Protein 7LGL (pdb70)

Foldseek 3Di:
DDDDDDDDDQDPDPFDGPQAQPVLVVVCVVVQWGADRHNVDRDTDHD

Sequence (47 aa):
KIKSGWERLTSESEYACPAIDKFCEDHCAAKKAVGKCDDFKCNCIKLKIKSGWERLTSESEYACPAIDKFCEDHCAAKKAVGKCDDFKCNCIKLKIKSGWERLTSESEYACPAIDKFCEDHCAAKKAVGKCDDFKCNCIKLKIKSGWERLTSESEYACPAIDKFCEDHCAAKKAVGKCDDFKCNCIKLKIKSGWERLTSESEYACPAIDKFCEDHCAAKKAVGKCDDFKCNCIKLKIKSGWERLTSESEYACPAIDKFCEDHCAAKKAVGKCDDFKCNCIKLKIKSGWERLTSESEYACPAIDKFCEDHCAAKKAVGKCDDFKCNCIKLKIKSGWERLTSESEYACPAIDKFCEDHCAAKKAVGKCDDFKCNCIKLKIKSGWERLTSESEYACPAIDKFCEDHCAAKKAVGKCDDFKCNCIKLKIKSGWERLTSESEYACPAIDKFCEDHCAAKKAVGKCDDFKCNCIKLKIKSGWERLTSESEYACPAIDKFCEDHCAAKKAVGKCDDFKCNCIKLKIKSGWERLTSESEYACPAIDKFCEDHCAAKKAVGKCDDFKCNCIKLKIKSGWERLTSESEYACPAIDKFCEDHCAAKKAVGKCDDFKCNCIKLKIKSGWERLTSESEYACPAIDKFCEDHCAAKKAVGKCDDFKCNCIKLKIKSGWERLTSESEYACPAIDKFCEDHCAAKKAVGKCDDFKCNCIKLKIKSGWERLTSESEYACPAIDKFCEDHCAAKKAVGKCDDFKCNCIKLKIKSGWERLTSESEYACPAIDKFCEDHCAAKKAVGKCDDFKCNCIKLKIKSGWERLTSESEYACPAIDKFCEDHCAAKKAVGKCDDFKCNCIKLKIKSGWERLTSESEYACPAIDKFCEDHCAAKKAVGKCDDFKCNCIKLKIKSGWERLTSESEYACPAIDKFCEDHCAAKKAVGKCDDFKCNCIKL

Secondary structure (DSSP, 8-state):
--SSS------GGGTSS----HHHHHHHHTTT--EEE-SS-EEE---

InterPro domains:
  IPR029237 Long chain scorpion toxin, cysteine-stabilized alpha/beta domain [PF14866] (1-46)
  IPR029237 Long chain scorpion toxin, cysteine-stabilized alpha/beta domain [PS51862] (14-47)

GO terms:
  GO:0005576 extracellular region (C, EXP)

Solvent-accessible surface area: 5084 Å² total; per-residue (Å²): 248,113,203,63,68,184,150,179,145,131,38,107,63,151,169,51,79,87,43,150,75,140,194,32,58,90,136,2,61,79,143,194,15,90,8,80,46,77,162,188,138,72,68,50,89,186,190

Radius of gyration: 13.75 Å; Cα contacts (8 Å, |Δi|>4): 40; chains: 1; bounding box: 34×31×24 Å

Organism: Tityus costatus (NCBI:txid309814)

Structure (mmCIF, N/CA/C/O backbone):
data_7LGL
#
_entry.id   7LGL
#
loop_
_atom_site.group_PDB
_atom_site.id
_atom_site.type_symbol
_atom_site.label_atom_id
_atom_site.label_alt_id
_atom_site.label_comp_id
_atom_site.label_asym_id
_atom_site.label_entity_id
_atom_site.label_seq_id
_atom_site.pdbx_PDB_ins_code
_atom_site.Cartn_x
_atom_site.Cartn_y
_atom_site.Cartn_z
_atom_site.occupancy
_atom_site.B_iso_or_equiv
_atom_site.auth_seq_id
_atom_site.auth_comp_id
_atom_site.auth_asym_id
_atom_site.auth_atom_id
_atom_site.pdbx_PDB_model_num
ATOM 1 N N . LYS A 1 1 ? 38.883 39.679 36.614 1.00 0.00 1 LYS A N 1
ATOM 2 C CA . LYS A 1 1 ? 39.936 39.699 35.568 1.00 0.00 1 LYS A CA 1
ATOM 3 C C . LYS A 1 1 ? 41.035 38.675 35.855 1.00 0.00 1 LYS A C 1
ATOM 4 O O . LYS A 1 1 ? 41.362 38.419 37.018 1.00 0.00 1 LYS A O 1
ATOM 25 N N . ILE A 1 2 ? 41.646 38.119 34.805 1.00 0.00 2 ILE A N 1
ATOM 26 C CA . ILE A 1 2 ? 42.870 37.297 34.889 1.00 0.00 2 ILE A CA 1
ATOM 27 C C . ILE A 1 2 ? 44.127 38.192 34.941 1.00 0.00 2 ILE A C 1
ATOM 28 O O . ILE A 1 2 ? 44.124 39.300 34.403 1.00 0.00 2 ILE A O 1
ATOM 44 N N . LYS A 1 3 ? 45.206 37.743 35.598 1.00 0.00 3 LYS A N 1
ATOM 45 C CA . LYS A 1 3 ? 46.442 38.530 35.823 1.00 0.00 3 LYS A CA 1
ATOM 46 C C . LYS A 1 3 ? 47.269 38.813 34.552 1.00 0.00 3 LYS A C 1
ATOM 47 O O . LYS A 1 3 ? 47.983 39.818 34.495 1.00 0.00 3 LYS A O 1
ATOM 66 N N . SER A 1 4 ? 47.158 37.973 33.520 1.00 0.00 4 SER A N 1
ATOM 67 C CA . SER A 1 4 ? 47.721 38.250 32.189 1.00 0.00 4 SER A CA 1
ATOM 68 C C . SER A 1 4 ? 47.029 39.460 31.541 1.00 0.00 4 SER A C 1
ATOM 69 O O . SER A 1 4 ? 45.877 39.765 31.866 1.00 0.00 4 SER A O 1
ATOM 77 N N . GLY A 1 5 ? 47.723 40.182 30.651 1.00 0.00 5 GLY A N 1
ATOM 78 C CA . GLY A 1 5 ? 47.160 41.351 29.959 1.00 0.00 5 GLY A CA 1
ATOM 79 C C . GLY A 1 5 ? 45.926 40.975 29.133 1.00 0.00 5 GLY A C 1
ATOM 80 O O . GLY A 1 5 ? 44.811 41.415 29.427 1.00 0.00 5 GLY A O 1
ATOM 84 N N . TRP A 1 6 ? 46.125 40.097 28.155 1.00 0.00 6 TRP A N 1
ATOM 85 C CA . TRP A 1 6 ? 45.089 39.431 27.377 1.00 0.00 6 TRP A CA 1
ATOM 86 C C . TRP A 1 6 ? 44.603 38.136 28.056 1.00 0.00 6 TRP A C 1
ATOM 87 O O . TRP A 1 6 ? 45.316 37.513 28.850 1.00 0.00 6 TRP A O 1
ATOM 108 N N . GLU A 1 7 ? 43.391 37.707 27.708 1.00 0.00 7 GLU A N 1
ATOM 109 C CA . GLU A 1 7 ? 42.683 36.556 28.295 1.00 0.00 7 GLU A CA 1
ATOM 110 C C . GLU A 1 7 ? 42.283 35.489 27.253 1.00 0.00 7 GLU A C 1
ATOM 111 O O . GLU A 1 7 ? 41.656 34.486 27.612 1.00 0.00 7 GLU A O 1
ATOM 123 N N . ARG A 1 8 ? 42.599 35.733 25.972 1.00 0.00 8 ARG A N 1
ATOM 124 C CA . ARG A 1 8 ? 42.152 34.974 24.791 1.00 0.00 8 ARG A CA 1
ATOM 125 C C . ARG A 1 8 ? 42.525 33.480 24.813 1.00 0.00 8 ARG A C 1
ATOM 126 O O . ARG A 1 8 ? 43.677 33.108 25.045 1.00 0.00 8 ARG A O 1
ATOM 147 N N . LEU A 1 9 ? 41.521 32.640 24.546 1.00 0.00 9 LEU A N 1
ATOM 148 C CA . LEU A 1 9 ? 41.509 31.192 24.694 1.00 0.00 9 LEU A CA 1
ATOM 149 C C . LEU A 1 9 ? 42.122 30.459 23.490 1.00 0.00 9 LEU A C 1
ATOM 150 O O . LEU A 1 9 ? 42.899 29.517 23.659 1.00 0.00 9 LEU A O 1
ATOM 166 N N . THR A 1 10 ? 41.767 30.907 22.289 1.00 0.00 10 THR A N 1
ATOM 167 C CA . THR A 1 10 ? 42.217 30.392 20.974 1.00 0.00 10 THR A CA 1
ATOM 168 C C . THR A 1 10 ? 41.887 28.901 20.722 1.00 0.00 10 THR A C 1
ATOM 169 O O . THR A 1 10 ? 42.664 28.161 20.121 1.00 0.00 10 THR A O 1
ATOM 180 N N . SER A 1 11 ? 40.730 28.429 21.196 1.00 0.00 11 SER A N 1
ATOM 181 C CA . SER A 1 11 ? 40.309 27.016 21.104 1.00 0.00 11 SER A CA 1
ATOM 182 C C . SER A 1 11 ? 39.403 26.731 19.898 1.00 0.00 11 SER A C 1
ATOM 183 O O . SER A 1 11 ? 38.366 27.370 19.716 1.00 0.00 11 SER A O 1
ATOM 191 N N . GLU A 1 12 ? 39.762 25.727 19.093 1.00 0.00 12 GLU A N 1
ATOM 192 C CA . GLU A 1 12 ? 39.062 25.345 17.856 1.00 0.00 12 GLU A CA 1
ATOM 193 C C . GLU A 1 12 ? 37.617 24.856 18.076 1.00 0.00 12 GLU A C 1
ATOM 194 O O . GLU A 1 12 ? 36.792 24.907 17.163 1.00 0.00 12 GLU A O 1
ATOM 206 N N . SER A 1 13 ? 37.269 24.451 19.303 1.00 0.00 13 SER A N 1
ATOM 207 C CA . SER A 1 13 ? 35.915 24.032 19.704 1.00 0.00 13 SER A CA 1
ATOM 208 C C . SER A 1 13 ? 34.855 25.141 19.567 1.00 0.00 13 SER A C 1
ATOM 209 O O . SER A 1 13 ? 33.655 24.864 19.653 1.00 0.00 13 SER A O 1
ATOM 217 N N . GLU A 1 14 ? 35.278 26.383 19.304 1.00 0.00 14 GLU A N 1
ATOM 218 C CA . GLU A 1 14 ? 34.412 27.510 18.943 1.00 0.00 14 GLU A CA 1
ATOM 219 C C . GLU A 1 14 ? 33.722 27.335 17.572 1.00 0.00 14 GLU A C 1
ATOM 220 O O . GLU A 1 14 ? 32.656 27.916 17.352 1.00 0.00 14 GLU A O 1
ATOM 232 N N . TYR A 1 15 ? 34.298 26.528 16.669 1.00 0.00 15 TYR A N 1
ATOM 233 C CA . TYR A 1 15 ? 33.792 26.287 15.306 1.00 0.00 15 TYR A CA 1
ATOM 234 C C . TYR A 1 15 ? 33.849 24.818 14.844 1.00 0.00 15 TYR A C 1
ATOM 235 O O . TYR A 1 15 ? 33.118 24.455 13.918 1.00 0.00 15 TYR A O 1
ATOM 253 N N . ALA A 1 16 ? 34.668 23.959 15.459 1.00 0.00 16 ALA A N 1
ATOM 254 C CA . ALA A 1 16 ? 34.662 22.515 15.208 1.00 0.00 16 ALA A CA 1
ATOM 255 C C . ALA A 1 16 ? 33.353 21.863 15.702 1.00 0.00 16 ALA A C 1
ATOM 256 O O . ALA A 1 16 ? 32.871 22.181 16.793 1.00 0.00 16 ALA A O 1
ATOM 263 N N . CYS A 1 17 ? 32.786 20.956 14.901 1.00 0.00 17 CYS A N 1
ATOM 264 C CA . CYS A 1 17 ? 31.485 20.301 15.106 1.00 0.00 17 CYS A CA 1
ATOM 265 C C . CYS A 1 17 ? 30.341 21.294 15.436 1.00 0.00 17 CYS A C 1
ATOM 266 O O . CYS A 1 17 ? 30.023 21.494 16.609 1.00 0.00 17 CYS A O 1
ATOM 273 N N . PRO A 1 18 ? 29.742 21.970 14.436 1.00 0.00 18 PRO A N 1
ATOM 274 C CA . PRO A 1 18 ? 28.697 22.977 14.648 1.00 0.00 18 PRO A CA 1
ATOM 275 C C . PRO A 1 18 ? 27.319 22.368 14.976 1.00 0.00 18 PRO A C 1
ATOM 276 O O . PRO A 1 18 ? 27.067 21.175 14.770 1.00 0.00 18 PRO A O 1
ATOM 287 N N . ALA A 1 19 ? 26.392 23.222 15.424 1.00 0.00 19 ALA A N 1
ATOM 288 C CA . ALA A 1 19 ? 24.972 22.926 15.625 1.00 0.00 19 ALA A CA 1
ATOM 289 C C . ALA A 1 19 ? 24.244 22.879 14.266 1.00 0.00 19 ALA A C 1
ATOM 290 O O . ALA A 1 19 ? 23.528 23.804 13.860 1.00 0.00 19 ALA A O 1
ATOM 297 N N . ILE A 1 20 ? 24.530 21.814 13.521 1.00 0.00 20 ILE A N 1
ATOM 298 C CA . ILE A 1 20 ? 24.127 21.576 12.130 1.00 0.00 20 ILE A CA 1
ATOM 299 C C . ILE A 1 20 ? 22.622 21.292 11.938 1.00 0.00 20 ILE A C 1
ATOM 300 O O . ILE A 1 20 ? 22.069 21.670 10.903 1.00 0.00 20 ILE A O 1
ATOM 316 N N . ASP A 1 21 ? 21.927 20.681 12.904 1.00 0.00 21 ASP A N 1
ATOM 317 C CA . ASP A 1 21 ? 20.509 20.290 12.783 1.00 0.00 21 ASP A CA 1
ATOM 318 C C . ASP A 1 21 ? 19.558 21.116 13.669 1.00 0.00 21 ASP A C 1
ATOM 319 O O . ASP A 1 21 ? 19.708 21.201 14.893 1.00 0.00 21 ASP A O 1
ATOM 328 N N . LYS A 1 22 ? 18.481 21.635 13.067 1.00 0.00 22 LYS A N 1
ATOM 329 C CA . LYS A 1 22 ? 17.407 22.351 13.776 1.00 0.00 22 LYS A CA 1
ATOM 330 C C . LYS A 1 22 ? 16.650 21.452 14.758 1.00 0.00 22 LYS A C 1
ATOM 331 O O . LYS A 1 22 ? 16.228 21.914 15.817 1.00 0.00 22 LYS A O 1
ATOM 350 N N . PHE A 1 23 ? 16.562 20.155 14.458 1.00 0.00 23 PHE A N 1
ATOM 351 C CA . PHE A 1 23 ? 16.039 19.115 15.357 1.00 0.00 23 PHE A CA 1
ATOM 352 C C . PHE A 1 23 ? 16.894 18.888 16.621 1.00 0.00 23 PHE A C 1
ATOM 353 O O . PHE A 1 23 ? 16.432 18.227 17.556 1.00 0.00 23 PHE A O 1
ATOM 370 N N . CYS A 1 24 ? 18.104 19.455 16.693 1.00 0.00 24 CYS A N 1
ATOM 371 C CA . CYS A 1 24 ? 18.901 19.522 17.917 1.00 0.00 24 CYS A CA 1
ATOM 372 C C . CYS A 1 24 ? 18.798 20.898 18.603 1.00 0.00 24 CYS A C 1
ATOM 373 O O . CYS A 1 24 ? 18.521 20.958 19.803 1.00 0.00 24 CYS A O 1
ATOM 380 N N . GLU A 1 25 ? 19.009 22.009 17.884 1.00 0.00 25 GLU A N 1
ATOM 381 C CA . GLU A 1 25 ? 19.137 23.326 18.537 1.00 0.00 25 GLU A CA 1
ATOM 382 C C . GLU A 1 25 ? 17.818 24.068 18.842 1.00 0.00 25 GLU A C 1
ATOM 383 O O . GLU A 1 25 ? 17.854 25.058 19.576 1.00 0.00 25 GLU A O 1
ATOM 395 N N . ASP A 1 26 ? 16.663 23.607 18.342 1.00 0.00 26 ASP A N 1
ATOM 396 C CA . ASP A 1 26 ? 15.336 24.127 18.728 1.00 0.00 26 ASP A CA 1
ATOM 397 C C . ASP A 1 26 ? 15.051 23.876 20.226 1.00 0.00 26 ASP A C 1
ATOM 398 O O . ASP A 1 26 ? 14.544 24.756 20.929 1.00 0.00 26 ASP A O 1
ATOM 407 N N . HIS A 1 27 ? 15.462 22.718 20.762 1.00 0.00 27 HIS A N 1
ATOM 408 C CA . HIS A 1 27 ? 15.444 22.459 22.211 1.00 0.00 27 HIS A CA 1
ATOM 409 C C . HIS A 1 27 ? 16.335 23.443 22.986 1.00 0.00 27 HIS A C 1
ATOM 410 O O . HIS A 1 27 ? 15.942 23.903 24.058 1.00 0.00 27 HIS A O 1
ATOM 424 N N . CYS A 1 28 ? 17.506 23.815 22.456 1.00 0.00 28 CYS A N 1
ATOM 425 C CA . CYS A 1 28 ? 18.379 24.796 23.110 1.00 0.00 28 CYS A CA 1
ATOM 426 C C . CYS A 1 28 ? 17.796 26.221 23.052 1.00 0.00 28 CYS A C 1
ATOM 427 O O . CYS A 1 28 ? 17.873 26.952 24.042 1.00 0.00 28 CYS A O 1
ATOM 434 N N . ALA A 1 29 ? 17.142 26.591 21.942 1.00 0.00 29 ALA A N 1
ATOM 435 C CA . ALA A 1 29 ? 16.480 27.887 21.766 1.00 0.00 29 ALA A CA 1
ATOM 436 C C . ALA A 1 29 ? 15.416 28.149 22.844 1.00 0.00 29 ALA A C 1
ATOM 437 O O . ALA A 1 29 ? 15.395 29.236 23.426 1.00 0.00 29 ALA A O 1
ATOM 444 N N . ALA A 1 30 ? 14.618 27.131 23.189 1.00 0.00 30 ALA A N 1
ATOM 445 C CA . ALA A 1 30 ? 13.595 27.197 24.239 1.00 0.00 30 ALA A CA 1
ATOM 446 C C . ALA A 1 30 ? 14.130 27.529 25.644 1.00 0.00 30 ALA A C 1
ATOM 447 O O . ALA A 1 30 ? 13.356 27.914 26.520 1.00 0.00 30 ALA A O 1
ATOM 454 N N . LYS A 1 31 ? 15.439 27.370 25.875 1.00 0.00 31 LYS A N 1
ATOM 455 C CA . LYS A 1 31 ? 16.136 27.692 27.134 1.00 0.00 31 LYS A CA 1
ATOM 456 C C . LYS A 1 31 ? 17.188 28.802 26.945 1.00 0.00 31 LYS A C 1
ATOM 457 O O . LYS A 1 31 ? 17.960 29.074 27.858 1.00 0.00 31 LYS A O 1
ATOM 476 N N . LYS A 1 32 ? 17.258 29.403 25.745 1.00 0.00 32 LYS A N 1
ATOM 477 C CA . LYS A 1 32 ? 18.278 30.373 25.287 1.00 0.00 32 LYS A CA 1
ATOM 478 C C . LYS A 1 32 ? 19.732 29.908 25.502 1.00 0.00 32 LYS A C 1
ATOM 479 O O . LYS A 1 32 ? 20.649 30.719 25.685 1.00 0.00 32 LYS A O 1
ATOM 498 N N . ALA A 1 33 ? 19.933 28.592 25.455 1.00 0.00 33 ALA A N 1
ATOM 499 C CA . ALA A 1 33 ? 21.228 27.924 25.405 1.00 0.00 33 ALA A CA 1
ATOM 500 C C . ALA A 1 33 ? 21.674 27.726 23.941 1.00 0.00 33 ALA A C 1
ATOM 501 O O . ALA A 1 33 ? 20.904 27.967 23.008 1.00 0.00 33 ALA A O 1
ATOM 508 N N . VAL A 1 34 ? 22.903 27.252 23.726 1.00 0.00 34 VAL A N 1
ATOM 509 C CA . VAL A 1 34 ? 23.478 27.022 22.383 1.00 0.00 34 VAL A CA 1
ATOM 510 C C . VAL A 1 34 ? 23.672 25.521 22.171 1.00 0.00 34 VAL A C 1
ATOM 511 O O . VAL A 1 34 ? 24.018 24.823 23.126 1.00 0.00 34 VAL A O 1
ATOM 524 N N . GLY A 1 35 ? 23.437 25.011 20.959 1.00 0.00 35 GLY A N 1
ATOM 525 C CA . GLY A 1 35 ? 23.649 23.598 20.623 1.00 0.00 35 GLY A CA 1
ATOM 526 C C . GLY A 1 35 ? 25.127 23.198 20.642 1.00 0.00 35 GLY A C 1
ATOM 527 O O . GLY A 1 35 ? 25.992 23.993 20.275 1.00 0.00 35 GLY A O 1
ATOM 531 N N . LYS A 1 36 ? 25.416 21.964 21.069 1.00 0.00 36 LYS A N 1
ATOM 532 C CA . LYS A 1 36 ? 26.764 21.404 21.232 1.00 0.00 36 LYS A CA 1
ATOM 533 C C . LYS A 1 36 ? 26.881 19.941 20.812 1.00 0.00 36 LYS A C 1
ATOM 534 O O . LYS A 1 36 ? 25.920 19.180 20.906 1.00 0.00 36 LYS A O 1
ATOM 553 N N . CYS A 1 37 ? 28.089 19.552 20.408 1.00 0.00 37 CYS A N 1
ATOM 554 C CA . CYS A 1 37 ? 28.466 18.171 20.123 1.00 0.00 37 CYS A CA 1
ATOM 555 C C . CYS A 1 37 ? 29.205 17.464 21.273 1.00 0.00 37 CYS A C 1
ATOM 556 O O . CYS A 1 37 ? 29.911 18.078 22.078 1.00 0.00 37 CYS A O 1
ATOM 563 N N . ASP A 1 38 ? 29.084 16.142 21.263 1.00 0.00 38 ASP A N 1
ATOM 564 C CA . ASP A 1 38 ? 29.945 15.167 21.941 1.00 0.00 38 ASP A CA 1
ATOM 565 C C . ASP A 1 38 ? 30.284 14.059 20.916 1.00 0.00 38 ASP A C 1
ATOM 566 O O . ASP A 1 38 ? 29.980 14.208 19.727 1.00 0.00 38 ASP A O 1
ATOM 575 N N . ASP A 1 39 ? 30.934 12.961 21.312 1.00 0.00 39 ASP A N 1
ATOM 576 C CA . ASP A 1 39 ? 31.350 11.897 20.379 1.00 0.00 39 ASP A CA 1
ATOM 577 C C . ASP A 1 39 ? 30.223 11.251 19.547 1.00 0.00 39 ASP A C 1
ATOM 578 O O . ASP A 1 39 ? 30.521 10.667 18.498 1.00 0.00 39 ASP A O 1
ATOM 587 N N . PHE A 1 40 ? 28.950 11.379 19.943 1.00 0.00 40 PHE A N 1
ATOM 588 C CA . PHE A 1 40 ? 27.814 10.793 19.215 1.00 0.00 40 PHE A CA 1
ATOM 589 C C . PHE A 1 40 ? 26.519 11.630 19.231 1.00 0.00 40 PHE A C 1
ATOM 590 O O . PHE A 1 40 ? 25.748 11.556 18.265 1.00 0.00 40 PHE A O 1
ATOM 607 N N . LYS A 1 41 ? 26.271 12.437 20.276 1.00 0.00 41 LYS A N 1
ATOM 608 C CA . LYS A 1 41 ? 24.979 13.105 20.538 1.00 0.00 41 LYS A CA 1
ATOM 609 C C . LYS A 1 41 ? 25.035 14.637 20.562 1.00 0.00 41 LYS A C 1
ATOM 610 O O . LYS A 1 41 ? 26.104 15.244 20.669 1.00 0.00 41 LYS A O 1
ATOM 629 N N . CYS A 1 42 ? 23.857 15.239 20.399 1.00 0.00 42 CYS A N 1
ATOM 630 C CA . CYS A 1 42 ? 23.567 16.666 20.536 1.00 0.00 42 CYS A CA 1
ATOM 631 C C . CYS A 1 42 ? 23.265 17.040 22.002 1.00 0.00 42 CYS A C 1
ATOM 632 O O . CYS A 1 42 ? 22.337 16.474 22.586 1.00 0.00 42 CYS A O 1
ATOM 639 N N . ASN A 1 43 ? 23.945 18.038 22.575 1.00 0.00 43 ASN A N 1
ATOM 640 C CA . ASN A 1 43 ? 23.659 18.610 23.901 1.00 0.00 43 ASN A CA 1
ATOM 641 C C . ASN A 1 43 ? 23.423 20.129 23.785 1.00 0.00 43 ASN A C 1
ATOM 642 O O . ASN A 1 43 ? 23.551 20.685 22.693 1.00 0.00 43 ASN A O 1
ATOM 653 N N . CYS A 1 44 ? 23.104 20.821 24.880 1.00 0.00 44 CYS A N 1
ATOM 654 C CA . CYS A 1 44 ? 23.098 22.286 24.938 1.00 0.00 44 CYS A CA 1
ATOM 655 C C . CYS A 1 44 ? 24.117 22.799 25.972 1.00 0.00 44 CYS A C 1
ATOM 656 O O . CYS A 1 44 ? 24.463 22.083 26.913 1.00 0.00 44 CYS A O 1
ATOM 663 N N . ILE A 1 45 ? 24.572 24.049 25.835 1.00 0.00 45 ILE A N 1
ATOM 664 C CA . ILE A 1 45 ? 25.411 24.727 26.842 1.00 0.00 45 ILE A CA 1
ATOM 665 C C . ILE A 1 45 ? 24.717 24.756 28.219 1.00 0.00 45 ILE A C 1
ATOM 666 O O . ILE A 1 45 ? 23.519 25.039 28.308 1.00 0.00 45 ILE A O 1
ATOM 682 N N . LYS A 1 46 ? 25.475 24.452 29.283 1.00 0.00 46 LYS A N 1
ATOM 683 C CA . LYS A 1 46 ? 25.010 24.374 30.680 1.00 0.00 46 LYS A CA 1
ATOM 684 C C . LYS A 1 46 ? 24.497 25.725 31.210 1.00 0.00 46 LYS A C 1
ATOM 685 O O . LYS A 1 46 ? 24.996 26.784 30.813 1.00 0.00 46 LYS A O 1
ATOM 704 N N . LEU A 1 47 ? 23.563 25.679 32.166 1.00 0.00 47 LEU A N 1
ATOM 705 C CA . LEU A 1 47 ? 22.942 26.843 32.829 1.00 0.00 47 LEU A CA 1
ATOM 706 C C . LEU A 1 47 ? 23.213 26.850 34.340 1.00 0.00 47 LEU A C 1
ATOM 707 O O . LEU A 1 47 ? 24.101 27.626 34.766 1.00 0.00 47 LEU A O 1
ATOM 724 N N . LYS A 1 1 ? 53.954 21.434 40.802 1.00 0.00 1 LYS A N 2
ATOM 725 C CA . LYS A 1 1 ? 53.144 22.629 40.482 1.00 0.00 1 LYS A CA 2
ATOM 726 C C . LYS A 1 1 ? 52.882 22.729 38.979 1.00 0.00 1 LYS A C 2
ATOM 727 O O . LYS A 1 1 ? 53.776 22.508 38.161 1.00 0.00 1 LYS A O 2
ATOM 748 N N . ILE A 1 2 ? 51.650 23.069 38.602 1.00 0.00 2 ILE A N 2
ATOM 749 C CA . ILE A 1 2 ? 51.225 23.318 37.213 1.00 0.00 2 ILE A CA 2
ATOM 750 C C . ILE A 1 2 ? 51.450 24.803 36.882 1.00 0.00 2 ILE A C 2
ATOM 751 O O . ILE A 1 2 ? 51.221 25.670 37.732 1.00 0.00 2 ILE A O 2
ATOM 767 N N . LYS A 1 3 ? 51.881 25.111 35.649 1.00 0.00 3 LYS A N 2
ATOM 768 C CA . LYS A 1 3 ? 52.166 26.491 35.201 1.00 0.00 3 LYS A CA 2
ATOM 769 C C . LYS A 1 3 ? 51.182 27.039 34.155 1.00 0.00 3 LYS A C 2
ATOM 770 O O . LYS A 1 3 ? 51.009 28.253 34.089 1.00 0.00 3 LYS A O 2
ATOM 789 N N . SER A 1 4 ? 50.516 26.182 33.375 1.00 0.00 4 SER A N 2
ATOM 790 C CA . SER A 1 4 ? 49.514 26.575 32.368 1.00 0.00 4 SER A CA 2
ATOM 791 C C . SER A 1 4 ? 48.533 25.427 32.069 1.00 0.00 4 SER A C 2
ATOM 792 O O . SER A 1 4 ? 48.843 24.263 32.332 1.00 0.00 4 SER A O 2
ATOM 800 N N . GLY A 1 5 ? 47.352 25.739 31.522 1.00 0.00 5 GLY A N 2
ATOM 801 C CA . GLY A 1 5 ? 46.269 24.808 31.166 1.00 0.00 5 GLY A CA 2
ATOM 802 C C . GLY A 1 5 ? 46.530 23.939 29.924 1.00 0.00 5 GLY A C 2
ATOM 803 O O . GLY A 1 5 ? 45.680 23.860 29.032 1.00 0.00 5 GLY A O 2
ATOM 807 N N . TRP A 1 6 ? 47.707 23.314 29.848 1.00 0.00 6 TRP A N 2
ATOM 808 C CA . TRP A 1 6 ? 48.138 22.423 28.766 1.00 0.00 6 TRP A CA 2
ATOM 809 C C . TRP A 1 6 ? 47.274 21.159 28.615 1.00 0.00 6 TRP A C 2
ATOM 810 O O . TRP A 1 6 ? 46.568 20.742 29.536 1.00 0.00 6 TRP A O 2
ATOM 831 N N . GLU A 1 7 ? 47.348 20.539 27.432 1.00 0.00 7 GLU A N 2
ATOM 832 C CA . GLU A 1 7 ? 46.608 19.341 26.972 1.00 0.00 7 GLU A CA 2
ATOM 833 C C . GLU A 1 7 ? 45.070 19.477 26.897 1.00 0.00 7 GLU A C 2
ATOM 834 O O . GLU A 1 7 ? 44.438 18.767 26.113 1.00 0.00 7 GLU A O 2
ATOM 846 N N . ARG A 1 8 ? 44.468 20.416 27.636 1.00 0.00 8 ARG A N 2
ATOM 847 C CA . ARG A 1 8 ? 43.046 20.805 27.558 1.00 0.00 8 ARG A CA 2
ATOM 848 C C . ARG A 1 8 ? 42.723 21.466 26.212 1.00 0.00 8 ARG A C 2
ATOM 849 O O . ARG A 1 8 ? 43.536 22.237 25.696 1.00 0.00 8 ARG A O 2
ATOM 870 N N . LEU A 1 9 ? 41.529 21.220 25.670 1.00 0.00 9 LEU A N 2
ATOM 871 C CA . LEU A 1 9 ? 41.003 21.936 24.498 1.00 0.00 9 LEU A CA 2
ATOM 872 C C . LEU A 1 9 ? 40.832 23.440 24.795 1.00 0.00 9 LEU A C 2
ATOM 873 O O . LEU A 1 9 ? 40.393 23.811 25.882 1.00 0.00 9 LEU A O 2
ATOM 889 N N . THR A 1 10 ? 41.145 24.314 23.834 1.00 0.00 10 THR A N 2
ATOM 890 C CA . THR A 1 10 ? 41.104 25.791 23.993 1.00 0.00 10 THR A CA 2
ATOM 891 C C . THR A 1 10 ? 39.981 26.464 23.190 1.00 0.00 10 THR A C 2
ATOM 892 O O . THR A 1 10 ? 39.807 27.684 23.231 1.00 0.00 10 THR A O 2
ATOM 903 N N . SER A 1 11 ? 39.200 25.666 22.462 1.00 0.00 11 SER A N 2
ATOM 904 C CA . SER A 1 11 ? 38.098 26.078 21.587 1.00 0.00 11 SER A CA 2
ATOM 905 C C . SER A 1 11 ? 37.177 24.880 21.320 1.00 0.00 11 SER A C 2
ATOM 906 O O . SER A 1 11 ? 37.600 23.727 21.455 1.00 0.00 11 SER A O 2
ATOM 914 N N . GLU A 1 12 ? 35.928 25.123 20.918 1.00 0.00 12 GLU A N 2
ATOM 915 C CA . GLU A 1 12 ? 34.972 24.090 20.477 1.00 0.00 12 GLU A CA 2
ATOM 916 C C . GLU A 1 12 ? 34.569 24.222 18.999 1.00 0.00 12 GLU A C 2
ATOM 917 O O . GLU A 1 12 ? 34.089 23.251 18.414 1.00 0.00 12 GLU A O 2
ATOM 929 N N . SER A 1 13 ? 34.760 25.401 18.395 1.00 0.00 13 SER A N 2
ATOM 930 C CA . SER A 1 13 ? 34.213 25.785 17.080 1.00 0.00 13 SER A CA 2
ATOM 931 C C . SER A 1 13 ? 35.120 25.507 15.871 1.00 0.00 13 SER A C 2
ATOM 932 O O . SER A 1 13 ? 34.759 25.839 14.745 1.00 0.00 13 SER A O 2
ATOM 940 N N . GLU A 1 14 ? 36.299 24.908 16.064 1.00 0.00 14 GLU A N 2
ATOM 941 C CA . GLU A 1 14 ? 37.303 24.708 14.998 1.00 0.00 14 GLU A CA 2
ATOM 942 C C . GLU A 1 14 ? 36.852 23.736 13.885 1.00 0.00 14 GLU A C 2
ATOM 943 O O . GLU A 1 14 ? 37.244 23.889 12.723 1.00 0.00 14 GLU A O 2
ATOM 955 N N . TYR A 1 15 ? 36.047 22.728 14.235 1.00 0.00 15 TYR A N 2
ATOM 956 C CA . TYR A 1 15 ? 35.688 21.585 13.380 1.00 0.00 15 TYR A CA 2
ATOM 957 C C . TYR A 1 15 ? 34.343 21.752 12.653 1.00 0.00 15 TYR A C 2
ATOM 958 O O . TYR A 1 15 ? 33.535 22.620 12.995 1.00 0.00 15 TYR A O 2
ATOM 976 N N . ALA A 1 16 ? 34.066 20.892 11.670 1.00 0.00 16 ALA A N 2
ATOM 977 C CA . ALA A 1 16 ? 32.798 20.874 10.931 1.00 0.00 16 ALA A CA 2
ATOM 978 C C . ALA A 1 16 ? 31.605 20.327 11.753 1.00 0.00 16 ALA A C 2
ATOM 979 O O . ALA A 1 16 ? 31.624 19.177 12.203 1.00 0.00 16 ALA A O 2
ATOM 986 N N . CYS A 1 17 ? 30.547 21.127 11.935 1.00 0.00 17 CYS A N 2
ATOM 987 C CA . CYS A 1 17 ? 29.337 20.733 12.672 1.00 0.00 17 CYS A CA 2
ATOM 988 C C . CYS A 1 17 ? 28.444 19.725 11.903 1.00 0.00 17 CYS A C 2
ATOM 989 O O . CYS A 1 17 ? 28.077 20.007 10.759 1.00 0.00 17 CYS A O 2
ATOM 996 N N . PRO A 1 18 ? 27.976 18.618 12.527 1.00 0.00 18 PRO A N 2
ATOM 997 C CA . PRO A 1 18 ? 26.981 17.709 11.935 1.00 0.00 18 PRO A CA 2
ATOM 998 C C . PRO A 1 18 ? 25.551 18.280 11.841 1.00 0.00 18 PRO A C 2
ATOM 999 O O . PRO A 1 18 ? 24.676 17.648 11.249 1.00 0.00 18 PRO A O 2
ATOM 1010 N N . ALA A 1 19 ? 25.292 19.438 12.459 1.00 0.00 19 ALA A N 2
ATOM 1011 C CA . ALA A 1 19 ? 23.971 20.037 12.679 1.00 0.00 19 ALA A CA 2
ATOM 1012 C C . ALA A 1 19 ? 23.314 20.681 11.432 1.00 0.00 19 ALA A C 2
ATOM 1013 O O . ALA A 1 19 ? 22.846 21.825 11.471 1.00 0.00 19 ALA A O 2
ATOM 1020 N N . ILE A 1 20 ? 23.278 19.966 10.302 1.00 0.00 20 ILE A N 2
ATOM 1021 C CA . ILE A 1 20 ? 22.482 20.369 9.128 1.00 0.00 20 ILE A CA 2
ATOM 1022 C C . ILE A 1 20 ? 20.973 20.226 9.386 1.00 0.00 20 ILE A C 2
ATOM 1023 O O . ILE A 1 20 ? 20.188 20.988 8.820 1.00 0.00 20 ILE A O 2
ATOM 1039 N N . ASP A 1 21 ? 20.576 19.301 10.264 1.00 0.00 21 ASP A N 2
ATOM 1040 C CA . ASP A 1 21 ? 19.225 19.168 10.813 1.00 0.00 21 ASP A CA 2
ATOM 1041 C C . ASP A 1 21 ? 19.041 20.157 11.981 1.00 0.00 21 ASP A C 2
ATOM 1042 O O . ASP A 1 21 ? 19.988 20.433 12.722 1.00 0.00 21 ASP A O 2
ATOM 1051 N N . LYS A 1 22 ? 17.840 20.723 12.151 1.00 0.00 22 LYS A N 2
ATOM 1052 C CA . LYS A 1 22 ? 17.556 21.803 13.124 1.00 0.00 22 LYS A CA 2
ATOM 1053 C C . LYS A 1 22 ? 16.988 21.326 14.465 1.00 0.00 22 LYS A C 2
ATOM 1054 O O . LYS A 1 22 ? 16.898 22.109 15.407 1.00 0.00 22 LYS A O 2
ATOM 1073 N N . PHE A 1 23 ? 16.656 20.047 14.542 1.00 0.00 23 PHE A N 2
ATOM 1074 C CA . PHE A 1 23 ? 16.040 19.341 15.677 1.00 0.00 23 PHE A CA 2
ATOM 1075 C C . PHE A 1 23 ? 16.662 19.654 17.056 1.00 0.00 23 PHE A C 2
ATOM 1076 O O . PHE A 1 23 ? 15.939 20.019 17.987 1.00 0.00 23 PHE A O 2
ATOM 1093 N N . CYS A 1 24 ? 17.988 19.553 17.199 1.00 0.00 24 CYS A N 2
ATOM 1094 C CA . CYS A 1 24 ? 18.710 19.884 18.432 1.00 0.00 24 CYS A CA 2
ATOM 1095 C C . CYS A 1 24 ? 18.885 21.406 18.632 1.00 0.00 24 CYS A C 2
ATOM 1096 O O . CYS A 1 24 ? 19.001 21.888 19.760 1.00 0.00 24 CYS A O 2
ATOM 1103 N N . GLU A 1 25 ? 18.892 22.184 17.548 1.00 0.00 25 GLU A N 2
ATOM 1104 C CA . GLU A 1 25 ? 19.143 23.630 17.570 1.00 0.00 25 GLU A CA 2
ATOM 1105 C C . GLU A 1 25 ? 17.915 24.438 18.015 1.00 0.00 25 GLU A C 2
ATOM 1106 O O . GLU A 1 25 ? 18.046 25.379 18.804 1.00 0.00 25 GLU A O 2
ATOM 1118 N N . ASP A 1 26 ? 16.720 24.083 17.527 1.00 0.00 26 ASP A N 2
ATOM 1119 C CA . ASP A 1 26 ? 15.437 24.625 18.008 1.00 0.00 26 ASP A CA 2
ATOM 1120 C C . ASP A 1 26 ? 15.129 24.181 19.454 1.00 0.00 26 ASP A C 2
ATOM 1121 O O . ASP A 1 26 ? 14.482 24.917 20.202 1.00 0.00 26 ASP A O 2
ATOM 1130 N N . HIS A 1 27 ? 15.638 23.018 19.883 1.00 0.00 27 HIS A N 2
ATOM 1131 C CA . HIS A 1 27 ? 15.527 22.536 21.269 1.00 0.00 27 HIS A CA 2
ATOM 1132 C C . HIS A 1 27 ? 16.321 23.402 22.257 1.00 0.00 27 HIS A C 2
ATOM 1133 O O . HIS A 1 27 ? 15.757 23.904 23.228 1.00 0.00 27 HIS A O 2
ATOM 1147 N N . CYS A 1 28 ? 17.611 23.665 21.997 1.00 0.00 28 CYS A N 2
ATOM 1148 C CA . CYS A 1 28 ? 18.428 24.483 22.909 1.00 0.00 28 CYS A CA 2
ATOM 1149 C C . CYS A 1 28 ? 17.934 25.934 23.045 1.00 0.00 28 CYS A C 2
ATOM 1150 O O . CYS A 1 28 ? 18.081 26.530 24.116 1.00 0.00 28 CYS A O 2
ATOM 1157 N N . ALA A 1 29 ? 17.292 26.483 22.007 1.00 0.00 29 ALA A N 2
ATOM 1158 C CA . ALA A 1 29 ? 16.691 27.816 22.047 1.00 0.00 29 ALA A CA 2
ATOM 1159 C C . ALA A 1 29 ? 15.589 27.946 23.120 1.00 0.00 29 ALA A C 2
ATOM 1160 O O . ALA A 1 29 ? 15.453 29.016 23.711 1.00 0.00 29 ALA A O 2
ATOM 1167 N N . ALA A 1 30 ? 14.850 26.873 23.437 1.00 0.00 30 ALA A N 2
ATOM 1168 C CA . ALA A 1 30 ? 13.841 26.875 24.506 1.00 0.00 30 ALA A CA 2
ATOM 1169 C C . ALA A 1 30 ? 14.437 26.861 25.927 1.00 0.00 30 ALA A C 2
ATOM 1170 O O . ALA A 1 30 ? 13.737 27.212 26.875 1.00 0.00 30 ALA A O 2
ATOM 1177 N N . LYS A 1 31 ? 15.716 26.481 26.083 1.00 0.00 31 LYS A N 2
ATOM 1178 C CA . LYS A 1 31 ? 16.427 26.381 27.375 1.00 0.00 31 LYS A CA 2
ATOM 1179 C C . LYS A 1 31 ? 17.336 27.584 27.680 1.00 0.00 31 LYS A C 2
ATOM 1180 O O . LYS A 1 31 ? 18.118 27.517 28.626 1.00 0.00 31 LYS A O 2
ATOM 1199 N N . LYS A 1 32 ? 17.281 28.650 26.867 1.00 0.00 32 LYS A N 2
ATOM 1200 C CA . LYS A 1 32 ? 18.225 29.792 26.869 1.00 0.00 32 LYS A CA 2
ATOM 1201 C C . LYS A 1 32 ? 19.694 29.348 26.759 1.00 0.00 32 LYS A C 2
ATOM 1202 O O . LYS A 1 32 ? 20.548 29.701 27.577 1.00 0.00 32 LYS A O 2
ATOM 1221 N N . ALA A 1 33 ? 19.954 28.514 25.752 1.00 0.00 33 ALA A N 2
ATOM 1222 C CA . ALA A 1 33 ? 21.247 27.904 25.446 1.00 0.00 33 ALA A CA 2
ATOM 1223 C C . ALA A 1 33 ? 21.469 27.754 23.918 1.00 0.00 33 ALA A C 2
ATOM 1224 O O . ALA A 1 33 ? 20.601 28.112 23.111 1.00 0.00 33 ALA A O 2
ATOM 1231 N N . VAL A 1 34 ? 22.613 27.186 23.510 1.00 0.00 34 VAL A N 2
ATOM 1232 C CA . VAL A 1 34 ? 22.984 26.932 22.096 1.00 0.00 34 VAL A CA 2
ATOM 1233 C C . VAL A 1 34 ? 23.500 25.501 21.894 1.00 0.00 34 VAL A C 2
ATOM 1234 O O . VAL A 1 34 ? 24.042 24.910 22.826 1.00 0.00 34 VAL A O 2
ATOM 1247 N N . GLY A 1 35 ? 23.290 24.910 20.715 1.00 0.00 35 GLY A N 2
ATOM 1248 C CA . GLY A 1 35 ? 23.572 23.496 20.445 1.00 0.00 35 GLY A CA 2
ATOM 1249 C C . GLY A 1 35 ? 25.058 23.127 20.345 1.00 0.00 35 GLY A C 2
ATOM 1250 O O . GLY A 1 35 ? 25.865 23.863 19.778 1.00 0.00 35 GLY A O 2
ATOM 1254 N N . LYS A 1 36 ? 25.411 21.957 20.892 1.00 0.00 36 LYS A N 2
ATOM 1255 C CA . LYS A 1 36 ? 26.710 21.287 20.791 1.00 0.00 36 LYS A CA 2
ATOM 1256 C C . LYS A 1 36 ? 26.754 20.317 19.605 1.00 0.00 36 LYS A C 2
ATOM 1257 O O . LYS A 1 36 ? 25.898 19.433 19.501 1.00 0.00 36 LYS A O 2
ATOM 1276 N N . CYS A 1 37 ? 27.774 20.439 18.763 1.00 0.00 37 CYS A N 2
ATOM 1277 C CA . CYS A 1 37 ? 27.983 19.671 17.528 1.00 0.00 37 CYS A CA 2
ATOM 1278 C C . CYS A 1 37 ? 28.693 18.305 17.719 1.00 0.00 37 CYS A C 2
ATOM 1279 O O . CYS A 1 37 ? 29.483 17.889 16.866 1.00 0.00 37 CYS A O 2
ATOM 1286 N N . ASP A 1 38 ? 28.469 17.611 18.839 1.00 0.00 38 ASP A N 2
ATOM 1287 C CA . ASP A 1 38 ? 29.107 16.315 19.102 1.00 0.00 38 ASP A CA 2
ATOM 1288 C C . ASP A 1 38 ? 28.401 15.184 18.340 1.00 0.00 38 ASP A C 2
ATOM 1289 O O . ASP A 1 38 ? 27.168 15.155 18.250 1.00 0.00 38 ASP A O 2
ATOM 1298 N N . ASP A 1 39 ? 29.172 14.250 17.780 1.00 0.00 39 ASP A N 2
ATOM 1299 C CA . ASP A 1 39 ? 28.625 13.255 16.847 1.00 0.00 39 ASP A CA 2
ATOM 1300 C C . ASP A 1 39 ? 27.769 12.166 17.509 1.00 0.00 39 ASP A C 2
ATOM 1301 O O . ASP A 1 39 ? 26.876 11.613 16.871 1.00 0.00 39 ASP A O 2
ATOM 1310 N N . PHE A 1 40 ? 28.018 11.865 18.784 1.00 0.00 40 PHE A N 2
ATOM 1311 C CA . PHE A 1 40 ? 27.310 10.822 19.531 1.00 0.00 40 PHE A CA 2
ATOM 1312 C C . PHE A 1 40 ? 26.022 11.318 20.212 1.00 0.00 40 PHE A C 2
ATOM 1313 O O . PHE A 1 40 ? 25.071 10.535 20.303 1.00 0.00 40 PHE A O 2
ATOM 1330 N N . LYS A 1 41 ? 25.983 12.565 20.718 1.00 0.00 41 LYS A N 2
ATOM 1331 C CA . LYS A 1 41 ? 24.865 13.090 21.521 1.00 0.00 41 LYS A CA 2
ATOM 1332 C C . LYS A 1 41 ? 24.778 14.621 21.490 1.00 0.00 41 LYS A C 2
ATOM 1333 O O . LYS A 1 41 ? 25.741 15.313 21.831 1.00 0.00 41 LYS A O 2
ATOM 1352 N N . CYS A 1 42 ? 23.591 15.137 21.178 1.00 0.00 42 CYS A N 2
ATOM 1353 C CA . CYS A 1 42 ? 23.248 16.558 21.271 1.00 0.00 42 CYS A CA 2
ATOM 1354 C C . CYS A 1 42 ? 23.174 17.049 22.738 1.00 0.00 42 CYS A C 2
ATOM 1355 O O . CYS A 1 42 ? 22.538 16.411 23.581 1.00 0.00 42 CYS A O 2
ATOM 1362 N N . ASN A 1 43 ? 23.740 18.221 23.045 1.00 0.00 43 ASN A N 2
ATOM 1363 C CA . ASN A 1 43 ? 23.681 18.899 24.357 1.00 0.00 43 ASN A CA 2
ATOM 1364 C C . ASN A 1 43 ? 23.672 20.435 24.161 1.00 0.00 43 ASN A C 2
ATOM 1365 O O . ASN A 1 43 ? 23.977 20.899 23.065 1.00 0.00 43 ASN A O 2
ATOM 1376 N N . CYS A 1 44 ? 23.335 21.228 25.184 1.00 0.00 44 CYS A N 2
ATOM 1377 C CA . CYS A 1 44 ? 23.208 22.684 25.078 1.00 0.00 44 CYS A CA 2
ATOM 1378 C C . CYS A 1 44 ? 24.182 23.456 25.999 1.00 0.00 44 CYS A C 2
ATOM 1379 O O . CYS A 1 44 ? 24.188 23.252 27.215 1.00 0.00 44 CYS A O 2
ATOM 1386 N N . ILE A 1 45 ? 24.958 24.387 25.430 1.00 0.00 45 ILE A N 2
ATOM 1387 C CA . ILE A 1 45 ? 25.902 25.270 26.139 1.00 0.00 45 ILE A CA 2
ATOM 1388 C C . ILE A 1 45 ? 25.175 26.471 26.769 1.00 0.00 45 ILE A C 2
ATOM 1389 O O . ILE A 1 45 ? 24.510 27.245 26.071 1.00 0.00 45 ILE A O 2
ATOM 1405 N N . LYS A 1 46 ? 25.348 26.652 28.083 1.00 0.00 46 LYS A N 2
ATOM 1406 C CA . LYS A 1 46 ? 24.819 27.760 28.893 1.00 0.00 46 LYS A CA 2
ATOM 1407 C C . LYS A 1 46 ? 25.655 29.046 28.762 1.00 0.00 46 LYS A C 2
ATOM 1408 O O . LYS A 1 46 ? 26.876 28.974 28.580 1.00 0.00 46 LYS A O 2
ATOM 1427 N N . LEU A 1 47 ? 25.013 30.211 28.909 1.00 0.00 47 LEU A N 2
ATOM 1428 C CA . LEU A 1 47 ? 25.646 31.548 28.920 1.00 0.00 47 LEU A CA 2
ATOM 1429 C C . LEU A 1 47 ? 26.647 31.730 30.071 1.00 0.00 47 LEU A C 2
ATOM 1430 O O . LEU A 1 47 ? 27.771 32.220 29.820 1.00 0.00 47 LEU A O 2
ATOM 1447 N N . LYS A 1 1 ? 34.230 9.716 21.413 1.00 0.00 1 LYS A N 3
ATOM 1448 C CA . LYS A 1 1 ? 35.079 10.482 22.353 1.00 0.00 1 LYS A CA 3
ATOM 1449 C C . LYS A 1 1 ? 34.970 9.909 23.760 1.00 0.00 1 LYS A C 3
ATOM 1450 O O . LYS A 1 1 ? 33.870 9.571 24.204 1.00 0.00 1 LYS A O 3
ATOM 1471 N N . ILE A 1 2 ? 36.089 9.796 24.477 1.00 0.00 2 ILE A N 3
ATOM 1472 C CA . ILE A 1 2 ? 36.133 9.298 25.866 1.00 0.00 2 ILE A CA 3
ATOM 1473 C C . ILE A 1 2 ? 37.200 9.981 26.735 1.00 0.00 2 ILE A C 3
ATOM 1474 O O . ILE A 1 2 ? 36.959 10.168 27.928 1.00 0.00 2 ILE A O 3
ATOM 1490 N N . LYS A 1 3 ? 38.350 10.377 26.163 1.00 0.00 3 LYS A N 3
ATOM 1491 C CA . LYS A 1 3 ? 39.502 10.911 26.916 1.00 0.00 3 LYS A CA 3
ATOM 1492 C C . LYS A 1 3 ? 39.113 12.080 27.830 1.00 0.00 3 LYS A C 3
ATOM 1493 O O . LYS A 1 3 ? 38.547 13.075 27.364 1.00 0.00 3 LYS A O 3
ATOM 1512 N N . SER A 1 4 ? 39.420 11.957 29.123 1.00 0.00 4 SER A N 3
ATOM 1513 C CA . SER A 1 4 ? 39.294 13.041 30.107 1.00 0.00 4 SER A CA 3
ATOM 1514 C C . SER A 1 4 ? 40.591 13.861 30.214 1.00 0.00 4 SER A C 3
ATOM 1515 O O . SER A 1 4 ? 41.652 13.453 29.726 1.00 0.00 4 SER A O 3
ATOM 1523 N N . GLY A 1 5 ? 40.503 15.042 30.827 1.00 0.00 5 GLY A N 3
ATOM 1524 C CA . GLY A 1 5 ? 41.624 15.972 30.997 1.00 0.00 5 GLY A CA 3
ATOM 1525 C C . GLY A 1 5 ? 41.265 17.455 30.859 1.00 0.00 5 GLY A C 3
ATOM 1526 O O . GLY A 1 5 ? 42.157 18.297 30.976 1.00 0.00 5 GLY A O 3
ATOM 1530 N N . TRP A 1 6 ? 40.006 17.804 30.576 1.00 0.00 6 TRP A N 3
ATOM 1531 C CA . TRP A 1 6 ? 39.567 19.181 30.306 1.00 0.00 6 TRP A CA 3
ATOM 1532 C C . TRP A 1 6 ? 38.058 19.375 30.524 1.00 0.00 6 TRP A C 3
ATOM 1533 O O . TRP A 1 6 ? 37.287 18.413 30.514 1.00 0.00 6 TRP A O 3
ATOM 1554 N N . GLU A 1 7 ? 37.620 20.630 30.665 1.00 0.00 7 GLU A N 3
ATOM 1555 C CA . GLU A 1 7 ? 36.200 20.998 30.804 1.00 0.00 7 GLU A CA 3
ATOM 1556 C C . GLU A 1 7 ? 35.510 21.377 29.477 1.00 0.00 7 GLU A C 3
ATOM 1557 O O . GLU A 1 7 ? 34.326 21.068 29.299 1.00 0.00 7 GLU A O 3
ATOM 1569 N N . ARG A 1 8 ? 36.223 22.031 28.548 1.00 0.00 8 ARG A N 3
ATOM 1570 C CA . ARG A 1 8 ? 35.699 22.595 27.280 1.00 0.00 8 ARG A CA 3
ATOM 1571 C C . ARG A 1 8 ? 35.058 21.599 26.297 1.00 0.00 8 ARG A C 3
ATOM 1572 O O . ARG A 1 8 ? 35.461 20.433 26.237 1.00 0.00 8 ARG A O 3
ATOM 1593 N N . LEU A 1 9 ? 34.091 22.057 25.498 1.00 0.00 9 LEU A N 3
ATOM 1594 C CA . LEU A 1 9 ? 33.560 21.324 24.334 1.00 0.00 9 LEU A CA 3
ATOM 1595 C C . LEU A 1 9 ? 34.526 21.439 23.131 1.00 0.00 9 LEU A C 3
ATOM 1596 O O . LEU A 1 9 ? 35.646 21.933 23.286 1.00 0.00 9 LEU A O 3
ATOM 1612 N N . THR A 1 10 ? 34.152 20.943 21.947 1.00 0.00 10 THR A N 3
ATOM 1613 C CA . THR A 1 10 ? 34.911 21.230 20.713 1.00 0.00 10 THR A CA 3
ATOM 1614 C C . THR A 1 10 ? 34.513 22.605 20.155 1.00 0.00 10 THR A C 3
ATOM 1615 O O . THR A 1 10 ? 33.466 23.152 20.516 1.00 0.00 10 THR A O 3
ATOM 1626 N N . SER A 1 11 ? 35.355 23.199 19.307 1.00 0.00 11 SER A N 3
ATOM 1627 C CA . SER A 1 11 ? 35.146 24.552 18.741 1.00 0.00 11 SER A CA 3
ATOM 1628 C C . SER A 1 11 ? 35.912 24.797 17.428 1.00 0.00 11 SER A C 3
ATOM 1629 O O . SER A 1 11 ? 36.025 25.929 16.949 1.00 0.00 11 SER A O 3
ATOM 1637 N N . GLU A 1 12 ? 36.459 23.737 16.834 1.00 0.00 12 GLU A N 3
ATOM 1638 C CA . GLU A 1 12 ? 37.336 23.784 15.667 1.00 0.00 12 GLU A CA 3
ATOM 1639 C C . GLU A 1 12 ? 36.547 23.858 14.343 1.00 0.00 12 GLU A C 3
ATOM 1640 O O . GLU A 1 12 ? 36.768 24.770 13.543 1.00 0.00 12 GLU A O 3
ATOM 1652 N N . SER A 1 13 ? 35.584 22.953 14.135 1.00 0.00 13 SER A N 3
ATOM 1653 C CA . SER A 1 13 ? 34.637 22.950 12.999 1.00 0.00 13 SER A CA 3
ATOM 1654 C C . SER A 1 13 ? 33.437 22.042 13.275 1.00 0.00 13 SER A C 3
ATOM 1655 O O . SER A 1 13 ? 32.285 22.479 13.276 1.00 0.00 13 SER A O 3
ATOM 1663 N N . GLU A 1 14 ? 33.716 20.770 13.547 1.00 0.00 14 GLU A N 3
ATOM 1664 C CA . GLU A 1 14 ? 32.752 19.682 13.756 1.00 0.00 14 GLU A CA 3
ATOM 1665 C C . GLU A 1 14 ? 31.898 19.783 15.046 1.00 0.00 14 GLU A C 3
ATOM 1666 O O . GLU A 1 14 ? 31.249 18.807 15.430 1.00 0.00 14 GLU A O 3
ATOM 1678 N N . TYR A 1 15 ? 31.872 20.945 15.711 1.00 0.00 15 TYR A N 3
ATOM 1679 C CA . TYR A 1 15 ? 30.995 21.271 16.846 1.00 0.00 15 TYR A CA 3
ATOM 1680 C C . TYR A 1 15 ? 29.555 21.624 16.428 1.00 0.00 15 TYR A C 3
ATOM 1681 O O . TYR A 1 15 ? 28.612 21.406 17.188 1.00 0.00 15 TYR A O 3
ATOM 1699 N N . ALA A 1 16 ? 29.384 22.213 15.240 1.00 0.00 16 ALA A N 3
ATOM 1700 C CA . ALA A 1 16 ? 28.122 22.807 14.803 1.00 0.00 16 ALA A CA 3
ATOM 1701 C C . ALA A 1 16 ? 27.172 21.814 14.120 1.00 0.00 16 ALA A C 3
ATOM 1702 O O . ALA A 1 16 ? 27.597 20.810 13.537 1.00 0.00 16 ALA A O 3
ATOM 1709 N N . CYS A 1 17 ? 25.876 22.121 14.156 1.00 0.00 17 CYS A N 3
ATOM 1710 C CA . CYS A 1 17 ? 24.860 21.451 13.346 1.00 0.00 17 CYS A CA 3
ATOM 1711 C C . CYS A 1 17 ? 24.887 21.994 11.896 1.00 0.00 17 CYS A C 3
ATOM 1712 O O . CYS A 1 17 ? 25.122 23.194 11.708 1.00 0.00 17 CYS A O 3
ATOM 1719 N N . PRO A 1 18 ? 24.628 21.171 10.862 1.00 0.00 18 PRO A N 3
ATOM 1720 C CA . PRO A 1 18 ? 24.413 21.666 9.504 1.00 0.00 18 PRO A CA 3
ATOM 1721 C C . PRO A 1 18 ? 23.116 22.491 9.425 1.00 0.00 18 PRO A C 3
ATOM 1722 O O . PRO A 1 18 ? 22.231 22.389 10.279 1.00 0.00 18 PRO A O 3
ATOM 1733 N N . ALA A 1 19 ? 22.978 23.299 8.377 1.00 0.00 19 ALA A N 3
ATOM 1734 C CA . ALA A 1 19 ? 21.924 24.317 8.269 1.00 0.00 19 ALA A CA 3
ATOM 1735 C C . ALA A 1 19 ? 20.488 23.768 8.111 1.00 0.00 19 ALA A C 3
ATOM 1736 O O . ALA A 1 19 ? 19.517 24.526 8.216 1.00 0.00 19 ALA A O 3
ATOM 1743 N N . ILE A 1 20 ? 20.338 22.462 7.872 1.00 0.00 20 ILE A N 3
ATOM 1744 C CA . ILE A 1 20 ? 19.051 21.745 7.850 1.00 0.00 20 ILE A CA 3
ATOM 1745 C C . ILE A 1 20 ? 18.694 21.078 9.193 1.00 0.00 20 ILE A C 3
ATOM 1746 O O . ILE A 1 20 ? 17.548 20.671 9.372 1.00 0.00 20 ILE A O 3
ATOM 1762 N N . ASP A 1 21 ? 19.641 20.942 10.127 1.00 0.00 21 ASP A N 3
ATOM 1763 C CA . ASP A 1 21 ? 19.483 20.189 11.380 1.00 0.00 21 ASP A CA 3
ATOM 1764 C C . ASP A 1 21 ? 19.159 21.135 12.546 1.00 0.00 21 ASP A C 3
ATOM 1765 O O . ASP A 1 21 ? 20.038 21.790 13.113 1.00 0.00 21 ASP A O 3
ATOM 1774 N N . LYS A 1 22 ? 17.870 21.212 12.899 1.00 0.00 22 LYS A N 3
ATOM 1775 C CA . LYS A 1 22 ? 17.326 22.063 13.977 1.00 0.00 22 LYS A CA 3
ATOM 1776 C C . LYS A 1 22 ? 16.780 21.260 15.168 1.00 0.00 22 LYS A C 3
ATOM 1777 O O . LYS A 1 22 ? 16.297 21.845 16.138 1.00 0.00 22 LYS A O 3
ATOM 1796 N N . PHE A 1 23 ? 16.865 19.929 15.108 1.00 0.00 23 PHE A N 3
ATOM 1797 C CA . PHE A 1 23 ? 16.303 18.994 16.094 1.00 0.00 23 PHE A CA 3
ATOM 1798 C C . PHE A 1 23 ? 16.811 19.239 17.524 1.00 0.00 23 PHE A C 3
ATOM 1799 O O . PHE A 1 23 ? 16.036 19.150 18.475 1.00 0.00 23 PHE A O 3
ATOM 1816 N N . CYS A 1 24 ? 18.090 19.591 17.673 1.00 0.00 24 CYS A N 3
ATOM 1817 C CA . CYS A 1 24 ? 18.709 19.962 18.941 1.00 0.00 24 CYS A CA 3
ATOM 1818 C C . CYS A 1 24 ? 18.814 21.484 19.110 1.00 0.00 24 CYS A C 3
ATOM 1819 O O . CYS A 1 24 ? 18.413 22.031 20.140 1.00 0.00 24 CYS A O 3
ATOM 1826 N N . GLU A 1 25 ? 19.334 22.203 18.108 1.00 0.00 25 GLU A N 3
ATOM 1827 C CA . GLU A 1 25 ? 19.695 23.610 18.318 1.00 0.00 25 GLU A CA 3
ATOM 1828 C C . GLU A 1 25 ? 18.502 24.581 18.398 1.00 0.00 25 GLU A C 3
ATOM 1829 O O . GLU A 1 25 ? 18.656 25.640 19.010 1.00 0.00 25 GLU A O 3
ATOM 1841 N N . ASP A 1 26 ? 17.322 24.241 17.859 1.00 0.00 26 ASP A N 3
ATOM 1842 C CA . ASP A 1 26 ? 16.080 25.011 18.083 1.00 0.00 26 ASP A CA 3
ATOM 1843 C C . ASP A 1 26 ? 15.357 24.600 19.379 1.00 0.00 26 ASP A C 3
ATOM 1844 O O . ASP A 1 26 ? 14.702 25.429 20.011 1.00 0.00 26 ASP A O 3
ATOM 1853 N N . HIS A 1 27 ? 15.521 23.348 19.831 1.00 0.00 27 HIS A N 3
ATOM 1854 C CA . HIS A 1 27 ? 15.044 22.908 21.148 1.00 0.00 27 HIS A CA 3
ATOM 1855 C C . HIS A 1 27 ? 15.773 23.675 22.255 1.00 0.00 27 HIS A C 3
ATOM 1856 O O . HIS A 1 27 ? 15.149 24.380 23.047 1.00 0.00 27 HIS A O 3
ATOM 1870 N N . CYS A 1 28 ? 17.108 23.628 22.253 1.00 0.00 28 CYS A N 3
ATOM 1871 C CA . CYS A 1 28 ? 17.922 24.333 23.241 1.00 0.00 28 CYS A CA 3
ATOM 1872 C C . CYS A 1 28 ? 17.751 25.861 23.191 1.00 0.00 28 CYS A C 3
ATOM 1873 O O . CYS A 1 28 ? 17.801 26.491 24.246 1.00 0.00 28 CYS A O 3
ATOM 1880 N N . ALA A 1 29 ? 17.455 26.464 22.031 1.00 0.00 29 ALA A N 3
ATOM 1881 C CA . ALA A 1 29 ? 17.135 27.895 21.947 1.00 0.00 29 ALA A CA 3
ATOM 1882 C C . ALA A 1 29 ? 15.901 28.276 22.792 1.00 0.00 29 ALA A C 3
ATOM 1883 O O . ALA A 1 29 ? 15.937 29.276 23.517 1.00 0.00 29 ALA A O 3
ATOM 1890 N N . ALA A 1 30 ? 14.843 27.455 22.786 1.00 0.00 30 ALA A N 3
ATOM 1891 C CA . ALA A 1 30 ? 13.682 27.649 23.660 1.00 0.00 30 ALA A CA 3
ATOM 1892 C C . ALA A 1 30 ? 14.052 27.478 25.148 1.00 0.00 30 ALA A C 3
ATOM 1893 O O . ALA A 1 30 ? 13.617 28.264 25.990 1.00 0.00 30 ALA A O 3
ATOM 1900 N N . LYS A 1 31 ? 14.939 26.522 25.468 1.00 0.00 31 LYS A N 3
ATOM 1901 C CA . LYS A 1 31 ? 15.519 26.312 26.814 1.00 0.00 31 LYS A CA 3
ATOM 1902 C C . LYS A 1 31 ? 16.599 27.344 27.219 1.00 0.00 31 LYS A C 3
ATOM 1903 O O . LYS A 1 31 ? 17.295 27.140 28.216 1.00 0.00 31 LYS A O 3
ATOM 1922 N N . LYS A 1 32 ? 16.778 28.438 26.456 1.00 0.00 32 LYS A N 3
ATOM 1923 C CA . LYS A 1 32 ? 17.808 29.488 26.652 1.00 0.00 32 LYS A CA 3
ATOM 1924 C C . LYS A 1 32 ? 19.239 28.932 26.703 1.00 0.00 32 LYS A C 3
ATOM 1925 O O . LYS A 1 32 ? 20.024 29.245 27.602 1.00 0.00 32 LYS A O 3
ATOM 1944 N N . ALA A 1 33 ? 19.572 28.081 25.745 1.00 0.00 33 ALA A N 3
ATOM 1945 C CA . ALA A 1 33 ? 20.872 27.431 25.588 1.00 0.00 33 ALA A CA 3
ATOM 1946 C C . ALA A 1 33 ? 21.286 27.357 24.106 1.00 0.00 33 ALA A C 3
ATOM 1947 O O . ALA A 1 33 ? 20.472 27.575 23.206 1.00 0.00 33 ALA A O 3
ATOM 1954 N N . VAL A 1 34 ? 22.559 27.053 23.843 1.00 0.00 34 VAL A N 3
ATOM 1955 C CA . VAL A 1 34 ? 23.138 27.003 22.487 1.00 0.00 34 VAL A CA 3
ATOM 1956 C C . VAL A 1 34 ? 23.625 25.584 22.201 1.00 0.00 34 VAL A C 3
ATOM 1957 O O . VAL A 1 34 ? 24.459 25.066 22.948 1.00 0.00 34 VAL A O 3
ATOM 1970 N N . GLY A 1 35 ? 23.075 24.955 21.156 1.00 0.00 35 GLY A N 3
ATOM 1971 C CA . GLY A 1 35 ? 23.246 23.525 20.865 1.00 0.00 35 GLY A CA 3
ATOM 1972 C C . GLY A 1 35 ? 24.388 23.178 19.908 1.00 0.00 35 GLY A C 3
ATOM 1973 O O . GLY A 1 35 ? 24.653 23.899 18.945 1.00 0.00 35 GLY A O 3
ATOM 1977 N N . LYS A 1 36 ? 25.042 22.042 20.171 1.00 0.00 36 LYS A N 3
ATOM 1978 C CA . LYS A 1 36 ? 26.263 21.550 19.517 1.00 0.00 36 LYS A CA 3
ATOM 1979 C C . LYS A 1 36 ? 26.089 20.111 19.043 1.00 0.00 36 LYS A C 3
ATOM 1980 O O . LYS A 1 36 ? 26.223 19.176 19.841 1.00 0.00 36 LYS A O 3
ATOM 1999 N N . CYS A 1 37 ? 25.771 19.919 17.765 1.00 0.00 37 CYS A N 3
ATOM 2000 C CA . CYS A 1 37 ? 25.618 18.581 17.192 1.00 0.00 37 CYS A CA 3
ATOM 2001 C C . CYS A 1 37 ? 26.943 17.801 17.233 1.00 0.00 37 CYS A C 3
ATOM 2002 O O . CYS A 1 37 ? 28.004 18.311 16.865 1.00 0.00 37 CYS A O 3
ATOM 2009 N N . ASP A 1 38 ? 26.862 16.544 17.648 1.00 0.00 38 ASP A N 3
ATOM 2010 C CA . ASP A 1 38 ? 27.935 15.544 17.610 1.00 0.00 38 ASP A CA 3
ATOM 2011 C C . ASP A 1 38 ? 27.527 14.324 16.756 1.00 0.00 38 ASP A C 3
ATOM 2012 O O . ASP A 1 38 ? 26.364 14.162 16.381 1.00 0.00 38 ASP A O 3
ATOM 2021 N N . ASP A 1 39 ? 28.478 13.428 16.497 1.00 0.00 39 ASP A N 3
ATOM 2022 C CA . ASP A 1 39 ? 28.232 12.129 15.861 1.00 0.00 39 ASP A CA 3
ATOM 2023 C C . ASP A 1 39 ? 27.408 11.151 16.716 1.00 0.00 39 ASP A C 3
ATOM 2024 O O . ASP A 1 39 ? 26.708 10.307 16.152 1.00 0.00 39 ASP A O 3
ATOM 2033 N N . PHE A 1 40 ? 27.480 11.245 18.051 1.00 0.00 40 PHE A N 3
ATOM 2034 C CA . PHE A 1 40 ? 26.749 10.382 18.986 1.00 0.00 40 PHE A CA 3
ATOM 2035 C C . PHE A 1 40 ? 25.494 11.082 19.538 1.00 0.00 40 PHE A C 3
ATOM 2036 O O . PHE A 1 40 ? 24.374 10.699 19.190 1.00 0.00 40 PHE A O 3
ATOM 2053 N N . LYS A 1 41 ? 25.676 12.139 20.343 1.00 0.00 41 LYS A N 3
ATOM 2054 C CA . LYS A 1 41 ? 24.614 12.906 21.014 1.00 0.00 41 LYS A CA 3
ATOM 2055 C C . LYS A 1 41 ? 24.944 14.402 21.091 1.00 0.00 41 LYS A C 3
ATOM 2056 O O . LYS A 1 41 ? 26.040 14.753 21.528 1.00 0.00 41 LYS A O 3
ATOM 2075 N N . CYS A 1 42 ? 24.010 15.268 20.688 1.00 0.00 42 CYS A N 3
ATOM 2076 C CA . CYS A 1 42 ? 24.141 16.727 20.781 1.00 0.00 42 CYS A CA 3
ATOM 2077 C C . CYS A 1 42 ? 24.334 17.206 22.232 1.00 0.00 42 CYS A C 3
ATOM 2078 O O . CYS A 1 42 ? 23.924 16.519 23.173 1.00 0.00 42 CYS A O 3
ATOM 2085 N N . ASN A 1 43 ? 24.899 18.401 22.434 1.00 0.00 43 ASN A N 3
ATOM 2086 C CA . ASN A 1 43 ? 25.085 18.958 23.773 1.00 0.00 43 ASN A CA 3
ATOM 2087 C C . ASN A 1 43 ? 24.785 20.462 23.796 1.00 0.00 43 ASN A C 3
ATOM 2088 O O . ASN A 1 43 ? 24.970 21.138 22.787 1.00 0.00 43 ASN A O 3
ATOM 2099 N N . CYS A 1 44 ? 24.318 20.992 24.927 1.00 0.00 44 CYS A N 3
ATOM 2100 C CA . CYS A 1 44 ? 23.922 22.385 25.078 1.00 0.00 44 CYS A CA 3
ATOM 2101 C C . CYS A 1 44 ? 24.473 23.009 26.368 1.00 0.00 44 CYS A C 3
ATOM 2102 O O . CYS A 1 44 ? 24.469 22.400 27.444 1.00 0.00 44 CYS A O 3
ATOM 2109 N N . ILE A 1 45 ? 24.902 24.265 26.249 1.00 0.00 45 ILE A N 3
ATOM 2110 C CA . ILE A 1 45 ? 25.373 25.136 27.336 1.00 0.00 45 ILE A CA 3
ATOM 2111 C C . ILE A 1 45 ? 24.552 26.433 27.298 1.00 0.00 45 ILE A C 3
ATOM 2112 O O . ILE A 1 45 ? 24.083 26.832 26.229 1.00 0.00 45 ILE A O 3
ATOM 2128 N N . LYS A 1 46 ? 24.319 27.059 28.459 1.00 0.00 46 LYS A N 3
ATOM 2129 C CA . LYS A 1 46 ? 23.486 28.270 28.602 1.00 0.00 46 LYS A CA 3
ATOM 2130 C C . LYS A 1 46 ? 23.958 29.417 27.684 1.00 0.00 46 LYS A C 3
ATOM 2131 O O . LYS A 1 46 ? 25.133 29.490 27.302 1.00 0.00 46 LYS A O 3
ATOM 2150 N N . LEU A 1 47 ? 23.018 30.288 27.304 1.00 0.00 47 LEU A N 3
ATOM 2151 C CA . LEU A 1 47 ? 23.146 31.390 26.356 1.00 0.00 47 LEU A CA 3
ATOM 2152 C C . LEU A 1 47 ? 23.826 32.620 26.975 1.00 0.00 47 LEU A C 3
ATOM 2153 O O . LEU A 1 47 ? 23.500 32.959 28.137 1.00 0.00 47 LEU A O 3
ATOM 2170 N N . LYS A 1 1 ? 48.458 45.006 30.594 1.00 0.00 1 LYS A N 4
ATOM 2171 C CA . LYS A 1 1 ? 48.755 45.505 29.229 1.00 0.00 1 LYS A CA 4
ATOM 2172 C C . LYS A 1 1 ? 48.592 44.349 28.240 1.00 0.00 1 LYS A C 4
ATOM 2173 O O . LYS A 1 1 ? 48.635 43.201 28.670 1.00 0.00 1 LYS A O 4
ATOM 2194 N N . ILE A 1 2 ? 48.459 44.595 26.931 1.00 0.00 2 ILE A N 4
ATOM 2195 C CA . ILE A 1 2 ? 48.239 43.531 25.921 1.00 0.00 2 ILE A CA 4
ATOM 2196 C C . ILE A 1 2 ? 49.338 42.443 25.971 1.00 0.00 2 ILE A C 4
ATOM 2197 O O . ILE A 1 2 ? 49.026 41.251 25.902 1.00 0.00 2 ILE A O 4
ATOM 2213 N N . LYS A 1 3 ? 50.608 42.833 26.175 1.00 0.00 3 LYS A N 4
ATOM 2214 C CA . LYS A 1 3 ? 51.751 41.918 26.393 1.00 0.00 3 LYS A CA 4
ATOM 2215 C C . LYS A 1 3 ? 51.738 41.135 27.713 1.00 0.00 3 LYS A C 4
ATOM 2216 O O . LYS A 1 3 ? 52.501 40.178 27.827 1.00 0.00 3 LYS A O 4
ATOM 2235 N N . SER A 1 4 ? 50.937 41.507 28.712 1.00 0.00 4 SER A N 4
ATOM 2236 C CA . SER A 1 4 ? 50.995 40.975 30.090 1.00 0.00 4 SER A CA 4
ATOM 2237 C C . SER A 1 4 ? 50.324 39.605 30.276 1.00 0.00 4 SER A C 4
ATOM 2238 O O . SER A 1 4 ? 49.686 39.345 31.296 1.00 0.00 4 SER A O 4
ATOM 2246 N N . GLY A 1 5 ? 50.441 38.722 29.289 1.00 0.00 5 GLY A N 4
ATOM 2247 C CA . GLY A 1 5 ? 49.809 37.409 29.291 1.00 0.00 5 GLY A CA 4
ATOM 2248 C C . GLY A 1 5 ? 49.765 36.753 27.909 1.00 0.00 5 GLY A C 4
ATOM 2249 O O . GLY A 1 5 ? 50.579 37.027 27.019 1.00 0.00 5 GLY A O 4
ATOM 2253 N N . TRP A 1 6 ? 48.797 35.853 27.754 1.00 0.00 6 TRP A N 4
ATOM 2254 C CA . TRP A 1 6 ? 48.629 34.957 26.604 1.00 0.00 6 TRP A CA 4
ATOM 2255 C C . TRP A 1 6 ? 47.158 34.556 26.416 1.00 0.00 6 TRP A C 4
ATOM 2256 O O . TRP A 1 6 ? 46.467 34.240 27.389 1.00 0.00 6 TRP A O 4
ATOM 2277 N N . GLU A 1 7 ? 46.685 34.519 25.172 1.00 0.00 7 GLU A N 4
ATOM 2278 C CA . GLU A 1 7 ? 45.358 34.013 24.797 1.00 0.00 7 GLU A CA 4
ATOM 2279 C C . GLU A 1 7 ? 45.466 32.980 23.662 1.00 0.00 7 GLU A C 4
ATOM 2280 O O . GLU A 1 7 ? 45.965 33.279 22.571 1.00 0.00 7 GLU A O 4
ATOM 2292 N N . ARG A 1 8 ? 45.012 31.746 23.918 1.00 0.00 8 ARG A N 4
ATOM 2293 C CA . ARG A 1 8 ? 45.101 30.614 22.978 1.00 0.00 8 ARG A CA 4
ATOM 2294 C C . ARG A 1 8 ? 44.103 30.732 21.825 1.00 0.00 8 ARG A C 4
ATOM 2295 O O . ARG A 1 8 ? 42.931 31.056 22.025 1.00 0.00 8 ARG A O 4
ATOM 2316 N N . LEU A 1 9 ? 44.548 30.405 20.617 1.00 0.00 9 LEU A N 4
ATOM 2317 C CA . LEU A 1 9 ? 43.702 30.298 19.431 1.00 0.00 9 LEU A CA 4
ATOM 2318 C C . LEU A 1 9 ? 42.980 28.944 19.456 1.00 0.00 9 LEU A C 4
ATOM 2319 O O . LEU A 1 9 ? 43.615 27.891 19.556 1.00 0.00 9 LEU A O 4
ATOM 2335 N N . THR A 1 10 ? 41.649 28.923 19.390 1.00 0.00 10 THR A N 4
ATOM 2336 C CA . THR A 1 10 ? 40.846 27.694 19.531 1.00 0.00 10 THR A CA 4
ATOM 2337 C C . THR A 1 10 ? 39.496 27.800 18.815 1.00 0.00 10 THR A C 4
ATOM 2338 O O . THR A 1 10 ? 38.799 28.810 18.928 1.00 0.00 10 THR A O 4
ATOM 2349 N N . SER A 1 11 ? 39.138 26.742 18.078 1.00 0.00 11 SER A N 4
ATOM 2350 C CA . SER A 1 11 ? 37.956 26.672 17.213 1.00 0.00 11 SER A CA 4
ATOM 2351 C C . SER A 1 11 ? 36.633 26.804 17.973 1.00 0.00 11 SER A C 4
ATOM 2352 O O . SER A 1 11 ? 36.502 26.306 19.094 1.00 0.00 11 SER A O 4
ATOM 2360 N N . GLU A 1 12 ? 35.633 27.403 17.317 1.00 0.00 12 GLU A N 4
ATOM 2361 C CA . GLU A 1 12 ? 34.293 27.694 17.870 1.00 0.00 12 GLU A CA 4
ATOM 2362 C C . GLU A 1 12 ? 33.499 26.429 18.282 1.00 0.00 12 GLU A C 4
ATOM 2363 O O . GLU A 1 12 ? 32.550 26.528 19.060 1.00 0.00 12 GLU A O 4
ATOM 2375 N N . SER A 1 13 ? 33.910 25.251 17.800 1.00 0.00 13 SER A N 4
ATOM 2376 C CA . SER A 1 13 ? 33.393 23.932 18.177 1.00 0.00 13 SER A CA 4
ATOM 2377 C C . SER A 1 13 ? 34.518 22.896 18.198 1.00 0.00 13 SER A C 4
ATOM 2378 O O . SER A 1 13 ? 35.451 22.979 17.395 1.00 0.00 13 SER A O 4
ATOM 2386 N N . GLU A 1 14 ? 34.405 21.898 19.071 1.00 0.00 14 GLU A N 4
ATOM 2387 C CA . GLU A 1 14 ? 35.323 20.760 19.168 1.00 0.00 14 GLU A CA 4
ATOM 2388 C C . GLU A 1 14 ? 35.100 19.709 18.066 1.00 0.00 14 GLU A C 4
ATOM 2389 O O . GLU A 1 14 ? 35.984 18.883 17.826 1.00 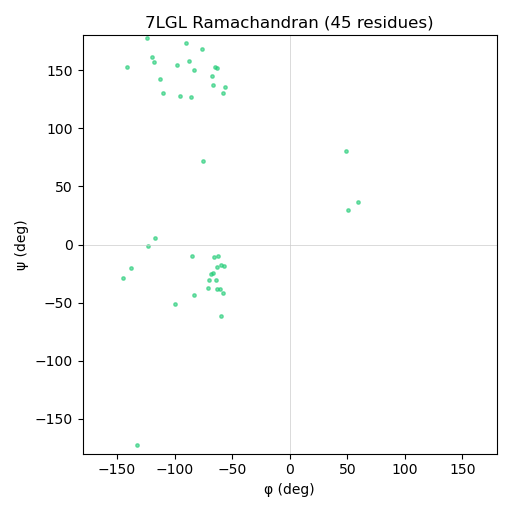0.00 14 GLU A O 4
ATOM 2401 N N . TYR A 1 15 ? 33.941 19.734 17.399 1.00 0.00 15 TYR A N 4
ATOM 2402 C CA . TYR A 1 15 ? 33.550 18.822 16.320 1.00 0.00 15 TYR A CA 4
ATOM 2403 C C . TYR A 1 15 ? 32.691 19.533 15.248 1.00 0.00 15 TYR A C 4
ATOM 2404 O O . TYR A 1 15 ? 31.972 20.488 15.545 1.00 0.00 15 TYR A O 4
ATOM 2422 N N . ALA A 1 16 ? 32.724 19.050 14.002 1.00 0.00 16 ALA A N 4
ATOM 2423 C CA . ALA A 1 16 ? 31.857 19.518 12.912 1.00 0.00 16 ALA A CA 4
ATOM 2424 C C . ALA A 1 16 ? 30.487 18.808 12.946 1.00 0.00 16 ALA A C 4
ATOM 2425 O O . ALA A 1 16 ? 30.410 17.595 12.709 1.00 0.00 16 ALA A O 4
ATOM 2432 N N . CYS A 1 17 ? 29.423 19.556 13.255 1.00 0.00 17 CYS A N 4
ATOM 2433 C CA . CYS A 1 17 ? 28.081 19.037 13.550 1.00 0.00 17 CYS A CA 4
ATOM 2434 C C . CYS A 1 17 ? 27.151 19.006 12.307 1.00 0.00 17 CYS A C 4
ATOM 2435 O O . CYS A 1 17 ? 27.043 20.032 11.624 1.00 0.00 17 CYS A O 4
ATOM 2442 N N . PRO A 1 18 ? 26.429 17.903 12.020 1.00 0.00 18 PRO A N 4
ATOM 2443 C CA . PRO A 1 18 ? 25.520 17.798 10.871 1.00 0.00 18 PRO A CA 4
ATOM 2444 C C . PRO A 1 18 ? 24.197 18.555 11.091 1.00 0.00 18 PRO A C 4
ATOM 2445 O O . PRO A 1 18 ? 23.483 18.332 12.070 1.00 0.00 18 PRO A O 4
ATOM 2456 N N . ALA A 1 19 ? 23.839 19.448 10.166 1.00 0.00 19 ALA A N 4
ATOM 2457 C CA . ALA A 1 19 ? 22.671 20.335 10.286 1.00 0.00 19 ALA A CA 4
ATOM 2458 C C . ALA A 1 19 ? 21.294 19.684 10.008 1.00 0.00 19 ALA A C 4
ATOM 2459 O O . ALA A 1 19 ? 20.261 20.311 10.276 1.00 0.00 19 ALA A O 4
ATOM 2466 N N . ILE A 1 20 ? 21.247 18.444 9.501 1.00 0.00 20 ILE A N 4
ATOM 2467 C CA . ILE A 1 20 ? 19.993 17.676 9.369 1.00 0.00 20 ILE A CA 4
ATOM 2468 C C . ILE A 1 20 ? 19.365 17.375 10.739 1.00 0.00 20 ILE A C 4
ATOM 2469 O O . ILE A 1 20 ? 18.142 17.407 10.878 1.00 0.00 20 ILE A O 4
ATOM 2485 N N . ASP A 1 21 ? 20.189 17.176 11.772 1.00 0.00 21 ASP A N 4
ATOM 2486 C CA . ASP A 1 21 ? 19.767 17.057 13.170 1.00 0.00 21 ASP A CA 4
ATOM 2487 C C . ASP A 1 21 ? 19.442 18.442 13.759 1.00 0.00 21 ASP A C 4
ATOM 2488 O O . ASP A 1 21 ? 20.081 18.903 14.703 1.00 0.00 21 ASP A O 4
ATOM 2497 N N . LYS A 1 22 ? 18.455 19.148 13.194 1.00 0.00 22 LYS A N 4
ATOM 2498 C CA . LYS A 1 22 ? 18.086 20.523 13.581 1.00 0.00 22 LYS A CA 4
ATOM 2499 C C . LYS A 1 22 ? 17.681 20.653 15.057 1.00 0.00 22 LYS A C 4
ATOM 2500 O O . LYS A 1 22 ? 17.883 21.713 15.651 1.00 0.00 22 LYS A O 4
ATOM 2519 N N . PHE A 1 23 ? 17.241 19.563 15.687 1.00 0.00 23 PHE A N 4
ATOM 2520 C CA . PHE A 1 23 ? 17.018 19.464 17.134 1.00 0.00 23 PHE A CA 4
ATOM 2521 C C . PHE A 1 23 ? 18.287 19.764 17.967 1.00 0.00 23 PHE A C 4
ATOM 2522 O O . PHE A 1 23 ? 18.188 20.227 19.104 1.00 0.00 23 PHE A O 4
ATOM 2539 N N . CYS A 1 24 ? 19.482 19.578 17.391 1.00 0.00 24 CYS A N 4
ATOM 2540 C CA . CYS A 1 24 ? 20.765 19.988 17.967 1.00 0.00 24 CYS A CA 4
ATOM 2541 C C . CYS A 1 24 ? 20.820 21.501 18.260 1.00 0.00 24 CYS A C 4
ATOM 2542 O O . CYS A 1 24 ? 21.472 21.918 19.216 1.00 0.00 24 CYS A O 4
ATOM 2549 N N . GLU A 1 25 ? 20.122 22.320 17.463 1.00 0.00 25 GLU A N 4
ATOM 2550 C CA . GLU A 1 25 ? 20.085 23.783 17.598 1.00 0.00 25 GLU A CA 4
ATOM 2551 C C . GLU A 1 25 ? 18.758 24.265 18.208 1.00 0.00 25 GLU A C 4
ATOM 2552 O O . GLU A 1 25 ? 18.760 25.025 19.175 1.00 0.00 25 GLU A O 4
ATOM 2564 N N . ASP A 1 26 ? 17.613 23.814 17.690 1.00 0.00 26 ASP A N 4
ATOM 2565 C CA . ASP A 1 26 ? 16.287 24.318 18.094 1.00 0.00 26 ASP A CA 4
ATOM 2566 C C . ASP A 1 26 ? 15.827 23.876 19.503 1.00 0.00 26 ASP A C 4
ATOM 2567 O O . ASP A 1 26 ? 15.021 24.568 20.132 1.00 0.00 26 ASP A O 4
ATOM 2576 N N . HIS A 1 27 ? 16.357 22.778 20.062 1.00 0.00 27 HIS A N 4
ATOM 2577 C CA . HIS A 1 27 ? 16.075 22.393 21.459 1.00 0.00 27 HIS A CA 4
ATOM 2578 C C . HIS A 1 27 ? 16.512 23.465 22.471 1.00 0.00 27 HIS A C 4
ATOM 2579 O O . HIS A 1 27 ? 15.903 23.614 23.530 1.00 0.00 27 HIS A O 4
ATOM 2593 N N . CYS A 1 28 ? 17.550 24.237 22.150 1.00 0.00 28 CYS A N 4
ATOM 2594 C CA . CYS A 1 28 ? 18.136 25.227 23.051 1.00 0.00 28 CYS A CA 4
ATOM 2595 C C . CYS A 1 28 ? 17.267 26.475 23.288 1.00 0.00 28 CYS A C 4
ATOM 2596 O O . CYS A 1 28 ? 17.500 27.199 24.260 1.00 0.00 28 CYS A O 4
ATOM 2603 N N . ALA A 1 29 ? 16.284 26.751 22.423 1.00 0.00 29 ALA A N 4
ATOM 2604 C CA . ALA A 1 29 ? 15.489 27.978 22.504 1.00 0.00 29 ALA A CA 4
ATOM 2605 C C . ALA A 1 29 ? 14.646 28.054 23.795 1.00 0.00 29 ALA A C 4
ATOM 2606 O O . ALA A 1 29 ? 14.538 29.129 24.390 1.00 0.00 29 ALA A O 4
ATOM 2613 N N . ALA A 1 30 ? 14.132 26.918 24.282 1.00 0.00 30 ALA A N 4
ATOM 2614 C CA . ALA A 1 30 ? 13.292 26.827 25.484 1.00 0.00 30 ALA A CA 4
ATOM 2615 C C . ALA A 1 30 ? 13.980 27.268 26.792 1.00 0.00 30 ALA A C 4
ATOM 2616 O O . ALA A 1 30 ? 13.279 27.545 27.772 1.00 0.00 30 ALA A O 4
ATOM 2623 N N . LYS A 1 31 ? 15.318 27.373 26.820 1.00 0.00 31 LYS A N 4
ATOM 2624 C CA . LYS A 1 31 ? 16.120 27.956 27.917 1.00 0.00 31 LYS A CA 4
ATOM 2625 C C . LYS A 1 31 ? 17.138 29.008 27.427 1.00 0.00 31 LYS A C 4
ATOM 2626 O O . LYS A 1 31 ? 18.061 29.361 28.160 1.00 0.00 31 LYS A O 4
ATOM 2645 N N . LYS A 1 32 ? 16.981 29.514 26.193 1.00 0.00 32 LYS A N 4
ATOM 2646 C CA . LYS A 1 32 ? 17.865 30.479 25.500 1.00 0.00 32 LYS A CA 4
ATOM 2647 C C . LYS A 1 32 ? 19.351 30.075 25.437 1.00 0.00 32 LYS A C 4
ATOM 2648 O O . LYS A 1 32 ? 20.237 30.931 25.391 1.00 0.00 32 LYS A O 4
ATOM 2667 N N . ALA A 1 33 ? 19.634 28.775 25.454 1.00 0.00 33 ALA A N 4
ATOM 2668 C CA . ALA A 1 33 ? 20.979 28.197 25.440 1.00 0.00 33 ALA A CA 4
ATOM 2669 C C . ALA A 1 33 ? 21.571 28.133 24.007 1.00 0.00 33 ALA A C 4
ATOM 2670 O O . ALA A 1 33 ? 21.139 28.880 23.127 1.00 0.00 33 ALA A O 4
ATOM 2677 N N . VAL A 1 34 ? 22.571 27.276 23.751 1.00 0.00 34 VAL A N 4
ATOM 2678 C CA . VAL A 1 34 ? 23.311 27.207 22.469 1.00 0.00 34 VAL A CA 4
ATOM 2679 C C . VAL A 1 34 ? 23.646 25.756 22.108 1.00 0.00 34 VAL A C 4
ATOM 2680 O O . VAL A 1 34 ? 24.079 24.993 22.971 1.00 0.00 34 VAL A O 4
ATOM 2693 N N . GLY A 1 35 ? 23.437 25.367 20.845 1.00 0.00 35 GLY A N 4
ATOM 2694 C CA . GLY A 1 35 ? 23.622 23.987 20.375 1.00 0.00 35 GLY A CA 4
ATOM 2695 C C . GLY A 1 35 ? 25.087 23.541 20.292 1.00 0.00 35 GLY A C 4
ATOM 2696 O O . GLY A 1 35 ? 25.959 24.354 19.964 1.00 0.00 35 GLY A O 4
ATOM 2700 N N . LYS A 1 36 ? 25.351 22.254 20.561 1.00 0.00 36 LYS A N 4
ATOM 2701 C CA . LYS A 1 36 ? 26.690 21.627 20.552 1.00 0.00 36 LYS A CA 4
ATOM 2702 C C . LYS A 1 36 ? 26.629 20.159 20.153 1.00 0.00 36 LYS A C 4
ATOM 2703 O O . LYS A 1 36 ? 25.689 19.486 20.562 1.00 0.00 36 LYS A O 4
ATOM 2722 N N . CYS A 1 37 ? 27.649 19.638 19.471 1.00 0.00 37 CYS A N 4
ATOM 2723 C CA . CYS A 1 37 ? 27.823 18.202 19.225 1.00 0.00 37 CYS A CA 4
ATOM 2724 C C . CYS A 1 37 ? 28.957 17.583 20.070 1.00 0.00 37 CYS A C 4
ATOM 2725 O O . CYS A 1 37 ? 29.883 18.255 20.533 1.00 0.00 37 CYS A O 4
ATOM 2732 N N . ASP A 1 38 ? 28.852 16.274 20.304 1.00 0.00 38 ASP A N 4
ATOM 2733 C CA . ASP A 1 38 ? 29.767 15.465 21.128 1.00 0.00 38 ASP A CA 4
ATOM 2734 C C . ASP A 1 38 ? 29.920 14.036 20.551 1.00 0.00 38 ASP A C 4
ATOM 2735 O O . ASP A 1 38 ? 29.470 13.759 19.436 1.00 0.00 38 ASP A O 4
ATOM 2744 N N . ASP A 1 39 ? 30.582 13.134 21.277 1.00 0.00 39 ASP A N 4
ATOM 2745 C CA . ASP A 1 39 ? 30.993 11.775 20.862 1.00 0.00 39 ASP A CA 4
ATOM 2746 C C . ASP A 1 39 ? 29.895 10.778 20.444 1.00 0.00 39 ASP A C 4
ATOM 2747 O O . ASP A 1 39 ? 30.202 9.702 19.922 1.00 0.00 39 ASP A O 4
ATOM 2756 N N . PHE A 1 40 ? 28.634 11.112 20.684 1.00 0.00 40 PHE A N 4
ATOM 2757 C CA . PHE A 1 40 ? 27.477 10.376 20.150 1.00 0.00 40 PHE A CA 4
ATOM 2758 C C . PHE A 1 40 ? 26.315 11.272 19.690 1.00 0.00 40 PHE A C 4
ATOM 2759 O O . PHE A 1 40 ? 25.916 11.185 18.527 1.00 0.00 40 PHE A O 4
ATOM 2776 N N . LYS A 1 41 ? 25.786 12.137 20.570 1.00 0.00 41 LYS A N 4
ATOM 2777 C CA . LYS A 1 41 ? 24.596 12.982 20.328 1.00 0.00 41 LYS A CA 4
ATOM 2778 C C . LYS A 1 41 ? 24.808 14.415 20.823 1.00 0.00 41 LYS A C 4
ATOM 2779 O O . LYS A 1 41 ? 25.542 14.622 21.794 1.00 0.00 41 LYS A O 4
ATOM 2798 N N . CYS A 1 42 ? 24.117 15.380 20.214 1.00 0.00 42 CYS A N 4
ATOM 2799 C CA . CYS A 1 42 ? 24.226 16.795 20.578 1.00 0.00 42 CYS A CA 4
ATOM 2800 C C . CYS A 1 42 ? 23.831 17.079 22.036 1.00 0.00 42 CYS A C 4
ATOM 2801 O O . CYS A 1 42 ? 22.931 16.422 22.569 1.00 0.00 42 CYS A O 4
ATOM 2808 N N . ASN A 1 43 ? 24.480 18.059 22.678 1.00 0.00 43 ASN A N 4
ATOM 2809 C CA . ASN A 1 43 ? 24.292 18.331 24.104 1.00 0.00 43 ASN A CA 4
ATOM 2810 C C . ASN A 1 43 ? 24.375 19.836 24.395 1.00 0.00 43 ASN A C 4
ATOM 2811 O O . ASN A 1 43 ? 25.458 20.372 24.635 1.00 0.00 43 ASN A O 4
ATOM 2822 N N . CYS A 1 44 ? 23.224 20.505 24.400 1.00 0.00 44 CYS A N 4
ATOM 2823 C CA . CYS A 1 44 ? 23.097 21.958 24.486 1.00 0.00 44 CYS A CA 4
ATOM 2824 C C . CYS A 1 44 ? 23.807 22.552 25.723 1.00 0.00 44 CYS A C 4
ATOM 2825 O O . CYS A 1 44 ? 23.869 21.909 26.779 1.00 0.00 44 CYS A O 4
ATOM 2832 N N . ILE A 1 45 ? 24.309 23.786 25.596 1.00 0.00 45 ILE A N 4
ATOM 2833 C CA . ILE A 1 45 ? 25.005 24.547 26.646 1.00 0.00 45 ILE A CA 4
ATOM 2834 C C . ILE A 1 45 ? 24.177 24.664 27.938 1.00 0.00 45 ILE A C 4
ATOM 2835 O O . ILE A 1 45 ? 22.954 24.809 27.890 1.00 0.00 45 ILE A O 4
ATOM 2851 N N . LYS A 1 46 ? 24.853 24.628 29.094 1.00 0.00 46 LYS A N 4
ATOM 2852 C CA . LYS A 1 46 ? 24.283 24.936 30.422 1.00 0.00 46 LYS A CA 4
ATOM 2853 C C . LYS A 1 46 ? 24.708 26.331 30.899 1.00 0.00 46 LYS A C 4
ATOM 2854 O O . LYS A 1 46 ? 25.820 26.782 30.590 1.00 0.00 46 LYS A O 4
ATOM 2873 N N . LEU A 1 47 ? 23.843 26.989 31.677 1.00 0.00 47 LEU A N 4
ATOM 2874 C CA . LEU A 1 47 ? 24.018 28.355 32.205 1.00 0.00 47 LEU A CA 4
ATOM 2875 C C . LEU A 1 47 ? 23.390 28.599 33.586 1.00 0.00 47 LEU A C 4
ATOM 2876 O O . LEU A 1 47 ? 23.632 29.679 34.153 1.00 0.00 47 LEU A O 4
ATOM 2893 N N . LYS A 1 1 ? 52.667 40.533 23.673 1.00 0.00 1 LYS A N 5
ATOM 2894 C CA . LYS A 1 1 ? 51.552 40.285 22.721 1.00 0.00 1 LYS A CA 5
ATOM 2895 C C . LYS A 1 1 ? 51.000 41.587 22.147 1.00 0.00 1 LYS A C 5
ATOM 2896 O O . LYS A 1 1 ? 51.131 42.634 22.779 1.00 0.00 1 LYS A O 5
ATOM 2917 N N . ILE A 1 2 ? 50.325 41.518 20.997 1.00 0.00 2 ILE A N 5
ATOM 2918 C CA . ILE A 1 2 ? 49.533 42.625 20.423 1.00 0.00 2 ILE A CA 5
ATOM 2919 C C . ILE A 1 2 ? 48.269 42.841 21.268 1.00 0.00 2 ILE A C 5
ATOM 2920 O O . ILE A 1 2 ? 47.691 41.860 21.752 1.00 0.00 2 ILE A O 5
ATOM 2936 N N . LYS A 1 3 ? 47.809 44.093 21.411 1.00 0.00 3 LYS A N 5
ATOM 2937 C CA . LYS A 1 3 ? 46.524 44.430 22.053 1.00 0.00 3 LYS A CA 5
ATOM 2938 C C . LYS A 1 3 ? 45.323 43.899 21.258 1.00 0.00 3 LYS A C 5
ATOM 2939 O O . LYS A 1 3 ? 44.778 44.580 20.390 1.00 0.00 3 LYS A O 5
ATOM 2958 N N . SER A 1 4 ? 44.948 42.654 21.527 1.00 0.00 4 SER A N 5
ATOM 2959 C CA . SER A 1 4 ? 43.784 41.949 20.986 1.00 0.00 4 SER A CA 5
ATOM 2960 C C . SER A 1 4 ? 43.476 40.746 21.887 1.00 0.00 4 SER A C 5
ATOM 2961 O O . SER A 1 4 ? 44.391 40.168 22.481 1.00 0.00 4 SER A O 5
ATOM 2969 N N . GLY A 1 5 ? 42.204 40.375 22.042 1.00 0.00 5 GLY A N 5
ATOM 2970 C CA . GLY A 1 5 ? 41.773 39.318 22.967 1.00 0.00 5 GLY A CA 5
ATOM 2971 C C . GLY A 1 5 ? 40.464 39.610 23.704 1.00 0.00 5 GLY A C 5
ATOM 2972 O O . GLY A 1 5 ? 39.753 38.678 24.083 1.00 0.00 5 GLY A O 5
ATOM 2976 N N . TRP A 1 6 ? 40.123 40.884 23.914 1.00 0.00 6 TRP A N 5
ATOM 2977 C CA . TRP A 1 6 ? 38.891 41.291 24.595 1.00 0.00 6 TRP A CA 5
ATOM 2978 C C . TRP A 1 6 ? 37.651 41.118 23.703 1.00 0.00 6 TRP A C 5
ATOM 2979 O O . TRP A 1 6 ? 37.736 41.263 22.482 1.00 0.00 6 TRP A O 5
ATOM 3000 N N . GLU A 1 7 ? 36.498 40.800 24.300 1.00 0.00 7 GLU A N 5
ATOM 3001 C CA . GLU A 1 7 ? 35.218 40.513 23.611 1.00 0.00 7 GLU A CA 5
ATOM 3002 C C . GLU A 1 7 ? 35.257 39.314 22.639 1.00 0.00 7 GLU A C 5
ATOM 3003 O O . GLU A 1 7 ? 34.333 39.144 21.831 1.00 0.00 7 GLU A O 5
ATOM 3015 N N . ARG A 1 8 ? 36.284 38.451 22.714 1.00 0.00 8 ARG A N 5
ATOM 3016 C CA . ARG A 1 8 ? 36.308 37.167 21.984 1.00 0.00 8 ARG A CA 5
ATOM 3017 C C . ARG A 1 8 ? 35.248 36.190 22.496 1.00 0.00 8 ARG A C 5
ATOM 3018 O O . ARG A 1 8 ? 34.842 36.241 23.659 1.00 0.00 8 ARG A O 5
ATOM 3039 N N . LEU A 1 9 ? 34.801 35.293 21.620 1.00 0.00 9 LEU A N 5
ATOM 3040 C CA . LEU A 1 9 ? 33.780 34.292 21.939 1.00 0.00 9 LEU A CA 5
ATOM 3041 C C . LEU A 1 9 ? 34.320 33.133 22.791 1.00 0.00 9 LEU A C 5
ATOM 3042 O O . LEU A 1 9 ? 35.502 32.780 22.728 1.00 0.00 9 LEU A O 5
ATOM 3058 N N . THR A 1 10 ? 33.431 32.503 23.561 1.00 0.00 10 THR A N 5
ATOM 3059 C CA . THR A 1 10 ? 33.734 31.260 24.289 1.00 0.00 10 THR A CA 5
ATOM 3060 C C . THR A 1 10 ? 33.990 30.087 23.338 1.00 0.00 10 THR A C 5
ATOM 3061 O O . THR A 1 10 ? 34.836 29.239 23.630 1.00 0.00 10 THR A O 5
ATOM 3072 N N . SER A 1 11 ? 33.322 30.037 22.180 1.00 0.00 11 SER A N 5
ATOM 3073 C CA . SER A 1 11 ? 33.477 28.963 21.188 1.00 0.00 11 SER A CA 5
ATOM 3074 C C . SER A 1 11 ? 34.902 28.880 20.621 1.00 0.00 11 SER A C 5
ATOM 3075 O O . SER A 1 11 ? 35.502 29.891 20.258 1.00 0.00 11 SER A O 5
ATOM 3083 N N . GLU A 1 12 ? 35.433 27.660 20.521 1.00 0.00 12 GLU A N 5
ATOM 3084 C CA . GLU A 1 12 ? 36.781 27.315 20.015 1.00 0.00 12 GLU A CA 5
ATOM 3085 C C . GLU A 1 12 ? 36.739 26.368 18.794 1.00 0.00 12 GLU A C 5
ATOM 3086 O O . GLU A 1 12 ? 37.734 26.143 18.107 1.00 0.00 12 GLU A O 5
ATOM 3098 N N . SER A 1 13 ? 35.559 25.821 18.508 1.00 0.00 13 SER A N 5
ATOM 3099 C CA . SER A 1 13 ? 35.262 24.808 17.494 1.00 0.00 13 SER A CA 5
ATOM 3100 C C . SER A 1 13 ? 33.921 25.132 16.826 1.00 0.00 13 SER A C 5
ATOM 3101 O O . SER A 1 13 ? 33.141 25.930 17.354 1.00 0.00 13 SER A O 5
ATOM 3109 N N . GLU A 1 14 ? 33.652 24.549 15.658 1.00 0.00 14 GLU A N 5
ATOM 3110 C CA . GLU A 1 14 ? 32.545 24.942 14.774 1.00 0.00 14 GLU A CA 5
ATOM 3111 C C . GLU A 1 14 ? 31.665 23.749 14.319 1.00 0.00 14 GLU A C 5
ATOM 3112 O O . GLU A 1 14 ? 31.064 23.774 13.238 1.00 0.00 14 GLU A O 5
ATOM 3124 N N . TYR A 1 15 ? 31.597 22.692 15.139 1.00 0.00 15 TYR A N 5
ATOM 3125 C CA . TYR A 1 15 ? 30.804 21.473 14.902 1.00 0.00 15 TYR A CA 5
ATOM 3126 C C . TYR A 1 15 ? 29.288 21.755 14.808 1.00 0.00 15 TYR A C 5
ATOM 3127 O O . TYR A 1 15 ? 28.750 22.541 15.597 1.00 0.00 15 TYR A O 5
ATOM 3145 N N . ALA A 1 16 ? 28.598 21.085 13.877 1.00 0.00 16 ALA A N 5
ATOM 3146 C CA . ALA A 1 16 ? 27.176 21.270 13.564 1.00 0.00 16 ALA A CA 5
ATOM 3147 C C . ALA A 1 16 ? 26.537 20.012 12.925 1.00 0.00 16 ALA A C 5
ATOM 3148 O O . ALA A 1 16 ? 27.235 19.078 12.522 1.00 0.00 16 ALA A O 5
ATOM 3155 N N . CYS A 1 17 ? 25.207 20.000 12.768 1.00 0.00 17 CYS A N 5
ATOM 3156 C CA . CYS A 1 17 ? 24.452 18.939 12.077 1.00 0.00 17 CYS A CA 5
ATOM 3157 C C . CYS A 1 17 ? 23.800 19.439 10.766 1.00 0.00 17 CYS A C 5
ATOM 3158 O O . CYS A 1 17 ? 22.595 19.721 10.739 1.00 0.00 17 CYS A O 5
ATOM 3165 N N . PRO A 1 18 ? 24.569 19.575 9.667 1.00 0.00 18 PRO A N 5
ATOM 3166 C CA . PRO A 1 18 ? 24.119 20.234 8.432 1.00 0.00 18 PRO A CA 5
ATOM 3167 C C . PRO A 1 18 ? 23.087 19.462 7.592 1.00 0.00 18 PRO A C 5
ATOM 3168 O O . PRO A 1 18 ? 22.484 20.059 6.698 1.00 0.00 18 PRO A O 5
ATOM 3179 N N . ALA A 1 19 ? 22.895 18.160 7.818 1.00 0.00 19 ALA A N 5
ATOM 3180 C CA . ALA A 1 19 ? 22.082 17.284 6.962 1.00 0.00 19 ALA A CA 5
ATOM 3181 C C . ALA A 1 19 ? 20.805 16.725 7.632 1.00 0.00 19 ALA A C 5
ATOM 3182 O O . ALA A 1 19 ? 19.982 16.098 6.953 1.00 0.00 19 ALA A O 5
ATOM 3189 N N . ILE A 1 20 ? 20.619 16.952 8.936 1.00 0.00 20 ILE A N 5
ATOM 3190 C CA . ILE A 1 20 ? 19.462 16.492 9.718 1.00 0.00 20 ILE A CA 5
ATOM 3191 C C . ILE A 1 20 ? 18.567 17.673 10.160 1.00 0.00 20 ILE A C 5
ATOM 3192 O O . ILE A 1 20 ? 19.017 18.824 10.182 1.00 0.00 20 ILE A O 5
ATOM 3208 N N . ASP A 1 21 ? 17.303 17.402 10.500 1.00 0.00 21 ASP A N 5
ATOM 3209 C CA . ASP A 1 21 ? 16.345 18.404 10.982 1.00 0.00 21 ASP A CA 5
ATOM 3210 C C . ASP A 1 21 ? 16.782 19.035 12.324 1.00 0.00 21 ASP A C 5
ATOM 3211 O O . ASP A 1 21 ? 17.523 18.432 13.100 1.00 0.00 21 ASP A O 5
ATOM 3220 N N . LYS A 1 22 ? 16.330 20.256 12.634 1.00 0.00 22 LYS A N 5
ATOM 3221 C CA . LYS A 1 22 ? 16.812 21.097 13.763 1.00 0.00 22 LYS A CA 5
ATOM 3222 C C . LYS A 1 22 ? 16.299 20.722 15.160 1.00 0.00 22 LYS A C 5
ATOM 3223 O O . LYS A 1 22 ? 16.211 21.551 16.066 1.00 0.00 22 LYS A O 5
ATOM 3242 N N . PHE A 1 23 ? 15.993 19.445 15.337 1.00 0.00 23 PHE A N 5
ATOM 3243 C CA . PHE A 1 23 ? 15.354 18.900 16.545 1.00 0.00 23 PHE A CA 5
ATOM 3244 C C . PHE A 1 23 ? 16.254 18.935 17.794 1.00 0.00 23 PHE A C 5
ATOM 3245 O O . PHE A 1 23 ? 15.738 18.934 18.911 1.00 0.00 23 PHE A O 5
ATOM 3262 N N . CYS A 1 24 ? 17.578 18.997 17.632 1.00 0.00 24 CYS A N 5
ATOM 3263 C CA . CYS A 1 24 ? 18.526 19.249 18.718 1.00 0.00 24 CYS A CA 5
ATOM 3264 C C . CYS A 1 24 ? 18.629 20.743 19.072 1.00 0.00 24 CYS A C 5
ATOM 3265 O O . CYS A 1 24 ? 18.294 21.168 20.178 1.00 0.00 24 CYS A O 5
ATOM 3272 N N . GLU A 1 25 ? 19.111 21.535 18.117 1.00 0.00 25 GLU A N 5
ATOM 3273 C CA . GLU A 1 25 ? 19.579 22.905 18.322 1.00 0.00 25 GLU A CA 5
ATOM 3274 C C . GLU A 1 25 ? 18.495 23.991 18.421 1.00 0.00 25 GLU A C 5
ATOM 3275 O O . GLU A 1 25 ? 18.708 24.979 19.129 1.00 0.00 25 GLU A O 5
ATOM 3287 N N . ASP A 1 26 ? 17.335 23.824 17.776 1.00 0.00 26 ASP A N 5
ATOM 3288 C CA . ASP A 1 26 ? 16.235 24.800 17.854 1.00 0.00 26 ASP A CA 5
ATOM 3289 C C . ASP A 1 26 ? 15.503 24.719 19.210 1.00 0.00 26 ASP A C 5
ATOM 3290 O O . ASP A 1 26 ? 15.044 25.729 19.752 1.00 0.00 26 ASP A O 5
ATOM 3299 N N . HIS A 1 27 ? 15.457 23.519 19.802 1.00 0.00 27 HIS A N 5
ATOM 3300 C CA . HIS A 1 27 ? 14.926 23.282 21.151 1.00 0.00 27 HIS A CA 5
ATOM 3301 C C . HIS A 1 27 ? 15.867 23.827 22.233 1.00 0.00 27 HIS A C 5
ATOM 3302 O O . HIS A 1 27 ? 15.399 24.457 23.179 1.00 0.00 27 HIS A O 5
ATOM 3316 N N . CYS A 1 28 ? 17.187 23.671 22.072 1.00 0.00 28 CYS A N 5
ATOM 3317 C CA . CYS A 1 28 ? 18.166 24.294 22.971 1.00 0.00 28 CYS A CA 5
ATOM 3318 C C . CYS A 1 28 ? 18.077 25.831 22.942 1.00 0.00 28 CYS A C 5
ATOM 3319 O O . CYS A 1 28 ? 18.053 26.461 24.001 1.00 0.00 28 CYS A O 5
ATOM 3326 N N . ALA A 1 29 ? 17.937 26.432 21.752 1.00 0.00 29 ALA A N 5
ATOM 3327 C CA . ALA A 1 29 ? 17.760 27.877 21.594 1.00 0.00 29 ALA A CA 5
ATOM 3328 C C . ALA A 1 29 ? 16.517 28.403 22.337 1.00 0.00 29 ALA A C 5
ATOM 3329 O O . ALA A 1 29 ? 16.623 29.352 23.118 1.00 0.00 29 ALA A O 5
ATOM 3336 N N . ALA A 1 30 ? 15.359 27.749 22.178 1.00 0.00 30 ALA A N 5
ATOM 3337 C CA . ALA A 1 30 ? 14.124 28.111 22.888 1.00 0.00 30 ALA A CA 5
ATOM 3338 C C . ALA A 1 30 ? 14.232 27.959 24.419 1.00 0.00 30 ALA A C 5
ATOM 3339 O O . ALA A 1 30 ? 13.572 28.677 25.173 1.00 0.00 30 ALA A O 5
ATOM 3346 N N . LYS A 1 31 ? 15.070 27.032 24.898 1.00 0.00 31 LYS A N 5
ATOM 3347 C CA . LYS A 1 31 ? 15.231 26.681 26.321 1.00 0.00 31 LYS A CA 5
ATOM 3348 C C . LYS A 1 31 ? 16.481 27.273 26.981 1.00 0.00 31 LYS A C 5
ATOM 3349 O O . LYS A 1 31 ? 16.949 26.721 27.975 1.00 0.00 31 LYS A O 5
ATOM 3368 N N . LYS A 1 32 ? 17.016 28.387 26.464 1.00 0.00 32 LYS A N 5
ATOM 3369 C CA . LYS A 1 32 ? 18.168 29.118 27.039 1.00 0.00 32 LYS A CA 5
ATOM 3370 C C . LYS A 1 32 ? 19.425 28.233 27.196 1.00 0.00 32 LYS A C 5
ATOM 3371 O O . LYS A 1 32 ? 20.033 28.182 28.271 1.00 0.00 32 LYS A O 5
ATOM 3390 N N . ALA A 1 33 ? 19.800 27.518 26.133 1.00 0.00 33 ALA A N 5
ATOM 3391 C CA . ALA A 1 33 ? 21.017 26.704 26.060 1.00 0.00 33 ALA A CA 5
ATOM 3392 C C . ALA A 1 33 ? 21.718 26.818 24.687 1.00 0.00 33 ALA A C 5
ATOM 3393 O O . ALA A 1 33 ? 21.073 27.014 23.652 1.00 0.00 33 ALA A O 5
ATOM 3400 N N . VAL A 1 34 ? 23.049 26.697 24.670 1.00 0.00 34 VAL A N 5
ATOM 3401 C CA . VAL A 1 34 ? 23.880 26.886 23.463 1.00 0.00 34 VAL A CA 5
ATOM 3402 C C . VAL A 1 34 ? 23.785 25.677 22.526 1.00 0.00 34 VAL A C 5
ATOM 3403 O O . VAL A 1 34 ? 23.898 24.538 22.982 1.00 0.00 34 VAL A O 5
ATOM 3416 N N . GLY A 1 35 ? 23.641 25.918 21.219 1.00 0.00 35 GLY A N 5
ATOM 3417 C CA . GLY A 1 35 ? 23.643 24.884 20.180 1.00 0.00 35 GLY A CA 5
ATOM 3418 C C . GLY A 1 35 ? 24.932 24.053 20.168 1.00 0.00 35 GLY A C 5
ATOM 3419 O O . GLY A 1 35 ? 26.039 24.593 20.135 1.00 0.00 35 GLY A O 5
ATOM 3423 N N . LYS A 1 36 ? 24.775 22.724 20.210 1.00 0.00 36 LYS A N 5
ATOM 3424 C CA . LYS A 1 36 ? 25.858 21.732 20.372 1.00 0.00 36 LYS A CA 5
ATOM 3425 C C . LYS A 1 36 ? 25.648 20.473 19.524 1.00 0.00 36 LYS A C 5
ATOM 3426 O O . LYS A 1 36 ? 26.020 19.373 19.936 1.00 0.00 36 LYS A O 5
ATOM 3445 N N . CYS A 1 37 ? 25.001 20.600 18.369 1.00 0.00 37 CYS A N 5
ATOM 3446 C CA . CYS A 1 37 ? 24.719 19.431 17.541 1.00 0.00 37 CYS A CA 5
ATOM 3447 C C . CYS A 1 37 ? 26.012 18.869 16.920 1.00 0.00 37 CYS A C 5
ATOM 3448 O O . CYS A 1 37 ? 26.815 19.616 16.360 1.00 0.00 37 CYS A O 5
ATOM 3455 N N . ASP A 1 38 ? 26.236 17.567 17.070 1.00 0.00 38 ASP A N 5
ATOM 3456 C CA . ASP A 1 38 ? 27.455 16.857 16.653 1.00 0.00 38 ASP A CA 5
ATOM 3457 C C . ASP A 1 38 ? 27.127 15.413 16.197 1.00 0.00 38 ASP A C 5
ATOM 3458 O O . ASP A 1 38 ? 25.991 14.970 16.379 1.00 0.00 38 ASP A O 5
ATOM 3467 N N . ASP A 1 39 ? 28.082 14.664 15.623 1.00 0.00 39 ASP A N 5
ATOM 3468 C CA . ASP A 1 39 ? 27.848 13.366 14.948 1.00 0.00 39 ASP A CA 5
ATOM 3469 C C . ASP A 1 39 ? 26.914 12.405 15.725 1.00 0.00 39 ASP A C 5
ATOM 3470 O O . ASP A 1 39 ? 25.972 11.857 15.137 1.00 0.00 39 ASP A O 5
ATOM 3479 N N . PHE A 1 40 ? 27.112 12.258 17.041 1.00 0.00 40 PHE A N 5
ATOM 3480 C CA . PHE A 1 40 ? 26.283 11.425 17.925 1.00 0.00 40 PHE A CA 5
ATOM 3481 C C . PHE A 1 40 ? 25.872 12.137 19.236 1.00 0.00 40 PHE A C 5
ATOM 3482 O O . PHE A 1 40 ? 25.471 11.473 20.202 1.00 0.00 40 PHE A O 5
ATOM 3499 N N . LYS A 1 41 ? 25.998 13.472 19.313 1.00 0.00 41 LYS A N 5
ATOM 3500 C CA . LYS A 1 41 ? 25.775 14.269 20.539 1.00 0.00 41 LYS A CA 5
ATOM 3501 C C . LYS A 1 41 ? 24.922 15.527 20.298 1.00 0.00 41 LYS A C 5
ATOM 3502 O O . LYS A 1 41 ? 24.767 15.993 19.166 1.00 0.00 41 LYS A O 5
ATOM 3521 N N . CYS A 1 42 ? 24.372 16.061 21.388 1.00 0.00 42 CYS A N 5
ATOM 3522 C CA . CYS A 1 42 ? 23.605 17.311 21.466 1.00 0.00 42 CYS A CA 5
ATOM 3523 C C . CYS A 1 42 ? 23.719 17.914 22.887 1.00 0.00 42 CYS A C 5
ATOM 3524 O O . CYS A 1 42 ? 22.725 18.282 23.514 1.00 0.00 42 CYS A O 5
ATOM 3531 N N . ASN A 1 43 ? 24.933 17.967 23.442 1.00 0.00 43 ASN A N 5
ATOM 3532 C CA . ASN A 1 43 ? 25.217 18.303 24.842 1.00 0.00 43 ASN A CA 5
ATOM 3533 C C . ASN A 1 43 ? 25.123 19.821 25.135 1.00 0.00 43 ASN A C 5
ATOM 3534 O O . ASN A 1 43 ? 26.086 20.439 25.596 1.00 0.00 43 ASN A O 5
ATOM 3545 N N . CYS A 1 44 ? 23.975 20.439 24.836 1.00 0.00 44 CYS A N 5
ATOM 3546 C CA . CYS A 1 44 ? 23.765 21.893 24.855 1.00 0.00 44 CYS A CA 5
ATOM 3547 C C . CYS A 1 44 ? 24.160 22.536 26.190 1.00 0.00 44 CYS A C 5
ATOM 3548 O O . CYS A 1 44 ? 23.725 22.096 27.256 1.00 0.00 44 CYS A O 5
ATOM 3555 N N . ILE A 1 45 ? 24.996 23.574 26.120 1.00 0.00 45 ILE A N 5
ATOM 3556 C CA . ILE A 1 45 ? 25.573 24.241 27.298 1.00 0.00 45 ILE A CA 5
ATOM 3557 C C . ILE A 1 45 ? 24.486 25.074 27.987 1.00 0.00 45 ILE A C 5
ATOM 3558 O O . ILE A 1 45 ? 23.944 25.998 27.380 1.00 0.00 45 ILE A O 5
ATOM 3574 N N . LYS A 1 46 ? 24.178 24.763 29.250 1.00 0.00 46 LYS A N 5
ATOM 3575 C CA . LYS A 1 46 ? 23.273 25.561 30.093 1.00 0.00 46 LYS A CA 5
ATOM 3576 C C . LYS A 1 46 ? 23.892 26.936 30.379 1.00 0.00 46 LYS A C 5
ATOM 3577 O O . LYS A 1 46 ? 25.017 27.011 30.892 1.00 0.00 46 LYS A O 5
ATOM 3596 N N . LEU A 1 47 ? 23.160 28.012 30.075 1.00 0.00 47 LEU A N 5
ATOM 3597 C CA . LEU A 1 47 ? 23.542 29.407 30.359 1.00 0.00 47 LEU A CA 5
ATOM 3598 C C . LEU A 1 47 ? 23.499 29.736 31.856 1.00 0.00 47 LEU A C 5
ATOM 3599 O O . LEU A 1 47 ? 22.654 29.174 32.587 1.00 0.00 47 LEU A O 5
ATOM 3616 N N . LYS A 1 1 ? 27.575 15.209 45.325 1.00 0.00 1 LYS A N 6
ATOM 3617 C CA . LYS A 1 1 ? 28.556 14.633 46.271 1.00 0.00 1 LYS A CA 6
ATOM 3618 C C . LYS A 1 1 ? 30.002 14.889 45.846 1.00 0.00 1 LYS A C 6
ATOM 3619 O O . LYS A 1 1 ? 30.727 15.559 46.578 1.00 0.00 1 LYS A O 6
ATOM 3640 N N . ILE A 1 2 ? 30.452 14.362 44.705 1.00 0.00 2 ILE A N 6
ATOM 3641 C CA . ILE A 1 2 ? 31.835 14.481 44.209 1.00 0.00 2 ILE A CA 6
ATOM 3642 C C . ILE A 1 2 ? 32.155 15.949 43.861 1.00 0.00 2 ILE A C 6
ATOM 3643 O O . ILE A 1 2 ? 31.459 16.561 43.052 1.00 0.00 2 ILE A O 6
ATOM 3659 N N . LYS A 1 3 ? 33.203 16.506 44.484 1.00 0.00 3 LYS A N 6
ATOM 3660 C CA . LYS A 1 3 ? 33.665 17.895 44.314 1.00 0.00 3 LYS A CA 6
ATOM 3661 C C . LYS A 1 3 ? 34.262 18.154 42.923 1.00 0.00 3 LYS A C 6
ATOM 3662 O O . LYS A 1 3 ? 35.000 17.318 42.389 1.00 0.00 3 LYS A O 6
ATOM 3681 N N . SER A 1 4 ? 34.018 19.342 42.365 1.00 0.00 4 SER A N 6
ATOM 3682 C CA . SER 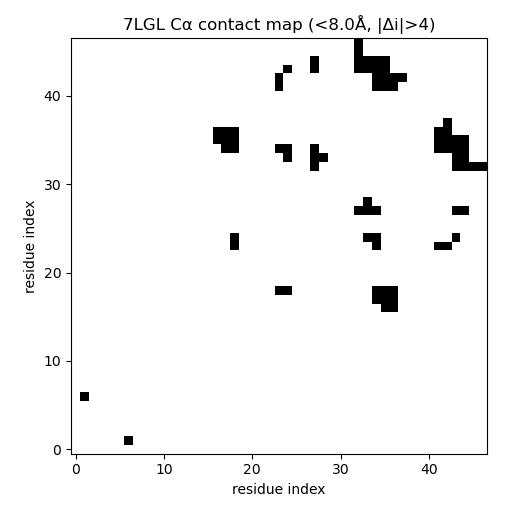A 1 4 ? 34.587 19.803 41.089 1.00 0.00 4 SER A CA 6
ATOM 3683 C C . SER A 1 4 ? 35.563 20.975 41.285 1.00 0.00 4 SER A C 6
ATOM 3684 O O . SER A 1 4 ? 35.383 21.810 42.180 1.00 0.00 4 SER A O 6
ATOM 3692 N N . GLY A 1 5 ? 36.617 21.038 40.465 1.00 0.00 5 GLY A N 6
ATOM 3693 C CA . GLY A 1 5 ? 37.616 22.095 40.482 1.00 0.00 5 GLY A CA 6
ATOM 3694 C C . GLY A 1 5 ? 37.196 23.361 39.732 1.00 0.00 5 GLY A C 6
ATOM 3695 O O . GLY A 1 5 ? 36.115 23.478 39.147 1.00 0.00 5 GLY A O 6
ATOM 3699 N N . TRP A 1 6 ? 38.100 24.330 39.759 1.00 0.00 6 TRP A N 6
ATOM 3700 C CA . TRP A 1 6 ? 37.906 25.695 39.258 1.00 0.00 6 TRP A CA 6
ATOM 3701 C C . TRP A 1 6 ? 38.665 25.986 37.956 1.00 0.00 6 TRP A C 6
ATOM 3702 O O . TRP A 1 6 ? 39.738 25.443 37.688 1.00 0.00 6 TRP A O 6
ATOM 3723 N N . GLU A 1 7 ? 38.079 26.859 37.134 1.00 0.00 7 GLU A N 6
ATOM 3724 C CA . GLU A 1 7 ? 38.495 27.196 35.760 1.00 0.00 7 GLU A CA 6
ATOM 3725 C C . GLU A 1 7 ? 38.356 26.030 34.754 1.00 0.00 7 GLU A C 6
ATOM 3726 O O . GLU A 1 7 ? 39.029 26.002 33.717 1.00 0.00 7 GLU A O 6
ATOM 3738 N N . ARG A 1 8 ? 37.470 25.061 35.031 1.00 0.00 8 ARG A N 6
ATOM 3739 C CA . ARG A 1 8 ? 37.160 23.938 34.124 1.00 0.00 8 ARG A CA 6
ATOM 3740 C C . ARG A 1 8 ? 36.419 24.393 32.855 1.00 0.00 8 ARG A C 6
ATOM 3741 O O . ARG A 1 8 ? 35.920 25.523 32.764 1.00 0.00 8 ARG A O 6
ATOM 3762 N N . LEU A 1 9 ? 36.396 23.511 31.854 1.00 0.00 9 LEU A N 6
ATOM 3763 C CA . LEU A 1 9 ? 35.854 23.775 30.518 1.00 0.00 9 LEU A CA 6
ATOM 3764 C C . LEU A 1 9 ? 34.334 24.006 30.535 1.00 0.00 9 LEU A C 6
ATOM 3765 O O . LEU A 1 9 ? 33.590 23.318 31.237 1.00 0.00 9 LEU A O 6
ATOM 3781 N N . THR A 1 10 ? 33.858 24.946 29.713 1.00 0.00 10 THR A N 6
ATOM 3782 C CA . THR A 1 10 ? 32.418 25.199 29.518 1.00 0.00 10 THR A CA 6
ATOM 3783 C C . THR A 1 10 ? 31.742 24.105 28.671 1.00 0.00 10 THR A C 6
ATOM 3784 O O . THR A 1 10 ? 30.524 23.930 28.726 1.00 0.00 10 THR A O 6
ATOM 3795 N N . SER A 1 11 ? 32.529 23.289 27.962 1.00 0.00 11 SER A N 6
ATOM 3796 C CA . SER A 1 11 ? 32.098 22.069 27.271 1.00 0.00 11 SER A CA 6
ATOM 3797 C C . SER A 1 11 ? 33.146 20.955 27.449 1.00 0.00 11 SER A C 6
ATOM 3798 O O . SER A 1 11 ? 34.112 20.857 26.687 1.00 0.00 11 SER A O 6
ATOM 3806 N N . GLU A 1 12 ? 32.980 20.134 28.489 1.00 0.00 12 GLU A N 6
ATOM 3807 C CA . GLU A 1 12 ? 33.982 19.149 28.944 1.00 0.00 12 GLU A CA 6
ATOM 3808 C C . GLU A 1 12 ? 34.142 17.920 28.036 1.00 0.00 12 GLU A C 6
ATOM 3809 O O . GLU A 1 12 ? 35.177 17.251 28.059 1.00 0.00 12 GLU A O 6
ATOM 3821 N N . SER A 1 13 ? 33.131 17.607 27.226 1.00 0.00 13 SER A N 6
ATOM 3822 C CA . SER A 1 13 ? 33.204 16.541 26.222 1.00 0.00 13 SER A CA 6
ATOM 3823 C C . SER A 1 13 ? 34.185 16.928 25.103 1.00 0.00 13 SER A C 6
ATOM 3824 O O . SER A 1 13 ? 34.173 18.064 24.627 1.00 0.00 13 SER A O 6
ATOM 3832 N N . GLU A 1 14 ? 35.057 16.006 24.690 1.00 0.00 14 GLU A N 6
ATOM 3833 C CA . GLU A 1 14 ? 36.148 16.280 23.743 1.00 0.00 14 GLU A CA 6
ATOM 3834 C C . GLU A 1 14 ? 35.674 16.240 22.279 1.00 0.00 14 GLU A C 6
ATOM 3835 O O . GLU A 1 14 ? 35.859 17.194 21.517 1.00 0.00 14 GLU A O 6
ATOM 3847 N N . TYR A 1 15 ? 35.041 15.137 21.884 1.00 0.00 15 TYR A N 6
ATOM 3848 C CA . TYR A 1 15 ? 34.536 14.895 20.532 1.00 0.00 15 TYR A CA 6
ATOM 3849 C C . TYR A 1 15 ? 33.177 15.557 20.275 1.00 0.00 15 TYR A C 6
ATOM 3850 O O . TYR A 1 15 ? 32.447 15.868 21.223 1.00 0.00 15 TYR A O 6
ATOM 3868 N N . ALA A 1 16 ? 32.829 15.737 18.997 1.00 0.00 16 ALA A N 6
ATOM 3869 C CA . ALA A 1 16 ? 31.571 16.328 18.533 1.00 0.00 16 ALA A CA 6
ATOM 3870 C C . ALA A 1 16 ? 31.044 15.645 17.259 1.00 0.00 16 ALA A C 6
ATOM 3871 O O . ALA A 1 16 ? 31.818 15.356 16.344 1.00 0.00 16 ALA A O 6
ATOM 3878 N N . CYS A 1 17 ? 29.727 15.451 17.156 1.00 0.00 17 CYS A N 6
ATOM 3879 C CA . CYS A 1 17 ? 29.077 15.025 15.913 1.00 0.00 17 CYS A CA 6
ATOM 3880 C C . CYS A 1 17 ? 29.352 16.012 14.746 1.00 0.00 17 CYS A C 6
ATOM 3881 O O . CYS A 1 17 ? 29.579 17.204 14.986 1.00 0.00 17 CYS A O 6
ATOM 3888 N N . PRO A 1 18 ? 29.330 15.564 13.473 1.00 0.00 18 PRO A N 6
ATOM 3889 C CA . PRO A 1 18 ? 29.711 16.401 12.327 1.00 0.00 18 PRO A CA 6
ATOM 3890 C C . PRO A 1 18 ? 28.728 17.542 12.003 1.00 0.00 18 PRO A C 6
ATOM 3891 O O . PRO A 1 18 ? 29.113 18.496 11.331 1.00 0.00 18 PRO A O 6
ATOM 3902 N N . ALA A 1 19 ? 27.471 17.461 12.451 1.00 0.00 19 ALA A N 6
ATOM 3903 C CA . ALA A 1 19 ? 26.405 18.413 12.175 1.00 0.00 19 ALA A CA 6
ATOM 3904 C C . ALA A 1 19 ? 25.302 18.220 13.223 1.00 0.00 19 ALA A C 6
ATOM 3905 O O . ALA A 1 19 ? 24.731 17.134 13.355 1.00 0.00 19 ALA A O 6
ATOM 3912 N N . ILE A 1 20 ? 25.020 19.276 13.979 1.00 0.00 20 ILE A N 6
ATOM 3913 C CA . ILE A 1 20 ? 23.945 19.311 14.984 1.00 0.00 20 ILE A CA 6
ATOM 3914 C C . ILE A 1 20 ? 22.576 19.176 14.289 1.00 0.00 20 ILE A C 6
ATOM 3915 O O . ILE A 1 20 ? 22.324 19.838 13.278 1.00 0.00 20 ILE A O 6
ATOM 3931 N N . ASP A 1 21 ? 21.680 18.332 14.805 1.00 0.00 21 ASP A N 6
ATOM 3932 C CA . ASP A 1 21 ? 20.325 18.155 14.254 1.00 0.00 21 ASP A CA 6
ATOM 3933 C C . ASP A 1 21 ? 19.450 19.410 14.429 1.00 0.00 21 ASP A C 6
ATOM 3934 O O . ASP A 1 21 ? 19.469 20.062 15.474 1.00 0.00 21 ASP A O 6
ATOM 3943 N N . LYS A 1 22 ? 18.574 19.712 13.463 1.00 0.00 22 LYS A N 6
ATOM 3944 C CA . LYS A 1 22 ? 17.606 20.822 13.586 1.00 0.00 22 LYS A CA 6
ATOM 3945 C C . LYS A 1 22 ? 16.596 20.592 14.721 1.00 0.00 22 LYS A C 6
ATOM 3946 O O . LYS A 1 22 ? 16.110 21.553 15.322 1.00 0.00 22 LYS A O 6
ATOM 3965 N N . PHE A 1 23 ? 16.351 19.326 15.068 1.00 0.00 23 PHE A N 6
ATOM 3966 C CA . PHE A 1 23 ? 15.587 18.890 16.246 1.00 0.00 23 PHE A CA 6
ATOM 3967 C C . PHE A 1 23 ? 16.318 19.129 17.584 1.00 0.00 23 PHE A C 6
ATOM 3968 O O . PHE A 1 23 ? 15.660 19.232 18.624 1.00 0.00 23 PHE A O 6
ATOM 3985 N N . CYS A 1 24 ? 17.653 19.237 17.577 1.00 0.00 24 CYS A N 6
ATOM 3986 C CA . CYS A 1 24 ? 18.447 19.695 18.722 1.00 0.00 24 CYS A CA 6
ATOM 3987 C C . CYS A 1 24 ? 18.411 21.231 18.798 1.00 0.00 24 CYS A C 6
ATOM 3988 O O . CYS A 1 24 ? 18.069 21.771 19.849 1.00 0.00 24 CYS A O 6
ATOM 3995 N N . GLU A 1 25 ? 18.668 21.949 17.693 1.00 0.00 25 GLU A N 6
ATOM 3996 C CA . GLU A 1 25 ? 18.811 23.415 17.725 1.00 0.00 25 GLU A CA 6
ATOM 3997 C C . GLU A 1 25 ? 17.566 24.151 18.233 1.00 0.00 25 GLU A C 6
ATOM 3998 O O . GLU A 1 25 ? 17.676 25.001 19.114 1.00 0.00 25 GLU A O 6
ATOM 4010 N N . ASP A 1 26 ? 16.377 23.816 17.724 1.00 0.00 26 ASP A N 6
ATOM 4011 C CA . ASP A 1 26 ? 15.129 24.480 18.133 1.00 0.00 26 ASP A CA 6
ATOM 4012 C C . ASP A 1 26 ? 14.767 24.204 19.607 1.00 0.00 26 ASP A C 6
ATOM 4013 O O . ASP A 1 26 ? 14.142 25.047 20.258 1.00 0.00 26 ASP A O 6
ATOM 4022 N N . HIS A 1 27 ? 15.184 23.057 20.152 1.00 0.00 27 HIS A N 6
ATOM 4023 C CA . HIS A 1 27 ? 15.021 22.726 21.571 1.00 0.00 27 HIS A CA 6
ATOM 4024 C C . HIS A 1 27 ? 16.054 23.456 22.440 1.00 0.00 27 HIS A C 6
ATOM 4025 O O . HIS A 1 27 ? 15.691 24.049 23.452 1.00 0.00 27 HIS A O 6
ATOM 4039 N N . CYS A 1 28 ? 17.316 23.532 22.005 1.00 0.00 28 CYS A N 6
ATOM 4040 C CA . CYS A 1 28 ? 18.345 24.331 22.677 1.00 0.00 28 CYS A CA 6
ATOM 4041 C C . CYS A 1 28 ? 18.017 25.832 22.684 1.00 0.00 28 CYS A C 6
ATOM 4042 O O . CYS A 1 28 ? 18.207 26.485 23.707 1.00 0.00 28 CYS A O 6
ATOM 4049 N N . ALA A 1 29 ? 17.471 26.373 21.588 1.00 0.00 29 ALA A N 6
ATOM 4050 C CA . ALA A 1 29 ? 16.991 27.753 21.516 1.00 0.00 29 ALA A CA 6
ATOM 4051 C C . ALA A 1 29 ? 15.811 27.999 22.474 1.00 0.00 29 ALA A C 6
ATOM 4052 O O . ALA A 1 29 ? 15.828 28.975 23.224 1.00 0.00 29 ALA A O 6
ATOM 4059 N N . ALA A 1 30 ? 14.835 27.081 22.537 1.00 0.00 30 ALA A N 6
ATOM 4060 C CA . ALA A 1 30 ? 13.732 27.159 23.500 1.00 0.00 30 ALA A CA 6
ATOM 4061 C C . ALA A 1 30 ? 14.236 27.133 24.958 1.00 0.00 30 ALA A C 6
ATOM 4062 O O . ALA A 1 30 ? 13.777 27.924 25.781 1.00 0.00 30 ALA A O 6
ATOM 4069 N N . LYS A 1 31 ? 15.236 26.290 25.254 1.00 0.00 31 LYS A N 6
ATOM 4070 C CA . LYS A 1 31 ? 15.946 26.209 26.545 1.00 0.00 31 LYS A CA 6
ATOM 4071 C C . LYS A 1 31 ? 16.974 27.333 26.783 1.00 0.00 31 LYS A C 6
ATOM 4072 O O . LYS A 1 31 ? 17.575 27.392 27.859 1.00 0.00 31 LYS A O 6
ATOM 4091 N N . LYS A 1 32 ? 17.199 28.235 25.813 1.00 0.00 32 LYS A N 6
ATOM 4092 C CA . LYS A 1 32 ? 18.197 29.330 25.836 1.00 0.00 32 LYS A CA 6
ATOM 4093 C C . LYS A 1 32 ? 19.633 28.858 26.143 1.00 0.00 32 LYS A C 6
ATOM 4094 O O . LYS A 1 32 ? 20.384 29.539 26.848 1.00 0.00 32 LYS A O 6
ATOM 4113 N N . ALA A 1 33 ? 20.001 27.694 25.607 1.00 0.00 33 ALA A N 6
ATOM 4114 C CA . ALA A 1 33 ? 21.297 27.024 25.752 1.00 0.00 33 ALA A CA 6
ATOM 4115 C C . ALA A 1 33 ? 22.199 27.219 24.513 1.00 0.00 33 ALA A C 6
ATOM 4116 O O . ALA A 1 33 ? 21.714 27.347 23.384 1.00 0.00 33 ALA A O 6
ATOM 4123 N N . VAL A 1 34 ? 23.526 27.214 24.694 1.00 0.00 34 VAL A N 6
ATOM 4124 C CA . VAL A 1 34 ? 24.514 27.459 23.608 1.00 0.00 34 VAL A CA 6
ATOM 4125 C C . VAL A 1 34 ? 24.768 26.194 22.779 1.00 0.00 34 VAL A C 6
ATOM 4126 O O . VAL A 1 34 ? 24.924 25.114 23.347 1.00 0.00 34 VAL A O 6
ATOM 4139 N N . GLY A 1 35 ? 24.811 26.306 21.448 1.00 0.00 35 GLY A N 6
ATOM 4140 C CA . GLY A 1 35 ? 24.926 25.170 20.520 1.00 0.00 35 GLY A CA 6
ATOM 4141 C C . GLY A 1 35 ? 26.244 24.381 20.625 1.00 0.00 35 GLY A C 6
ATOM 4142 O O . GLY A 1 35 ? 27.328 24.941 20.440 1.00 0.00 35 GLY A O 6
ATOM 4146 N N . LYS A 1 36 ? 26.129 23.067 20.883 1.00 0.00 36 LYS A N 6
ATOM 4147 C CA . LYS A 1 36 ? 27.222 22.093 21.069 1.00 0.00 36 LYS A CA 6
ATOM 4148 C C . LYS A 1 36 ? 26.805 20.666 20.710 1.00 0.00 36 LYS A C 6
ATOM 4149 O O . LYS A 1 36 ? 25.638 20.318 20.881 1.00 0.00 36 LYS A O 6
ATOM 4168 N N . CYS A 1 37 ? 27.778 19.833 20.346 1.00 0.00 37 CYS A N 6
ATOM 4169 C CA . CYS A 1 37 ? 27.608 18.395 20.183 1.00 0.00 37 CYS A CA 6
ATOM 4170 C C . CYS A 1 37 ? 28.675 17.606 20.961 1.00 0.00 37 CYS A C 6
ATOM 4171 O O . CYS A 1 37 ? 29.823 18.034 21.072 1.00 0.00 37 CYS A O 6
ATOM 4178 N N . ASP A 1 38 ? 28.297 16.447 21.490 1.00 0.00 38 ASP A N 6
ATOM 4179 C CA . ASP A 1 38 ? 29.140 15.397 22.083 1.00 0.00 38 ASP A CA 6
ATOM 4180 C C . ASP A 1 38 ? 29.432 14.345 20.979 1.00 0.00 38 ASP A C 6
ATOM 4181 O O . ASP A 1 38 ? 29.077 14.543 19.811 1.00 0.00 38 ASP A O 6
ATOM 4190 N N . ASP A 1 39 ? 30.147 13.260 21.287 1.00 0.00 39 ASP A N 6
ATOM 4191 C CA . ASP A 1 39 ? 30.644 12.261 20.323 1.00 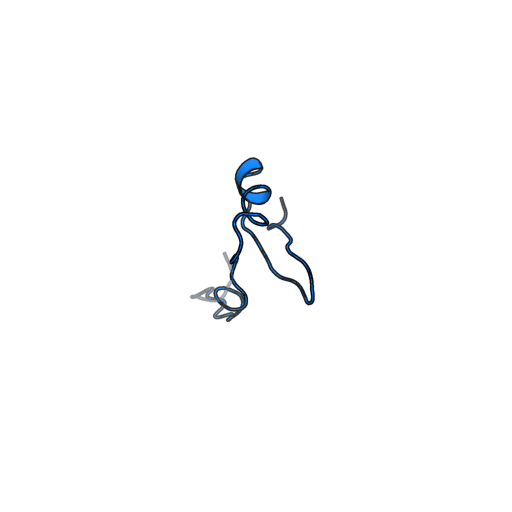0.00 39 ASP A CA 6
ATOM 4192 C C . ASP A 1 39 ? 29.561 11.691 19.381 1.00 0.00 39 ASP A C 6
ATOM 4193 O O . ASP A 1 39 ? 29.800 11.526 18.181 1.00 0.00 39 ASP A O 6
ATOM 4202 N N . PHE A 1 40 ? 28.346 11.480 19.904 1.00 0.00 40 PHE A N 6
ATOM 4203 C CA . PHE A 1 40 ? 27.199 10.905 19.188 1.00 0.00 40 PHE A CA 6
ATOM 4204 C C . PHE A 1 40 ? 25.872 11.680 19.351 1.00 0.00 40 PHE A C 6
ATOM 4205 O O . PHE A 1 40 ? 24.895 11.308 18.689 1.00 0.00 40 PHE A O 6
ATOM 4222 N N . LYS A 1 41 ? 25.811 12.739 20.177 1.00 0.00 41 LYS A N 6
ATOM 4223 C CA . LYS A 1 41 ? 24.554 13.401 20.603 1.00 0.00 41 LYS A CA 6
ATOM 4224 C C . LYS A 1 41 ? 24.648 14.923 20.807 1.00 0.00 41 LYS A C 6
ATOM 4225 O O . LYS A 1 41 ? 25.712 15.449 21.110 1.00 0.00 41 LYS A O 6
ATOM 4244 N N . CYS A 1 42 ? 23.502 15.602 20.744 1.00 0.00 42 CYS A N 6
ATOM 4245 C CA . CYS A 1 42 ? 23.296 17.005 21.127 1.00 0.00 42 CYS A CA 6
ATOM 4246 C C . CYS A 1 42 ? 23.853 17.286 22.545 1.00 0.00 42 CYS A C 6
ATOM 4247 O O . CYS A 1 42 ? 23.658 16.457 23.435 1.00 0.00 42 CYS A O 6
ATOM 4254 N N . ASN A 1 43 ? 24.546 18.411 22.795 1.00 0.00 43 ASN A N 6
ATOM 4255 C CA . ASN A 1 43 ? 25.170 18.691 24.104 1.00 0.00 43 ASN A CA 6
ATOM 4256 C C . ASN A 1 43 ? 25.163 20.189 24.475 1.00 0.00 43 ASN A C 6
ATOM 4257 O O . ASN A 1 43 ? 26.172 20.734 24.927 1.00 0.00 43 ASN A O 6
ATOM 4268 N N . CYS A 1 44 ? 24.053 20.894 24.245 1.00 0.00 44 CYS A N 6
ATOM 4269 C CA . CYS A 1 44 ? 23.994 22.349 24.409 1.00 0.00 44 CYS A CA 6
ATOM 4270 C C . CYS A 1 44 ? 24.297 22.797 25.852 1.00 0.00 44 CYS A C 6
ATOM 4271 O O . CYS A 1 44 ? 23.934 22.123 26.821 1.00 0.00 44 CYS A O 6
ATOM 4278 N N . ILE A 1 45 ? 24.985 23.932 26.005 1.00 0.00 45 ILE A N 6
ATOM 4279 C CA . ILE A 1 45 ? 25.505 24.410 27.301 1.00 0.00 45 ILE A CA 6
ATOM 4280 C C . ILE A 1 45 ? 24.396 25.032 28.162 1.00 0.00 45 ILE A C 6
ATOM 4281 O O . ILE A 1 45 ? 23.810 26.039 27.758 1.00 0.00 45 ILE A O 6
ATOM 4297 N N . LYS A 1 46 ? 24.128 24.448 29.340 1.00 0.00 46 LYS A N 6
ATOM 4298 C CA . LYS A 1 46 ? 23.203 24.955 30.364 1.00 0.00 46 LYS A CA 6
ATOM 4299 C C . LYS A 1 46 ? 23.825 26.140 31.111 1.00 0.00 46 LYS A C 6
ATOM 4300 O O . LYS A 1 46 ? 24.949 26.056 31.629 1.00 0.00 46 LYS A O 6
ATOM 4319 N N . LEU A 1 47 ? 23.071 27.236 31.211 1.00 0.00 47 LEU A N 6
ATOM 4320 C CA . LEU A 1 47 ? 23.534 28.541 31.727 1.00 0.00 47 LEU A CA 6
ATOM 4321 C C . LEU A 1 47 ? 22.913 28.952 33.065 1.00 0.00 47 LEU A C 6
ATOM 4322 O O . LEU A 1 47 ? 23.677 29.163 34.035 1.00 0.00 47 LEU A O 6
ATOM 4339 N N . LYS A 1 1 ? 58.662 17.380 4.586 1.00 0.00 1 LYS A N 7
ATOM 4340 C CA . LYS A 1 1 ? 57.380 17.423 3.859 1.00 0.00 1 LYS A CA 7
ATOM 4341 C C . LYS A 1 1 ? 56.568 16.170 4.159 1.00 0.00 1 LYS A C 7
ATOM 4342 O O . LYS A 1 1 ? 57.027 15.064 3.867 1.00 0.00 1 LYS A O 7
ATOM 4363 N N . ILE A 1 2 ? 55.354 16.340 4.687 1.00 0.00 2 ILE A N 7
ATOM 4364 C CA . ILE A 1 2 ? 54.418 15.259 5.028 1.00 0.00 2 ILE A CA 7
ATOM 4365 C C . ILE A 1 2 ? 54.061 14.433 3.780 1.00 0.00 2 ILE A C 7
ATOM 4366 O O . ILE A 1 2 ? 53.821 14.987 2.705 1.00 0.00 2 ILE A O 7
ATOM 4382 N N . LYS A 1 3 ? 54.090 13.106 3.896 1.00 0.00 3 LYS A N 7
ATOM 4383 C CA . LYS A 1 3 ? 53.927 12.136 2.795 1.00 0.00 3 LYS A CA 7
ATOM 4384 C C . LYS A 1 3 ? 52.475 12.008 2.301 1.00 0.00 3 LYS A C 7
ATOM 4385 O O . LYS A 1 3 ? 51.593 12.750 2.735 1.00 0.00 3 LYS A O 7
ATOM 4404 N N . SER A 1 4 ? 52.232 11.149 1.305 1.00 0.00 4 SER A N 7
ATOM 4405 C CA . SER A 1 4 ? 50.954 11.076 0.565 1.00 0.00 4 SER A CA 7
ATOM 4406 C C . SER A 1 4 ? 49.755 10.565 1.391 1.00 0.00 4 SER A C 7
ATOM 4407 O O . SER A 1 4 ? 49.435 9.370 1.437 1.00 0.00 4 SER A O 7
ATOM 4415 N N . GLY A 1 5 ? 49.058 11.504 2.030 1.00 0.00 5 GLY A N 7
ATOM 4416 C CA . GLY A 1 5 ? 47.861 11.262 2.824 1.00 0.00 5 GLY A CA 7
ATOM 4417 C C . GLY A 1 5 ? 48.154 10.843 4.269 1.00 0.00 5 GLY A C 7
ATOM 4418 O O . GLY A 1 5 ? 49.261 10.422 4.621 1.00 0.00 5 GLY A O 7
ATOM 4422 N N . TRP A 1 6 ? 47.140 11.009 5.112 1.00 0.00 6 TRP A N 7
ATOM 4423 C CA . TRP A 1 6 ? 47.205 10.855 6.567 1.00 0.00 6 TRP A CA 7
ATOM 4424 C C . TRP A 1 6 ? 45.869 10.395 7.168 1.00 0.00 6 TRP A C 7
ATOM 4425 O O . TRP A 1 6 ? 44.851 10.337 6.476 1.00 0.00 6 TRP A O 7
ATOM 4446 N N . GLU A 1 7 ? 45.863 10.035 8.452 1.00 0.00 7 GLU A N 7
ATOM 4447 C CA . GLU A 1 7 ? 44.692 9.422 9.103 1.00 0.00 7 GLU A CA 7
ATOM 4448 C C . GLU A 1 7 ? 43.647 10.432 9.612 1.00 0.00 7 GLU A C 7
ATOM 4449 O O . GLU A 1 7 ? 42.578 10.022 10.069 1.00 0.00 7 GLU A O 7
ATOM 4461 N N . ARG A 1 8 ? 43.939 11.735 9.517 1.00 0.00 8 ARG A N 7
ATOM 4462 C CA . ARG A 1 8 ? 43.057 12.836 9.933 1.00 0.00 8 ARG A CA 7
ATOM 4463 C C . ARG A 1 8 ? 41.721 12.828 9.177 1.00 0.00 8 ARG A C 7
ATOM 4464 O O . ARG A 1 8 ? 41.613 12.287 8.071 1.00 0.00 8 ARG A O 7
ATOM 4485 N N . LEU A 1 9 ? 40.698 13.424 9.791 1.00 0.00 9 LEU A N 7
ATOM 4486 C CA . LEU A 1 9 ? 39.304 13.349 9.345 1.00 0.00 9 LEU A CA 7
ATOM 4487 C C . LEU A 1 9 ? 39.058 14.012 7.975 1.00 0.00 9 LEU A C 7
ATOM 4488 O O . LEU A 1 9 ? 39.736 14.970 7.588 1.00 0.00 9 LEU A O 7
ATOM 4504 N N . THR A 1 10 ? 38.043 13.524 7.253 1.00 0.00 10 THR A N 7
ATOM 4505 C CA . THR A 1 10 ? 37.569 14.078 5.965 1.00 0.00 10 THR A CA 7
ATOM 4506 C C . THR A 1 10 ? 36.942 15.473 6.084 1.00 0.00 10 THR A C 7
ATOM 4507 O O . THR A 1 10 ? 36.769 16.160 5.078 1.00 0.00 10 THR A O 7
ATOM 4518 N N . SER A 1 11 ? 36.638 15.929 7.301 1.00 0.00 11 SER A N 7
ATOM 4519 C CA . SER A 1 11 ? 36.103 17.261 7.593 1.00 0.00 11 SER A CA 7
ATOM 4520 C C . SER A 1 11 ? 36.714 17.836 8.866 1.00 0.00 11 SER A C 7
ATOM 4521 O O . SER A 1 11 ? 37.013 17.102 9.808 1.00 0.00 11 SER A O 7
ATOM 4529 N N . GLU A 1 12 ? 36.865 19.157 8.914 1.00 0.00 12 GLU A N 7
ATOM 4530 C CA . GLU A 1 12 ? 37.327 19.898 10.095 1.00 0.00 12 GLU A CA 7
ATOM 4531 C C . GLU A 1 12 ? 36.191 20.201 11.101 1.00 0.00 12 GLU A C 7
ATOM 4532 O O . GLU A 1 12 ? 36.460 20.663 12.208 1.00 0.00 12 GLU A O 7
ATOM 4544 N N . SER A 1 13 ? 34.921 19.968 10.745 1.00 0.00 13 SER A N 7
ATOM 4545 C CA . SER A 1 13 ? 33.721 20.403 11.493 1.00 0.00 13 SER A CA 7
ATOM 4546 C C . SER A 1 13 ? 33.665 19.956 12.966 1.00 0.00 13 SER A C 7
ATOM 4547 O O . SER A 1 13 ? 33.422 18.788 13.271 1.00 0.00 13 SER A O 7
ATOM 4555 N N . GLU A 1 14 ? 33.818 20.902 13.896 1.00 0.00 14 GLU A N 7
ATOM 4556 C CA . GLU A 1 14 ? 33.742 20.676 15.345 1.00 0.00 14 GLU A CA 7
ATOM 4557 C C . GLU A 1 14 ? 32.303 20.535 15.872 1.00 0.00 14 GLU A C 7
ATOM 4558 O O . GLU A 1 14 ? 32.091 19.914 16.916 1.00 0.00 14 GLU A O 7
ATOM 4570 N N . TYR A 1 15 ? 31.306 21.068 15.159 1.00 0.00 15 TYR A N 7
ATOM 4571 C CA . TYR A 1 15 ? 29.910 21.166 15.616 1.00 0.00 15 TYR A CA 7
ATOM 4572 C C . TYR A 1 15 ? 28.912 20.475 14.663 1.00 0.00 15 TYR A C 7
ATOM 4573 O O . TYR A 1 15 ? 27.766 20.909 14.523 1.00 0.00 15 TYR A O 7
ATOM 4591 N N . ALA A 1 16 ? 29.349 19.399 13.999 1.00 0.00 16 ALA A N 7
ATOM 4592 C CA . ALA A 1 16 ? 28.537 18.617 13.069 1.00 0.00 16 ALA A CA 7
ATOM 4593 C C . ALA A 1 16 ? 27.410 17.842 13.776 1.00 0.00 16 ALA A C 7
ATOM 4594 O O . ALA A 1 16 ? 27.661 16.981 14.623 1.00 0.00 16 ALA A O 7
ATOM 4601 N N . CYS A 1 17 ? 26.164 18.116 13.393 1.00 0.00 17 CYS A N 7
ATOM 4602 C CA . CYS A 1 17 ? 24.961 17.480 13.929 1.00 0.00 17 CYS A CA 7
ATOM 4603 C C . CYS A 1 17 ? 24.442 16.349 13.005 1.00 0.00 17 CYS A C 7
ATOM 4604 O O . CYS A 1 17 ? 24.679 16.390 11.791 1.00 0.00 17 CYS A O 7
ATOM 4611 N N . PRO A 1 18 ? 23.699 15.354 13.526 1.00 0.00 18 PRO A N 7
ATOM 4612 C CA . PRO A 1 18 ? 22.966 14.399 12.702 1.00 0.00 18 PRO A CA 7
ATOM 4613 C C . PRO A 1 18 ? 21.779 15.095 12.006 1.00 0.00 18 PRO A C 7
ATOM 4614 O O . PRO A 1 18 ? 21.200 16.042 12.538 1.00 0.00 18 PRO A O 7
ATOM 4625 N N . ALA A 1 19 ? 21.415 14.613 10.818 1.00 0.00 19 ALA A N 7
ATOM 4626 C CA . ALA A 1 19 ? 20.496 15.272 9.878 1.00 0.00 19 ALA A CA 7
ATOM 4627 C C . ALA A 1 19 ? 19.121 15.711 10.423 1.00 0.00 19 ALA A C 7
ATOM 4628 O O . ALA A 1 19 ? 18.599 16.739 9.977 1.00 0.00 19 ALA A O 7
ATOM 4635 N N . ILE A 1 20 ? 18.514 14.931 11.322 1.00 0.00 20 ILE A N 7
ATOM 4636 C CA . ILE A 1 20 ? 17.145 15.131 11.831 1.00 0.00 20 ILE A CA 7
ATOM 4637 C C . ILE A 1 20 ? 17.136 15.319 13.355 1.00 0.00 20 ILE A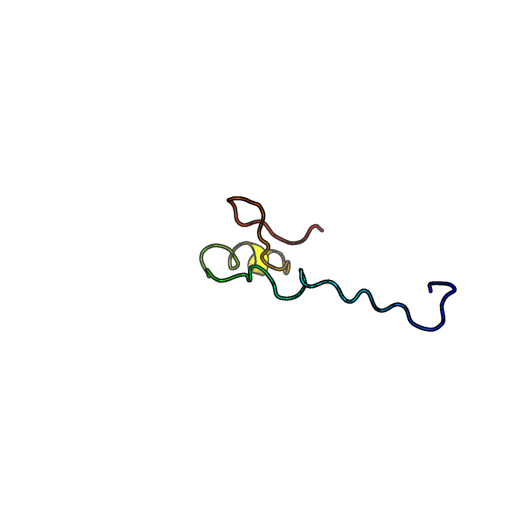 C 7
ATOM 4638 O O . ILE A 1 20 ? 16.348 16.103 13.879 1.00 0.00 20 ILE A O 7
ATOM 4654 N N . ASP A 1 21 ? 18.012 14.639 14.096 1.00 0.00 21 ASP A N 7
ATOM 4655 C CA . ASP A 1 21 ? 18.064 14.655 15.570 1.00 0.00 21 ASP A CA 7
ATOM 4656 C C . ASP A 1 21 ? 18.846 15.876 16.132 1.00 0.00 21 ASP A C 7
ATOM 4657 O O . ASP A 1 21 ? 19.742 15.776 16.980 1.00 0.00 21 ASP A O 7
ATOM 4666 N N . LYS A 1 22 ? 18.457 17.061 15.639 1.00 0.00 22 LYS A N 7
ATOM 4667 C CA . LYS A 1 22 ? 19.038 18.410 15.816 1.00 0.00 22 LYS A CA 7
ATOM 4668 C C . LYS A 1 22 ? 18.736 19.066 17.170 1.00 0.00 22 LYS A C 7
ATOM 4669 O O . LYS A 1 22 ? 18.611 20.289 17.255 1.00 0.00 22 LYS A O 7
ATOM 4688 N N . PHE A 1 23 ? 18.625 18.290 18.244 1.00 0.00 23 PHE A N 7
ATOM 4689 C CA . PHE A 1 23 ? 18.231 18.784 19.577 1.00 0.00 23 PHE A CA 7
ATOM 4690 C C . PHE A 1 23 ? 19.064 19.992 20.050 1.00 0.00 23 PHE A C 7
ATOM 4691 O O . PHE A 1 23 ? 18.507 20.961 20.568 1.00 0.00 23 PHE A O 7
ATOM 4708 N N . CYS A 1 24 ? 20.372 20.000 19.773 1.00 0.00 24 CYS A N 7
ATOM 4709 C CA . CYS A 1 24 ? 21.261 21.112 20.135 1.00 0.00 24 CYS A CA 7
ATOM 4710 C C . CYS A 1 24 ? 20.963 22.426 19.384 1.00 0.00 24 CYS A C 7
ATOM 4711 O O . CYS A 1 24 ? 21.189 23.501 19.943 1.00 0.00 24 CYS A O 7
ATOM 4718 N N . GLU A 1 25 ? 20.434 22.370 18.156 1.00 0.00 25 GLU A N 7
ATOM 4719 C CA . GLU A 1 25 ? 20.158 23.557 17.324 1.00 0.00 25 GLU A CA 7
ATOM 4720 C C . GLU A 1 25 ? 18.676 23.966 17.275 1.00 0.00 25 GLU A C 7
ATOM 4721 O O . GLU A 1 25 ? 18.377 25.114 16.941 1.00 0.00 25 GLU A O 7
ATOM 4733 N N . ASP A 1 26 ? 17.749 23.062 17.605 1.00 0.00 26 ASP A N 7
ATOM 4734 C CA . ASP A 1 26 ? 16.298 23.301 17.556 1.00 0.00 26 ASP A CA 7
ATOM 4735 C C . ASP A 1 26 ? 15.641 23.310 18.951 1.00 0.00 26 ASP A C 7
ATOM 4736 O O . ASP A 1 26 ? 14.886 24.235 19.253 1.00 0.00 26 ASP A O 7
ATOM 4745 N N . HIS A 1 27 ? 15.955 22.340 19.822 1.00 0.00 27 HIS A N 7
ATOM 4746 C CA . HIS A 1 27 ? 15.357 22.226 21.166 1.00 0.00 27 HIS A CA 7
ATOM 4747 C C . HIS A 1 27 ? 16.014 23.166 22.182 1.00 0.00 27 HIS A C 7
ATOM 4748 O O . HIS A 1 27 ? 15.349 24.043 22.735 1.00 0.00 27 HIS A O 7
ATOM 4762 N N . CYS A 1 28 ? 17.340 23.082 22.341 1.00 0.00 28 CYS A N 7
ATOM 4763 C CA . CYS A 1 28 ? 18.089 23.987 23.215 1.00 0.00 28 CYS A CA 7
ATOM 4764 C C . CYS A 1 28 ? 17.915 25.469 22.833 1.00 0.00 28 CYS A C 7
ATOM 4765 O O . CYS A 1 28 ? 17.789 26.323 23.709 1.00 0.00 28 CYS A O 7
ATOM 4772 N N . ALA A 1 29 ? 17.800 25.771 21.536 1.00 0.00 29 ALA A N 7
ATOM 4773 C CA . ALA A 1 29 ? 17.518 27.118 21.045 1.00 0.00 29 ALA A CA 7
ATOM 4774 C C . ALA A 1 29 ? 16.143 27.665 21.495 1.00 0.00 29 ALA A C 7
ATOM 4775 O O . ALA A 1 29 ? 16.045 28.846 21.851 1.00 0.00 29 ALA A O 7
ATOM 4782 N N . ALA A 1 30 ? 15.108 26.814 21.556 1.00 0.00 30 ALA A N 7
ATOM 4783 C CA . ALA A 1 30 ? 13.804 27.135 22.142 1.00 0.00 30 ALA A CA 7
ATOM 4784 C C . ALA A 1 30 ? 13.839 27.217 23.683 1.00 0.00 30 ALA A C 7
ATOM 4785 O O . ALA A 1 30 ? 13.042 27.947 24.282 1.00 0.00 30 ALA A O 7
ATOM 4792 N N . LYS A 1 31 ? 14.766 26.496 24.326 1.00 0.00 31 LYS A N 7
ATOM 4793 C CA . LYS A 1 31 ? 15.010 26.449 25.782 1.00 0.00 31 LYS A CA 7
ATOM 4794 C C . LYS A 1 31 ? 16.106 27.412 26.268 1.00 0.00 31 LYS A C 7
ATOM 4795 O O . LYS A 1 31 ? 16.658 27.207 27.344 1.00 0.00 31 LYS A O 7
ATOM 4814 N N . LYS A 1 32 ? 16.439 28.461 25.496 1.00 0.00 32 LYS A N 7
ATOM 4815 C CA . LYS A 1 32 ? 17.410 29.522 25.870 1.00 0.00 32 LYS A CA 7
ATOM 4816 C C . LYS A 1 32 ? 18.806 28.968 26.232 1.00 0.00 32 LYS A C 7
ATOM 4817 O O . LYS A 1 32 ? 19.424 29.389 27.209 1.00 0.00 32 LYS A O 7
ATOM 4836 N N . ALA A 1 33 ? 19.305 28.017 25.440 1.00 0.00 33 ALA A N 7
ATOM 4837 C CA . ALA A 1 33 ? 20.583 27.341 25.667 1.00 0.00 33 ALA A CA 7
ATOM 4838 C C . ALA A 1 33 ? 21.395 27.093 24.376 1.00 0.00 33 ALA A C 7
ATOM 4839 O O . ALA A 1 33 ? 20.872 26.732 23.315 1.00 0.00 33 ALA A O 7
ATOM 4846 N N . VAL A 1 34 ? 22.714 27.262 24.486 1.00 0.00 34 VAL A N 7
ATOM 4847 C CA . VAL A 1 34 ? 23.703 27.134 23.402 1.00 0.00 34 VAL A CA 7
ATOM 4848 C C . VAL A 1 34 ? 24.236 25.704 23.345 1.00 0.00 34 VAL A C 7
ATOM 4849 O O . VAL A 1 34 ? 24.868 25.230 24.295 1.00 0.00 34 VAL A O 7
ATOM 4862 N N . GLY A 1 35 ? 23.920 24.998 22.259 1.00 0.00 35 GLY A N 7
ATOM 4863 C CA . GLY A 1 35 ? 24.191 23.570 22.093 1.00 0.00 35 GLY A CA 7
ATOM 4864 C C . GLY A 1 35 ? 25.502 23.239 21.379 1.00 0.00 35 GLY A C 7
ATOM 4865 O O . GLY A 1 35 ? 25.899 23.918 20.425 1.00 0.00 35 GLY A O 7
ATOM 4869 N N . LYS A 1 36 ? 26.136 22.149 21.817 1.00 0.00 36 LYS A N 7
ATOM 4870 C CA . LYS A 1 36 ? 27.315 21.518 21.249 1.00 0.00 36 LYS A CA 7
ATOM 4871 C C . LYS A 1 36 ? 26.940 20.185 20.588 1.00 0.00 36 LYS A C 7
ATOM 4872 O O . LYS A 1 36 ? 26.866 19.155 21.263 1.00 0.00 36 LYS A O 7
ATOM 4891 N N . CYS A 1 37 ? 26.748 20.187 19.270 1.00 0.00 37 CYS A N 7
ATOM 4892 C CA . CYS A 1 37 ? 26.600 18.954 18.501 1.00 0.00 37 CYS A CA 7
ATOM 4893 C C . CYS A 1 37 ? 27.893 18.119 18.522 1.00 0.00 37 CYS A C 7
ATOM 4894 O O . CYS A 1 37 ? 28.951 18.565 18.068 1.00 0.00 37 CYS A O 7
ATOM 4901 N N . ASP A 1 38 ? 27.778 16.895 19.024 1.00 0.00 38 ASP A N 7
ATOM 4902 C CA . ASP A 1 38 ? 28.760 15.807 18.950 1.00 0.00 38 ASP A CA 7
ATOM 4903 C C . ASP A 1 38 ? 28.098 14.615 18.216 1.00 0.00 38 ASP A C 7
ATOM 4904 O O . ASP A 1 38 ? 26.898 14.655 17.915 1.00 0.00 38 ASP A O 7
ATOM 4913 N N . ASP A 1 39 ? 28.845 13.556 17.884 1.00 0.00 39 ASP A N 7
ATOM 4914 C CA . ASP A 1 39 ? 28.322 12.455 17.058 1.00 0.00 39 ASP A CA 7
ATOM 4915 C C . ASP A 1 39 ? 27.191 11.702 17.760 1.00 0.00 39 ASP A C 7
ATOM 4916 O O . ASP A 1 39 ? 27.384 11.071 18.798 1.00 0.00 39 ASP A O 7
ATOM 4925 N N . PHE A 1 40 ? 26.001 11.814 17.181 1.00 0.00 40 PHE A N 7
ATOM 4926 C CA . PHE A 1 40 ? 24.712 11.402 17.775 1.00 0.00 40 PHE A CA 7
ATOM 4927 C C . PHE A 1 40 ? 24.569 11.786 19.270 1.00 0.00 40 PHE A C 7
ATOM 4928 O O . PHE A 1 40 ? 24.034 11.023 20.082 1.00 0.00 40 PHE A O 7
ATOM 4945 N N . LYS A 1 41 ? 25.114 12.945 19.662 1.00 0.00 41 LYS A N 7
ATOM 4946 C CA . LYS A 1 41 ? 25.220 13.438 21.048 1.00 0.00 41 LYS A CA 7
ATOM 4947 C C . LYS A 1 41 ? 24.951 14.943 21.112 1.00 0.00 41 LYS A C 7
ATOM 4948 O O . LYS A 1 41 ? 25.237 15.685 20.169 1.00 0.00 41 LYS A O 7
ATOM 4967 N N . CYS A 1 42 ? 24.453 15.403 22.251 1.00 0.00 42 CYS A N 7
ATOM 4968 C CA . CYS A 1 42 ? 24.169 16.811 22.503 1.00 0.00 42 CYS A CA 7
ATOM 4969 C C . CYS A 1 42 ? 24.291 17.159 23.995 1.00 0.00 42 CYS A C 7
ATOM 4970 O O . CYS A 1 42 ? 23.944 16.360 24.871 1.00 0.00 42 CYS A O 7
ATOM 4977 N N . ASN A 1 43 ? 24.772 18.373 24.262 1.00 0.00 43 ASN A N 7
ATOM 4978 C CA . ASN A 1 43 ? 24.878 19.043 25.552 1.00 0.00 43 ASN A CA 7
ATOM 4979 C C . ASN A 1 43 ? 24.734 20.552 25.311 1.00 0.00 43 ASN A C 7
ATOM 4980 O O . ASN A 1 43 ? 25.186 21.050 24.277 1.00 0.00 43 ASN A O 7
ATOM 4991 N N . CYS A 1 44 ? 24.112 21.285 26.237 1.00 0.00 44 CYS A N 7
ATOM 4992 C CA . CYS A 1 44 ? 23.814 22.704 26.072 1.00 0.00 44 CYS A CA 7
ATOM 4993 C C . CYS A 1 44 ? 24.035 23.497 27.370 1.00 0.00 44 CYS A C 7
ATOM 4994 O O . CYS A 1 44 ? 23.967 22.942 28.468 1.00 0.00 44 CYS A O 7
ATOM 5001 N N . ILE A 1 45 ? 24.241 24.812 27.254 1.00 0.00 45 ILE A N 7
ATOM 5002 C CA . ILE A 1 45 ? 24.437 25.727 28.389 1.00 0.00 45 ILE A CA 7
ATOM 5003 C C . ILE A 1 45 ? 23.613 27.020 28.248 1.00 0.00 45 ILE A C 7
ATOM 5004 O O . ILE A 1 45 ? 23.534 27.598 27.162 1.00 0.00 45 ILE A O 7
ATOM 5020 N N . LYS A 1 46 ? 22.969 27.471 29.332 1.00 0.00 46 LYS A N 7
ATOM 5021 C CA . LYS A 1 46 ? 22.247 28.755 29.407 1.00 0.00 46 LYS A CA 7
ATOM 5022 C C . LYS A 1 46 ? 23.092 29.999 29.066 1.00 0.00 46 LYS A C 7
ATOM 5023 O O . LYS A 1 46 ? 24.311 30.025 29.285 1.00 0.00 46 LYS A O 7
ATOM 5042 N N . LEU A 1 47 ? 22.395 31.034 28.584 1.00 0.00 47 LEU A N 7
ATOM 5043 C CA . LEU A 1 47 ? 22.906 32.370 28.221 1.00 0.00 47 LEU A CA 7
ATOM 5044 C C . LEU A 1 47 ? 23.455 33.165 29.411 1.00 0.00 47 LEU A C 7
ATOM 5045 O O . LEU A 1 47 ? 24.399 33.960 29.196 1.00 0.00 47 LEU A O 7
ATOM 5062 N N . LYS A 1 1 ? 9.987 -11.887 10.535 1.00 0.00 1 LYS A N 8
ATOM 5063 C CA . LYS A 1 1 ? 10.597 -12.522 9.345 1.00 0.00 1 LYS A CA 8
ATOM 5064 C C . LYS A 1 1 ? 11.210 -11.469 8.423 1.00 0.00 1 LYS A C 8
ATOM 5065 O O . LYS A 1 1 ? 12.436 -11.418 8.321 1.00 0.00 1 LYS A O 8
ATOM 5086 N N . ILE A 1 2 ? 10.396 -10.614 7.786 1.00 0.00 2 ILE A N 8
ATOM 5087 C CA . ILE A 1 2 ? 10.850 -9.635 6.775 1.00 0.00 2 ILE A CA 8
ATOM 5088 C C . ILE A 1 2 ? 11.790 -8.565 7.367 1.00 0.00 2 ILE A C 8
ATOM 5089 O O . ILE A 1 2 ? 11.599 -8.124 8.502 1.00 0.00 2 ILE A O 8
ATOM 5105 N N . LYS A 1 3 ? 12.828 -8.182 6.613 1.00 0.00 3 LYS A N 8
ATOM 5106 C CA . LYS A 1 3 ? 13.964 -7.350 7.069 1.00 0.00 3 LYS A CA 8
ATOM 5107 C C . LYS A 1 3 ? 13.595 -5.922 7.506 1.00 0.00 3 LYS A C 8
ATOM 5108 O O . LYS A 1 3 ? 12.550 -5.384 7.139 1.00 0.00 3 LYS A O 8
ATOM 5127 N N . SER A 1 4 ? 14.489 -5.309 8.287 1.00 0.00 4 SER A N 8
ATOM 5128 C CA . SER A 1 4 ? 14.348 -3.961 8.862 1.00 0.00 4 SER A CA 8
ATOM 5129 C C . SER A 1 4 ? 14.104 -2.865 7.817 1.00 0.00 4 SER A C 8
ATOM 5130 O O . SER A 1 4 ? 14.710 -2.876 6.747 1.00 0.00 4 SER A O 8
ATOM 5138 N N . GLY A 1 5 ? 13.255 -1.883 8.140 1.00 0.00 5 GLY A N 8
ATOM 5139 C CA . GLY A 1 5 ? 12.977 -0.688 7.331 1.00 0.00 5 GLY A CA 8
ATOM 5140 C C . GLY A 1 5 ? 13.887 0.522 7.600 1.00 0.00 5 GLY A C 8
ATOM 5141 O O . GLY A 1 5 ? 13.628 1.602 7.061 1.00 0.00 5 GLY A O 8
ATOM 5145 N N . TRP A 1 6 ? 14.928 0.392 8.432 1.00 0.00 6 TRP A N 8
ATOM 5146 C CA . TRP A 1 6 ? 15.832 1.482 8.795 1.00 0.00 6 TRP A CA 8
ATOM 5147 C C . TRP A 1 6 ? 16.551 2.108 7.588 1.00 0.00 6 TRP A C 8
ATOM 5148 O O . TRP A 1 6 ? 16.741 1.481 6.545 1.00 0.00 6 TRP A O 8
ATOM 5169 N N . GLU A 1 7 ? 16.986 3.359 7.725 1.00 0.00 7 GLU A N 8
ATOM 5170 C CA . GLU A 1 7 ? 17.720 4.106 6.682 1.00 0.00 7 GLU A CA 8
ATOM 5171 C C . GLU A 1 7 ? 19.220 3.729 6.617 1.00 0.00 7 GLU A C 8
ATOM 5172 O O . GLU A 1 7 ? 20.088 4.591 6.464 1.00 0.00 7 GLU A O 8
ATOM 5184 N N . ARG A 1 8 ? 19.514 2.429 6.778 1.00 0.00 8 ARG A N 8
ATOM 5185 C CA . ARG A 1 8 ? 20.819 1.770 6.629 1.00 0.00 8 ARG A CA 8
ATOM 5186 C C . ARG A 1 8 ? 21.963 2.417 7.437 1.00 0.00 8 ARG A C 8
ATOM 5187 O O . ARG A 1 8 ? 23.081 2.542 6.933 1.00 0.00 8 ARG A O 8
ATOM 5208 N N . LEU A 1 9 ? 21.686 2.848 8.673 1.00 0.00 9 LEU A N 8
ATOM 5209 C CA . LEU A 1 9 ? 22.577 3.672 9.513 1.00 0.00 9 LEU A CA 8
ATOM 5210 C C . LEU A 1 9 ? 23.918 2.986 9.862 1.00 0.00 9 LEU A C 8
ATOM 5211 O O . LEU A 1 9 ? 23.929 1.837 10.312 1.00 0.00 9 LEU A O 8
ATOM 5227 N N . THR A 1 10 ? 25.029 3.710 9.696 1.00 0.00 10 THR A N 8
ATOM 5228 C CA . THR A 1 10 ? 26.432 3.257 9.819 1.00 0.00 10 THR A CA 8
ATOM 5229 C C . THR A 1 10 ? 26.987 3.351 11.249 1.00 0.00 10 THR A C 8
ATOM 5230 O O . THR A 1 10 ? 27.420 4.411 11.711 1.00 0.00 10 THR A O 8
ATOM 5241 N N . SER A 1 11 ? 27.040 2.218 11.956 1.00 0.00 11 SER A N 8
ATOM 5242 C CA . SER A 1 11 ? 27.532 2.115 13.348 1.00 0.00 11 SER A CA 8
ATOM 5243 C C . SER A 1 11 ? 29.020 2.441 13.525 1.00 0.00 11 SER A C 8
ATOM 5244 O O . SER A 1 11 ? 29.462 2.837 14.608 1.00 0.00 11 SER A O 8
ATOM 5252 N N . GLU A 1 12 ? 29.787 2.325 12.445 1.00 0.00 12 GLU A N 8
ATOM 5253 C CA . GLU A 1 12 ? 31.212 2.665 12.346 1.00 0.00 12 GLU A CA 8
ATOM 5254 C C . GLU A 1 12 ? 31.515 4.180 12.360 1.00 0.00 12 GLU A C 8
ATOM 5255 O O . GLU A 1 12 ? 32.686 4.570 12.323 1.00 0.00 12 GLU A O 8
ATOM 5267 N N . SER A 1 13 ? 30.487 5.035 12.402 1.00 0.00 13 SER A N 8
ATOM 5268 C CA . SER A 1 13 ? 30.609 6.499 12.494 1.00 0.00 13 SER A CA 8
ATOM 5269 C C . SER A 1 13 ? 31.417 6.946 13.721 1.00 0.00 13 SER A C 8
ATOM 5270 O O . SER A 1 13 ? 31.260 6.374 14.801 1.00 0.00 13 SER A O 8
ATOM 5278 N N . GLU A 1 14 ? 32.283 7.957 13.570 1.00 0.00 14 GLU A N 8
ATOM 5279 C CA . GLU A 1 14 ? 33.185 8.428 14.643 1.00 0.00 14 GLU A CA 8
ATOM 5280 C C . GLU A 1 14 ? 32.587 9.538 15.528 1.00 0.00 14 GLU A C 8
ATOM 5281 O O . GLU A 1 14 ? 32.907 9.627 16.719 1.00 0.00 14 GLU A O 8
ATOM 5293 N N . TYR A 1 15 ? 31.737 10.388 14.950 1.00 0.00 15 TYR A N 8
ATOM 5294 C CA . TYR A 1 15 ? 31.112 11.543 15.601 1.00 0.00 15 TYR A CA 8
ATOM 5295 C C . TYR A 1 15 ? 29.655 11.708 15.150 1.00 0.00 15 TYR A C 8
ATOM 5296 O O . TYR A 1 15 ? 29.252 11.198 14.100 1.00 0.00 15 TYR A O 8
ATOM 5314 N N . ALA A 1 16 ? 28.842 12.415 15.935 1.00 0.00 16 ALA A N 8
ATOM 5315 C CA . ALA A 1 16 ? 27.417 12.610 15.664 1.00 0.00 16 ALA A CA 8
ATOM 5316 C C . ALA A 1 16 ? 27.122 13.456 14.404 1.00 0.00 16 ALA A C 8
ATOM 5317 O O . ALA A 1 16 ? 28.011 14.117 13.859 1.00 0.00 16 ALA A O 8
ATOM 5324 N N . CYS A 1 17 ? 25.863 13.445 13.953 1.00 0.00 17 CYS A N 8
ATOM 5325 C CA . CYS A 1 17 ? 25.345 14.204 12.803 1.00 0.00 17 CYS A CA 8
ATOM 5326 C C . CYS A 1 17 ? 26.181 14.052 11.502 1.00 0.00 17 CYS A C 8
ATOM 5327 O O . CYS A 1 17 ? 26.839 15.013 11.072 1.00 0.00 17 CYS A O 8
ATOM 5334 N N . PRO A 1 18 ? 26.192 12.862 10.859 1.00 0.00 18 PRO A N 8
ATOM 5335 C CA . PRO A 1 18 ? 26.984 12.598 9.649 1.00 0.00 18 PRO A CA 8
ATOM 5336 C C . PRO A 1 18 ? 26.719 13.507 8.437 1.00 0.00 18 PRO A C 8
ATOM 5337 O O . PRO A 1 18 ? 27.601 13.620 7.584 1.00 0.00 18 PRO A O 8
ATOM 5348 N N . ALA A 1 19 ? 25.553 14.155 8.324 1.00 0.00 19 ALA A N 8
ATOM 5349 C CA . ALA A 1 19 ? 25.217 15.042 7.194 1.00 0.00 19 ALA A CA 8
ATOM 5350 C C . ALA A 1 19 ? 24.216 16.174 7.500 1.00 0.00 19 ALA A C 8
ATOM 5351 O O . ALA A 1 19 ? 24.144 17.138 6.735 1.00 0.00 19 ALA A O 8
ATOM 5358 N N . ILE A 1 20 ? 23.418 16.049 8.563 1.00 0.00 20 ILE A N 8
ATOM 5359 C CA . ILE A 1 20 ? 22.275 16.916 8.890 1.00 0.00 20 ILE A CA 8
ATOM 5360 C C . ILE A 1 20 ? 22.339 17.278 10.379 1.00 0.00 20 ILE A C 8
ATOM 5361 O O . ILE A 1 20 ? 22.637 16.419 11.207 1.00 0.00 20 ILE A O 8
ATOM 5377 N N . ASP A 1 21 ? 22.061 18.530 10.735 1.00 0.00 21 ASP A N 8
ATOM 5378 C CA . ASP A 1 21 ? 22.148 19.034 12.113 1.00 0.00 21 ASP A CA 8
ATOM 5379 C C . ASP A 1 21 ? 21.120 20.156 12.337 1.00 0.00 21 ASP A C 8
ATOM 5380 O O . ASP A 1 21 ? 21.317 21.280 11.859 1.00 0.00 21 ASP A O 8
ATOM 5389 N N . LYS A 1 22 ? 20.010 19.857 13.028 1.00 0.00 22 LYS A N 8
ATOM 5390 C CA . LYS A 1 22 ? 18.909 20.809 13.280 1.00 0.00 22 LYS A CA 8
ATOM 5391 C C . LYS A 1 22 ? 18.225 20.671 14.648 1.00 0.00 22 LYS A C 8
ATOM 5392 O O . LYS A 1 22 ? 17.667 21.650 15.142 1.00 0.00 22 LYS A O 8
ATOM 5411 N N . PHE A 1 23 ? 18.266 19.496 15.275 1.00 0.00 23 PHE A N 8
ATOM 5412 C CA . PHE A 1 23 ? 17.632 19.264 16.577 1.00 0.00 23 PHE A CA 8
ATOM 5413 C C . PHE A 1 23 ? 18.207 20.154 17.691 1.00 0.00 23 PHE A C 8
ATOM 5414 O O . PHE A 1 23 ? 17.444 20.694 18.493 1.00 0.00 23 PHE A O 8
ATOM 5431 N N . CYS A 1 24 ? 19.526 20.367 17.734 1.00 0.00 24 CYS A N 8
ATOM 5432 C CA . CYS A 1 24 ? 20.154 21.209 18.760 1.00 0.00 24 CYS A CA 8
ATOM 5433 C C . CYS A 1 24 ? 19.844 22.710 18.582 1.00 0.00 24 CYS A C 8
ATOM 5434 O O . CYS A 1 24 ? 19.784 23.448 19.567 1.00 0.00 24 CYS A O 8
ATOM 5441 N N . GLU A 1 25 ? 19.598 23.174 17.355 1.00 0.00 25 GLU A N 8
ATOM 5442 C CA . GLU A 1 25 ? 19.086 24.521 17.064 1.00 0.00 25 GLU A CA 8
ATOM 5443 C C . GLU A 1 25 ? 17.616 24.723 17.480 1.00 0.00 25 GLU A C 8
ATOM 5444 O O . GLU A 1 25 ? 17.239 25.849 17.815 1.00 0.00 25 GLU A O 8
ATOM 5456 N N . ASP A 1 26 ? 16.793 23.667 17.466 1.00 0.00 26 ASP A N 8
ATOM 5457 C CA . ASP A 1 26 ? 15.382 23.672 17.892 1.00 0.00 26 ASP A CA 8
ATOM 5458 C C . ASP A 1 26 ? 15.241 23.511 19.421 1.00 0.00 26 ASP A C 8
ATOM 5459 O O . ASP A 1 26 ? 14.687 24.378 20.105 1.00 0.00 26 ASP A O 8
ATOM 5468 N N . HIS A 1 27 ? 15.761 22.417 19.982 1.00 0.00 27 HIS A N 8
ATOM 5469 C CA . HIS A 1 27 ? 15.542 22.028 21.378 1.00 0.00 27 HIS A CA 8
ATOM 5470 C C . HIS A 1 27 ? 16.300 22.910 22.376 1.00 0.00 27 HIS A C 8
ATOM 5471 O O . HIS A 1 27 ? 15.701 23.389 23.340 1.00 0.00 27 HIS A O 8
ATOM 5485 N N . CYS A 1 28 ? 17.583 23.214 22.138 1.00 0.00 28 CYS A N 8
ATOM 5486 C CA . CYS A 1 28 ? 18.348 24.063 23.063 1.00 0.00 28 CYS A CA 8
ATOM 5487 C C . CYS A 1 28 ? 17.840 25.518 23.084 1.00 0.00 28 CYS A C 8
ATOM 5488 O O . CYS A 1 28 ? 17.872 26.154 24.137 1.00 0.00 28 CYS A O 8
ATOM 5495 N N . ALA A 1 29 ? 17.260 26.023 21.987 1.00 0.00 29 ALA A N 8
ATOM 5496 C CA . ALA A 1 29 ? 16.585 27.326 21.973 1.00 0.00 29 ALA A CA 8
ATOM 5497 C C . ALA A 1 29 ? 15.359 27.361 22.913 1.00 0.00 29 ALA A C 8
ATOM 5498 O O . ALA A 1 29 ? 15.151 28.356 23.610 1.00 0.00 29 ALA A O 8
ATOM 5505 N N . ALA A 1 30 ? 14.602 26.261 23.009 1.00 0.00 30 ALA A N 8
ATOM 5506 C CA . ALA A 1 30 ? 13.507 26.077 23.972 1.00 0.00 30 ALA A CA 8
ATOM 5507 C C . ALA A 1 30 ? 13.972 25.742 25.410 1.00 0.00 30 ALA A C 8
ATOM 5508 O O . ALA A 1 30 ? 13.144 25.602 26.319 1.00 0.00 30 ALA A O 8
ATOM 5515 N N . LYS A 1 31 ? 15.287 25.622 25.629 1.00 0.00 31 LYS A N 8
ATOM 5516 C CA . LYS A 1 31 ? 15.948 25.500 26.941 1.00 0.00 31 LYS A CA 8
ATOM 5517 C C . LYS A 1 31 ? 16.811 26.727 27.280 1.00 0.00 31 LYS A C 8
ATOM 5518 O O . LYS A 1 31 ? 17.484 26.715 28.311 1.00 0.00 31 LYS A O 8
ATOM 5537 N N . LYS A 1 32 ? 16.788 27.773 26.433 1.00 0.00 32 LYS A N 8
ATOM 5538 C CA . LYS A 1 32 ? 17.626 28.989 26.510 1.00 0.00 32 LYS A CA 8
ATOM 5539 C C . LYS A 1 32 ? 19.116 28.627 26.670 1.00 0.00 32 LYS A C 8
ATOM 5540 O O . LYS A 1 32 ? 19.761 28.937 27.679 1.00 0.00 32 LYS A O 8
ATOM 5559 N N . ALA A 1 33 ? 19.612 27.891 25.675 1.00 0.00 33 ALA A N 8
ATOM 5560 C CA . ALA A 1 33 ? 20.945 27.301 25.586 1.00 0.00 33 ALA A CA 8
ATOM 5561 C C . ALA A 1 33 ? 21.459 27.231 24.125 1.00 0.00 33 ALA A C 8
ATOM 5562 O O . ALA A 1 33 ? 20.680 27.376 23.178 1.00 0.00 33 ALA A O 8
ATOM 5569 N N . VAL A 1 34 ? 22.768 27.003 23.929 1.00 0.00 34 VAL A N 8
ATOM 5570 C CA . VAL A 1 34 ? 23.447 26.997 22.604 1.00 0.00 34 VAL A CA 8
ATOM 5571 C C . VAL A 1 34 ? 24.525 25.907 22.539 1.00 0.00 34 VAL A C 8
ATOM 5572 O O . VAL A 1 34 ? 25.343 25.820 23.456 1.00 0.00 34 VAL A O 8
ATOM 5585 N N . GLY A 1 35 ? 24.583 25.079 21.483 1.00 0.00 35 GLY A N 8
ATOM 5586 C CA . GLY A 1 35 ? 25.527 23.944 21.464 1.00 0.00 35 GLY A CA 8
ATOM 5587 C C . GLY A 1 35 ? 25.811 23.212 20.156 1.00 0.00 35 GLY A C 8
ATOM 5588 O O . GLY A 1 35 ? 25.436 23.652 19.070 1.00 0.00 35 GLY A O 8
ATOM 5592 N N . LYS A 1 36 ? 26.518 22.083 20.301 1.00 0.00 36 LYS A N 8
ATOM 5593 C CA . LYS A 1 36 ? 26.933 21.144 19.240 1.00 0.00 36 LYS A CA 8
ATOM 5594 C C . LYS A 1 36 ? 26.061 19.880 19.239 1.00 0.00 36 LYS A C 8
ATOM 5595 O O . LYS A 1 36 ? 25.623 19.434 20.301 1.00 0.00 36 LYS A O 8
ATOM 5614 N N . CYS A 1 37 ? 25.917 19.227 18.085 1.00 0.00 37 CYS A N 8
ATOM 5615 C CA . CYS A 1 37 ? 25.367 17.868 18.005 1.00 0.00 37 CYS A CA 8
ATOM 5616 C C . CYS A 1 37 ? 26.391 16.850 18.549 1.00 0.00 37 CYS A C 8
ATOM 5617 O O . CYS A 1 37 ? 27.559 16.886 18.152 1.00 0.00 37 CYS A O 8
ATOM 5624 N N . ASP A 1 38 ? 25.975 15.956 19.450 1.00 0.00 38 ASP A N 8
ATOM 5625 C CA . ASP A 1 38 ? 26.798 14.860 19.994 1.00 0.00 38 ASP A CA 8
ATOM 5626 C C . ASP A 1 38 ? 25.947 13.618 20.348 1.00 0.00 38 ASP A C 8
ATOM 5627 O O . ASP A 1 38 ? 24.713 13.657 20.295 1.00 0.00 38 ASP A O 8
ATOM 5636 N N . ASP A 1 39 ? 26.604 12.508 20.691 1.00 0.00 39 ASP A N 8
ATOM 5637 C CA . ASP A 1 39 ? 25.974 11.283 21.185 1.00 0.00 39 ASP A CA 8
ATOM 5638 C C . ASP A 1 39 ? 25.138 11.543 22.450 1.00 0.00 39 ASP A C 8
ATOM 5639 O O . ASP A 1 39 ? 25.568 12.275 23.348 1.00 0.00 39 ASP A O 8
ATOM 5648 N N . PHE A 1 40 ? 23.973 10.892 22.508 1.00 0.00 40 PHE A N 8
ATOM 5649 C CA . PHE A 1 40 ? 22.909 10.911 23.527 1.00 0.00 40 PHE A CA 8
ATOM 5650 C C . PHE A 1 40 ? 22.302 12.280 23.898 1.00 0.00 40 PHE A C 8
ATOM 5651 O O . PHE A 1 40 ? 21.101 12.333 24.181 1.00 0.00 40 PHE A O 8
ATOM 5668 N N . LYS A 1 41 ? 23.073 13.373 23.862 1.00 0.00 41 LYS A N 8
ATOM 5669 C CA . LYS A 1 41 ? 22.683 14.717 24.311 1.00 0.00 41 LYS A CA 8
ATOM 5670 C C . LYS A 1 41 ? 23.417 15.815 23.530 1.00 0.00 41 LYS A C 8
ATOM 5671 O O . LYS A 1 41 ? 24.649 15.806 23.473 1.00 0.00 41 LYS A O 8
ATOM 5690 N N . CYS A 1 42 ? 22.686 16.813 23.030 1.00 0.00 42 CYS A N 8
ATOM 5691 C CA . CYS A 1 42 ? 23.262 18.035 22.461 1.00 0.00 42 CYS A CA 8
ATOM 5692 C C . CYS A 1 42 ? 24.178 18.711 23.493 1.00 0.00 42 CYS A C 8
ATOM 5693 O O . CYS A 1 42 ? 23.769 18.956 24.629 1.00 0.00 42 CYS A O 8
ATOM 5700 N N . ASN A 1 43 ? 25.408 19.045 23.113 1.00 0.00 43 ASN A N 8
ATOM 5701 C CA . ASN A 1 43 ? 26.385 19.675 23.998 1.00 0.00 43 ASN A CA 8
ATOM 5702 C C . ASN A 1 43 ? 26.134 21.196 24.074 1.00 0.00 43 ASN A C 8
ATOM 5703 O O . ASN A 1 43 ? 26.864 21.988 23.469 1.00 0.00 43 ASN A O 8
ATOM 5714 N N . CYS A 1 44 ? 25.049 21.586 24.750 1.00 0.00 44 CYS A N 8
ATOM 5715 C CA . CYS A 1 44 ? 24.558 22.963 24.843 1.00 0.00 44 CYS A CA 8
ATOM 5716 C C . CYS A 1 44 ? 24.896 23.638 26.177 1.00 0.00 44 CYS A C 8
ATOM 5717 O O . CYS A 1 44 ? 24.465 23.182 27.237 1.00 0.00 44 CYS A O 8
ATOM 5724 N N . ILE A 1 45 ? 25.598 24.774 26.125 1.00 0.00 45 ILE A N 8
ATOM 5725 C CA . ILE A 1 45 ? 25.812 25.637 27.291 1.00 0.00 45 ILE A CA 8
ATOM 5726 C C . ILE A 1 45 ? 24.541 26.452 27.579 1.00 0.00 45 ILE A C 8
ATOM 5727 O O . ILE A 1 45 ? 23.932 27.013 26.665 1.00 0.00 45 ILE A O 8
ATOM 5743 N N . LYS A 1 46 ? 24.101 26.476 28.842 1.00 0.00 46 LYS A N 8
ATOM 5744 C CA . LYS A 1 46 ? 22.912 27.212 29.300 1.00 0.00 46 LYS A CA 8
ATOM 5745 C C . LYS A 1 46 ? 23.216 28.698 29.514 1.00 0.00 46 LYS A C 8
ATOM 5746 O O . LYS A 1 46 ? 24.285 29.044 30.019 1.00 0.00 46 LYS A O 8
ATOM 5765 N N . LEU A 1 47 ? 22.258 29.571 29.194 1.00 0.00 47 LEU A N 8
ATOM 5766 C CA . LEU A 1 47 ? 22.286 30.998 29.553 1.00 0.00 47 LEU A CA 8
ATOM 5767 C C . LEU A 1 47 ? 22.001 31.190 31.048 1.00 0.00 47 LEU A C 8
ATOM 5768 O O . LEU A 1 47 ? 21.055 30.563 31.579 1.00 0.00 47 LEU A O 8
ATOM 5785 N N . LYS A 1 1 ? 22.827 16.020 -1.915 1.00 0.00 1 LYS A N 9
ATOM 5786 C CA . LYS A 1 1 ? 22.557 16.346 -3.330 1.00 0.00 1 LYS A CA 9
ATOM 5787 C C . LYS A 1 1 ? 21.216 15.751 -3.764 1.00 0.00 1 LYS A C 9
ATOM 5788 O O . LYS A 1 1 ? 21.036 14.536 -3.662 1.00 0.00 1 LYS A O 9
ATOM 5809 N N . ILE A 1 2 ? 20.294 16.570 -4.288 1.00 0.00 2 ILE A N 9
ATOM 5810 C CA . ILE A 1 2 ? 18.872 16.259 -4.571 1.00 0.00 2 ILE A CA 9
ATOM 5811 C C . ILE A 1 2 ? 18.114 15.829 -3.303 1.00 0.00 2 ILE A C 9
ATOM 5812 O O . ILE A 1 2 ? 18.018 14.643 -2.980 1.00 0.00 2 ILE A O 9
ATOM 5828 N N . LYS A 1 3 ? 17.543 16.802 -2.592 1.00 0.00 3 LYS A N 9
ATOM 5829 C CA . LYS A 1 3 ? 16.653 16.630 -1.424 1.00 0.00 3 LYS A CA 9
ATOM 5830 C C . LYS A 1 3 ? 17.139 15.645 -0.331 1.00 0.00 3 LYS A C 9
ATOM 5831 O O . LYS A 1 3 ? 16.329 14.925 0.264 1.00 0.00 3 LYS A O 9
ATOM 5850 N N . SER A 1 4 ? 18.455 15.567 -0.103 1.00 0.00 4 SER A N 9
ATOM 5851 C CA . SER A 1 4 ? 19.097 14.810 0.987 1.00 0.00 4 SER A CA 9
ATOM 5852 C C . SER A 1 4 ? 20.577 15.197 1.129 1.00 0.00 4 SER A C 9
ATOM 5853 O O . SER A 1 4 ? 21.342 15.047 0.177 1.00 0.00 4 SER A O 9
ATOM 5861 N N . GLY A 1 5 ? 21.003 15.702 2.291 1.00 0.00 5 GLY A N 9
ATOM 5862 C CA . GLY A 1 5 ? 22.348 16.272 2.499 1.00 0.00 5 GLY A CA 9
ATOM 5863 C C . GLY A 1 5 ? 23.489 15.264 2.696 1.00 0.00 5 GLY A C 9
ATOM 5864 O O . GLY A 1 5 ? 24.658 15.625 2.539 1.00 0.00 5 GLY A O 9
ATOM 5868 N N . TRP A 1 6 ? 23.166 14.013 3.024 1.00 0.00 6 TRP A N 9
ATOM 5869 C CA . TRP A 1 6 ? 24.093 12.923 3.350 1.00 0.00 6 TRP A CA 9
ATOM 5870 C C . TRP A 1 6 ? 23.564 11.571 2.848 1.00 0.00 6 TRP A C 9
ATOM 5871 O O . TRP A 1 6 ? 22.494 11.477 2.244 1.00 0.00 6 TRP A O 9
ATOM 5892 N N . GLU A 1 7 ? 24.305 10.499 3.123 1.00 0.00 7 GLU A N 9
ATOM 5893 C CA . GLU A 1 7 ? 23.853 9.121 2.919 1.00 0.00 7 GLU A CA 9
ATOM 5894 C C . GLU A 1 7 ? 22.731 8.710 3.899 1.00 0.00 7 GLU A C 9
ATOM 5895 O O . GLU A 1 7 ? 21.914 7.836 3.588 1.00 0.00 7 GLU A O 9
ATOM 5907 N N . ARG A 1 8 ? 22.671 9.343 5.080 1.00 0.00 8 ARG A N 9
ATOM 5908 C CA . ARG A 1 8 ? 21.642 9.142 6.108 1.00 0.00 8 ARG A CA 9
ATOM 5909 C C . ARG A 1 8 ? 20.307 9.790 5.737 1.00 0.00 8 ARG A C 9
ATOM 5910 O O . ARG A 1 8 ? 20.295 10.874 5.158 1.00 0.00 8 ARG A O 9
ATOM 5931 N N . LEU A 1 9 ? 19.191 9.168 6.120 1.00 0.00 9 LEU A N 9
ATOM 5932 C CA . LEU A 1 9 ? 17.855 9.771 6.024 1.00 0.00 9 LEU A CA 9
ATOM 5933 C C . LEU A 1 9 ? 17.702 10.955 7.006 1.00 0.00 9 LEU A C 9
ATOM 5934 O O . LEU A 1 9 ? 18.508 11.106 7.932 1.00 0.00 9 LEU A O 9
ATOM 5950 N N . THR A 1 10 ? 16.665 11.783 6.817 1.00 0.00 10 THR A N 9
ATOM 5951 C CA . THR A 1 10 ? 16.472 13.091 7.488 1.00 0.00 10 THR A CA 9
ATOM 5952 C C . THR A 1 10 ? 16.676 13.071 9.012 1.00 0.00 10 THR A C 9
ATOM 5953 O O . THR A 1 10 ? 17.278 14.002 9.552 1.00 0.00 10 THR A O 9
ATOM 5964 N N . SER A 1 11 ? 16.214 12.019 9.701 1.00 0.00 11 SER A N 9
ATOM 5965 C CA . SER A 1 11 ? 16.326 11.848 11.159 1.00 0.00 11 SER A CA 9
ATOM 5966 C C . SER A 1 11 ? 16.721 10.419 11.582 1.00 0.00 11 SER A C 9
ATOM 5967 O O . SER A 1 11 ? 16.373 9.964 12.675 1.00 0.00 11 SER A O 9
ATOM 5975 N N . GLU A 1 12 ? 17.490 9.716 10.741 1.00 0.00 12 GLU A N 9
ATOM 5976 C CA . GLU A 1 12 ? 17.996 8.344 10.957 1.00 0.00 12 GLU A CA 9
ATOM 5977 C C . GLU A 1 12 ? 18.918 8.185 12.192 1.00 0.00 12 GLU A C 9
ATOM 5978 O O . GLU A 1 12 ? 19.157 7.063 12.655 1.00 0.00 12 GLU A O 9
ATOM 5990 N N . SER A 1 13 ? 19.466 9.294 12.703 1.00 0.00 13 SER A N 9
ATOM 5991 C CA . SER A 1 13 ? 20.523 9.306 13.723 1.00 0.00 13 SER A CA 9
ATOM 5992 C C . SER A 1 13 ? 20.136 8.661 15.062 1.00 0.00 13 SER A C 9
ATOM 5993 O O . SER A 1 13 ? 18.974 8.655 15.471 1.00 0.00 13 SER A O 9
ATOM 6001 N N . GLU A 1 14 ? 21.138 8.145 15.771 1.00 0.00 14 GLU A N 9
ATOM 6002 C CA . GLU A 1 14 ? 21.039 7.490 17.084 1.00 0.00 14 GLU A CA 9
ATOM 6003 C C . GLU A 1 14 ? 21.442 8.456 18.218 1.00 0.00 14 GLU A C 9
ATOM 6004 O O . GLU A 1 14 ? 22.498 8.326 18.840 1.00 0.00 14 GLU A O 9
ATOM 6016 N N . TYR A 1 15 ? 20.625 9.492 18.419 1.00 0.00 15 TYR A N 9
ATOM 6017 C CA . TYR A 1 15 ? 20.849 10.680 19.272 1.00 0.00 15 TYR A CA 9
ATOM 6018 C C . TYR A 1 15 ? 22.006 11.603 18.843 1.00 0.00 15 TYR A C 9
ATOM 6019 O O . TYR A 1 15 ? 22.120 12.735 19.331 1.00 0.00 15 TYR A O 9
ATOM 6037 N N . ALA A 1 16 ? 22.846 11.159 17.910 1.00 0.00 16 ALA A N 9
ATOM 6038 C CA . ALA A 1 16 ? 23.789 12.004 17.189 1.00 0.00 16 ALA A CA 9
ATOM 6039 C C . ALA A 1 16 ? 23.019 13.042 16.335 1.00 0.00 16 ALA A C 9
ATOM 6040 O O . ALA A 1 16 ? 21.791 12.980 16.190 1.00 0.00 16 ALA A O 9
ATOM 6047 N N . CYS A 1 17 ? 23.733 14.001 15.751 1.00 0.00 17 CYS A N 9
ATOM 6048 C CA . CYS A 1 17 ? 23.136 15.056 14.937 1.00 0.00 17 CYS A CA 9
ATOM 6049 C C . CYS A 1 17 ? 22.407 14.462 13.709 1.00 0.00 17 CYS A C 9
ATOM 6050 O O . CYS A 1 17 ? 23.043 13.720 12.948 1.00 0.00 17 CYS A O 9
ATOM 6057 N N . PRO A 1 18 ? 21.092 14.712 13.528 1.00 0.00 18 PRO A N 9
ATOM 6058 C CA . PRO A 1 18 ? 20.323 14.246 12.376 1.00 0.00 18 PRO A CA 9
ATOM 6059 C C . PRO A 1 18 ? 20.737 15.003 11.117 1.00 0.00 18 PRO A C 9
ATOM 6060 O O . PRO A 1 18 ? 21.320 16.081 11.205 1.00 0.00 18 PRO A O 9
ATOM 6071 N N . ALA A 1 19 ? 20.441 14.471 9.934 1.00 0.00 19 ALA A N 9
ATOM 6072 C CA . ALA A 1 19 ? 20.989 14.966 8.660 1.00 0.00 19 ALA A CA 9
ATOM 6073 C C . ALA A 1 19 ? 20.655 16.439 8.314 1.00 0.00 19 ALA A C 9
ATOM 6074 O O . ALA A 1 19 ? 21.370 17.057 7.515 1.00 0.00 19 ALA A O 9
ATOM 6081 N N . ILE A 1 20 ? 19.590 17.003 8.902 1.00 0.00 20 ILE A N 9
ATOM 6082 C CA . ILE A 1 20 ? 19.181 18.415 8.769 1.00 0.00 20 ILE A CA 9
ATOM 6083 C C . ILE A 1 20 ? 19.603 19.315 9.943 1.00 0.00 20 ILE A C 9
ATOM 6084 O O . ILE A 1 20 ? 19.241 20.488 9.937 1.00 0.00 20 ILE A O 9
ATOM 6100 N N . ASP A 1 21 ? 20.324 18.780 10.935 1.00 0.00 21 ASP A N 9
ATOM 6101 C CA . ASP A 1 21 ? 20.873 19.407 12.160 1.00 0.00 21 ASP A CA 9
ATOM 6102 C C . ASP A 1 21 ? 19.922 20.126 13.158 1.00 0.00 21 ASP A C 9
ATOM 6103 O O . ASP A 1 21 ? 20.167 20.089 14.368 1.00 0.00 21 ASP A O 9
ATOM 6112 N N . LYS A 1 22 ? 18.849 20.776 12.695 1.00 0.00 22 LYS A N 9
ATOM 6113 C CA . LYS A 1 22 ? 18.016 21.727 13.459 1.00 0.00 22 LYS A CA 9
ATOM 6114 C C . LYS A 1 22 ? 17.434 21.228 14.787 1.00 0.00 22 LYS A C 9
ATOM 6115 O O . LYS A 1 22 ? 17.379 22.003 15.746 1.00 0.00 22 LYS A O 9
ATOM 6134 N N . PHE A 1 23 ? 17.078 19.945 14.889 1.00 0.00 23 PHE A N 9
ATOM 6135 C CA . PHE A 1 23 ? 16.587 19.358 16.141 1.00 0.00 23 PHE A CA 9
ATOM 6136 C C . PHE A 1 23 ? 17.592 19.474 17.312 1.00 0.00 23 PHE A C 9
ATOM 6137 O O . PHE A 1 23 ? 17.173 19.539 18.468 1.00 0.00 23 PHE A O 9
ATOM 6154 N N . CYS A 1 24 ? 18.897 19.583 17.032 1.00 0.00 24 CYS A N 9
ATOM 6155 C CA . CYS A 1 24 ? 19.935 19.780 18.046 1.00 0.00 24 CYS A CA 9
ATOM 6156 C C . CYS A 1 24 ? 20.036 21.222 18.599 1.00 0.00 24 CYS A C 9
ATOM 6157 O O . CYS A 1 24 ? 20.880 21.452 19.472 1.00 0.00 24 CYS A O 9
ATOM 6164 N N . GLU A 1 25 ? 19.196 22.173 18.155 1.00 0.00 25 GLU A N 9
ATOM 6165 C CA . GLU A 1 25 ? 19.099 23.500 18.792 1.00 0.00 25 GLU A CA 9
ATOM 6166 C C . GLU A 1 25 ? 17.672 24.060 18.992 1.00 0.00 25 GLU A C 9
ATOM 6167 O O . GLU A 1 25 ? 17.479 24.882 19.888 1.00 0.00 25 GLU A O 9
ATOM 6179 N N . ASP A 1 26 ? 16.666 23.653 18.203 1.00 0.00 26 ASP A N 9
ATOM 6180 C CA . ASP A 1 26 ? 15.339 24.301 18.221 1.00 0.00 26 ASP A CA 9
ATOM 6181 C C . ASP A 1 26 ? 14.609 24.188 19.575 1.00 0.00 26 ASP A C 9
ATOM 6182 O O . ASP A 1 26 ? 13.865 25.094 19.956 1.00 0.00 26 ASP A O 9
ATOM 6191 N N . HIS A 1 27 ? 14.829 23.102 20.327 1.00 0.00 27 HIS A N 9
ATOM 6192 C CA . HIS A 1 27 ? 14.288 22.945 21.683 1.00 0.00 27 HIS A CA 9
ATOM 6193 C C . HIS A 1 27 ? 15.128 23.731 22.703 1.00 0.00 27 HIS A C 9
ATOM 6194 O O . HIS A 1 27 ? 14.578 24.422 23.558 1.00 0.00 27 HIS A O 9
ATOM 6208 N N . CYS A 1 28 ? 16.457 23.710 22.561 1.00 0.00 28 CYS A N 9
ATOM 6209 C CA . CYS A 1 28 ? 17.397 24.451 23.413 1.00 0.00 28 CYS A CA 9
ATOM 6210 C C . CYS A 1 28 ? 17.168 25.972 23.412 1.00 0.00 28 CYS A C 9
ATOM 6211 O O . CYS A 1 28 ? 17.420 26.641 24.421 1.00 0.00 28 CYS A O 9
ATOM 6218 N N . ALA A 1 29 ? 16.644 26.523 22.311 1.00 0.00 29 ALA A N 9
ATOM 6219 C CA . ALA A 1 29 ? 16.261 27.929 22.205 1.00 0.00 29 ALA A CA 9
ATOM 6220 C C . ALA A 1 29 ? 15.256 28.369 23.293 1.00 0.00 29 ALA A C 9
ATOM 6221 O O . ALA A 1 29 ? 15.323 29.509 23.748 1.00 0.00 29 ALA A O 9
ATOM 6228 N N . ALA A 1 30 ? 14.407 27.465 23.803 1.00 0.00 30 ALA A N 9
ATOM 6229 C CA . ALA A 1 30 ? 13.471 27.747 24.900 1.00 0.00 30 ALA A CA 9
ATOM 6230 C C . ALA A 1 30 ? 14.157 28.042 26.253 1.00 0.00 30 ALA A C 9
ATOM 6231 O O . ALA A 1 30 ? 13.559 28.665 27.132 1.00 0.00 30 ALA A O 9
ATOM 6238 N N . LYS A 1 31 ? 15.427 27.649 26.421 1.00 0.00 31 LYS A N 9
ATOM 6239 C CA . LYS A 1 31 ? 16.306 28.033 27.545 1.00 0.00 31 LYS A CA 9
ATOM 6240 C C . LYS A 1 31 ? 17.442 28.972 27.094 1.00 0.00 31 LYS A C 9
ATOM 6241 O O . LYS A 1 31 ? 18.345 29.261 27.877 1.00 0.00 31 LYS A O 9
ATOM 6260 N N . LYS A 1 32 ? 17.430 29.391 25.817 1.00 0.00 32 LYS A N 9
ATOM 6261 C CA . LYS A 1 32 ? 18.504 30.099 25.087 1.00 0.00 32 LYS A CA 9
ATOM 6262 C C . LYS A 1 32 ? 19.898 29.465 25.241 1.00 0.00 32 LYS A C 9
ATOM 6263 O O . LYS A 1 32 ? 20.916 30.138 25.086 1.00 0.00 32 LYS A O 9
ATOM 6282 N N . ALA A 1 33 ? 19.935 28.154 25.477 1.00 0.00 33 ALA A N 9
ATOM 6283 C CA . ALA A 1 33 ? 21.158 27.359 25.513 1.00 0.00 33 ALA A CA 9
ATOM 6284 C C . ALA A 1 33 ? 21.829 27.301 24.122 1.00 0.00 33 ALA A C 9
ATOM 6285 O O . ALA A 1 33 ? 21.177 27.486 23.087 1.00 0.00 33 ALA A O 9
ATOM 6292 N N . VAL A 1 34 ? 23.142 27.059 24.087 1.00 0.00 34 VAL A N 9
ATOM 6293 C CA . VAL A 1 34 ? 23.935 27.041 22.848 1.00 0.00 34 VAL A CA 9
ATOM 6294 C C . VAL A 1 34 ? 23.767 25.709 22.116 1.00 0.00 34 VAL A C 9
ATOM 6295 O O . VAL A 1 34 ? 24.083 24.659 22.677 1.00 0.00 34 VAL A O 9
ATOM 6308 N N . GLY A 1 35 ? 23.305 25.756 20.862 1.00 0.00 35 GLY A N 9
ATOM 6309 C CA . GLY A 1 35 ? 23.107 24.593 19.992 1.00 0.00 35 GLY A CA 9
ATOM 6310 C C . GLY A 1 35 ? 24.397 23.822 19.706 1.00 0.00 35 GLY A C 9
ATOM 6311 O O . GLY A 1 35 ? 25.429 24.430 19.386 1.00 0.00 35 GLY A O 9
ATOM 6315 N N . LYS A 1 36 ? 24.332 22.488 19.812 1.00 0.00 36 LYS A N 9
ATOM 6316 C CA . LYS A 1 36 ? 25.484 21.568 19.756 1.00 0.00 36 LYS A CA 9
ATOM 6317 C C . LYS A 1 36 ? 25.216 20.368 18.844 1.00 0.00 36 LYS A C 9
ATOM 6318 O O . LYS A 1 36 ? 24.795 19.309 19.304 1.00 0.00 36 LYS A O 9
ATOM 6337 N N . CYS A 1 37 ? 25.481 20.526 17.548 1.00 0.00 37 CYS A N 9
ATOM 6338 C CA . CYS A 1 37 ? 25.495 19.405 16.605 1.00 0.00 37 CYS A CA 9
ATOM 6339 C C . CYS A 1 37 ? 26.773 18.572 16.820 1.00 0.00 37 CYS A C 9
ATOM 6340 O O . CYS A 1 37 ? 27.882 19.116 16.826 1.00 0.00 37 CYS A O 9
ATOM 6347 N N . ASP A 1 38 ? 26.636 17.256 17.013 1.00 0.00 38 ASP A N 9
ATOM 6348 C CA . ASP A 1 38 ? 27.760 16.332 17.190 1.00 0.00 38 ASP A CA 9
ATOM 6349 C C . ASP A 1 38 ? 27.467 14.921 16.655 1.00 0.00 38 ASP A C 9
ATOM 6350 O O . ASP A 1 38 ? 26.345 14.422 16.735 1.00 0.00 38 ASP A O 9
ATOM 6359 N N . ASP A 1 39 ? 28.501 14.273 16.116 1.00 0.00 39 ASP A N 9
ATOM 6360 C CA . ASP A 1 39 ? 28.446 12.949 15.478 1.00 0.00 39 ASP A CA 9
ATOM 6361 C C . ASP A 1 39 ? 28.136 11.750 16.400 1.00 0.00 39 ASP A C 9
ATOM 6362 O O . ASP A 1 39 ? 27.899 10.651 15.890 1.00 0.00 39 ASP A O 9
ATOM 6371 N N . PHE A 1 40 ? 28.153 11.915 17.725 1.00 0.00 40 PHE A N 9
ATOM 6372 C CA . PHE A 1 40 ? 27.858 10.857 18.705 1.00 0.00 40 PHE A CA 9
ATOM 6373 C C . PHE A 1 40 ? 26.628 11.164 19.568 1.00 0.00 40 PHE A C 9
ATOM 6374 O O . PHE A 1 40 ? 25.787 10.281 19.752 1.00 0.00 40 PHE A O 9
ATOM 6391 N N . LYS A 1 41 ? 26.489 12.400 20.072 1.00 0.00 41 LYS A N 9
ATOM 6392 C CA . LYS A 1 41 ? 25.278 12.884 20.761 1.00 0.00 41 LYS A CA 9
ATOM 6393 C C . LYS A 1 41 ? 25.240 14.404 20.905 1.00 0.00 41 LYS A C 9
ATOM 6394 O O . LYS A 1 41 ? 26.180 15.032 21.403 1.00 0.00 41 LYS A O 9
ATOM 6413 N N . CYS A 1 42 ? 24.104 14.969 20.511 1.00 0.00 42 CYS A N 9
ATOM 6414 C CA . CYS A 1 42 ? 23.784 16.385 20.691 1.00 0.00 42 CYS A CA 9
ATOM 6415 C C . CYS A 1 42 ? 23.413 16.690 22.152 1.00 0.00 42 CYS A C 9
ATOM 6416 O O . CYS A 1 42 ? 22.574 15.999 22.742 1.00 0.00 42 CYS A O 9
ATOM 6423 N N . ASN A 1 43 ? 24.021 17.719 22.743 1.00 0.00 43 ASN A N 9
ATOM 6424 C CA . ASN A 1 43 ? 23.688 18.196 24.085 1.00 0.00 43 ASN A CA 9
ATOM 6425 C C . ASN A 1 43 ? 24.097 19.670 24.264 1.00 0.00 43 ASN A C 9
ATOM 6426 O O . ASN A 1 43 ? 25.289 19.977 24.350 1.00 0.00 43 ASN A O 9
ATOM 6437 N N . CYS A 1 44 ? 23.122 20.579 24.311 1.00 0.00 44 CYS A N 9
ATOM 6438 C CA . CYS A 1 44 ? 23.358 22.028 24.351 1.00 0.00 44 CYS A CA 9
ATOM 6439 C C . CYS A 1 44 ? 24.100 22.512 25.609 1.00 0.00 44 CYS A C 9
ATOM 6440 O O . CYS A 1 44 ? 24.034 21.885 26.671 1.00 0.00 44 CYS A O 9
ATOM 6447 N N . ILE A 1 45 ? 24.789 23.653 25.500 1.00 0.00 45 ILE A N 9
ATOM 6448 C CA . ILE A 1 45 ? 25.468 24.305 26.633 1.00 0.00 45 ILE A CA 9
ATOM 6449 C C . ILE A 1 45 ? 24.510 25.282 27.329 1.00 0.00 45 ILE A C 9
ATOM 6450 O O . ILE A 1 45 ? 24.047 26.235 26.697 1.00 0.00 45 ILE A O 9
ATOM 6466 N N . LYS A 1 46 ? 24.213 25.066 28.617 1.00 0.00 46 LYS A N 9
ATOM 6467 C CA . LYS A 1 46 ? 23.391 25.977 29.439 1.00 0.00 46 LYS A CA 9
ATOM 6468 C C . LYS A 1 46 ? 24.126 27.303 29.700 1.00 0.00 46 LYS A C 9
ATOM 6469 O O . LYS A 1 46 ? 25.323 27.288 30.016 1.00 0.00 46 LYS A O 9
ATOM 6488 N N . LEU A 1 47 ? 23.415 28.434 29.618 1.00 0.00 47 LEU A N 9
ATOM 6489 C CA . LEU A 1 47 ? 23.936 29.799 29.851 1.00 0.00 47 LEU A CA 9
ATOM 6490 C C . LEU A 1 47 ? 24.575 29.977 31.233 1.00 0.00 47 LEU A C 9
ATOM 6491 O O . LEU A 1 47 ? 25.704 30.517 31.290 1.00 0.00 47 LEU A O 9
ATOM 6508 N N . LYS A 1 1 ? 49.314 10.080 31.278 1.00 0.00 1 LYS A N 10
ATOM 6509 C CA . LYS A 1 1 ? 47.869 10.246 31.538 1.00 0.00 1 LYS A CA 10
ATOM 6510 C C . LYS A 1 1 ? 47.617 10.781 32.945 1.00 0.00 1 LYS A C 10
ATOM 6511 O O . LYS A 1 1 ? 47.723 10.046 33.931 1.00 0.00 1 LYS A O 10
ATOM 6532 N N . ILE A 1 2 ? 47.253 12.060 33.049 1.00 0.00 2 ILE A N 10
ATOM 6533 C CA . ILE A 1 2 ? 46.722 12.663 34.284 1.00 0.00 2 ILE A CA 10
ATOM 6534 C C . ILE A 1 2 ? 45.321 12.071 34.534 1.00 0.00 2 ILE A C 10
ATOM 6535 O O . ILE A 1 2 ? 44.586 11.828 33.573 1.00 0.00 2 ILE A O 10
ATOM 6551 N N . LYS A 1 3 ? 44.941 11.795 35.787 1.00 0.00 3 LYS A N 10
ATOM 6552 C CA . LYS A 1 3 ? 43.666 11.123 36.094 1.00 0.00 3 LYS A CA 10
ATOM 6553 C C . LYS A 1 3 ? 42.450 11.979 35.711 1.00 0.00 3 LYS A C 10
ATOM 6554 O O . LYS A 1 3 ? 42.470 13.194 35.928 1.00 0.00 3 LYS A O 10
ATOM 6573 N N . SER A 1 4 ? 41.384 11.334 35.219 1.00 0.00 4 SER A N 10
ATOM 6574 C CA . SER A 1 4 ? 40.161 11.929 34.627 1.00 0.00 4 SER A CA 10
ATOM 6575 C C . SER A 1 4 ? 40.382 12.656 33.286 1.00 0.00 4 SER A C 10
ATOM 6576 O O . SER A 1 4 ? 41.518 12.835 32.837 1.00 0.00 4 SER A O 10
ATOM 6584 N N . GLY A 1 5 ? 39.295 13.068 32.626 1.00 0.00 5 GLY A N 10
ATOM 6585 C CA . GLY A 1 5 ? 39.289 13.669 31.284 1.00 0.00 5 GLY A CA 10
ATOM 6586 C C . GLY A 1 5 ? 38.256 14.791 31.106 1.00 0.00 5 GLY A C 10
ATOM 6587 O O . GLY A 1 5 ? 37.615 14.864 30.058 1.00 0.00 5 GLY A O 10
ATOM 6591 N N . TRP A 1 6 ? 38.023 15.613 32.133 1.00 0.00 6 TRP A N 10
ATOM 6592 C CA . TRP A 1 6 ? 37.038 16.703 32.119 1.00 0.00 6 TRP A CA 10
ATOM 6593 C C . TRP A 1 6 ? 37.642 18.042 31.641 1.00 0.00 6 TRP A C 10
ATOM 6594 O O . TRP A 1 6 ? 38.806 18.107 31.225 1.00 0.00 6 TRP A O 10
ATOM 6615 N N . GLU A 1 7 ? 36.835 19.110 31.672 1.00 0.00 7 GLU A N 10
ATOM 6616 C CA . GLU A 1 7 ? 37.142 20.441 31.112 1.00 0.00 7 GLU A CA 10
ATOM 6617 C C . GLU A 1 7 ? 37.471 20.376 29.603 1.00 0.00 7 GLU A C 10
ATOM 6618 O O . GLU A 1 7 ? 38.418 20.999 29.118 1.00 0.00 7 GLU A O 10
ATOM 6630 N N . ARG A 1 8 ? 36.670 19.621 28.832 1.00 0.00 8 ARG A N 10
ATOM 6631 C CA . ARG A 1 8 ? 36.863 19.351 27.386 1.00 0.00 8 ARG A CA 10
ATOM 6632 C C . ARG A 1 8 ? 36.630 20.560 26.457 1.00 0.00 8 ARG A C 10
ATOM 6633 O O . ARG A 1 8 ? 36.646 20.407 25.231 1.00 0.00 8 ARG A O 10
ATOM 6654 N N . LEU A 1 9 ? 36.382 21.744 27.022 1.00 0.00 9 LEU A N 10
ATOM 6655 C CA . LEU A 1 9 ? 36.039 22.982 26.318 1.00 0.00 9 LEU A CA 10
ATOM 6656 C C . LEU A 1 9 ? 37.151 23.412 25.346 1.00 0.00 9 LEU A C 10
ATOM 6657 O O . LEU A 1 9 ? 38.345 23.235 25.616 1.00 0.00 9 LEU A O 10
ATOM 6673 N N . THR A 1 10 ? 36.744 23.992 24.218 1.00 0.00 10 THR A N 10
ATOM 6674 C CA . THR A 1 10 ? 37.618 24.550 23.173 1.00 0.00 10 THR A CA 10
ATOM 6675 C C . THR A 1 10 ? 38.109 25.960 23.515 1.00 0.00 10 THR A C 10
ATOM 6676 O O . THR A 1 10 ? 37.446 26.708 24.239 1.00 0.00 10 THR A O 10
ATOM 6687 N N . SER A 1 11 ? 39.236 26.357 22.924 1.00 0.00 11 SER A N 10
ATOM 6688 C CA . SER A 1 11 ? 39.746 27.744 22.925 1.00 0.00 11 SER A CA 10
ATOM 6689 C C . SER A 1 11 ? 40.242 28.189 21.550 1.00 0.00 11 SER A C 10
ATOM 6690 O O . SER A 1 11 ? 40.072 29.344 21.168 1.00 0.00 11 SER A O 10
ATOM 6698 N N . GLU A 1 12 ? 40.790 27.245 20.799 1.00 0.00 12 GLU A N 10
ATOM 6699 C CA . GLU A 1 12 ? 41.345 27.339 19.444 1.00 0.00 12 GLU A CA 10
ATOM 6700 C C . GLU A 1 12 ? 40.301 27.493 18.321 1.00 0.00 12 GLU A C 10
ATOM 6701 O O . GLU A 1 12 ? 40.671 27.794 17.183 1.00 0.00 12 GLU A O 10
ATOM 6713 N N . SER A 1 13 ? 39.014 27.268 18.613 1.00 0.00 13 SER A N 10
ATOM 6714 C CA . SER A 1 13 ? 37.912 27.327 17.648 1.00 0.00 13 SER A CA 10
ATOM 6715 C C . SER A 1 13 ? 36.611 27.843 18.281 1.00 0.00 13 SER A C 10
ATOM 6716 O O . SER A 1 13 ? 36.278 27.485 19.416 1.00 0.00 13 SER A O 10
ATOM 6724 N N . GLU A 1 14 ? 35.851 28.658 17.542 1.00 0.00 14 GLU A N 10
ATOM 6725 C CA . GLU A 1 14 ? 34.534 29.185 17.955 1.00 0.00 14 GLU A CA 10
ATOM 6726 C C . GLU A 1 14 ? 33.339 28.412 17.350 1.00 0.00 14 GLU A C 10
ATOM 6727 O O . GLU A 1 14 ? 32.191 28.665 17.722 1.00 0.00 14 GLU A O 10
ATOM 6739 N N . TYR A 1 15 ? 33.602 27.451 16.458 1.00 0.00 15 TYR A N 10
ATOM 6740 C CA . TYR A 1 15 ? 32.608 26.558 15.849 1.00 0.00 15 TYR A CA 10
ATOM 6741 C C . TYR A 1 15 ? 33.121 25.115 15.740 1.00 0.00 15 TYR A C 10
ATOM 6742 O O . TYR A 1 15 ? 34.332 24.873 15.669 1.00 0.00 15 TYR A O 10
ATOM 6760 N N . ALA A 1 16 ? 32.188 24.163 15.677 1.00 0.00 16 ALA A N 10
ATOM 6761 C CA . ALA A 1 16 ? 32.434 22.747 15.405 1.00 0.00 16 ALA A CA 10
ATOM 6762 C C . ALA A 1 16 ? 31.212 22.074 14.747 1.00 0.00 16 ALA A C 10
ATOM 6763 O O . ALA A 1 16 ? 30.068 22.385 15.099 1.00 0.00 16 ALA A O 10
ATOM 6770 N N . CYS A 1 17 ? 31.468 21.130 13.831 1.00 0.00 17 CYS A N 10
ATOM 6771 C CA . CYS A 1 17 ? 30.495 20.266 13.130 1.00 0.00 17 CYS A CA 10
ATOM 6772 C C . CYS A 1 17 ? 29.430 20.990 12.259 1.00 0.00 17 CYS A C 10
ATOM 6773 O O . CYS A 1 17 ? 29.033 22.121 12.559 1.00 0.00 17 CYS A O 10
ATOM 6780 N N . PRO A 1 18 ? 28.894 20.347 11.200 1.00 0.00 18 PRO A N 10
ATOM 6781 C CA . PRO A 1 18 ? 27.797 20.897 10.405 1.00 0.00 18 PRO A CA 10
ATOM 6782 C C . PRO A 1 18 ? 26.457 20.884 11.166 1.00 0.00 18 PRO A C 10
ATOM 6783 O O . PRO A 1 18 ? 26.175 19.992 11.970 1.00 0.00 18 PRO A O 10
ATOM 6794 N N . ALA A 1 19 ? 25.614 21.876 10.880 1.00 0.00 19 ALA A N 10
ATOM 6795 C CA . ALA A 1 19 ? 24.300 22.111 11.491 1.00 0.00 19 ALA A CA 10
ATOM 6796 C C . ALA A 1 19 ? 23.180 21.244 10.868 1.00 0.00 19 ALA A C 10
ATOM 6797 O O . ALA A 1 19 ? 22.198 21.750 10.308 1.00 0.00 19 ALA A O 10
ATOM 6804 N N . ILE A 1 20 ? 23.356 19.924 10.922 1.00 0.00 20 ILE A N 10
ATOM 6805 C CA . ILE A 1 20 ? 22.545 18.928 10.206 1.00 0.00 20 ILE A CA 10
ATOM 6806 C C . ILE A 1 20 ? 21.120 18.760 10.761 1.00 0.00 20 ILE A C 10
ATOM 6807 O O . ILE A 1 20 ? 20.148 18.899 10.015 1.00 0.00 20 ILE A O 10
ATOM 6823 N N . ASP A 1 21 ? 20.973 18.419 12.043 1.00 0.00 21 ASP A N 10
ATOM 6824 C CA . ASP A 1 21 ? 19.679 18.079 12.661 1.00 0.00 21 ASP A CA 10
ATOM 6825 C C . ASP A 1 21 ? 19.150 19.230 13.529 1.00 0.00 21 ASP A C 10
ATOM 6826 O O . ASP A 1 21 ? 19.870 19.777 14.371 1.00 0.00 21 ASP A O 10
ATOM 6835 N N . LYS A 1 22 ? 17.882 19.607 13.336 1.00 0.00 22 LYS A N 10
ATOM 6836 C CA . LYS A 1 22 ? 17.296 20.814 13.938 1.00 0.00 22 LYS A CA 10
ATOM 6837 C C . LYS A 1 22 ? 17.197 20.738 15.459 1.00 0.00 22 LYS A C 10
ATOM 6838 O O . LYS A 1 22 ? 17.473 21.740 16.112 1.00 0.00 22 LYS A O 10
ATOM 6857 N N . PHE A 1 23 ? 16.914 19.565 16.029 1.00 0.00 23 PHE A N 10
ATOM 6858 C CA . PHE A 1 23 ? 16.873 19.327 17.478 1.00 0.00 23 PHE A CA 10
ATOM 6859 C C . PHE A 1 23 ? 18.105 19.886 18.209 1.00 0.00 23 PHE A C 10
ATOM 6860 O O . PHE A 1 23 ? 17.959 20.567 19.221 1.00 0.00 23 PHE A O 10
ATOM 6877 N N . CYS A 1 24 ? 19.303 19.695 17.643 1.00 0.00 24 CYS A N 10
ATOM 6878 C CA . CYS A 1 24 ? 20.573 20.124 18.232 1.00 0.00 24 CYS A CA 10
ATOM 6879 C C . CYS A 1 24 ? 20.751 21.650 18.361 1.00 0.00 24 CYS A C 10
ATOM 6880 O O . CYS A 1 24 ? 21.745 22.078 18.955 1.00 0.00 24 CYS A O 10
ATOM 6887 N N . GLU A 1 25 ? 19.833 22.477 17.841 1.00 0.00 25 GLU A N 10
ATOM 6888 C CA . GLU A 1 25 ? 19.834 23.935 18.055 1.00 0.00 25 GLU A CA 10
ATOM 6889 C C . GLU A 1 25 ? 18.437 24.563 18.262 1.00 0.00 25 GLU A C 10
ATOM 6890 O O . GLU A 1 25 ? 18.343 25.652 18.822 1.00 0.00 25 GLU A O 10
ATOM 6902 N N . ASP A 1 26 ? 17.342 23.902 17.874 1.00 0.00 26 ASP A N 10
ATOM 6903 C CA . ASP A 1 26 ? 15.958 24.302 18.192 1.00 0.00 26 ASP A CA 10
ATOM 6904 C C . ASP A 1 26 ? 15.574 23.963 19.639 1.00 0.00 26 ASP A C 10
ATOM 6905 O O . ASP A 1 26 ? 14.948 24.778 20.314 1.00 0.00 26 ASP A O 10
ATOM 6914 N N . HIS A 1 27 ? 16.001 22.802 20.153 1.00 0.00 27 HIS A N 10
ATOM 6915 C CA . HIS A 1 27 ? 15.826 22.478 21.573 1.00 0.00 27 HIS A CA 10
ATOM 6916 C C . HIS A 1 27 ? 16.588 23.488 22.434 1.00 0.00 27 HIS A C 10
ATOM 6917 O O . HIS A 1 27 ? 16.024 24.074 23.353 1.00 0.00 27 HIS A O 10
ATOM 6931 N N . CYS A 1 28 ? 17.828 23.807 22.057 1.00 0.00 28 CYS A N 10
ATOM 6932 C CA . CYS A 1 28 ? 18.617 24.826 22.742 1.00 0.00 28 CYS A CA 10
ATOM 6933 C C . CYS A 1 28 ? 17.995 26.232 22.643 1.00 0.00 28 CYS A C 10
ATOM 6934 O O . CYS A 1 28 ? 18.055 26.981 23.617 1.00 0.00 28 CYS A O 10
ATOM 6941 N N . ALA A 1 29 ? 17.321 26.575 21.540 1.00 0.00 29 ALA A N 10
ATOM 6942 C CA . ALA A 1 29 ? 16.528 27.801 21.454 1.00 0.00 29 ALA A CA 10
ATOM 6943 C C . ALA A 1 29 ? 15.343 27.810 22.439 1.00 0.00 29 ALA A C 10
ATOM 6944 O O . ALA A 1 29 ? 15.057 28.844 23.049 1.00 0.00 29 ALA A O 10
ATOM 6951 N N . ALA A 1 30 ? 14.661 26.679 22.654 1.00 0.00 30 ALA A N 10
ATOM 6952 C CA . ALA A 1 30 ? 13.618 26.546 23.681 1.00 0.00 30 ALA A CA 10
ATOM 6953 C C . ALA A 1 30 ? 14.181 26.597 25.121 1.00 0.00 30 ALA A C 10
ATOM 6954 O O . ALA A 1 30 ? 13.559 27.197 26.000 1.00 0.00 30 ALA A O 10
ATOM 6961 N N . LYS A 1 31 ? 15.377 26.036 25.357 1.00 0.00 31 LYS A N 10
ATOM 6962 C CA . LYS A 1 31 ? 16.135 26.114 26.628 1.00 0.00 31 LYS A CA 10
ATOM 6963 C C . LYS A 1 31 ? 16.901 27.436 26.854 1.00 0.00 31 LYS A C 10
ATOM 6964 O O . LYS A 1 31 ? 17.527 27.584 27.902 1.00 0.00 31 LYS A O 10
ATOM 6983 N N . LYS A 1 32 ? 16.896 28.375 25.897 1.00 0.00 32 LYS A N 10
ATOM 6984 C CA . LYS A 1 32 ? 17.697 29.615 25.891 1.00 0.00 32 LYS A CA 10
ATOM 6985 C C . LYS A 1 32 ? 19.199 29.370 26.143 1.00 0.00 32 LYS A C 10
ATOM 6986 O O . LYS A 1 32 ? 19.812 29.986 27.026 1.00 0.00 32 LYS A O 10
ATOM 7005 N N . ALA A 1 33 ? 19.764 28.434 25.379 1.00 0.00 33 ALA A N 10
ATOM 7006 C CA . ALA A 1 33 ? 21.121 27.905 25.502 1.00 0.00 33 ALA A CA 10
ATOM 7007 C C . ALA A 1 33 ? 21.817 27.758 24.130 1.00 0.00 33 ALA A C 10
ATOM 7008 O O . ALA A 1 33 ? 21.166 27.772 23.079 1.00 0.00 33 ALA A O 10
ATOM 7015 N N . VAL A 1 34 ? 23.145 27.620 24.136 1.00 0.00 34 VAL A N 10
ATOM 7016 C CA . VAL A 1 34 ? 23.981 27.405 22.941 1.00 0.00 34 VAL A CA 10
ATOM 7017 C C . VAL A 1 34 ? 24.002 25.918 22.560 1.00 0.00 34 VAL A C 10
ATOM 7018 O O . VAL A 1 34 ? 24.105 25.062 23.442 1.00 0.00 34 VAL A O 10
ATOM 7031 N N . GLY A 1 35 ? 23.921 25.612 21.258 1.00 0.00 35 GLY A N 10
ATOM 7032 C CA . GLY A 1 35 ? 24.004 24.239 20.738 1.00 0.00 35 GLY A CA 10
ATOM 7033 C C . GLY A 1 35 ? 25.430 23.678 20.714 1.00 0.00 35 GLY A C 10
ATOM 7034 O O . GLY A 1 35 ? 26.387 24.433 20.533 1.00 0.00 35 GLY A O 10
ATOM 7038 N N . LYS A 1 36 ? 25.573 22.362 20.910 1.00 0.00 36 LYS A N 10
ATOM 7039 C CA . LYS A 1 36 ? 26.861 21.680 21.132 1.00 0.00 36 LYS A CA 10
ATOM 7040 C C . LYS A 1 36 ? 26.938 20.335 20.403 1.00 0.00 36 LYS A C 10
ATOM 7041 O O . LYS A 1 36 ? 26.122 19.444 20.642 1.00 0.00 36 LYS A O 10
ATOM 7060 N N . CYS A 1 37 ? 27.960 20.171 19.566 1.00 0.00 37 CYS A N 10
ATOM 7061 C CA . CYS A 1 37 ? 28.278 18.921 18.881 1.00 0.00 37 CYS A CA 10
ATOM 7062 C C . CYS A 1 37 ? 28.954 17.896 19.811 1.00 0.00 37 CYS A C 10
ATOM 7063 O O . CYS A 1 37 ? 29.923 18.207 20.511 1.00 0.00 37 CYS A O 10
ATOM 7070 N N . ASP A 1 38 ? 28.501 16.647 19.756 1.00 0.00 38 ASP A N 10
ATOM 7071 C CA . ASP A 1 38 ? 29.135 15.493 20.398 1.00 0.00 38 ASP A CA 10
ATOM 7072 C C . ASP A 1 38 ? 29.475 14.396 19.367 1.00 0.00 38 ASP A C 10
ATOM 7073 O O . ASP A 1 38 ? 29.093 14.468 18.194 1.00 0.00 38 ASP A O 10
ATOM 7082 N N . ASP A 1 39 ? 30.174 13.352 19.804 1.00 0.00 39 ASP A N 10
ATOM 7083 C CA . ASP A 1 39 ? 30.354 12.118 19.039 1.00 0.00 39 ASP A CA 10
ATOM 7084 C C . ASP A 1 39 ? 29.029 11.334 18.932 1.00 0.00 39 ASP A C 10
ATOM 7085 O O . ASP A 1 39 ? 28.785 10.672 17.919 1.00 0.00 39 ASP A O 10
ATOM 7094 N N . PHE A 1 40 ? 28.167 11.432 19.957 1.00 0.00 40 PHE A N 10
ATOM 7095 C CA . PHE A 1 40 ? 26.975 10.600 20.126 1.00 0.00 40 PHE A CA 10
ATOM 7096 C C . PHE A 1 40 ? 25.667 11.405 20.228 1.00 0.00 40 PHE A C 10
ATOM 7097 O O . PHE A 1 40 ? 24.771 11.182 19.409 1.00 0.00 40 PHE A O 10
ATOM 7114 N N . LYS A 1 41 ? 25.534 12.366 21.157 1.00 0.00 41 LYS A N 10
ATOM 7115 C CA . LYS A 1 41 ? 24.276 13.103 21.399 1.00 0.00 41 LYS A CA 10
ATOM 7116 C C . LYS A 1 41 ? 24.491 14.567 21.805 1.00 0.00 41 LYS A C 10
ATOM 7117 O O . LYS A 1 41 ? 25.241 14.858 22.740 1.00 0.00 41 LYS A O 10
ATOM 7136 N N . CYS A 1 42 ? 23.779 15.471 21.133 1.00 0.00 42 CYS A N 10
ATOM 7137 C CA . CYS A 1 42 ? 23.807 16.914 21.380 1.00 0.00 42 CYS A CA 10
ATOM 7138 C C . CYS A 1 42 ? 23.248 17.278 22.773 1.00 0.00 42 CYS A C 10
ATOM 7139 O O . CYS A 1 42 ? 22.167 16.806 23.148 1.00 0.00 42 CYS A O 10
ATOM 7146 N N . ASN A 1 43 ? 23.912 18.170 23.519 1.00 0.00 43 ASN A N 10
ATOM 7147 C CA . ASN A 1 43 ? 23.420 18.654 24.819 1.00 0.00 43 ASN A CA 10
ATOM 7148 C C . ASN A 1 43 ? 23.868 20.110 25.059 1.00 0.00 43 ASN A C 10
ATOM 7149 O O . ASN A 1 43 ? 25.066 20.390 25.100 1.00 0.00 43 ASN A O 10
ATOM 7160 N N . CYS A 1 44 ? 22.913 21.029 25.200 1.00 0.00 44 CYS A N 10
ATOM 7161 C CA . CYS A 1 44 ? 23.125 22.481 25.205 1.00 0.00 44 CYS A CA 10
ATOM 7162 C C . CYS A 1 44 ? 23.952 23.004 26.401 1.00 0.00 44 CYS A C 10
ATOM 7163 O O . CYS A 1 44 ? 24.057 22.351 27.448 1.00 0.00 44 CYS A O 10
ATOM 7170 N N . ILE A 1 45 ? 24.461 24.237 26.283 1.00 0.00 45 ILE A N 10
ATOM 7171 C CA . ILE A 1 45 ? 25.152 24.992 27.349 1.00 0.00 45 ILE A CA 10
ATOM 7172 C C . ILE A 1 45 ? 24.570 26.411 27.470 1.00 0.00 45 ILE A C 10
ATOM 7173 O O . ILE A 1 45 ? 24.604 27.173 26.507 1.00 0.00 45 ILE A O 10
ATOM 7189 N N . LYS A 1 46 ? 24.028 26.778 28.640 1.00 0.00 46 LYS A N 10
ATOM 7190 C CA . LYS A 1 46 ? 23.515 28.127 28.939 1.00 0.00 46 LYS A CA 10
ATOM 7191 C C . LYS A 1 46 ? 24.626 29.080 29.395 1.00 0.00 46 LYS A C 10
ATOM 7192 O O . LYS A 1 46 ? 25.418 28.723 30.277 1.00 0.00 46 LYS A O 10
ATOM 7211 N N . LEU A 1 47 ? 24.638 30.295 28.842 1.00 0.00 47 LEU A N 10
ATOM 7212 C CA . LEU A 1 47 ? 25.617 31.363 29.119 1.00 0.00 47 LEU A CA 10
ATOM 7213 C C . LEU A 1 47 ? 24.931 32.666 29.530 1.00 0.00 47 LEU A C 10
ATOM 7214 O O . LEU A 1 47 ? 24.404 33.391 28.651 1.00 0.00 47 LEU A O 10
ATOM 7231 N N . LYS A 1 1 ? 35.456 32.976 51.276 1.00 0.00 1 LYS A N 11
ATOM 7232 C CA . LYS A 1 1 ? 36.106 32.203 50.189 1.00 0.00 1 LYS A CA 11
ATOM 7233 C C . LYS A 1 1 ? 36.959 33.109 49.305 1.00 0.00 1 LYS A C 11
ATOM 7234 O O . LYS A 1 1 ? 36.576 34.246 49.025 1.00 0.00 1 LYS A O 11
ATOM 7255 N N . ILE A 1 2 ? 38.122 32.622 48.868 1.00 0.00 2 ILE A N 11
ATOM 7256 C CA . ILE A 1 2 ? 39.110 33.385 48.077 1.00 0.00 2 ILE A CA 11
ATOM 7257 C C . ILE A 1 2 ? 38.637 33.670 46.635 1.00 0.00 2 ILE A C 11
ATOM 7258 O O . ILE A 1 2 ? 37.613 33.146 46.183 1.00 0.00 2 ILE A O 11
ATOM 7274 N N . LYS A 1 3 ? 39.375 34.496 45.887 1.00 0.00 3 LYS A N 11
ATOM 7275 C CA . LYS A 1 3 ? 39.139 34.756 44.452 1.00 0.00 3 LYS A CA 11
ATOM 7276 C C . LYS A 1 3 ? 39.326 33.514 43.565 1.00 0.00 3 LYS A C 11
ATOM 7277 O O . LYS A 1 3 ? 40.133 32.638 43.877 1.00 0.00 3 LYS A O 11
ATOM 7296 N N . SER A 1 4 ? 38.589 33.439 42.453 1.00 0.00 4 SER A N 11
ATOM 7297 C CA . SER A 1 4 ? 38.668 32.364 41.441 1.00 0.00 4 SER A CA 11
ATOM 7298 C C . SER A 1 4 ? 38.257 32.871 40.048 1.00 0.00 4 SER A C 11
ATOM 7299 O O . SER A 1 4 ? 37.562 33.884 39.948 1.00 0.00 4 SER A O 11
ATOM 7307 N N . GLY A 1 5 ? 38.705 32.217 38.970 1.00 0.00 5 GLY A N 11
ATOM 7308 C CA . GLY A 1 5 ? 38.479 32.634 37.584 1.00 0.00 5 GLY A CA 11
ATOM 7309 C C . GLY A 1 5 ? 37.076 32.348 37.028 1.00 0.00 5 GLY A C 11
ATOM 7310 O O . GLY A 1 5 ? 36.117 32.075 37.757 1.00 0.00 5 GLY A O 11
ATOM 7314 N N . TRP A 1 6 ? 36.973 32.416 35.699 1.00 0.00 6 TRP A N 11
ATOM 7315 C CA . TRP A 1 6 ? 35.739 32.272 34.906 1.00 0.00 6 TRP A CA 11
ATOM 7316 C C . TRP A 1 6 ? 34.603 33.238 35.293 1.00 0.00 6 TRP A C 11
ATOM 7317 O O . TRP A 1 6 ? 33.450 32.831 35.484 1.00 0.00 6 TRP A O 11
ATOM 7338 N N . GLU A 1 7 ? 34.900 34.532 35.452 1.00 0.00 7 GLU A N 11
ATOM 7339 C CA . GLU A 1 7 ? 33.871 35.531 35.766 1.00 0.00 7 GLU A CA 11
ATOM 7340 C C . GLU A 1 7 ? 32.902 35.784 34.596 1.00 0.00 7 GLU A C 11
ATOM 7341 O O . GLU A 1 7 ? 31.754 36.172 34.837 1.00 0.00 7 GLU A O 11
ATOM 7353 N N . ARG A 1 8 ? 33.314 35.529 33.344 1.00 0.00 8 ARG A N 11
ATOM 7354 C CA . ARG A 1 8 ? 32.484 35.786 32.156 1.00 0.00 8 ARG A CA 11
ATOM 7355 C C . ARG A 1 8 ? 31.530 34.622 31.855 1.00 0.00 8 ARG A C 11
ATOM 7356 O O . ARG A 1 8 ? 31.973 33.482 31.688 1.00 0.00 8 ARG A O 11
ATOM 7377 N N . LEU A 1 9 ? 30.239 34.915 31.699 1.00 0.00 9 LEU A N 11
ATOM 7378 C CA . LEU A 1 9 ? 29.252 33.975 31.156 1.00 0.00 9 LEU A CA 11
ATOM 7379 C C . LEU A 1 9 ? 29.612 33.671 29.693 1.00 0.00 9 LEU A C 11
ATOM 7380 O O . LEU A 1 9 ? 29.840 34.593 28.904 1.00 0.00 9 LEU A O 11
ATOM 7396 N N . THR A 1 10 ? 29.640 32.392 29.323 1.00 0.00 10 THR A N 11
ATOM 7397 C CA . THR A 1 10 ? 30.171 31.890 28.040 1.00 0.00 10 THR A CA 11
ATOM 7398 C C . THR A 1 10 ? 29.563 32.611 26.837 1.00 0.00 10 THR A C 11
ATOM 7399 O O . THR A 1 10 ? 28.340 32.648 26.708 1.00 0.00 10 THR A O 11
ATOM 7410 N N . SER A 1 11 ? 30.393 33.195 25.963 1.00 0.00 11 SER A N 11
ATOM 7411 C CA . SER A 1 11 ? 29.945 33.862 24.728 1.00 0.00 11 SER A CA 11
ATOM 7412 C C . SER A 1 11 ? 30.822 33.522 23.517 1.00 0.00 11 SER A C 11
ATOM 7413 O O . SER A 1 11 ? 32.010 33.212 23.658 1.00 0.00 11 SER A O 11
ATOM 7421 N N . GLU A 1 12 ? 30.211 33.545 22.328 1.00 0.00 12 GLU A N 11
ATOM 7422 C CA . GLU A 1 12 ? 30.841 33.262 21.025 1.00 0.00 12 GLU A CA 11
ATOM 7423 C C . GLU A 1 12 ? 31.656 31.957 20.993 1.00 0.00 12 GLU A C 11
ATOM 7424 O O . GLU A 1 12 ? 32.842 31.941 20.649 1.00 0.00 12 GLU A O 11
ATOM 7436 N N . SER A 1 13 ? 31.028 30.849 21.384 1.00 0.00 13 SER A N 11
ATOM 7437 C CA . SER A 1 13 ? 31.674 29.538 21.486 1.00 0.00 13 SER A CA 11
ATOM 7438 C C . SER A 1 13 ? 31.967 28.914 20.112 1.00 0.00 13 SER A C 11
ATOM 7439 O O . SER A 1 13 ? 31.076 28.655 19.298 1.00 0.00 13 SER A O 11
ATOM 7447 N N . GLU A 1 14 ? 33.244 28.621 19.849 1.00 0.00 14 GLU A N 11
ATOM 7448 C CA . GLU A 1 14 ? 33.719 28.047 18.579 1.00 0.00 14 GLU A CA 11
ATOM 7449 C C . GLU A 1 14 ? 33.186 26.626 18.309 1.00 0.00 14 GLU A C 11
ATOM 7450 O O . GLU A 1 14 ? 33.175 26.183 17.159 1.00 0.00 14 GLU A O 11
ATOM 7462 N N . TYR A 1 15 ? 32.718 25.915 19.341 1.00 0.00 15 TYR A N 11
ATOM 7463 C CA . TYR A 1 15 ? 32.144 24.567 19.238 1.00 0.00 15 TYR A CA 11
ATOM 7464 C C . TYR A 1 15 ? 30.618 24.528 19.016 1.00 0.00 15 TYR A C 11
ATOM 7465 O O . TYR A 1 15 ? 30.040 23.446 18.972 1.00 0.00 15 TYR A O 11
ATOM 7483 N N . ALA A 1 16 ? 29.951 25.668 18.806 1.00 0.00 16 ALA A N 11
ATOM 7484 C CA . ALA A 1 16 ? 28.547 25.727 18.375 1.00 0.00 16 ALA A CA 11
ATOM 7485 C C . ALA A 1 16 ? 28.366 25.495 16.847 1.00 0.00 16 ALA A C 11
ATOM 7486 O O . ALA A 1 16 ? 27.555 26.166 16.196 1.00 0.00 16 ALA A O 11
ATOM 7493 N N . CYS A 1 17 ? 29.135 24.569 16.256 1.00 0.00 17 CYS A N 11
ATOM 7494 C CA . CYS A 1 17 ? 29.013 24.173 14.845 1.00 0.00 17 CYS A CA 11
ATOM 7495 C C . CYS A 1 17 ? 27.784 23.267 14.581 1.00 0.00 17 CYS A C 11
ATOM 7496 O O . CYS A 1 17 ? 27.299 22.613 15.510 1.00 0.00 17 CYS A O 11
ATOM 7503 N N . PRO A 1 18 ? 27.259 23.203 13.338 1.00 0.00 18 PRO A N 11
ATOM 7504 C CA . PRO A 1 18 ? 26.144 22.332 12.974 1.00 0.00 18 PRO A CA 11
ATOM 7505 C C . PRO A 1 18 ? 26.446 20.844 13.153 1.00 0.00 18 PRO A C 11
ATOM 7506 O O . PRO A 1 18 ? 27.534 20.370 12.809 1.00 0.00 18 PRO A O 11
ATOM 7517 N N . ALA A 1 19 ? 25.448 20.100 13.613 1.00 0.00 19 ALA A N 11
ATOM 7518 C CA . ALA A 1 19 ? 25.458 18.645 13.692 1.00 0.00 19 ALA A CA 11
ATOM 7519 C C . ALA A 1 19 ? 24.598 18.044 12.557 1.00 0.00 19 ALA A C 11
ATOM 7520 O O . ALA A 1 19 ? 24.805 18.383 11.385 1.00 0.00 19 ALA A O 11
ATOM 7527 N N . ILE A 1 20 ? 23.654 17.155 12.886 1.00 0.00 20 ILE A N 11
ATOM 7528 C CA . ILE A 1 20 ? 22.784 16.453 11.918 1.00 0.00 20 ILE A CA 11
ATOM 7529 C C . ILE A 1 20 ? 21.308 16.403 12.348 1.00 0.00 20 ILE A C 11
ATOM 7530 O O . ILE A 1 20 ? 20.416 16.614 11.522 1.00 0.00 20 ILE A O 11
ATOM 7546 N N . ASP A 1 21 ? 21.025 16.185 13.633 1.00 0.00 21 ASP A N 11
ATOM 7547 C CA . ASP A 1 21 ? 19.672 16.296 14.195 1.00 0.00 21 ASP A CA 11
ATOM 7548 C C . ASP A 1 21 ? 19.282 17.784 14.357 1.00 0.00 21 ASP A C 11
ATOM 7549 O O . ASP A 1 21 ? 20.099 18.618 14.761 1.00 0.00 21 ASP A O 11
ATOM 7558 N N . LYS A 1 22 ? 18.040 18.152 14.027 1.00 0.00 22 LYS A N 11
ATOM 7559 C CA . LYS A 1 22 ? 17.520 19.533 14.093 1.00 0.00 22 LYS A CA 11
ATOM 7560 C C . LYS A 1 22 ? 17.071 19.931 15.503 1.00 0.00 22 LYS A C 11
ATOM 7561 O O . LYS A 1 22 ? 17.260 21.087 15.883 1.00 0.00 22 LYS A O 11
ATOM 7580 N N . PHE A 1 23 ? 16.592 18.989 16.324 1.00 0.00 23 PHE A N 11
ATOM 7581 C CA . PHE A 1 23 ? 16.263 19.245 17.739 1.00 0.00 23 PHE A CA 11
ATOM 7582 C C . PHE A 1 23 ? 17.452 19.835 18.518 1.00 0.00 23 PHE A C 11
ATOM 7583 O O . PHE A 1 23 ? 17.270 20.703 19.371 1.00 0.00 23 PHE A O 11
ATOM 7600 N N . CYS A 1 24 ? 18.678 19.435 18.168 1.00 0.00 24 CYS A N 11
ATOM 7601 C CA . CYS A 1 24 ? 19.919 19.920 18.774 1.00 0.00 24 CYS A CA 11
ATOM 7602 C C . CYS A 1 24 ? 20.181 21.428 18.569 1.00 0.00 24 CYS A C 11
ATOM 7603 O O . CYS A 1 24 ? 21.037 21.991 19.256 1.00 0.00 24 CYS A O 11
ATOM 7610 N N . GLU A 1 25 ? 19.452 22.103 17.673 1.00 0.00 25 GLU A N 11
ATOM 7611 C CA . GLU A 1 25 ? 19.442 23.569 17.601 1.00 0.00 25 GLU A CA 11
ATOM 7612 C C . GLU A 1 25 ? 18.049 24.170 17.866 1.00 0.00 25 GLU A C 11
ATOM 7613 O O . GLU A 1 25 ? 17.972 25.174 18.568 1.00 0.00 25 GLU A O 11
ATOM 7625 N N . ASP A 1 26 ? 16.941 23.545 17.444 1.00 0.00 26 ASP A N 11
ATOM 7626 C CA . ASP A 1 26 ? 15.589 24.084 17.703 1.00 0.00 26 ASP A CA 11
ATOM 7627 C C . ASP A 1 26 ? 15.172 23.998 19.186 1.00 0.00 26 ASP A C 11
ATOM 7628 O O . ASP A 1 26 ? 14.738 24.997 19.764 1.00 0.00 26 ASP A O 11
ATOM 7637 N N . HIS A 1 27 ? 15.332 22.837 19.840 1.00 0.00 27 HIS A N 11
ATOM 7638 C CA . HIS A 1 27 ? 15.016 22.689 21.269 1.00 0.00 27 HIS A CA 11
ATOM 7639 C C . HIS A 1 27 ? 16.057 23.360 22.158 1.00 0.00 27 HIS A C 11
ATOM 7640 O O . HIS A 1 27 ? 15.700 23.920 23.192 1.00 0.00 27 HIS A O 11
ATOM 7654 N N . CYS A 1 28 ? 17.331 23.370 21.760 1.00 0.00 28 CYS A N 11
ATOM 7655 C CA . CYS A 1 28 ? 18.359 24.109 22.496 1.00 0.00 28 CYS A CA 11
ATOM 7656 C C . CYS A 1 28 ? 18.108 25.627 22.455 1.00 0.00 28 CYS A C 11
ATOM 7657 O O . CYS A 1 28 ? 18.218 26.274 23.496 1.00 0.00 28 CYS A O 11
ATOM 7664 N N . ALA A 1 29 ? 17.662 26.189 21.322 1.00 0.00 29 ALA A N 11
ATOM 7665 C CA . ALA A 1 29 ? 17.189 27.574 21.253 1.00 0.00 29 ALA A CA 11
ATOM 7666 C C . ALA A 1 29 ? 15.939 27.802 22.127 1.00 0.00 29 ALA A C 11
ATOM 7667 O O . ALA A 1 29 ? 15.883 28.785 22.868 1.00 0.00 29 ALA A O 11
ATOM 7674 N N . ALA A 1 30 ? 14.970 26.876 22.114 1.00 0.00 30 ALA A N 11
ATOM 7675 C CA . ALA A 1 30 ? 13.766 26.967 22.951 1.00 0.00 30 ALA A CA 11
ATOM 7676 C C . ALA A 1 30 ? 14.076 26.946 24.464 1.00 0.00 30 ALA A C 11
ATOM 7677 O O . ALA A 1 30 ? 13.412 27.634 25.245 1.00 0.00 30 ALA A O 1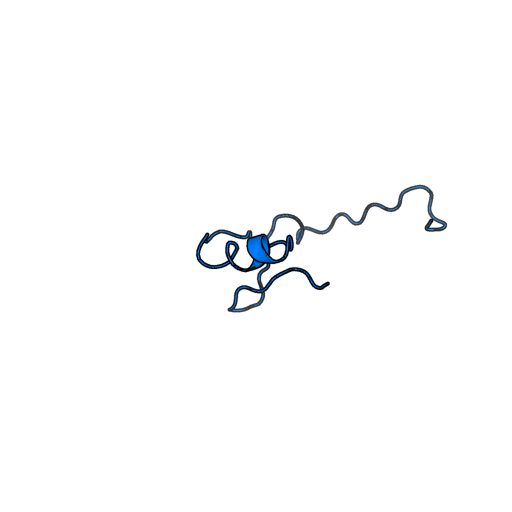1
ATOM 7684 N N . LYS A 1 31 ? 15.099 26.189 24.879 1.00 0.00 31 LYS A N 11
ATOM 7685 C CA . LYS A 1 31 ? 15.624 26.101 26.258 1.00 0.00 31 LYS A CA 11
ATOM 7686 C C . LYS A 1 31 ? 16.718 27.148 26.576 1.00 0.00 31 LYS A C 11
ATOM 7687 O O . LYS A 1 31 ? 17.326 27.096 27.646 1.00 0.00 31 LYS A O 11
ATOM 7706 N N . LYS A 1 32 ? 16.990 28.082 25.648 1.00 0.00 32 LYS A N 11
ATOM 7707 C CA . LYS A 1 32 ? 18.021 29.147 25.714 1.00 0.00 32 LYS A CA 11
ATOM 7708 C C . LYS A 1 32 ? 19.431 28.630 26.062 1.00 0.00 32 LYS A C 11
ATOM 7709 O O . LYS A 1 32 ? 20.205 29.313 26.741 1.00 0.00 32 LYS A O 11
ATOM 7728 N N . ALA A 1 33 ? 19.755 27.415 25.620 1.00 0.00 33 ALA A N 11
ATOM 7729 C CA . ALA A 1 33 ? 21.010 26.711 25.876 1.00 0.00 33 ALA A CA 11
ATOM 7730 C C . ALA A 1 33 ? 21.994 26.849 24.698 1.00 0.00 33 ALA A C 11
ATOM 7731 O O . ALA A 1 33 ? 21.612 26.707 23.534 1.00 0.00 33 ALA A O 11
ATOM 7738 N N . VAL A 1 34 ? 23.275 27.074 24.998 1.00 0.00 34 VAL A N 11
ATOM 7739 C CA . VAL A 1 34 ? 24.346 27.266 24.006 1.00 0.00 34 VAL A CA 11
ATOM 7740 C C . VAL A 1 34 ? 24.695 25.937 23.338 1.00 0.00 34 VAL A C 11
ATOM 7741 O O . VAL A 1 34 ? 24.928 24.932 24.015 1.00 0.00 34 VAL A O 11
ATOM 7754 N N . GLY A 1 35 ? 24.719 25.938 22.004 1.00 0.00 35 GLY A N 11
ATOM 7755 C CA . GLY A 1 35 ? 24.869 24.737 21.184 1.00 0.00 35 GLY A CA 11
ATOM 7756 C C . GLY A 1 35 ? 26.210 24.013 21.316 1.00 0.00 35 GLY A C 11
ATOM 7757 O O . GLY A 1 35 ? 27.234 24.599 21.677 1.00 0.00 35 GLY A O 11
ATOM 7761 N N . LYS A 1 36 ? 26.194 22.722 20.975 1.00 0.00 36 LYS A N 11
ATOM 7762 C CA . LYS A 1 36 ? 27.355 21.815 20.940 1.00 0.00 36 LYS A CA 11
ATOM 7763 C C . LYS A 1 36 ? 27.441 21.114 19.580 1.00 0.00 36 LYS A C 11
ATOM 7764 O O . LYS A 1 36 ? 26.584 21.332 18.720 1.00 0.00 36 LYS A O 11
ATOM 7783 N N . CYS A 1 37 ? 28.474 20.307 19.348 1.00 0.00 37 CYS A N 11
ATOM 7784 C CA . CYS A 1 37 ? 28.802 19.789 18.016 1.00 0.00 37 CYS A CA 11
ATOM 7785 C C . CYS A 1 37 ? 29.490 18.403 18.078 1.00 0.00 37 CYS A C 11
ATOM 7786 O O . CYS A 1 37 ? 30.582 18.204 17.538 1.00 0.00 37 CYS A O 11
ATOM 7793 N N . ASP A 1 38 ? 28.857 17.448 18.769 1.00 0.00 38 ASP A N 11
ATOM 7794 C CA . ASP A 1 38 ? 29.300 16.061 18.977 1.00 0.00 38 ASP A CA 11
ATOM 7795 C C . ASP A 1 38 ? 28.514 15.036 18.124 1.00 0.00 38 ASP A C 11
ATOM 7796 O O . ASP A 1 38 ? 27.413 15.312 17.633 1.00 0.00 38 ASP A O 11
ATOM 7805 N N . ASP A 1 39 ? 29.060 13.827 17.957 1.00 0.00 39 ASP A N 11
ATOM 7806 C CA . ASP A 1 39 ? 28.323 12.672 17.409 1.00 0.00 39 ASP A CA 11
ATOM 7807 C C . ASP A 1 39 ? 27.424 12.044 18.491 1.00 0.00 39 ASP A C 11
ATOM 7808 O O . ASP A 1 39 ? 27.836 11.927 19.648 1.00 0.00 39 ASP A O 11
ATOM 7817 N N . PHE A 1 40 ? 26.222 11.605 18.112 1.00 0.00 40 PHE A N 11
ATOM 7818 C CA . PHE A 1 40 ? 25.211 10.930 18.950 1.00 0.00 40 PHE A CA 11
ATOM 7819 C C . PHE A 1 40 ? 24.697 11.686 20.198 1.00 0.00 40 PHE A C 11
ATOM 7820 O O . PHE A 1 40 ? 23.778 11.184 20.847 1.00 0.00 40 PHE A O 11
ATOM 7837 N N . LYS A 1 41 ? 25.245 12.856 20.558 1.00 0.00 41 LYS A N 11
ATOM 7838 C CA . LYS A 1 41 ? 24.933 13.595 21.798 1.00 0.00 41 LYS A CA 11
ATOM 7839 C C . LYS A 1 41 ? 24.754 15.092 21.525 1.00 0.00 41 LYS A C 11
ATOM 7840 O O . LYS A 1 41 ? 25.326 15.614 20.564 1.00 0.00 41 LYS A O 11
ATOM 7859 N N . CYS A 1 42 ? 23.954 15.776 22.345 1.00 0.00 42 CYS A N 11
ATOM 7860 C CA . CYS A 1 42 ? 23.565 17.190 22.211 1.00 0.00 42 CYS A CA 11
ATOM 7861 C C . CYS A 1 42 ? 23.358 17.870 23.581 1.00 0.00 42 CYS A C 11
ATOM 7862 O O . CYS A 1 42 ? 22.280 18.385 23.888 1.00 0.00 42 CYS A O 11
ATOM 7869 N N . ASN A 1 43 ? 24.385 17.880 24.434 1.00 0.00 43 ASN A N 11
ATOM 7870 C CA . ASN A 1 43 ? 24.313 18.438 25.796 1.00 0.00 43 ASN A CA 11
ATOM 7871 C C . ASN A 1 43 ? 24.534 19.968 25.810 1.00 0.00 43 ASN A C 11
ATOM 7872 O O . ASN A 1 43 ? 25.478 20.469 26.425 1.00 0.00 43 ASN A O 11
ATOM 7883 N N . CYS A 1 44 ? 23.667 20.708 25.107 1.00 0.00 44 CYS A N 11
ATOM 7884 C CA . CYS A 1 44 ? 23.669 22.175 25.056 1.00 0.00 44 CYS A CA 11
ATOM 7885 C C . CYS A 1 44 ? 23.639 22.770 26.475 1.00 0.00 44 CYS A C 11
ATOM 7886 O O . CYS A 1 44 ? 22.783 22.396 27.281 1.00 0.00 44 CYS A O 11
ATOM 7893 N N . ILE A 1 45 ? 24.549 23.696 26.771 1.00 0.00 45 ILE A N 11
ATOM 7894 C CA . ILE A 1 45 ? 24.796 24.197 28.131 1.00 0.00 45 ILE A CA 11
ATOM 7895 C C . ILE A 1 45 ? 24.062 25.516 28.416 1.00 0.00 45 ILE A C 11
ATOM 7896 O O . ILE A 1 45 ? 24.081 26.442 27.604 1.00 0.00 45 ILE A O 11
ATOM 7912 N N . LYS A 1 46 ? 23.407 25.620 29.574 1.00 0.00 46 LYS A N 11
ATOM 7913 C CA . LYS A 1 46 ? 22.776 26.850 30.059 1.00 0.00 46 LYS A CA 11
ATOM 7914 C C . LYS A 1 46 ? 23.757 27.751 30.816 1.00 0.00 46 LYS A C 11
ATOM 7915 O O . LYS A 1 46 ? 24.618 27.269 31.556 1.00 0.00 46 LYS A O 11
ATOM 7934 N N . LEU A 1 47 ? 23.619 29.064 30.606 1.00 0.00 47 LEU A N 11
ATOM 7935 C CA . LEU A 1 47 ? 24.441 30.129 31.198 1.00 0.00 47 LEU A CA 11
ATOM 7936 C C . LEU A 1 47 ? 23.991 30.446 32.625 1.00 0.00 47 LEU A C 11
ATOM 7937 O O . LEU A 1 47 ? 24.645 29.964 33.581 1.00 0.00 47 LEU A O 11
ATOM 7954 N N . LYS A 1 1 ? 28.872 27.596 -17.529 1.00 0.00 1 LYS A N 12
ATOM 7955 C CA . LYS A 1 1 ? 27.574 26.994 -17.160 1.00 0.00 1 LYS A CA 12
ATOM 7956 C C . LYS A 1 1 ? 27.551 26.575 -15.690 1.00 0.00 1 LYS A C 12
ATOM 7957 O O . LYS A 1 1 ? 26.771 27.152 -14.937 1.00 0.00 1 LYS A O 12
ATOM 7978 N N . ILE A 1 2 ? 28.358 25.600 -15.252 1.00 0.00 2 ILE A N 12
ATOM 7979 C CA . ILE A 1 2 ? 28.291 25.028 -13.887 1.00 0.00 2 ILE A CA 12
ATOM 7980 C C . ILE A 1 2 ? 29.325 25.653 -12.935 1.00 0.00 2 ILE A C 12
ATOM 7981 O O . ILE A 1 2 ? 30.465 25.921 -13.327 1.00 0.00 2 ILE A O 12
ATOM 7997 N N . LYS A 1 3 ? 28.934 25.869 -11.673 1.00 0.00 3 LYS A N 12
ATOM 7998 C CA . LYS A 1 3 ? 29.766 26.442 -10.591 1.00 0.00 3 LYS A CA 12
ATOM 7999 C C . LYS A 1 3 ? 31.025 25.605 -10.307 1.00 0.00 3 LYS A C 12
ATOM 8000 O O . LYS A 1 3 ? 31.040 24.413 -10.617 1.00 0.00 3 LYS A O 12
ATOM 8019 N N . SER A 1 4 ? 32.063 26.191 -9.707 1.00 0.00 4 SER A N 12
ATOM 8020 C CA . SER A 1 4 ? 33.351 25.510 -9.467 1.00 0.00 4 SER A CA 12
ATOM 8021 C C . SER A 1 4 ? 34.220 26.165 -8.379 1.00 0.00 4 SER A C 12
ATOM 8022 O O . SER A 1 4 ? 33.967 27.295 -7.951 1.00 0.00 4 SER A O 12
ATOM 8030 N N . GLY A 1 5 ? 35.267 25.449 -7.953 1.00 0.00 5 GLY A N 12
ATOM 8031 C CA . GLY A 1 5 ? 36.298 25.918 -7.024 1.00 0.00 5 GLY A CA 12
ATOM 8032 C C . GLY A 1 5 ? 36.072 25.506 -5.566 1.00 0.00 5 GLY A C 12
ATOM 8033 O O . GLY A 1 5 ? 34.938 25.464 -5.089 1.00 0.00 5 GLY A O 12
ATOM 8037 N N . TRP A 1 6 ? 37.165 25.195 -4.861 1.00 0.00 6 TRP A N 12
ATOM 8038 C CA . TRP A 1 6 ? 37.232 24.816 -3.440 1.00 0.00 6 TRP A CA 12
ATOM 8039 C C . TRP A 1 6 ? 36.258 23.706 -3.039 1.00 0.00 6 TRP A C 12
ATOM 8040 O O . TRP A 1 6 ? 35.564 23.766 -2.023 1.00 0.00 6 TRP A O 12
ATOM 8061 N N . GLU A 1 7 ? 36.217 22.670 -3.868 1.00 0.00 7 GLU A N 12
ATOM 8062 C CA . GLU A 1 7 ? 35.341 21.506 -3.747 1.00 0.00 7 GLU A CA 12
ATOM 8063 C C . GLU A 1 7 ? 35.841 20.447 -2.743 1.00 0.00 7 GLU A C 12
ATOM 8064 O O . GLU A 1 7 ? 35.160 19.438 -2.546 1.00 0.00 7 GLU A O 12
ATOM 8076 N N . ARG A 1 8 ? 37.020 20.646 -2.126 1.00 0.00 8 ARG A N 12
ATOM 8077 C CA . ARG A 1 8 ? 37.691 19.629 -1.293 1.00 0.00 8 ARG A CA 12
ATOM 8078 C C . ARG A 1 8 ? 36.869 19.174 -0.082 1.00 0.00 8 ARG A C 12
ATOM 8079 O O . ARG A 1 8 ? 36.157 19.969 0.538 1.00 0.00 8 ARG A O 12
ATOM 8100 N N . LEU A 1 9 ? 36.983 17.893 0.267 1.00 0.00 9 LEU A N 12
ATOM 8101 C CA . LEU A 1 9 ? 36.428 17.290 1.483 1.00 0.00 9 LEU A CA 12
ATOM 8102 C C . LEU A 1 9 ? 37.269 17.653 2.713 1.00 0.00 9 LEU A C 12
ATOM 8103 O O . LEU A 1 9 ? 38.482 17.848 2.614 1.00 0.00 9 LEU A O 12
ATOM 8119 N N . THR A 1 10 ? 36.657 17.649 3.898 1.00 0.00 10 THR A N 12
ATOM 8120 C CA . THR A 1 10 ? 37.377 17.819 5.173 1.00 0.00 10 THR A CA 12
ATOM 8121 C C . THR A 1 10 ? 37.900 16.502 5.755 1.00 0.00 10 THR A C 12
ATOM 8122 O O . THR A 1 10 ? 38.630 16.526 6.747 1.00 0.00 10 THR A O 12
ATOM 8133 N N . SER A 1 11 ? 37.495 15.353 5.195 1.00 0.00 11 SER A N 12
ATOM 8134 C CA . SER A 1 11 ? 37.704 14.019 5.788 1.00 0.00 11 SER A CA 12
ATOM 8135 C C . SER A 1 11 ? 37.208 13.956 7.249 1.00 0.00 11 SER A C 12
ATOM 8136 O O . SER A 1 11 ? 37.821 13.320 8.099 1.00 0.00 11 SER A O 12
ATOM 8144 N N . GLU A 1 12 ? 36.106 14.656 7.551 1.00 0.00 12 GLU A N 12
ATOM 8145 C CA . GLU A 1 12 ? 35.461 14.746 8.876 1.00 0.00 12 GLU A CA 12
ATOM 8146 C C . GLU A 1 12 ? 36.305 15.420 9.986 1.00 0.00 12 GLU A C 12
ATOM 8147 O O . GLU A 1 12 ? 36.089 15.189 11.179 1.00 0.00 12 GLU A O 12
ATOM 8159 N N . SER A 1 13 ? 37.269 16.270 9.617 1.00 0.00 13 SER A N 12
ATOM 8160 C CA . SER A 1 13 ? 38.237 16.884 10.549 1.00 0.00 13 SER A CA 12
ATOM 8161 C C . SER A 1 13 ? 37.671 17.952 11.507 1.00 0.00 13 SER A C 12
ATOM 8162 O O . SER A 1 13 ? 38.375 18.388 12.425 1.00 0.00 13 SER A O 12
ATOM 8170 N N . GLU A 1 14 ? 36.416 18.371 11.317 1.00 0.00 14 GLU A N 12
ATOM 8171 C CA . GLU A 1 14 ? 35.636 19.207 12.245 1.00 0.00 14 GLU A CA 12
ATOM 8172 C C . GLU A 1 14 ? 34.856 18.403 13.309 1.00 0.00 14 GLU A C 12
ATOM 8173 O O . GLU A 1 14 ? 34.317 18.998 14.245 1.00 0.00 14 GLU A O 12
ATOM 8185 N N . TYR A 1 15 ? 34.790 17.069 13.190 1.00 0.00 15 TYR A N 12
ATOM 8186 C CA . TYR A 1 15 ? 34.078 16.163 14.107 1.00 0.00 15 TYR A CA 12
ATOM 8187 C C . TYR A 1 15 ? 32.576 16.506 14.267 1.00 0.00 15 TYR A C 12
ATOM 8188 O O . TYR A 1 15 ? 32.097 16.760 15.380 1.00 0.00 15 TYR A O 12
ATOM 8206 N N . ALA A 1 16 ? 31.829 16.594 13.161 1.00 0.00 16 ALA A N 12
ATOM 8207 C CA . ALA A 1 16 ? 30.411 16.979 13.174 1.00 0.00 16 ALA A CA 12
ATOM 8208 C C . ALA A 1 16 ? 29.475 15.891 13.745 1.00 0.00 16 ALA A C 12
ATOM 8209 O O . ALA A 1 16 ? 29.682 14.687 13.531 1.00 0.00 16 ALA A O 12
ATOM 8216 N N . CYS A 1 17 ? 28.417 16.311 14.442 1.00 0.00 17 CYS A N 12
ATOM 8217 C CA . CYS A 1 17 ? 27.432 15.416 15.051 1.00 0.00 17 CYS A CA 12
ATOM 8218 C C . CYS A 1 17 ? 26.512 14.726 14.015 1.00 0.00 17 CYS A C 12
ATOM 8219 O O . CYS A 1 17 ? 26.130 15.349 13.020 1.00 0.00 17 CYS A O 12
ATOM 8226 N N . PRO A 1 18 ? 26.107 13.462 14.252 1.00 0.00 18 PRO A N 12
ATOM 8227 C CA . PRO A 1 18 ? 25.242 12.703 13.351 1.00 0.00 18 PRO A CA 12
ATOM 8228 C C . PRO A 1 18 ? 23.821 13.286 13.281 1.00 0.00 18 PRO A C 12
ATOM 8229 O O . PRO A 1 18 ? 23.111 13.365 14.290 1.00 0.00 18 PRO A O 12
ATOM 8240 N N . ALA A 1 19 ? 23.410 13.670 12.069 1.00 0.00 19 ALA A N 12
ATOM 8241 C CA . ALA A 1 19 ? 22.098 14.218 11.703 1.00 0.00 19 ALA A CA 12
ATOM 8242 C C . ALA A 1 19 ? 21.602 15.350 12.638 1.00 0.00 19 ALA A C 12
ATOM 8243 O O . ALA A 1 19 ? 20.497 15.294 13.196 1.00 0.00 19 ALA A O 12
ATOM 8250 N N . ILE A 1 20 ? 22.436 16.381 12.824 1.00 0.00 20 ILE A N 12
ATOM 8251 C CA . ILE A 1 20 ? 22.145 17.587 13.627 1.00 0.00 20 ILE A CA 12
ATOM 8252 C C . ILE A 1 20 ? 21.245 18.589 12.866 1.00 0.00 20 ILE A C 12
ATOM 8253 O O . ILE A 1 20 ? 21.598 19.744 12.630 1.00 0.00 20 ILE A O 12
ATOM 8269 N N . ASP A 1 21 ? 20.073 18.137 12.415 1.00 0.00 21 ASP A N 12
ATOM 8270 C CA . ASP A 1 21 ? 19.039 18.996 11.808 1.00 0.00 21 ASP A CA 12
ATOM 8271 C C . ASP A 1 21 ? 18.482 20.002 12.852 1.00 0.00 21 ASP A C 12
ATOM 8272 O O . ASP A 1 21 ? 18.675 19.842 14.064 1.00 0.00 21 ASP A O 12
ATOM 8281 N N . LYS A 1 22 ? 17.759 21.044 12.410 1.00 0.00 22 LYS A N 12
ATOM 8282 C CA . LYS A 1 22 ? 17.280 22.197 13.217 1.00 0.00 22 LYS A CA 12
ATOM 8283 C C . LYS A 1 22 ? 16.366 21.853 14.404 1.00 0.00 22 LYS A C 12
ATOM 8284 O O . LYS A 1 22 ? 15.975 22.740 15.160 1.00 0.00 22 LYS A O 12
ATOM 8303 N N . PHE A 1 23 ? 16.051 20.578 14.599 1.00 0.00 23 PHE A N 12
ATOM 8304 C CA . PHE A 1 23 ? 15.390 20.045 15.794 1.00 0.00 23 PHE A CA 12
ATOM 8305 C C . PHE A 1 23 ? 16.292 20.101 17.038 1.00 0.00 23 PHE A C 12
ATOM 8306 O O . PHE A 1 23 ? 15.771 20.351 18.126 1.00 0.00 23 PHE A O 12
ATOM 8323 N N . CYS A 1 24 ? 17.620 19.958 16.904 1.00 0.00 24 CYS A N 12
ATOM 8324 C CA . CYS A 1 24 ? 18.534 20.227 18.024 1.00 0.00 24 CYS A CA 12
ATOM 8325 C C . CYS A 1 24 ? 18.532 21.724 18.372 1.00 0.00 24 CYS A C 12
ATOM 8326 O O . CYS A 1 24 ? 18.344 22.082 19.530 1.00 0.00 24 CYS A O 12
ATOM 8333 N N . GLU A 1 25 ? 18.636 22.610 17.374 1.00 0.00 25 GLU A N 12
ATOM 8334 C CA . GLU A 1 25 ? 18.615 24.064 17.572 1.00 0.00 25 GLU A CA 12
ATOM 8335 C C . GLU A 1 25 ? 17.325 24.558 18.253 1.00 0.00 25 GLU A C 12
ATOM 8336 O O . GLU A 1 25 ? 17.383 25.449 19.100 1.00 0.00 25 GLU A O 12
ATOM 8348 N N . ASP A 1 26 ? 16.178 23.945 17.937 1.00 0.00 26 ASP A N 12
ATOM 8349 C CA . ASP A 1 26 ? 14.875 24.179 18.576 1.00 0.00 26 ASP A CA 12
ATOM 8350 C C . ASP A 1 26 ? 14.818 23.717 20.047 1.00 0.00 26 ASP A C 12
ATOM 8351 O O . ASP A 1 26 ? 14.252 24.418 20.892 1.00 0.00 26 ASP A O 12
ATOM 8360 N N . HIS A 1 27 ? 15.423 22.570 20.380 1.00 0.00 27 HIS A N 12
ATOM 8361 C CA . HIS A 1 27 ? 15.566 22.100 21.770 1.00 0.00 27 HIS A CA 12
ATOM 8362 C C . HIS A 1 27 ? 16.474 23.032 22.575 1.00 0.00 27 HIS A C 12
ATOM 8363 O O . HIS A 1 27 ? 16.123 23.453 23.677 1.00 0.00 27 HIS A O 12
ATOM 8377 N N . CYS A 1 28 ? 17.604 23.436 21.992 1.00 0.00 28 CYS A N 12
ATOM 8378 C CA . CYS A 1 28 ? 18.513 24.403 22.597 1.00 0.00 28 CYS A CA 12
ATOM 8379 C C . CYS A 1 28 ? 17.844 25.774 22.786 1.00 0.00 28 CYS A C 12
ATOM 8380 O O . CYS A 1 28 ? 17.992 26.367 23.852 1.00 0.00 28 CYS A O 12
ATOM 8387 N N . ALA A 1 29 ? 17.031 26.240 21.827 1.00 0.00 29 ALA A N 12
ATOM 8388 C CA . ALA A 1 29 ? 16.283 27.498 21.930 1.00 0.00 29 ALA A CA 12
ATOM 8389 C C . ALA A 1 29 ? 15.301 27.495 23.113 1.00 0.00 29 ALA A C 12
ATOM 8390 O O . ALA A 1 29 ? 15.237 28.474 23.857 1.00 0.00 29 ALA A O 12
ATOM 8397 N N . ALA A 1 30 ? 14.614 26.375 23.368 1.00 0.00 30 ALA A N 12
ATOM 8398 C CA . ALA A 1 30 ? 13.732 26.232 24.532 1.00 0.00 30 ALA A CA 12
ATOM 8399 C C . ALA A 1 30 ? 14.473 26.346 25.881 1.00 0.00 30 ALA A C 12
ATOM 8400 O O . ALA A 1 30 ? 13.860 26.697 26.886 1.00 0.00 30 ALA A O 12
ATOM 8407 N N . LYS A 1 31 ? 15.787 26.089 25.923 1.00 0.00 31 LYS A N 12
ATOM 8408 C CA . LYS A 1 31 ? 16.655 26.322 27.097 1.00 0.00 31 LYS A CA 12
ATOM 8409 C C . LYS A 1 31 ? 17.511 27.600 26.974 1.00 0.00 31 LYS A C 12
ATOM 8410 O O . LYS A 1 31 ? 18.311 27.885 27.864 1.00 0.00 31 LYS A O 12
ATOM 8429 N N . LYS A 1 32 ? 17.387 28.344 25.864 1.00 0.00 32 LYS A N 12
ATOM 8430 C CA . LYS A 1 32 ? 18.264 29.448 25.408 1.00 0.00 32 LYS A CA 12
ATOM 8431 C C . LYS A 1 32 ? 19.753 29.052 25.238 1.00 0.00 32 LYS A C 12
ATOM 8432 O O . LYS A 1 32 ? 20.630 29.902 25.055 1.00 0.00 32 LYS A O 12
ATOM 8451 N N . ALA A 1 33 ? 20.031 27.750 25.281 1.00 0.00 33 ALA A N 12
ATOM 8452 C CA . ALA A 1 33 ? 21.346 27.122 25.205 1.00 0.00 33 ALA A CA 12
ATOM 8453 C C . ALA A 1 33 ? 21.947 27.175 23.786 1.00 0.00 33 ALA A C 12
ATOM 8454 O O . ALA A 1 33 ? 21.261 27.516 22.820 1.00 0.00 33 ALA A O 12
ATOM 8461 N N . VAL A 1 34 ? 23.232 26.830 23.649 1.00 0.00 34 VAL A N 12
ATOM 8462 C CA . VAL A 1 34 ? 23.999 27.006 22.405 1.00 0.00 34 VAL A CA 12
ATOM 8463 C C . VAL A 1 34 ? 25.027 25.902 22.127 1.00 0.00 34 VAL A C 12
ATOM 8464 O O . VAL A 1 34 ? 25.762 25.467 23.020 1.00 0.00 34 VAL A O 12
ATOM 8477 N N . GLY A 1 35 ? 25.069 25.450 20.869 1.00 0.00 35 GLY A N 12
ATOM 8478 C CA . GLY A 1 35 ? 26.111 24.598 20.286 1.00 0.00 35 GLY A CA 12
ATOM 8479 C C . GLY A 1 35 ? 26.281 23.193 20.876 1.00 0.00 35 GLY A C 12
ATOM 8480 O O . GLY A 1 35 ? 25.423 22.329 20.709 1.00 0.00 35 GLY A O 12
ATOM 8484 N N . LYS A 1 36 ? 27.459 22.973 21.468 1.00 0.00 36 LYS A N 12
ATOM 8485 C CA . LYS A 1 36 ? 28.081 21.726 21.960 1.00 0.00 36 LYS A CA 12
ATOM 8486 C C . LYS A 1 36 ? 27.610 20.390 21.351 1.00 0.00 36 LYS A C 12
ATOM 8487 O O . LYS A 1 36 ? 26.614 19.799 21.768 1.00 0.00 36 LYS A O 12
ATOM 8506 N N . CYS A 1 37 ? 28.406 19.872 20.419 1.00 0.00 37 CYS A N 12
ATOM 8507 C CA . CYS A 1 37 ? 28.309 18.501 19.913 1.00 0.00 37 CYS A CA 12
ATOM 8508 C C . CYS A 1 37 ? 29.120 17.562 20.831 1.00 0.00 37 CYS A C 12
ATOM 8509 O O . CYS A 1 37 ? 30.289 17.830 21.119 1.00 0.00 37 CYS A O 12
ATOM 8516 N N . ASP A 1 38 ? 28.504 16.488 21.324 1.00 0.00 38 ASP A N 12
ATOM 8517 C CA . ASP A 1 38 ? 29.124 15.521 22.243 1.00 0.00 38 ASP A CA 12
ATOM 8518 C C . ASP A 1 38 ? 29.806 14.351 21.496 1.00 0.00 38 ASP A C 12
ATOM 8519 O O . ASP A 1 38 ? 30.147 14.455 20.319 1.00 0.00 38 ASP A O 12
ATOM 8528 N N . ASP A 1 39 ? 29.994 13.209 22.162 1.00 0.00 39 ASP A N 12
ATOM 8529 C CA . ASP A 1 39 ? 30.419 11.936 21.562 1.00 0.00 39 ASP A CA 12
ATOM 8530 C C . ASP A 1 39 ? 29.528 11.486 20.384 1.00 0.00 39 ASP A C 12
ATOM 8531 O O . ASP A 1 39 ? 30.030 11.002 19.366 1.00 0.00 39 ASP A O 12
ATOM 8540 N N . PHE A 1 40 ? 28.213 11.667 20.509 1.00 0.00 40 PHE A N 12
ATOM 8541 C CA . PHE A 1 40 ? 27.205 11.337 19.494 1.00 0.00 40 PHE A CA 12
ATOM 8542 C C . PHE A 1 40 ? 25.975 12.266 19.553 1.00 0.00 40 PHE A C 12
ATOM 8543 O O . PHE A 1 40 ? 25.359 12.539 18.521 1.00 0.00 40 PHE A O 12
ATOM 8560 N N . LYS A 1 41 ? 25.615 12.772 20.743 1.00 0.00 41 LYS A N 12
ATOM 8561 C CA . LYS A 1 41 ? 24.382 13.546 20.995 1.00 0.00 41 LYS A CA 12
ATOM 8562 C C . LYS A 1 41 ? 24.542 15.071 20.868 1.00 0.00 41 LYS A C 12
ATOM 8563 O O . LYS A 1 41 ? 25.647 15.606 20.982 1.00 0.00 41 LYS A O 12
ATOM 8582 N N . CYS A 1 42 ? 23.422 15.773 20.703 1.00 0.00 42 CYS A N 12
ATOM 8583 C CA . CYS A 1 42 ? 23.345 17.235 20.812 1.00 0.00 42 CYS A CA 12
ATOM 8584 C C . CYS A 1 42 ? 23.309 17.615 22.302 1.00 0.00 42 CYS A C 12
ATOM 8585 O O . CYS A 1 42 ? 22.413 17.154 23.014 1.00 0.00 42 CYS A O 12
ATOM 8592 N N . ASN A 1 43 ? 24.259 18.415 22.803 1.00 0.00 43 ASN A N 12
ATOM 8593 C CA . ASN A 1 43 ? 24.432 18.659 24.246 1.00 0.00 43 ASN A CA 12
ATOM 8594 C C . ASN A 1 43 ? 24.772 20.132 24.566 1.00 0.00 43 ASN A C 12
ATOM 8595 O O . ASN A 1 43 ? 25.566 20.418 25.462 1.00 0.00 43 ASN A O 12
ATOM 8606 N N . CYS A 1 44 ? 24.196 21.062 23.795 1.00 0.00 44 CYS A N 12
ATOM 8607 C CA . CYS A 1 44 ? 24.305 22.514 23.935 1.00 0.00 44 CYS A CA 12
ATOM 8608 C C . CYS A 1 44 ? 24.297 23.049 25.379 1.00 0.00 44 CYS A C 12
ATOM 8609 O O . CYS A 1 44 ? 23.591 22.565 26.266 1.00 0.00 44 CYS A O 12
ATOM 8616 N N . ILE A 1 45 ? 25.099 24.094 25.596 1.00 0.00 45 ILE A N 12
ATOM 8617 C CA . ILE A 1 45 ? 25.447 24.653 26.912 1.00 0.00 45 ILE A CA 12
ATOM 8618 C C . ILE A 1 45 ? 24.606 25.906 27.195 1.00 0.00 45 ILE A C 12
ATOM 8619 O O . ILE A 1 45 ? 24.314 26.657 26.264 1.00 0.00 45 ILE A O 12
ATOM 8635 N N . LYS A 1 46 ? 24.211 26.156 28.455 1.00 0.00 46 LYS A N 12
ATOM 8636 C CA . LYS A 1 46 ? 23.326 27.273 28.845 1.00 0.00 46 LYS A CA 12
ATOM 8637 C C . LYS A 1 46 ? 23.804 28.644 28.380 1.00 0.00 46 LYS A C 12
ATOM 8638 O O . LYS A 1 46 ? 23.000 29.451 27.908 1.00 0.00 46 LYS A O 12
ATOM 8657 N N . LEU A 1 47 ? 25.103 28.864 28.512 1.00 0.00 47 LEU A N 12
ATOM 8658 C CA . LEU A 1 47 ? 25.888 30.003 28.029 1.00 0.00 47 LEU A CA 12
ATOM 8659 C C . LEU A 1 47 ? 27.377 29.644 27.984 1.00 0.00 47 LEU A C 12
ATOM 8660 O O . LEU A 1 47 ? 28.029 30.009 26.975 1.00 0.00 47 LEU A O 12
ATOM 8677 N N . LYS A 1 1 ? 58.807 13.869 28.078 1.00 0.00 1 LYS A N 13
ATOM 8678 C CA . LYS A 1 1 ? 58.661 14.989 27.129 1.00 0.00 1 LYS A CA 13
ATOM 8679 C C . LYS A 1 1 ? 58.477 14.404 25.735 1.00 0.00 1 LYS A C 13
ATOM 8680 O O . LYS A 1 1 ? 59.179 13.460 25.379 1.00 0.00 1 LYS A O 13
ATOM 8701 N N . ILE A 1 2 ? 57.519 14.911 24.953 1.00 0.00 2 ILE A N 13
ATOM 8702 C CA . ILE A 1 2 ? 57.165 14.340 23.640 1.00 0.00 2 ILE A CA 13
ATOM 8703 C C . ILE A 1 2 ? 58.389 14.322 22.705 1.00 0.00 2 ILE A C 13
ATOM 8704 O O . ILE A 1 2 ? 59.156 15.290 22.668 1.00 0.00 2 ILE A O 13
ATOM 8720 N N . LYS A 1 3 ? 58.596 13.228 21.957 1.00 0.00 3 LYS A N 13
ATOM 8721 C CA . LYS A 1 3 ? 59.748 13.057 21.049 1.00 0.00 3 LYS A CA 13
ATOM 8722 C C . LYS A 1 3 ? 59.469 13.462 19.588 1.00 0.00 3 LYS A C 13
ATOM 8723 O O . LYS A 1 3 ? 60.413 13.788 18.868 1.00 0.00 3 LYS A O 13
ATOM 8742 N N . SER A 1 4 ? 58.202 13.537 19.172 1.00 0.00 4 SER A N 13
ATOM 8743 C CA . SER A 1 4 ? 57.769 14.125 17.888 1.00 0.00 4 SER A CA 13
ATOM 8744 C C . SER A 1 4 ? 56.322 14.638 17.963 1.00 0.00 4 SER A C 13
ATOM 8745 O O . SER A 1 4 ? 55.458 13.967 18.531 1.00 0.00 4 SER A O 13
ATOM 8753 N N . GLY A 1 5 ? 56.064 15.835 17.431 1.00 0.00 5 GLY A N 13
ATOM 8754 C CA . GLY A 1 5 ? 54.780 16.520 17.441 1.00 0.00 5 GLY A CA 13
ATOM 8755 C C . GLY A 1 5 ? 53.936 16.180 16.210 1.00 0.00 5 GLY A C 13
ATOM 8756 O O . GLY A 1 5 ? 54.427 16.118 15.080 1.00 0.00 5 GLY A O 13
ATOM 8760 N N . TRP A 1 6 ? 52.649 15.968 16.462 1.00 0.00 6 TRP A N 13
ATOM 8761 C CA . TRP A 1 6 ? 51.649 15.507 15.490 1.00 0.00 6 TRP A CA 13
ATOM 8762 C C . TRP A 1 6 ? 51.363 16.510 14.358 1.00 0.00 6 TRP A C 13
ATOM 8763 O O . TRP A 1 6 ? 51.381 17.729 14.552 1.00 0.00 6 TRP A O 13
ATOM 8784 N N . GLU A 1 7 ? 51.056 15.992 13.169 1.00 0.00 7 GLU A N 13
ATOM 8785 C CA . GLU A 1 7 ? 50.653 16.753 11.973 1.00 0.00 7 GLU A CA 13
ATOM 8786 C C . GLU A 1 7 ? 49.121 16.716 11.751 1.00 0.00 7 GLU A C 13
ATOM 8787 O O . GLU A 1 7 ? 48.559 17.624 11.126 1.00 0.00 7 GLU A O 13
ATOM 8799 N N . ARG A 1 8 ? 48.425 15.686 12.263 1.00 0.00 8 ARG A N 13
ATOM 8800 C CA . ARG A 1 8 ? 46.963 15.513 12.153 1.00 0.00 8 ARG A CA 13
ATOM 8801 C C . ARG A 1 8 ? 46.190 15.859 13.436 1.00 0.00 8 ARG A C 13
ATOM 8802 O O . ARG A 1 8 ? 46.690 15.696 14.556 1.00 0.00 8 ARG A O 13
ATOM 8823 N N . LEU A 1 9 ? 44.942 16.294 13.265 1.00 0.00 9 LEU A N 13
ATOM 8824 C CA . LEU A 1 9 ? 43.961 16.545 14.333 1.00 0.00 9 LEU A CA 13
ATOM 8825 C C . LEU A 1 9 ? 43.283 15.249 14.816 1.00 0.00 9 LEU A C 13
ATOM 8826 O O . LEU A 1 9 ? 43.310 14.217 14.140 1.00 0.00 9 LEU A O 13
ATOM 8842 N N . THR A 1 10 ? 42.593 15.311 15.960 1.00 0.00 10 THR A N 13
ATOM 8843 C CA . THR A 1 10 ? 41.697 14.231 16.425 1.00 0.00 10 THR A CA 13
ATOM 8844 C C . THR A 1 10 ? 40.423 14.093 15.575 1.00 0.00 10 THR A C 13
ATOM 8845 O O . THR A 1 10 ? 39.770 13.049 15.645 1.00 0.00 10 THR A O 13
ATOM 8856 N N . SER A 1 11 ? 40.044 15.102 14.780 1.00 0.00 11 SER A N 13
ATOM 8857 C CA . SER A 1 11 ? 38.920 15.034 13.829 1.00 0.00 11 SER A CA 13
ATOM 8858 C C . SER A 1 11 ? 39.330 14.451 12.470 1.00 0.00 11 SER A C 13
ATOM 8859 O O . SER A 1 11 ? 40.251 14.935 11.809 1.00 0.00 11 SER A O 13
ATOM 8867 N N . GLU A 1 12 ? 38.590 13.442 12.018 1.00 0.00 12 GLU A N 13
ATOM 8868 C CA . GLU A 1 12 ? 38.726 12.770 10.714 1.00 0.00 12 GLU A CA 13
ATOM 8869 C C . GLU A 1 12 ? 37.737 13.288 9.650 1.00 0.00 12 GLU A C 13
ATOM 8870 O O . GLU A 1 12 ? 37.914 13.011 8.463 1.00 0.00 12 GLU A O 13
ATOM 8882 N N . SER A 1 13 ? 36.709 14.030 10.068 1.00 0.00 13 SER A N 13
ATOM 8883 C CA . SER A 1 13 ? 35.717 14.723 9.232 1.00 0.00 13 SER A CA 13
ATOM 8884 C C . SER A 1 13 ? 36.270 16.044 8.664 1.00 0.00 13 SER A C 13
ATOM 8885 O O . SER A 1 13 ? 36.891 16.810 9.410 1.00 0.00 13 SER A O 13
ATOM 8893 N N . GLU A 1 14 ? 36.062 16.343 7.375 1.00 0.00 14 GLU A N 13
ATOM 8894 C CA . GLU A 1 14 ? 36.591 17.561 6.723 1.00 0.00 14 GLU A CA 13
ATOM 8895 C C . GLU A 1 14 ? 35.802 18.837 7.091 1.00 0.00 14 GLU A C 13
ATOM 8896 O O . GLU A 1 14 ? 36.414 19.894 7.262 1.00 0.00 14 GLU A O 13
ATOM 8908 N N . TYR A 1 15 ? 34.476 18.755 7.245 1.00 0.00 15 TYR A N 13
ATOM 8909 C CA . TYR A 1 15 ? 33.573 19.883 7.539 1.00 0.00 15 TYR A CA 13
ATOM 8910 C C . TYR A 1 15 ? 32.962 19.778 8.947 1.00 0.00 15 TYR A C 13
ATOM 8911 O O . TYR A 1 15 ? 32.874 18.691 9.528 1.00 0.00 15 TYR A O 13
ATOM 8929 N N . ALA A 1 16 ? 32.539 20.906 9.524 1.00 0.00 16 ALA A N 13
ATOM 8930 C CA . ALA A 1 16 ? 32.163 20.988 10.935 1.00 0.00 16 ALA A CA 13
ATOM 8931 C C . ALA A 1 16 ? 30.873 20.225 11.298 1.00 0.00 16 ALA A C 13
ATOM 8932 O O . ALA A 1 16 ? 30.881 19.462 12.268 1.00 0.00 16 ALA A O 13
ATOM 8939 N N . CYS A 1 17 ? 29.782 20.419 10.545 1.00 0.00 17 CYS A N 13
ATOM 8940 C CA . CYS A 1 17 ? 28.442 19.929 10.903 1.00 0.00 17 CYS A CA 13
ATOM 8941 C C . CYS A 1 17 ? 27.500 19.776 9.678 1.00 0.00 17 CYS A C 13
ATOM 8942 O O . CYS A 1 17 ? 27.440 20.706 8.861 1.00 0.00 17 CYS A O 13
ATOM 8949 N N . PRO A 1 18 ? 26.711 18.684 9.554 1.00 0.00 18 PRO A N 13
ATOM 8950 C CA . PRO A 1 18 ? 25.688 18.518 8.518 1.00 0.00 18 PRO A CA 13
ATOM 8951 C C . PRO A 1 18 ? 24.583 19.574 8.607 1.00 0.00 18 PRO A C 13
ATOM 8952 O O . PRO A 1 18 ? 23.969 19.771 9.654 1.00 0.00 18 PRO A O 13
ATOM 8963 N N . ALA A 1 19 ? 24.289 20.228 7.484 1.00 0.00 19 ALA A N 13
ATOM 8964 C CA . ALA A 1 19 ? 23.430 21.421 7.425 1.00 0.00 19 ALA A CA 13
ATOM 8965 C C . ALA A 1 19 ? 21.934 21.192 7.739 1.00 0.00 19 ALA A C 13
ATOM 8966 O O . ALA A 1 19 ? 21.220 22.140 8.069 1.00 0.00 19 ALA A O 13
ATOM 8973 N N . ILE A 1 20 ? 21.435 19.955 7.629 1.00 0.00 20 ILE A N 13
ATOM 8974 C CA . ILE A 1 20 ? 20.004 19.632 7.805 1.00 0.00 20 ILE A CA 13
ATOM 8975 C C . ILE A 1 20 ? 19.650 19.244 9.255 1.00 0.00 20 ILE A C 13
ATOM 8976 O O . ILE A 1 20 ? 18.493 19.372 9.656 1.00 0.00 20 ILE A O 13
ATOM 8992 N N . ASP A 1 21 ? 20.616 18.830 10.082 1.00 0.00 21 ASP A N 13
ATOM 8993 C CA . ASP A 1 21 ? 20.354 18.416 11.469 1.00 0.00 21 ASP A CA 13
ATOM 8994 C C . ASP A 1 21 ? 20.170 19.650 12.388 1.00 0.00 21 ASP A C 13
ATOM 8995 O O . ASP A 1 21 ? 21.146 20.244 12.859 1.00 0.00 21 ASP A O 13
ATOM 9004 N N . LYS A 1 22 ? 18.912 20.076 12.597 1.00 0.00 22 LYS A N 13
ATOM 9005 C CA . LYS A 1 22 ? 18.538 21.366 13.228 1.00 0.00 22 LYS A CA 13
ATOM 9006 C C . LYS A 1 22 ? 17.569 21.274 14.420 1.00 0.00 22 LYS A C 13
ATOM 9007 O O . LYS A 1 22 ? 17.087 22.304 14.900 1.00 0.00 22 LYS A O 13
ATOM 9026 N N . PHE A 1 23 ? 17.275 20.070 14.904 1.00 0.00 23 PHE A N 13
ATOM 9027 C CA . PHE A 1 23 ? 16.389 19.857 16.061 1.00 0.00 23 PHE A CA 13
ATOM 9028 C C . PHE A 1 23 ? 17.066 20.178 17.399 1.00 0.00 23 PHE A C 13
ATOM 9029 O O . PHE A 1 23 ? 16.441 20.805 18.249 1.00 0.00 23 PHE A O 13
ATOM 9046 N N . CYS A 1 24 ? 18.342 19.822 17.585 1.00 0.00 24 CYS A N 13
ATOM 9047 C CA . CYS A 1 24 ? 19.078 20.165 18.810 1.00 0.00 24 CYS A CA 13
ATOM 9048 C C . CYS A 1 24 ? 19.161 21.691 19.015 1.00 0.00 24 CYS A C 13
ATOM 9049 O O . CYS A 1 24 ? 19.000 22.182 20.132 1.00 0.00 24 CYS A O 13
ATOM 9056 N N . GLU A 1 25 ? 19.319 22.471 17.937 1.00 0.00 25 GLU A N 13
ATOM 9057 C CA . GLU A 1 25 ? 19.261 23.929 17.978 1.00 0.00 25 GLU A CA 13
ATOM 9058 C C . GLU A 1 25 ? 17.868 24.465 18.373 1.00 0.00 25 GLU A C 13
ATOM 9059 O O . GLU A 1 25 ? 17.792 25.285 19.289 1.00 0.00 25 GLU A O 13
ATOM 9071 N N . ASP A 1 26 ? 16.778 23.953 17.779 1.00 0.00 26 ASP A N 13
ATOM 9072 C CA . ASP A 1 26 ? 15.375 24.283 18.123 1.00 0.00 26 ASP A CA 13
ATOM 9073 C C . ASP A 1 26 ? 15.062 23.989 19.605 1.00 0.00 26 ASP A C 13
ATOM 9074 O O . ASP A 1 26 ? 14.473 24.812 20.320 1.00 0.00 26 ASP A O 13
ATOM 9083 N N . HIS A 1 27 ? 15.471 22.810 20.083 1.00 0.00 27 HIS A N 13
ATOM 9084 C CA . HIS A 1 27 ? 15.159 22.299 21.423 1.00 0.00 27 HIS A CA 13
ATOM 9085 C C . HIS A 1 27 ? 15.977 22.978 22.526 1.00 0.00 27 HIS A C 13
ATOM 9086 O O . HIS A 1 27 ? 15.421 23.232 23.596 1.00 0.00 27 HIS A O 13
ATOM 9100 N N . CYS A 1 28 ? 17.250 23.319 22.286 1.00 0.00 28 CYS A N 13
ATOM 9101 C CA . CYS A 1 28 ? 18.062 24.085 23.243 1.00 0.00 28 CYS A CA 13
ATOM 9102 C C . CYS A 1 28 ? 17.820 25.603 23.175 1.00 0.00 28 CYS A C 13
ATOM 9103 O O . CYS A 1 28 ? 17.893 26.263 24.213 1.00 0.00 28 CYS A O 13
ATOM 9110 N N . ALA A 1 29 ? 17.449 26.180 22.020 1.00 0.00 29 ALA A N 13
ATOM 9111 C CA . ALA A 1 29 ? 17.117 27.613 21.926 1.00 0.00 29 ALA A CA 13
ATOM 9112 C C . ALA A 1 29 ? 15.930 27.984 22.830 1.00 0.00 29 ALA A C 13
ATOM 9113 O O . ALA A 1 29 ? 15.989 28.990 23.540 1.00 0.00 29 ALA A O 13
ATOM 9120 N N . ALA A 1 30 ? 14.907 27.119 22.895 1.00 0.00 30 ALA A N 13
ATOM 9121 C CA . ALA A 1 30 ? 13.755 27.268 23.792 1.00 0.00 30 ALA A CA 13
ATOM 9122 C C . ALA A 1 30 ? 14.134 27.312 25.288 1.00 0.00 30 ALA A C 13
ATOM 9123 O O . ALA A 1 30 ? 13.407 27.906 26.089 1.00 0.00 30 ALA A O 13
ATOM 9130 N N . LYS A 1 31 ? 15.283 26.729 25.658 1.00 0.00 31 LYS A N 13
ATOM 9131 C CA . LYS A 1 31 ? 15.877 26.730 27.010 1.00 0.00 31 LYS A CA 13
ATOM 9132 C C . LYS A 1 31 ? 17.124 27.632 27.113 1.00 0.00 31 LYS A C 13
ATOM 9133 O O . LYS A 1 31 ? 18.005 27.398 27.946 1.00 0.00 31 LYS A O 13
ATOM 9152 N N . LYS A 1 32 ? 17.200 28.658 26.248 1.00 0.00 32 LYS A N 13
ATOM 9153 C CA . LYS A 1 32 ? 18.250 29.699 26.185 1.00 0.00 32 LYS A CA 13
ATOM 9154 C C . LYS A 1 32 ? 19.674 29.117 26.214 1.00 0.00 32 LYS A C 13
ATOM 9155 O O . LYS A 1 32 ? 20.538 29.576 26.969 1.00 0.00 32 LYS A O 13
ATOM 9174 N N . ALA A 1 33 ? 19.901 28.088 25.396 1.00 0.00 33 ALA A N 13
ATOM 9175 C CA . ALA A 1 33 ? 21.149 27.335 25.302 1.00 0.00 33 ALA A CA 13
ATOM 9176 C C . ALA A 1 33 ? 21.560 27.031 23.843 1.00 0.00 33 ALA A C 13
ATOM 9177 O O . ALA A 1 33 ? 20.724 26.915 22.942 1.00 0.00 33 ALA A O 13
ATOM 9184 N N . VAL A 1 34 ? 22.868 26.885 23.624 1.00 0.00 34 VAL A N 13
ATOM 9185 C CA . VAL A 1 34 ? 23.498 26.645 22.315 1.00 0.00 34 VAL A CA 13
ATOM 9186 C C . VAL A 1 34 ? 23.414 25.167 21.927 1.00 0.00 34 VAL A C 13
ATOM 9187 O O . VAL A 1 34 ? 23.989 24.324 22.612 1.00 0.00 34 VAL A O 13
ATOM 9200 N N . GLY A 1 35 ? 22.737 24.848 20.821 1.00 0.00 35 GLY A N 13
ATOM 9201 C CA . GLY A 1 35 ? 22.661 23.491 20.273 1.00 0.00 35 GLY A CA 13
ATOM 9202 C C . GLY A 1 35 ? 24.015 22.987 19.763 1.00 0.00 35 GLY A C 13
ATOM 9203 O O . GLY A 1 35 ? 24.609 23.591 18.863 1.00 0.00 35 GLY A O 13
ATOM 9207 N N . LYS A 1 36 ? 24.521 21.882 20.323 1.00 0.00 36 LYS A N 13
ATOM 9208 C CA . LYS A 1 36 ? 25.788 21.237 19.933 1.00 0.00 36 LYS A CA 13
ATOM 9209 C C . LYS A 1 36 ? 25.605 20.147 18.870 1.00 0.00 36 LYS A C 13
ATOM 9210 O O . LYS A 1 36 ? 24.698 19.325 18.990 1.00 0.00 36 LYS A O 13
ATOM 9229 N N . CYS A 1 37 ? 26.442 20.134 17.831 1.00 0.00 37 CYS A N 13
ATOM 9230 C CA . CYS A 1 37 ? 26.296 19.237 16.678 1.00 0.00 37 CYS A CA 13
ATOM 9231 C C . CYS A 1 37 ? 27.039 17.892 16.860 1.00 0.00 37 CYS A C 13
ATOM 9232 O O . CYS A 1 37 ? 28.265 17.821 16.757 1.00 0.00 37 CYS A O 13
ATOM 9239 N N . ASP A 1 38 ? 26.292 16.807 17.095 1.00 0.00 38 ASP A N 13
ATOM 9240 C CA . ASP A 1 38 ? 26.794 15.424 17.162 1.00 0.00 38 ASP A CA 13
ATOM 9241 C C . ASP A 1 38 ? 25.793 14.446 16.504 1.00 0.00 38 ASP A C 13
ATOM 9242 O O . ASP A 1 38 ? 24.600 14.749 16.383 1.00 0.00 38 ASP A O 13
ATOM 9251 N N . ASP A 1 39 ? 26.265 13.286 16.040 1.00 0.00 39 ASP A N 13
ATOM 9252 C CA . ASP A 1 39 ? 25.438 12.250 15.399 1.00 0.00 39 ASP A CA 13
ATOM 9253 C C . ASP A 1 39 ? 24.374 11.648 16.341 1.00 0.00 39 ASP A C 13
ATOM 9254 O O . ASP A 1 39 ? 23.312 11.232 15.868 1.00 0.00 39 ASP A O 13
ATOM 9263 N N . PHE A 1 40 ? 24.636 11.627 17.657 1.00 0.00 40 PHE A N 13
ATOM 9264 C CA . PHE A 1 40 ? 23.802 10.967 18.677 1.00 0.00 40 PHE A CA 13
ATOM 9265 C C . PHE A 1 40 ? 23.508 11.842 19.913 1.00 0.00 40 PHE A C 13
ATOM 9266 O O . PHE A 1 40 ? 22.678 11.464 20.748 1.00 0.00 40 PHE A O 13
ATOM 9283 N N . LYS A 1 41 ? 24.175 12.992 20.072 1.00 0.00 41 LYS A N 13
ATOM 9284 C CA . LYS A 1 41 ? 24.155 13.814 21.301 1.00 0.00 41 LYS A CA 13
ATOM 9285 C C . LYS A 1 41 ? 23.797 15.286 21.064 1.00 0.00 41 LYS A C 13
ATOM 9286 O O . LYS A 1 41 ? 23.780 15.764 19.928 1.00 0.00 41 LYS A O 13
ATOM 9305 N N . CYS A 1 42 ? 23.487 15.990 22.152 1.00 0.00 42 CYS A N 13
ATOM 9306 C CA . CYS A 1 42 ? 23.056 17.390 22.168 1.00 0.00 42 CYS A CA 13
ATOM 9307 C C . CYS A 1 42 ? 23.490 18.069 23.490 1.00 0.00 42 CYS A C 13
ATOM 9308 O O . CYS A 1 42 ? 22.672 18.549 24.278 1.00 0.00 42 CYS A O 13
ATOM 9315 N N . ASN A 1 43 ? 24.796 18.062 23.780 1.00 0.00 43 ASN A N 13
ATOM 9316 C CA . ASN A 1 43 ? 25.378 18.601 25.017 1.00 0.00 43 ASN A CA 13
ATOM 9317 C C . ASN A 1 43 ? 25.498 20.140 24.970 1.00 0.00 43 ASN A C 13
ATOM 9318 O O . ASN A 1 43 ? 26.567 20.701 24.710 1.00 0.00 43 ASN A O 13
ATOM 9329 N N . CYS A 1 44 ? 24.373 20.821 25.183 1.00 0.00 44 CYS A N 13
ATOM 9330 C CA . CYS A 1 44 ? 24.246 22.276 25.094 1.00 0.00 44 CYS A CA 13
ATOM 9331 C C . CYS A 1 44 ? 24.949 23.052 26.232 1.00 0.00 44 CYS A C 13
ATOM 9332 O O . CYS A 1 44 ? 25.343 22.491 27.261 1.00 0.00 44 CYS A O 13
ATOM 9339 N N . ILE A 1 45 ? 25.088 24.371 26.046 1.00 0.00 45 ILE A N 13
ATOM 9340 C CA . ILE A 1 45 ? 25.640 25.332 27.026 1.00 0.00 45 ILE A CA 13
ATOM 9341 C C . ILE A 1 45 ? 24.718 26.561 27.096 1.00 0.00 45 ILE A C 13
ATOM 9342 O O . ILE A 1 45 ? 24.280 27.047 26.051 1.00 0.00 45 ILE A O 13
ATOM 9358 N N . LYS A 1 46 ? 24.401 27.076 28.294 1.00 0.00 46 LYS A N 13
ATOM 9359 C CA . LYS A 1 46 ? 23.557 28.269 28.481 1.00 0.00 46 LYS A CA 13
ATOM 9360 C C . LYS A 1 46 ? 24.193 29.531 27.869 1.00 0.00 46 LYS A C 13
ATOM 9361 O O . LYS A 1 46 ? 25.410 29.738 27.949 1.00 0.00 46 LYS A O 13
ATOM 9380 N N . LEU A 1 47 ? 23.341 30.379 27.280 1.00 0.00 47 LEU A N 13
ATOM 9381 C CA . LEU A 1 47 ? 23.652 31.738 26.797 1.00 0.00 47 LEU A CA 13
ATOM 9382 C C . LEU A 1 47 ? 23.961 32.701 27.948 1.00 0.00 47 LEU A C 13
ATOM 9383 O O . LEU A 1 47 ? 23.200 32.695 28.942 1.00 0.00 47 LEU A O 13
ATOM 9400 N N . LYS A 1 1 ? 12.140 32.419 -6.450 1.00 0.00 1 LYS A N 14
ATOM 9401 C CA . LYS A 1 1 ? 13.005 33.437 -7.090 1.00 0.00 1 LYS A CA 14
ATOM 9402 C C . LYS A 1 1 ? 13.982 34.085 -6.109 1.00 0.00 1 LYS A C 14
ATOM 9403 O O . LYS A 1 1 ? 15.157 34.214 -6.442 1.00 0.00 1 LYS A O 14
ATOM 9424 N N . ILE A 1 2 ? 13.525 34.507 -4.927 1.00 0.00 2 ILE A N 14
ATOM 9425 C CA . ILE A 1 2 ? 14.351 35.120 -3.872 1.00 0.00 2 ILE A CA 14
ATOM 9426 C C . ILE A 1 2 ? 15.403 34.135 -3.330 1.00 0.00 2 ILE A C 14
ATOM 9427 O O . ILE A 1 2 ? 15.137 32.932 -3.206 1.00 0.00 2 ILE A O 14
ATOM 9443 N N . LYS A 1 3 ? 16.592 34.653 -3.008 1.00 0.00 3 LYS A N 14
ATOM 9444 C CA . LYS A 1 3 ? 17.755 33.919 -2.481 1.00 0.00 3 LYS A CA 14
ATOM 9445 C C . LYS A 1 3 ? 17.842 33.975 -0.946 1.00 0.00 3 LYS A C 14
ATOM 9446 O O . LYS A 1 3 ? 17.323 34.899 -0.309 1.00 0.00 3 LYS A O 14
ATOM 9465 N N . SER A 1 4 ? 18.565 33.021 -0.355 1.00 0.00 4 SER A N 14
ATOM 9466 C CA . SER A 1 4 ? 18.977 32.995 1.058 1.00 0.00 4 SER A CA 14
ATOM 9467 C C . SER A 1 4 ? 20.203 32.095 1.269 1.00 0.00 4 SER A C 14
ATOM 9468 O O . SER A 1 4 ? 20.335 31.041 0.641 1.00 0.00 4 SER A O 14
ATOM 9476 N N . GLY A 1 5 ? 21.100 32.489 2.181 1.00 0.00 5 GLY A N 14
ATOM 9477 C CA . GLY A 1 5 ? 22.251 31.691 2.610 1.00 0.00 5 GLY A CA 14
ATOM 9478 C C . GLY A 1 5 ? 23.470 31.779 1.684 1.00 0.00 5 GLY A C 14
ATOM 9479 O O . GLY A 1 5 ? 23.354 31.897 0.460 1.00 0.00 5 GLY A O 14
ATOM 9483 N N . TRP A 1 6 ? 24.659 31.734 2.295 1.00 0.00 6 TRP A N 14
ATOM 9484 C CA . TRP A 1 6 ? 25.939 31.970 1.622 1.00 0.00 6 TRP A CA 14
ATOM 9485 C C . TRP A 1 6 ? 26.345 30.848 0.663 1.00 0.00 6 TRP A C 14
ATOM 9486 O O . TRP A 1 6 ? 26.301 29.672 1.029 1.00 0.00 6 TRP A O 14
ATOM 9507 N N . GLU A 1 7 ? 26.835 31.221 -0.521 1.00 0.00 7 GLU A N 14
ATOM 9508 C CA . GLU A 1 7 ? 27.294 30.311 -1.576 1.00 0.00 7 GLU A CA 14
ATOM 9509 C C . GLU A 1 7 ? 28.627 29.580 -1.293 1.00 0.00 7 GLU A C 14
ATOM 9510 O O . GLU A 1 7 ? 29.096 28.821 -2.146 1.00 0.00 7 GLU A O 14
ATOM 9522 N N . ARG A 1 8 ? 29.214 29.766 -0.101 1.00 0.00 8 ARG A N 14
ATOM 9523 C CA . ARG A 1 8 ? 30.352 28.990 0.427 1.00 0.00 8 ARG A CA 14
ATOM 9524 C C . ARG A 1 8 ? 29.993 27.532 0.756 1.00 0.00 8 ARG A C 14
ATOM 9525 O O . ARG A 1 8 ? 28.904 27.255 1.272 1.00 0.00 8 ARG A O 14
ATOM 9546 N N . LEU A 1 9 ? 30.939 26.620 0.524 1.00 0.00 9 LEU A N 14
ATOM 9547 C CA . LEU A 1 9 ? 30.871 25.223 0.972 1.00 0.00 9 LEU A CA 14
ATOM 9548 C C . LEU A 1 9 ? 31.027 25.132 2.494 1.00 0.00 9 LEU A C 14
ATOM 9549 O O . LEU A 1 9 ? 31.840 25.849 3.075 1.00 0.00 9 LEU A O 14
ATOM 9565 N N . THR A 1 10 ? 30.292 24.239 3.159 1.00 0.00 10 THR A N 14
ATOM 9566 C CA . THR A 1 10 ? 30.375 24.084 4.628 1.00 0.00 10 THR A CA 14
ATOM 9567 C C . THR A 1 10 ? 31.738 23.549 5.086 1.00 0.00 10 THR A C 14
ATOM 9568 O O . THR A 1 10 ? 32.185 23.847 6.194 1.00 0.00 10 THR A O 14
ATOM 9579 N N . SER A 1 11 ? 32.455 22.845 4.209 1.00 0.00 11 SER A N 14
ATOM 9580 C CA . SER A 1 11 ? 33.843 22.400 4.412 1.00 0.00 11 SER A CA 14
ATOM 9581 C C . SER A 1 11 ? 34.877 23.534 4.472 1.00 0.00 11 SER A C 14
ATOM 9582 O O . SER A 1 11 ? 36.043 23.287 4.779 1.00 0.00 11 SER A O 14
ATOM 9590 N N . GLU A 1 12 ? 34.473 24.786 4.240 1.00 0.00 12 GLU A N 14
ATOM 9591 C CA . GLU A 1 12 ? 35.308 25.968 4.511 1.00 0.00 12 GLU A CA 14
ATOM 9592 C C . GLU A 1 12 ? 35.389 26.299 6.014 1.00 0.00 12 GLU A C 14
ATOM 9593 O O . GLU A 1 12 ? 36.235 27.106 6.414 1.00 0.00 12 GLU A O 14
ATOM 9605 N N . SER A 1 13 ? 34.536 25.680 6.842 1.00 0.00 13 SER A N 14
ATOM 9606 C CA . SER A 1 13 ? 34.637 25.658 8.306 1.00 0.00 13 SER A CA 14
ATOM 9607 C C . SER A 1 13 ? 35.523 24.498 8.767 1.00 0.00 13 SER A C 14
ATOM 9608 O O . SER A 1 13 ? 35.573 23.441 8.140 1.00 0.00 13 SER A O 14
ATOM 9616 N N . GLU A 1 14 ? 36.194 24.654 9.903 1.00 0.00 14 GLU A N 14
ATOM 9617 C CA . GLU A 1 14 ? 36.912 23.574 10.599 1.00 0.00 14 GLU A CA 14
ATOM 9618 C C . GLU A 1 14 ? 35.952 22.706 11.426 1.00 0.00 14 GLU A C 14
ATOM 9619 O O . GLU A 1 14 ? 36.163 21.498 11.564 1.00 0.00 14 GLU A O 14
ATOM 9631 N N . TYR A 1 15 ? 34.873 23.317 11.921 1.00 0.00 15 TYR A N 14
ATOM 9632 C CA . TYR A 1 15 ? 33.770 22.688 12.652 1.00 0.00 15 TYR A CA 14
ATOM 9633 C C . TYR A 1 15 ? 32.513 22.647 11.760 1.00 0.00 15 TYR A C 14
ATOM 9634 O O . TYR A 1 15 ? 31.562 23.411 11.927 1.00 0.00 15 TYR A O 14
ATOM 9652 N N . ALA A 1 16 ? 32.542 21.796 10.732 1.00 0.00 16 ALA A N 14
ATOM 9653 C CA . ALA A 1 16 ? 31.579 21.744 9.626 1.00 0.00 16 ALA A CA 14
ATOM 9654 C C . ALA A 1 16 ? 30.204 21.104 9.952 1.00 0.00 16 ALA A C 14
ATOM 9655 O O . ALA A 1 16 ? 29.539 20.599 9.044 1.00 0.00 16 ALA A O 14
ATOM 9662 N N . CYS A 1 17 ? 29.766 21.089 11.217 1.00 0.00 17 CYS A N 14
ATOM 9663 C CA . CYS A 1 17 ? 28.530 20.418 11.645 1.00 0.00 17 CYS A CA 14
ATOM 9664 C C . CYS A 1 17 ? 27.255 21.067 11.047 1.00 0.00 17 CYS A C 14
ATOM 9665 O O . CYS A 1 17 ? 27.029 22.263 11.272 1.00 0.00 17 CYS A O 14
ATOM 9672 N N . PRO A 1 18 ? 26.385 20.324 10.332 1.00 0.00 18 PRO A N 14
ATOM 9673 C CA . PRO A 1 18 ? 25.081 20.816 9.886 1.00 0.00 18 PRO A CA 14
ATOM 9674 C C . PRO A 1 18 ? 24.079 20.901 11.049 1.00 0.00 18 PRO A C 14
ATOM 9675 O O . PRO A 1 18 ? 24.219 20.234 12.075 1.00 0.00 18 PRO A O 14
ATOM 9686 N N . ALA A 1 19 ? 23.022 21.693 10.879 1.00 0.00 19 ALA A N 14
ATOM 9687 C CA . ALA A 1 19 ? 21.980 21.930 11.890 1.00 0.00 19 ALA A CA 14
ATOM 9688 C C . ALA A 1 19 ? 20.917 20.806 12.013 1.00 0.00 19 ALA A C 14
ATOM 9689 O O . ALA A 1 19 ? 19.793 21.073 12.442 1.00 0.00 19 ALA A O 14
ATOM 9696 N N . ILE A 1 20 ? 21.221 19.567 11.602 1.00 0.00 20 ILE A N 14
ATOM 9697 C CA . ILE A 1 20 ? 20.245 18.467 11.450 1.00 0.00 20 ILE A CA 14
ATOM 9698 C C . ILE A 1 20 ? 19.664 17.915 12.769 1.00 0.00 20 ILE A C 14
ATOM 9699 O O . ILE A 1 20 ? 18.499 17.504 12.788 1.00 0.00 20 ILE A O 14
ATOM 9715 N N . ASP A 1 21 ? 20.403 17.935 13.886 1.00 0.00 21 ASP A N 14
ATOM 9716 C CA . ASP A 1 21 ? 19.826 17.640 15.205 1.00 0.00 21 ASP A CA 14
ATOM 9717 C C . ASP A 1 21 ? 18.983 18.838 15.679 1.00 0.00 21 ASP A C 14
ATOM 9718 O O . ASP A 1 21 ? 19.498 19.798 16.265 1.00 0.00 21 ASP A O 14
ATOM 9727 N N . LYS A 1 22 ? 17.673 18.778 15.402 1.00 0.00 22 LYS A N 14
ATOM 9728 C CA . LYS A 1 22 ? 16.710 19.843 15.728 1.00 0.00 22 LYS A CA 14
ATOM 9729 C C . LYS A 1 22 ? 16.411 19.937 17.228 1.00 0.00 22 LYS A C 14
ATOM 9730 O O . LYS A 1 22 ? 16.067 21.013 17.707 1.00 0.00 22 LYS A O 14
ATOM 9749 N N . PHE A 1 23 ? 16.593 18.844 17.971 1.00 0.00 23 PHE A N 14
ATOM 9750 C CA . PHE A 1 23 ? 16.499 18.806 19.432 1.00 0.00 23 PHE A CA 14
ATOM 9751 C C . PHE A 1 23 ? 17.688 19.524 20.100 1.00 0.00 23 PHE A C 14
ATOM 9752 O O . PHE A 1 23 ? 17.527 20.120 21.165 1.00 0.00 23 PHE A O 14
ATOM 9769 N N . CYS A 1 24 ? 18.861 19.535 19.454 1.00 0.00 24 CYS A N 14
ATOM 9770 C CA . CYS A 1 24 ? 20.012 20.355 19.853 1.00 0.00 24 CYS A CA 14
ATOM 9771 C C . CYS A 1 24 ? 19.890 21.832 19.398 1.00 0.00 24 CYS A C 14
ATOM 9772 O O . CYS A 1 24 ? 20.468 22.727 20.013 1.00 0.00 24 CYS A O 14
ATOM 9779 N N . GLU A 1 25 ? 19.132 22.110 18.327 1.00 0.00 25 GLU A N 14
ATOM 9780 C CA . GLU A 1 25 ? 18.814 23.467 17.845 1.00 0.00 25 GLU A CA 14
ATOM 9781 C C . GLU A 1 25 ? 17.615 24.120 18.567 1.00 0.00 25 GLU A C 14
ATOM 9782 O O . GLU A 1 25 ? 17.808 24.845 19.544 1.00 0.00 25 GLU A O 14
ATOM 9794 N N . ASP A 1 26 ? 16.392 23.850 18.097 1.00 0.00 26 ASP A N 14
ATOM 9795 C CA . ASP A 1 26 ? 15.129 24.538 18.417 1.00 0.00 26 ASP A CA 14
ATOM 9796 C C . ASP A 1 26 ? 14.703 24.408 19.889 1.00 0.00 26 ASP A C 14
ATOM 9797 O O . ASP A 1 26 ? 14.445 25.415 20.554 1.00 0.00 26 ASP A O 14
ATOM 9806 N N . HIS A 1 27 ? 14.690 23.179 20.418 1.00 0.00 27 HIS A N 14
ATOM 9807 C CA . HIS A 1 27 ? 14.287 22.875 21.802 1.00 0.00 27 HIS A CA 14
ATOM 9808 C C . HIS A 1 27 ? 15.221 23.518 22.841 1.00 0.00 27 HIS A C 14
ATOM 9809 O O . HIS A 1 27 ? 14.757 24.018 23.868 1.00 0.00 27 HIS A O 14
ATOM 9823 N N . CYS A 1 28 ? 16.525 23.588 22.557 1.00 0.00 28 CYS A N 14
ATOM 9824 C CA . CYS A 1 28 ? 17.483 24.331 23.380 1.00 0.00 28 CYS A CA 14
ATOM 9825 C C . CYS A 1 28 ? 17.320 25.853 23.220 1.00 0.00 28 CYS A C 14
ATOM 9826 O O . CYS A 1 28 ? 17.243 26.582 24.214 1.00 0.00 28 CYS A O 14
ATOM 9833 N N . ALA A 1 29 ? 17.221 26.336 21.977 1.00 0.00 29 ALA A N 14
ATOM 9834 C CA . ALA A 1 29 ? 17.137 27.760 21.664 1.00 0.00 29 ALA A CA 14
ATOM 9835 C C . ALA A 1 29 ? 15.863 28.433 22.210 1.00 0.00 29 ALA A C 14
ATOM 9836 O O . ALA A 1 29 ? 15.909 29.603 22.601 1.00 0.00 29 ALA A O 14
ATOM 9843 N N . ALA A 1 30 ? 14.753 27.696 22.339 1.00 0.00 30 ALA A N 14
ATOM 9844 C CA . ALA A 1 30 ? 13.515 28.198 22.937 1.00 0.00 30 ALA A CA 14
ATOM 9845 C C . ALA A 1 30 ? 13.738 28.714 24.376 1.00 0.00 30 ALA A C 14
ATOM 9846 O O . ALA A 1 30 ? 13.296 29.815 24.720 1.00 0.00 30 ALA A O 14
ATOM 9853 N N . LYS A 1 31 ? 14.511 27.961 25.174 1.00 0.00 31 LYS A N 14
ATOM 9854 C CA . LYS A 1 31 ? 14.947 28.287 26.549 1.00 0.00 31 LYS A CA 14
ATOM 9855 C C . LYS A 1 31 ? 16.305 29.026 26.606 1.00 0.00 31 LYS A C 14
ATOM 9856 O O . LYS A 1 31 ? 16.967 29.004 27.644 1.00 0.00 31 LYS A O 14
ATOM 9875 N N . LYS A 1 32 ? 16.744 29.619 25.484 1.00 0.00 32 LYS A N 14
ATOM 9876 C CA . LYS A 1 32 ? 18.027 30.323 25.230 1.00 0.00 32 LYS A CA 14
ATOM 9877 C C . LYS A 1 32 ? 19.324 29.538 25.512 1.00 0.00 32 LYS A C 14
ATOM 9878 O O . LYS A 1 32 ? 20.396 30.137 25.616 1.00 0.00 32 LYS A O 14
ATOM 9897 N N . ALA A 1 33 ? 19.261 28.208 25.594 1.00 0.00 33 ALA A N 14
ATOM 9898 C CA . ALA A 1 33 ? 20.442 27.344 25.640 1.00 0.00 33 ALA A CA 14
ATOM 9899 C C . ALA A 1 33 ? 21.094 27.230 24.248 1.00 0.00 33 ALA A C 14
ATOM 9900 O O . ALA A 1 33 ? 20.463 27.556 23.242 1.00 0.00 33 ALA A O 14
ATOM 9907 N N . VAL A 1 34 ? 22.349 26.759 24.180 1.00 0.00 34 VAL A N 14
ATOM 9908 C CA . VAL A 1 34 ? 23.127 26.657 22.928 1.00 0.00 34 VAL A CA 14
ATOM 9909 C C . VAL A 1 34 ? 23.750 25.268 22.832 1.00 0.00 34 VAL A C 14
ATOM 9910 O O . VAL A 1 34 ? 24.098 24.693 23.865 1.00 0.00 34 VAL A O 14
ATOM 9923 N N . GLY A 1 35 ? 23.842 24.696 21.627 1.00 0.00 35 GLY A N 14
ATOM 9924 C CA . GLY A 1 35 ? 24.322 23.328 21.393 1.00 0.00 35 GLY A CA 14
ATOM 9925 C C . GLY A 1 35 ? 25.843 23.141 21.449 1.00 0.00 35 GLY A C 14
ATOM 9926 O O . GLY A 1 35 ? 26.605 24.072 21.734 1.00 0.00 35 GLY A O 14
ATOM 9930 N N . LYS A 1 36 ? 26.262 21.897 21.181 1.00 0.00 36 LYS A N 14
ATOM 9931 C CA . LYS A 1 36 ? 27.643 21.454 20.938 1.00 0.00 36 LYS A CA 14
ATOM 9932 C C . LYS A 1 36 ? 27.596 20.129 20.165 1.00 0.00 36 LYS A C 14
ATOM 9933 O O . LYS A 1 36 ? 27.127 19.133 20.716 1.00 0.00 36 LYS A O 14
ATOM 9952 N N . CYS A 1 37 ? 28.075 20.098 18.925 1.00 0.00 37 CYS A N 14
ATOM 9953 C CA . CYS A 1 37 ? 28.151 18.867 18.132 1.00 0.00 37 CYS A CA 14
ATOM 9954 C C . CYS A 1 37 ? 29.304 17.955 18.592 1.00 0.00 37 CYS A C 14
ATOM 9955 O O . CYS A 1 37 ? 30.450 18.394 18.681 1.00 0.00 37 CYS A O 14
ATOM 9962 N N . ASP A 1 38 ? 29.018 16.680 18.847 1.00 0.00 38 ASP A N 14
ATOM 9963 C CA . ASP A 1 38 ? 30.016 15.614 19.027 1.00 0.00 38 ASP A CA 14
ATOM 9964 C C . ASP A 1 38 ? 29.428 14.248 18.623 1.00 0.00 38 ASP A C 14
ATOM 9965 O O . ASP A 1 38 ? 28.220 14.034 18.761 1.00 0.00 38 ASP A O 14
ATOM 9974 N N . ASP A 1 39 ? 30.242 13.314 18.120 1.00 0.00 39 ASP A N 14
ATOM 9975 C CA . ASP A 1 39 ? 29.758 12.070 17.479 1.00 0.00 39 ASP A CA 14
ATOM 9976 C C . ASP A 1 39 ? 28.823 11.206 18.347 1.00 0.00 39 ASP A C 14
ATOM 9977 O O . ASP A 1 39 ? 27.868 10.616 17.832 1.00 0.00 39 ASP A O 14
ATOM 9986 N N . PHE A 1 40 ? 29.065 11.146 19.656 1.00 0.00 40 PHE A N 14
ATOM 9987 C CA . PHE A 1 40 ? 28.253 10.402 20.626 1.00 0.00 40 PHE A CA 14
ATOM 9988 C C . PHE A 1 40 ? 26.806 10.930 20.711 1.00 0.00 40 PHE A C 14
ATOM 9989 O O . PHE A 1 40 ? 25.861 10.153 20.569 1.00 0.00 40 PHE A O 14
ATOM 10006 N N . LYS A 1 41 ? 26.643 12.249 20.894 1.00 0.00 41 LYS A N 14
ATOM 10007 C CA . LYS A 1 41 ? 25.392 13.023 20.768 1.00 0.00 41 LYS A CA 14
ATOM 10008 C C . LYS A 1 41 ? 25.675 14.523 20.899 1.00 0.00 41 LYS A C 14
ATOM 10009 O O . LYS A 1 41 ? 26.545 14.924 21.676 1.00 0.00 41 LYS A O 14
ATOM 10028 N N . CYS A 1 42 ? 24.910 15.345 20.182 1.00 0.00 42 CYS A N 14
ATOM 10029 C CA . CYS A 1 42 ? 24.907 16.797 20.355 1.00 0.00 42 CYS A CA 14
ATOM 10030 C C . CYS A 1 42 ? 24.248 17.167 21.695 1.00 0.00 42 CYS A C 14
ATOM 10031 O O . CYS A 1 42 ? 23.173 16.648 22.004 1.00 0.00 42 CYS A O 14
ATOM 10038 N N . ASN A 1 43 ? 24.874 18.040 22.491 1.00 0.00 43 ASN A N 14
ATOM 10039 C CA . ASN A 1 43 ? 24.473 18.319 23.879 1.00 0.00 43 ASN A CA 14
ATOM 10040 C C . ASN A 1 43 ? 24.561 19.821 24.209 1.00 0.00 43 ASN A C 14
ATOM 10041 O O . ASN A 1 43 ? 25.618 20.435 24.037 1.00 0.00 43 ASN A O 14
ATOM 10052 N N . CYS A 1 44 ? 23.460 20.402 24.697 1.00 0.00 44 CYS A N 14
ATOM 10053 C CA . CYS A 1 44 ? 23.333 21.830 24.986 1.00 0.00 44 CYS A CA 14
ATOM 10054 C C . CYS A 1 44 ? 23.917 22.274 26.341 1.00 0.00 44 CYS A C 14
ATOM 10055 O O . CYS A 1 44 ? 24.137 21.467 27.247 1.00 0.00 44 CYS A O 14
ATOM 10062 N N . ILE A 1 45 ? 24.137 23.586 26.482 1.00 0.00 45 ILE A N 14
ATOM 10063 C CA . ILE A 1 45 ? 24.921 24.256 27.537 1.00 0.00 45 ILE A CA 14
ATOM 10064 C C . ILE A 1 45 ? 24.399 24.253 28.994 1.00 0.00 45 ILE A C 14
ATOM 10065 O O . ILE A 1 45 ? 24.979 24.902 29.862 1.00 0.00 45 ILE A O 14
ATOM 10081 N N . LYS A 1 46 ? 23.320 23.515 29.265 1.00 0.00 46 LYS A N 14
ATOM 10082 C CA . LYS A 1 46 ? 22.689 23.282 30.590 1.00 0.00 46 LYS A CA 14
ATOM 10083 C C . LYS A 1 46 ? 22.538 24.555 31.450 1.00 0.00 46 LYS A C 14
ATOM 10084 O O . LYS A 1 46 ? 23.416 24.919 32.241 1.00 0.00 46 LYS A O 14
ATOM 10103 N N . LEU A 1 47 ? 21.413 25.250 31.267 1.00 0.00 47 LEU A N 14
ATOM 10104 C CA . LEU A 1 47 ? 21.102 26.566 31.859 1.00 0.00 47 LEU A CA 14
ATOM 10105 C C . LEU A 1 47 ? 20.432 26.525 33.238 1.00 0.00 47 LEU A C 14
ATOM 10106 O O . LEU A 1 47 ? 19.874 25.481 33.637 1.00 0.00 47 LEU A O 14
ATOM 10123 N N . LYS A 1 1 ? 1.229 6.749 2.483 1.00 0.00 1 LYS A N 15
ATOM 10124 C CA . LYS A 1 1 ? 1.179 5.270 2.493 1.00 0.00 1 LYS A CA 15
ATOM 1012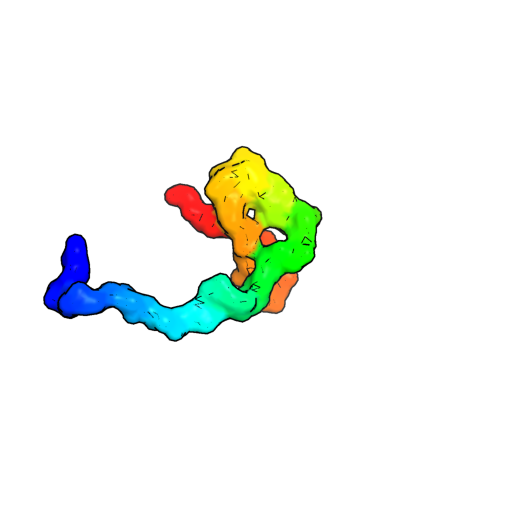5 C C . LYS A 1 1 ? 2.574 4.638 2.488 1.00 0.00 1 LYS A C 15
ATOM 10126 O O . LYS A 1 1 ? 2.847 3.800 3.354 1.00 0.00 1 LYS A O 15
ATOM 10147 N N . ILE A 1 2 ? 3.459 4.991 1.542 1.00 0.00 2 ILE A N 15
ATOM 10148 C CA . ILE A 1 2 ? 4.791 4.369 1.363 1.00 0.00 2 ILE A CA 15
ATOM 10149 C C . ILE A 1 2 ? 5.971 5.272 1.751 1.00 0.00 2 ILE A C 15
ATOM 10150 O O . ILE A 1 2 ? 5.874 6.503 1.708 1.00 0.00 2 ILE A O 15
ATOM 10166 N N . LYS A 1 3 ? 7.105 4.653 2.106 1.00 0.00 3 LYS A N 15
ATOM 10167 C CA . LYS A 1 3 ? 8.392 5.337 2.304 1.00 0.00 3 LYS A CA 15
ATOM 10168 C C . LYS A 1 3 ? 8.928 5.956 1.006 1.00 0.00 3 LYS A C 15
ATOM 10169 O O . LYS A 1 3 ? 8.730 5.420 -0.085 1.00 0.00 3 LYS A O 15
ATOM 10188 N N . SER A 1 4 ? 9.630 7.076 1.142 1.00 0.00 4 SER A N 15
ATOM 10189 C CA . SER A 1 4 ? 10.324 7.801 0.068 1.00 0.00 4 SER A CA 15
ATOM 10190 C C . SER A 1 4 ? 11.474 8.623 0.671 1.00 0.00 4 SER A C 15
ATOM 10191 O O . SER A 1 4 ? 11.568 8.749 1.893 1.00 0.00 4 SER A O 15
ATOM 10199 N N . GLY A 1 5 ? 12.372 9.144 -0.161 1.00 0.00 5 GLY A N 15
ATOM 10200 C CA . GLY A 1 5 ? 13.578 9.844 0.267 1.00 0.00 5 GLY A CA 15
ATOM 10201 C C . GLY A 1 5 ? 14.711 8.891 0.651 1.00 0.00 5 GLY A C 15
ATOM 10202 O O . GLY A 1 5 ? 14.497 7.709 0.947 1.00 0.00 5 GLY A O 15
ATOM 10206 N N . TRP A 1 6 ? 15.935 9.406 0.613 1.00 0.00 6 TRP A N 15
ATOM 10207 C CA . TRP A 1 6 ? 17.145 8.639 0.926 1.00 0.00 6 TRP A CA 15
ATOM 10208 C C . TRP A 1 6 ? 17.277 8.310 2.426 1.00 0.00 6 TRP A C 15
ATOM 10209 O O . TRP A 1 6 ? 16.697 8.968 3.301 1.00 0.00 6 TRP A O 15
ATOM 10230 N N . GLU A 1 7 ? 18.076 7.284 2.719 1.00 0.00 7 GLU A N 15
ATOM 10231 C CA . GLU A 1 7 ? 18.278 6.689 4.051 1.00 0.00 7 GLU A CA 15
ATOM 10232 C C . GLU A 1 7 ? 19.734 6.283 4.342 1.00 0.00 7 GLU A C 15
ATOM 10233 O O . GLU A 1 7 ? 20.071 5.954 5.486 1.00 0.00 7 GLU A O 15
ATOM 10245 N N . ARG A 1 8 ? 20.619 6.293 3.339 1.00 0.00 8 ARG A N 15
ATOM 10246 C CA . ARG A 1 8 ? 22.072 6.143 3.509 1.00 0.00 8 ARG A CA 15
ATOM 10247 C C . ARG A 1 8 ? 22.765 7.503 3.681 1.00 0.00 8 ARG A C 15
ATOM 10248 O O . ARG A 1 8 ? 22.329 8.510 3.116 1.00 0.00 8 ARG A O 15
ATOM 10269 N N . LEU A 1 9 ? 23.865 7.544 4.440 1.00 0.00 9 LEU A N 15
ATOM 10270 C CA . LEU A 1 9 ? 24.694 8.746 4.620 1.00 0.00 9 LEU A CA 15
ATOM 10271 C C . LEU A 1 9 ? 25.242 9.263 3.269 1.00 0.00 9 LEU A C 15
ATOM 10272 O O . LEU A 1 9 ? 25.556 8.477 2.376 1.00 0.00 9 LEU A O 15
ATOM 10288 N N . THR A 1 10 ? 25.373 10.583 3.108 1.00 0.00 10 THR A N 15
ATOM 10289 C CA . THR A 1 10 ? 25.670 11.223 1.808 1.00 0.00 10 THR A CA 15
ATOM 10290 C C . THR A 1 10 ? 27.096 11.003 1.286 1.00 0.00 10 THR A C 15
ATOM 10291 O O . THR A 1 10 ? 27.381 11.346 0.135 1.00 0.00 10 THR A O 15
ATOM 10302 N N . SER A 1 11 ? 27.999 10.440 2.097 1.00 0.00 11 SER A N 15
ATOM 10303 C CA . SER A 1 11 ? 29.407 10.207 1.750 1.00 0.00 11 SER A CA 15
ATOM 10304 C C . SER A 1 11 ? 29.985 9.007 2.511 1.00 0.00 11 SER A C 15
ATOM 10305 O O . SER A 1 11 ? 29.577 8.711 3.637 1.00 0.00 11 SER A O 15
ATOM 10313 N N . GLU A 1 12 ? 30.948 8.319 1.899 1.00 0.00 12 GLU A N 15
ATOM 10314 C CA . GLU A 1 12 ? 31.800 7.296 2.527 1.00 0.00 12 GLU A CA 15
ATOM 10315 C C . GLU A 1 12 ? 32.822 7.879 3.525 1.00 0.00 12 GLU A C 15
ATOM 10316 O O . GLU A 1 12 ? 33.399 7.121 4.308 1.00 0.00 12 GLU A O 15
ATOM 10328 N N . SER A 1 13 ? 33.062 9.197 3.480 1.00 0.00 13 SER A N 15
ATOM 10329 C CA . SER A 1 13 ? 34.119 9.906 4.218 1.00 0.00 13 SER A CA 15
ATOM 10330 C C . SER A 1 13 ? 33.891 9.995 5.736 1.00 0.00 13 SER A C 15
ATOM 10331 O O . SER A 1 13 ? 32.760 9.931 6.223 1.00 0.00 13 SER A O 15
ATOM 10339 N N . GLU A 1 14 ? 34.981 10.195 6.480 1.00 0.00 14 GLU A N 15
ATOM 10340 C CA . GLU A 1 14 ? 35.105 10.218 7.948 1.00 0.00 14 GLU A CA 15
ATOM 10341 C C . GLU A 1 14 ? 34.567 11.523 8.592 1.00 0.00 14 GLU A C 15
ATOM 10342 O O . GLU A 1 14 ? 35.207 12.131 9.457 1.00 0.00 14 GLU A O 15
ATOM 10354 N N . TYR A 1 15 ? 33.396 11.983 8.147 1.00 0.00 15 TYR A N 15
ATOM 10355 C CA . TYR A 1 15 ? 32.815 13.298 8.454 1.00 0.00 15 TYR A CA 15
ATOM 10356 C C . TYR A 1 15 ? 32.599 13.593 9.956 1.00 0.00 15 TYR A C 15
ATOM 10357 O O . TYR A 1 15 ? 32.368 12.700 10.781 1.00 0.00 15 TYR A O 15
ATOM 10375 N N . ALA A 1 16 ? 32.698 14.882 10.296 1.00 0.00 16 ALA A N 15
ATOM 10376 C CA . ALA A 1 16 ? 32.645 15.436 11.649 1.00 0.00 16 ALA A CA 15
ATOM 10377 C C . ALA A 1 16 ? 31.212 15.715 12.149 1.00 0.00 16 ALA A C 15
ATOM 10378 O O . ALA A 1 16 ? 30.310 15.985 11.352 1.00 0.00 16 ALA A O 15
ATOM 10385 N N . CYS A 1 17 ? 31.030 15.742 13.477 1.00 0.00 17 CYS A N 15
ATOM 10386 C CA . CYS A 1 17 ? 29.816 16.199 14.171 1.00 0.00 17 CYS A CA 15
ATOM 10387 C C . CYS A 1 17 ? 28.499 15.523 13.700 1.00 0.00 17 CYS A C 15
ATOM 10388 O O . CYS A 1 17 ? 27.631 16.179 13.110 1.00 0.00 17 CYS A O 15
ATOM 10395 N N . PRO A 1 18 ? 28.304 14.210 13.943 1.00 0.00 18 PRO A N 15
ATOM 10396 C CA . PRO A 1 18 ? 27.071 13.501 13.581 1.00 0.00 18 PRO A CA 15
ATOM 10397 C C . PRO A 1 18 ? 25.860 13.877 14.454 1.00 0.00 18 PRO A C 15
ATOM 10398 O O . PRO A 1 18 ? 24.741 13.953 13.945 1.00 0.00 18 PRO A O 15
ATOM 10409 N N . ALA A 1 19 ? 26.073 14.149 15.747 1.00 0.00 19 ALA A N 15
ATOM 10410 C CA . ALA A 1 19 ? 25.037 14.281 16.781 1.00 0.00 19 ALA A CA 15
ATOM 10411 C C . ALA A 1 19 ? 24.144 15.549 16.749 1.00 0.00 19 ALA A C 15
ATOM 10412 O O . ALA A 1 19 ? 23.582 15.923 17.779 1.00 0.00 19 ALA A O 15
ATOM 10419 N N . ILE A 1 20 ? 23.980 16.219 15.606 1.00 0.00 20 ILE A N 15
ATOM 10420 C CA . ILE A 1 20 ? 23.006 17.316 15.460 1.00 0.00 20 ILE A CA 15
ATOM 10421 C C . ILE A 1 20 ? 21.592 16.756 15.224 1.00 0.00 20 ILE A C 15
ATOM 10422 O O . ILE A 1 20 ? 21.424 15.770 14.503 1.00 0.00 20 ILE A O 15
ATOM 10438 N N . ASP A 1 21 ? 20.583 17.379 15.834 1.00 0.00 21 ASP A N 15
ATOM 10439 C CA . ASP A 1 21 ? 19.151 17.108 15.649 1.00 0.00 21 ASP A CA 15
ATOM 10440 C C . ASP A 1 21 ? 18.302 18.342 16.040 1.00 0.00 21 ASP A C 15
ATOM 10441 O O . ASP A 1 21 ? 18.836 19.373 16.466 1.00 0.00 21 ASP A O 15
ATOM 10450 N N . LYS A 1 22 ? 16.968 18.256 15.923 1.00 0.00 22 LYS A N 15
ATOM 10451 C CA . LYS A 1 22 ? 16.058 19.364 16.290 1.00 0.00 22 LYS A CA 15
ATOM 10452 C C . LYS A 1 22 ? 16.064 19.691 17.786 1.00 0.00 22 LYS A C 15
ATOM 10453 O O . LYS A 1 22 ? 15.796 20.835 18.150 1.00 0.00 22 LYS A O 15
ATOM 10472 N N . PHE A 1 23 ? 16.429 18.754 18.661 1.00 0.00 23 PHE A N 15
ATOM 10473 C CA . PHE A 1 23 ? 16.641 19.077 20.075 1.00 0.00 23 PHE A CA 15
ATOM 10474 C C . PHE A 1 23 ? 17.816 20.062 20.236 1.00 0.00 23 PHE A C 15
ATOM 10475 O O . PHE A 1 23 ? 17.672 21.110 20.868 1.00 0.00 23 PHE A O 15
ATOM 10492 N N . CYS A 1 24 ? 18.933 19.786 19.557 1.00 0.00 24 CYS A N 15
ATOM 10493 C CA . CYS A 1 24 ? 20.133 20.628 19.521 1.00 0.00 24 CYS A CA 15
ATOM 10494 C C . CYS A 1 24 ? 19.958 21.978 18.776 1.00 0.00 24 CYS A C 15
ATOM 10495 O O . CYS A 1 24 ? 20.631 22.959 19.106 1.00 0.00 24 CYS A O 15
ATOM 10502 N N . GLU A 1 25 ? 19.073 22.059 17.772 1.00 0.00 25 GLU A N 15
ATOM 10503 C CA . GLU A 1 25 ? 18.908 23.231 16.878 1.00 0.00 25 GLU A CA 15
ATOM 10504 C C . GLU A 1 25 ? 17.562 23.987 16.985 1.00 0.00 25 GLU A C 15
ATOM 10505 O O . GLU A 1 25 ? 17.365 24.991 16.288 1.00 0.00 25 GLU A O 15
ATOM 10517 N N . ASP A 1 26 ? 16.641 23.563 17.855 1.00 0.00 26 ASP A N 15
ATOM 10518 C CA . ASP A 1 26 ? 15.354 24.235 18.097 1.00 0.00 26 ASP A CA 15
ATOM 10519 C C . ASP A 1 26 ? 14.920 24.184 19.577 1.00 0.00 26 ASP A C 15
ATOM 10520 O O . ASP A 1 26 ? 14.692 25.236 20.175 1.00 0.00 26 ASP A O 15
ATOM 10529 N N . HIS A 1 27 ? 14.861 22.998 20.199 1.00 0.00 27 HIS A N 15
ATOM 10530 C CA . HIS A 1 27 ? 14.396 22.852 21.594 1.00 0.00 27 HIS A CA 15
ATOM 10531 C C . HIS A 1 27 ? 15.308 23.570 22.602 1.00 0.00 27 HIS A C 15
ATOM 10532 O O . HIS A 1 27 ? 14.851 24.421 23.367 1.00 0.00 27 HIS A O 15
ATOM 10546 N N . CYS A 1 28 ? 16.617 23.306 22.553 1.00 0.00 28 CYS A N 15
ATOM 10547 C CA . CYS A 1 28 ? 17.589 23.979 23.415 1.00 0.00 28 CYS A CA 15
ATOM 10548 C C . CYS A 1 28 ? 17.650 25.500 23.181 1.00 0.00 28 CYS A C 15
ATOM 10549 O O . CYS A 1 28 ? 17.842 26.250 24.138 1.00 0.00 28 CYS A O 15
ATOM 10556 N N . ALA A 1 29 ? 17.407 25.970 21.953 1.00 0.00 29 ALA A N 15
ATOM 10557 C CA . ALA A 1 29 ? 17.278 27.396 21.643 1.00 0.00 29 ALA A CA 15
ATOM 10558 C C . ALA A 1 29 ? 16.026 28.047 22.264 1.00 0.00 29 ALA A C 15
ATOM 10559 O O . ALA A 1 29 ? 16.104 29.187 22.735 1.00 0.00 29 ALA A O 15
ATOM 10566 N N . ALA A 1 30 ? 14.902 27.317 22.334 1.00 0.00 30 ALA A N 15
ATOM 10567 C CA . ALA A 1 30 ? 13.695 27.746 23.038 1.00 0.00 30 ALA A CA 15
ATOM 10568 C C . ALA A 1 30 ? 13.921 27.862 24.556 1.00 0.00 30 ALA A C 15
ATOM 10569 O O . ALA A 1 30 ? 13.520 28.853 25.167 1.00 0.00 30 ALA A O 15
ATOM 10576 N N . LYS A 1 31 ? 14.649 26.906 25.146 1.00 0.00 31 LYS A N 15
ATOM 10577 C CA . LYS A 1 31 ? 15.173 26.964 26.532 1.00 0.00 31 LYS A CA 15
ATOM 10578 C C . LYS A 1 31 ? 16.482 27.789 26.683 1.00 0.00 31 LYS A C 15
ATOM 10579 O O . LYS A 1 31 ? 17.244 27.581 27.630 1.00 0.00 31 LYS A O 15
ATOM 10598 N N . LYS A 1 32 ? 16.752 28.709 25.745 1.00 0.00 32 LYS A N 15
ATOM 10599 C CA . LYS A 1 32 ? 17.829 29.723 25.703 1.00 0.00 32 LYS A CA 15
ATOM 10600 C C . LYS A 1 32 ? 19.290 29.244 25.791 1.00 0.00 32 LYS A C 15
ATOM 10601 O O . LYS A 1 32 ? 20.180 30.089 25.865 1.00 0.00 32 LYS A O 15
ATOM 10620 N N . ALA A 1 33 ? 19.539 27.936 25.758 1.00 0.00 33 ALA A N 15
ATOM 10621 C CA . ALA A 1 33 ? 20.856 27.299 25.864 1.00 0.00 33 ALA A CA 15
ATOM 10622 C C . ALA A 1 33 ? 21.698 27.400 24.568 1.00 0.00 33 ALA A C 15
ATOM 10623 O O . ALA A 1 33 ? 21.297 28.058 23.604 1.00 0.00 33 ALA A O 15
ATOM 10630 N N . VAL A 1 34 ? 22.870 26.745 24.536 1.00 0.00 34 VAL A N 15
ATOM 10631 C CA . VAL A 1 34 ? 23.781 26.697 23.368 1.00 0.00 34 VAL A CA 15
ATOM 10632 C C . VAL A 1 34 ? 24.238 25.259 23.103 1.00 0.00 34 VAL A C 15
ATOM 10633 O O . VAL A 1 34 ? 24.810 24.621 23.984 1.00 0.00 34 VAL A O 15
ATOM 10646 N N . GLY A 1 35 ? 23.984 24.734 21.900 1.00 0.00 35 GLY A N 15
ATOM 10647 C CA . GLY A 1 35 ? 24.254 23.338 21.526 1.00 0.00 35 GLY A CA 15
ATOM 10648 C C . GLY A 1 35 ? 25.671 23.084 20.994 1.00 0.00 35 GLY A C 15
ATOM 10649 O O . GLY A 1 35 ? 26.142 23.776 20.082 1.00 0.00 35 GLY A O 15
ATOM 10653 N N . LYS A 1 36 ? 26.343 22.064 21.540 1.00 0.00 36 LYS A N 15
ATOM 10654 C CA . LYS A 1 36 ? 27.674 21.584 21.125 1.00 0.00 36 LYS A CA 15
ATOM 10655 C C . LYS A 1 36 ? 27.629 20.337 20.243 1.00 0.00 36 LYS A C 15
ATOM 10656 O O . LYS A 1 36 ? 26.840 19.430 20.496 1.00 0.00 36 LYS A O 15
ATOM 10675 N N . CYS A 1 37 ? 28.554 20.251 19.291 1.00 0.00 37 CYS A N 15
ATOM 10676 C CA . CYS A 1 37 ? 28.834 19.037 18.531 1.00 0.00 37 CYS A CA 15
ATOM 10677 C C . CYS A 1 37 ? 29.335 17.903 19.441 1.00 0.00 37 CYS A C 15
ATOM 10678 O O . CYS A 1 37 ? 30.079 18.129 20.397 1.00 0.00 37 CYS A O 15
ATOM 10685 N N . ASP A 1 38 ? 28.970 16.663 19.122 1.00 0.00 38 ASP A N 15
ATOM 10686 C CA . ASP A 1 38 ? 29.477 15.463 19.778 1.00 0.00 38 ASP A CA 15
ATOM 10687 C C . ASP A 1 38 ? 29.476 14.247 18.830 1.00 0.00 38 ASP A C 15
ATOM 10688 O O . ASP A 1 38 ? 28.805 14.245 17.795 1.00 0.00 38 ASP A O 15
ATOM 10697 N N . ASP A 1 39 ? 30.193 13.186 19.209 1.00 0.00 39 ASP A N 15
ATOM 10698 C CA . ASP A 1 39 ? 30.161 11.892 18.518 1.00 0.00 39 ASP A CA 15
ATOM 10699 C C . ASP A 1 39 ? 28.858 11.106 18.775 1.00 0.00 39 ASP A C 15
ATOM 10700 O O . ASP A 1 39 ? 28.471 10.281 17.942 1.00 0.00 39 ASP A O 15
ATOM 10709 N N . PHE A 1 40 ? 28.166 11.360 19.898 1.00 0.00 40 PHE A N 15
ATOM 10710 C CA . PHE A 1 40 ? 27.031 10.556 20.380 1.00 0.00 40 PHE A CA 15
ATOM 10711 C C . PHE A 1 40 ? 25.782 11.369 20.777 1.00 0.00 40 PHE A C 15
ATOM 10712 O O . PHE A 1 40 ? 24.664 10.904 20.522 1.00 0.00 40 PHE A O 15
ATOM 10729 N N . LYS A 1 41 ? 25.933 12.560 21.383 1.00 0.00 41 LYS A N 15
ATOM 10730 C CA . LYS A 1 41 ? 24.823 13.392 21.891 1.00 0.00 41 LYS A CA 15
ATOM 10731 C C . LYS A 1 41 ? 25.237 14.856 22.094 1.00 0.00 41 LYS A C 15
ATOM 10732 O O . LYS A 1 41 ? 26.159 15.141 22.862 1.00 0.00 41 LYS A O 15
ATOM 10751 N N . CYS A 1 42 ? 24.517 15.777 21.457 1.00 0.00 42 CYS A N 15
ATOM 10752 C CA . CYS A 1 42 ? 24.715 17.222 21.593 1.00 0.00 42 CYS A CA 15
ATOM 10753 C C . CYS A 1 42 ? 24.550 17.687 23.052 1.00 0.00 42 CYS A C 15
ATOM 10754 O O . CYS A 1 42 ? 23.555 17.351 23.704 1.00 0.00 42 CYS A O 15
ATOM 10761 N N . ASN A 1 43 ? 25.526 18.456 23.561 1.00 0.00 43 ASN A N 15
ATOM 10762 C CA . ASN A 1 43 ? 25.468 19.045 24.901 1.00 0.00 43 ASN A CA 15
ATOM 10763 C C . ASN A 1 43 ? 24.895 20.464 24.808 1.00 0.00 43 ASN A C 15
ATOM 10764 O O . ASN A 1 43 ? 25.512 21.320 24.170 1.00 0.00 43 ASN A O 15
ATOM 10775 N N . CYS A 1 44 ? 23.741 20.725 25.428 1.00 0.00 44 CYS A N 15
ATOM 10776 C CA . CYS A 1 44 ? 23.181 22.073 25.511 1.00 0.00 44 CYS A CA 15
ATOM 10777 C C . CYS A 1 44 ? 23.678 22.781 26.780 1.00 0.00 44 CYS A C 15
ATOM 10778 O O . CYS A 1 44 ? 23.156 22.580 27.881 1.00 0.00 44 CYS A O 15
ATOM 10785 N N . ILE A 1 45 ? 24.701 23.616 26.617 1.00 0.00 45 ILE A N 15
ATOM 10786 C CA . ILE A 1 45 ? 25.330 24.380 27.696 1.00 0.00 45 ILE A CA 15
ATOM 10787 C C . ILE A 1 45 ? 24.409 25.519 28.151 1.00 0.00 45 ILE A C 15
ATOM 10788 O O . ILE A 1 45 ? 23.839 26.242 27.330 1.00 0.00 45 ILE A O 15
ATOM 10804 N N . LYS A 1 46 ? 24.256 25.664 29.471 1.00 0.00 46 LYS A N 15
ATOM 10805 C CA . LYS A 1 46 ? 23.466 26.725 30.114 1.00 0.00 46 LYS A CA 15
ATOM 10806 C C . LYS A 1 46 ? 24.189 28.080 30.152 1.00 0.00 46 LYS A C 15
ATOM 10807 O O . LYS A 1 46 ? 25.425 28.157 30.179 1.00 0.00 46 LYS A O 15
ATOM 10826 N N . LEU A 1 47 ? 23.398 29.151 30.215 1.00 0.00 47 LEU A N 15
ATOM 10827 C CA . LEU A 1 47 ? 23.817 30.530 30.493 1.00 0.00 47 LEU A CA 15
ATOM 10828 C C . LEU A 1 47 ? 24.149 30.715 31.976 1.00 0.00 47 LEU A C 15
ATOM 10829 O O . LEU A 1 47 ? 23.339 30.339 32.851 1.00 0.00 47 LEU A O 15
ATOM 10846 N N . LYS A 1 1 ? 34.422 53.917 23.951 1.00 0.00 1 LYS A N 16
ATOM 10847 C CA . LYS A 1 1 ? 34.036 53.818 22.524 1.00 0.00 1 LYS A CA 16
ATOM 10848 C C . LYS A 1 1 ? 34.179 52.400 21.952 1.00 0.00 1 LYS A C 16
ATOM 10849 O O . LYS A 1 1 ? 33.271 51.966 21.245 1.00 0.00 1 LYS A O 16
ATOM 10870 N N . ILE A 1 2 ? 35.280 51.685 22.228 1.00 0.00 2 ILE A N 16
ATOM 10871 C CA . ILE A 1 2 ? 35.563 50.332 21.711 1.00 0.00 2 ILE A CA 16
ATOM 10872 C C . ILE A 1 2 ? 35.239 49.240 22.749 1.00 0.00 2 ILE A C 16
ATOM 10873 O O . ILE A 1 2 ? 35.732 49.283 23.883 1.00 0.00 2 ILE A O 16
ATOM 10889 N N . LYS A 1 3 ? 34.482 48.217 22.334 1.00 0.00 3 LYS A N 16
ATOM 10890 C CA . LYS A 1 3 ? 34.269 46.949 23.058 1.00 0.00 3 LYS A CA 16
ATOM 10891 C C . LYS A 1 3 ? 35.093 45.804 22.452 1.00 0.00 3 LYS A C 16
ATOM 10892 O O . LYS A 1 3 ? 35.590 44.958 23.193 1.00 0.00 3 LYS A O 16
ATOM 10911 N N . SER A 1 4 ? 35.299 45.817 21.129 1.00 0.00 4 SER A N 16
ATOM 10912 C CA . SER A 1 4 ? 36.015 44.784 20.352 1.00 0.00 4 SER A CA 16
ATOM 10913 C C . SER A 1 4 ? 35.378 43.377 20.445 1.00 0.00 4 SER A C 16
ATOM 10914 O O . SER A 1 4 ? 34.337 43.185 21.085 1.00 0.00 4 SER A O 16
ATOM 10922 N N . GLY A 1 5 ? 35.971 42.382 19.778 1.00 0.00 5 GLY A N 16
ATOM 10923 C CA . GLY A 1 5 ? 35.474 41.010 19.726 1.00 0.00 5 GLY A CA 16
ATOM 10924 C C . GLY A 1 5 ? 36.507 39.998 19.222 1.00 0.00 5 GLY A C 16
ATOM 10925 O O . GLY A 1 5 ? 37.623 40.344 18.823 1.00 0.00 5 GLY A O 16
ATOM 10929 N N . TRP A 1 6 ? 36.110 38.731 19.263 1.00 0.00 6 TRP A N 16
ATOM 10930 C CA . TRP A 1 6 ? 36.897 37.545 18.901 1.00 0.00 6 TRP A CA 16
ATOM 10931 C C . TRP A 1 6 ? 37.153 37.403 17.388 1.00 0.00 6 TRP A C 16
ATOM 10932 O O . TRP A 1 6 ? 36.476 38.018 16.563 1.00 0.00 6 TRP A O 16
ATOM 10953 N N . GLU A 1 7 ? 38.116 36.555 17.015 1.00 0.00 7 GLU A N 16
ATOM 10954 C CA . GLU A 1 7 ? 38.581 36.330 15.630 1.00 0.00 7 GLU A CA 16
ATOM 10955 C C . GLU A 1 7 ? 37.607 35.483 14.770 1.00 0.00 7 GLU A C 16
ATOM 10956 O O . GLU A 1 7 ? 37.875 35.209 13.596 1.00 0.00 7 GLU A O 16
ATOM 10968 N N . ARG A 1 8 ? 36.460 35.072 15.328 1.00 0.00 8 ARG A N 16
ATOM 10969 C CA . ARG A 1 8 ? 35.453 34.205 14.690 1.00 0.00 8 ARG A CA 16
ATOM 10970 C C . ARG A 1 8 ? 34.893 34.754 13.370 1.00 0.00 8 ARG A C 16
ATOM 10971 O O . ARG A 1 8 ? 34.744 35.970 13.196 1.00 0.00 8 ARG A O 16
ATOM 10992 N N . LEU A 1 9 ? 34.547 33.837 12.467 1.00 0.00 9 LEU A N 16
ATOM 10993 C CA . LEU A 1 9 ? 33.947 34.094 11.154 1.00 0.00 9 LEU A CA 16
ATOM 10994 C C . LEU A 1 9 ? 32.530 34.677 11.261 1.00 0.00 9 LEU A C 16
ATOM 10995 O O . LEU A 1 9 ? 31.777 34.369 12.183 1.00 0.00 9 LEU A O 16
ATOM 11011 N N . THR A 1 10 ? 32.126 35.460 10.260 1.00 0.00 10 THR A N 16
ATOM 11012 C CA . THR A 1 10 ? 30.816 36.138 10.178 1.00 0.00 10 THR A CA 16
ATOM 11013 C C . THR A 1 10 ? 29.629 35.230 9.795 1.00 0.00 10 THR A C 16
ATOM 11014 O O . THR A 1 10 ? 28.511 35.718 9.614 1.00 0.00 10 THR A O 16
ATOM 11025 N N . SER A 1 11 ? 29.829 33.911 9.698 1.00 0.00 11 SER A N 16
ATOM 11026 C CA . SER A 1 11 ? 28.755 32.914 9.558 1.00 0.00 11 SER A CA 16
ATOM 11027 C C . SER A 1 11 ? 29.184 31.525 10.040 1.00 0.00 11 SER A C 16
ATOM 11028 O O . SER A 1 11 ? 30.283 31.052 9.727 1.00 0.00 11 SER A O 16
ATOM 11036 N N . GLU A 1 12 ? 28.264 30.813 10.698 1.00 0.00 12 GLU A N 16
ATOM 11037 C CA . GLU A 1 12 ? 28.391 29.396 11.069 1.00 0.00 12 GLU A CA 16
ATOM 11038 C C . GLU A 1 12 ? 28.270 28.431 9.861 1.00 0.00 12 GLU A C 16
ATOM 11039 O O . GLU A 1 12 ? 28.121 27.222 10.037 1.00 0.00 12 GLU A O 16
ATOM 11051 N N . SER A 1 13 ? 28.335 28.945 8.621 1.00 0.00 13 SER A N 16
ATOM 11052 C CA . SER A 1 13 ? 28.230 28.160 7.381 1.00 0.00 13 SER A CA 16
ATOM 11053 C C . SER A 1 13 ? 29.144 26.930 7.392 1.00 0.00 13 SER A C 16
ATOM 11054 O O . SER A 1 13 ? 30.316 27.032 7.771 1.00 0.00 13 SER A O 16
ATOM 11062 N N . GLU A 1 14 ? 28.584 25.774 7.021 1.00 0.00 14 GLU A N 16
ATOM 11063 C CA . GLU A 1 14 ? 29.199 24.434 7.019 1.00 0.00 14 GLU A CA 16
ATOM 11064 C C . GLU A 1 14 ? 29.837 23.967 8.352 1.00 0.00 14 GLU A C 16
ATOM 11065 O O . GLU A 1 14 ? 30.600 23.000 8.365 1.00 0.00 14 GLU A O 16
ATOM 11077 N N . TYR A 1 15 ? 29.479 24.616 9.471 1.00 0.00 15 TYR A N 16
ATOM 11078 C CA . TYR A 1 15 ? 29.781 24.228 10.863 1.00 0.00 15 TYR A CA 16
ATOM 11079 C C . TYR A 1 15 ? 28.524 24.210 11.767 1.00 0.00 15 TYR A C 16
ATOM 11080 O O . TYR A 1 15 ? 28.578 23.748 12.914 1.00 0.00 15 TYR A O 16
ATOM 11098 N N . ALA A 1 16 ? 27.382 24.699 11.272 1.00 0.00 16 ALA A N 16
ATOM 11099 C CA . ALA A 1 16 ? 26.085 24.692 11.944 1.00 0.00 16 ALA A CA 16
ATOM 11100 C C . ALA A 1 16 ? 25.473 23.281 12.055 1.00 0.00 16 ALA A C 16
ATOM 11101 O O . ALA A 1 16 ? 25.887 22.340 11.370 1.00 0.00 16 ALA A O 16
ATOM 11108 N N . CYS A 1 17 ? 24.446 23.132 12.889 1.00 0.00 17 CYS A N 16
ATOM 11109 C CA . CYS A 1 17 ? 23.614 21.933 12.974 1.00 0.00 17 CYS A CA 16
ATOM 11110 C C . CYS A 1 17 ? 22.772 21.776 11.680 1.00 0.00 17 CYS A C 16
ATOM 11111 O O . CYS A 1 17 ? 22.017 22.698 11.354 1.00 0.00 17 CYS A O 16
ATOM 11118 N N . PRO A 1 18 ? 22.892 20.674 10.909 1.00 0.00 18 PRO A N 16
ATOM 11119 C CA . PRO A 1 18 ? 22.225 20.516 9.612 1.00 0.00 18 PRO A CA 16
ATOM 11120 C C . PRO A 1 18 ? 20.711 20.305 9.754 1.00 0.00 18 PRO A C 16
ATOM 11121 O O . PRO A 1 18 ? 20.221 19.919 10.814 1.00 0.00 18 PRO A O 16
ATOM 11132 N N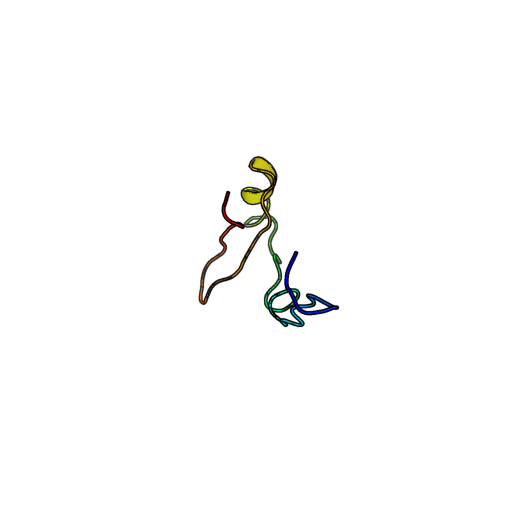 . ALA A 1 19 ? 19.956 20.500 8.674 1.00 0.00 19 ALA A N 16
ATOM 11133 C CA . ALA A 1 19 ? 18.485 20.455 8.680 1.00 0.00 19 ALA A CA 16
ATOM 11134 C C . ALA A 1 19 ? 17.878 19.110 9.162 1.00 0.00 19 ALA A C 16
ATOM 11135 O O . ALA A 1 19 ? 16.786 19.094 9.740 1.00 0.00 19 ALA A O 16
ATOM 11142 N N . ILE A 1 20 ? 18.585 17.986 8.996 1.00 0.00 20 ILE A N 16
ATOM 11143 C CA . ILE A 1 20 ? 18.214 16.672 9.559 1.00 0.00 20 ILE A CA 16
ATOM 11144 C C . ILE A 1 20 ? 18.358 16.590 11.096 1.00 0.00 20 ILE A C 16
ATOM 11145 O O . ILE A 1 20 ? 17.676 15.785 11.733 1.00 0.00 20 ILE A O 16
ATOM 11161 N N . ASP A 1 21 ? 19.187 17.440 11.710 1.00 0.00 21 ASP A N 16
ATOM 11162 C CA . ASP A 1 21 ? 19.433 17.519 13.162 1.00 0.00 21 ASP A CA 16
ATOM 11163 C C . ASP A 1 21 ? 18.903 18.820 13.817 1.00 0.00 21 ASP A C 16
ATOM 11164 O O . ASP A 1 21 ? 18.871 18.920 15.044 1.00 0.00 21 ASP A O 16
ATOM 11173 N N . LYS A 1 22 ? 18.462 19.807 13.018 1.00 0.00 22 LYS A N 16
ATOM 11174 C CA . LYS A 1 22 ? 18.060 21.181 13.405 1.00 0.00 22 LYS A CA 16
ATOM 11175 C C . LYS A 1 22 ? 17.124 21.282 14.612 1.00 0.00 22 LYS A C 16
ATOM 11176 O O . LYS A 1 22 ? 17.189 22.265 15.353 1.00 0.00 22 LYS A O 16
ATOM 11195 N N . PHE A 1 23 ? 16.278 20.278 14.823 1.00 0.00 23 PHE A N 16
ATOM 11196 C CA . PHE A 1 23 ? 15.397 20.176 15.988 1.00 0.00 23 PHE A CA 16
ATOM 11197 C C . PHE A 1 23 ? 16.151 20.286 17.324 1.00 0.00 23 PHE A C 16
ATOM 11198 O O . PHE A 1 23 ? 15.603 20.855 18.268 1.00 0.00 23 PHE A O 16
ATOM 11215 N N . CYS A 1 24 ? 17.401 19.812 17.401 1.00 0.00 24 CYS A N 16
ATOM 11216 C CA . CYS A 1 24 ? 18.242 19.948 18.588 1.00 0.00 24 CYS A CA 16
ATOM 11217 C C . CYS A 1 24 ? 18.629 21.406 18.879 1.00 0.00 24 CYS A C 16
ATOM 11218 O O . CYS A 1 24 ? 18.636 21.799 20.048 1.00 0.00 24 CYS A O 16
ATOM 11225 N N . GLU A 1 25 ? 18.909 22.212 17.849 1.00 0.00 25 GLU A N 16
ATOM 11226 C CA . GLU A 1 25 ? 19.173 23.645 18.000 1.00 0.00 25 GLU A CA 16
ATOM 11227 C C . GLU A 1 25 ? 17.901 24.384 18.439 1.00 0.00 25 GLU A C 16
ATOM 11228 O O . GLU A 1 25 ? 17.952 25.181 19.374 1.00 0.00 25 GLU A O 16
ATOM 11240 N N . ASP A 1 26 ? 16.757 24.087 17.816 1.00 0.00 26 ASP A N 16
ATOM 11241 C CA . ASP A 1 26 ? 15.460 24.679 18.181 1.00 0.00 26 ASP A CA 16
ATOM 11242 C C . ASP A 1 26 ? 15.001 24.293 19.603 1.00 0.00 26 ASP A C 16
ATOM 11243 O O . ASP A 1 26 ? 14.382 25.104 20.297 1.00 0.00 26 ASP A O 16
ATOM 11252 N N . HIS A 1 27 ? 15.342 23.085 20.065 1.00 0.00 27 HIS A N 16
ATOM 11253 C CA . HIS A 1 27 ? 15.108 22.630 21.442 1.00 0.00 27 HIS A CA 16
ATOM 11254 C C . HIS A 1 27 ? 16.019 23.361 22.439 1.00 0.00 27 HIS A C 16
ATOM 11255 O O . HIS A 1 27 ? 15.536 23.889 23.439 1.00 0.00 27 HIS A O 16
ATOM 11269 N N . CYS A 1 28 ? 17.321 23.475 22.147 1.00 0.00 28 CYS A N 16
ATOM 11270 C CA . CYS A 1 28 ? 18.233 24.271 22.975 1.00 0.00 28 CYS A CA 16
ATOM 11271 C C . CYS A 1 28 ? 17.859 25.764 22.992 1.00 0.00 28 CYS A C 16
ATOM 11272 O O . CYS A 1 28 ? 17.972 26.399 24.037 1.00 0.00 28 CYS A O 16
ATOM 11279 N N . ALA A 1 29 ? 17.327 26.315 21.894 1.00 0.00 29 ALA A N 16
ATOM 11280 C CA . ALA A 1 29 ? 16.828 27.688 21.849 1.00 0.00 29 ALA A CA 16
ATOM 11281 C C . ALA A 1 29 ? 15.619 27.895 22.779 1.00 0.00 29 ALA A C 16
ATOM 11282 O O . ALA A 1 29 ? 15.536 28.922 23.452 1.00 0.00 29 ALA A O 16
ATOM 11289 N N . ALA A 1 30 ? 14.725 26.906 22.916 1.00 0.00 30 ALA A N 16
ATOM 11290 C CA . ALA A 1 30 ? 13.637 26.957 23.901 1.00 0.00 30 ALA A CA 16
ATOM 11291 C C . ALA A 1 30 ? 14.180 26.941 25.350 1.00 0.00 30 ALA A C 16
ATOM 11292 O O . ALA A 1 30 ? 13.705 27.704 26.201 1.00 0.00 30 ALA A O 16
ATOM 11299 N N . LYS A 1 31 ? 15.223 26.129 25.601 1.00 0.00 31 LYS A N 16
ATOM 11300 C CA . LYS A 1 31 ? 15.987 26.063 26.866 1.00 0.00 31 LYS A CA 16
ATOM 11301 C C . LYS A 1 31 ? 16.875 27.291 27.104 1.00 0.00 31 LYS A C 16
ATOM 11302 O O . LYS A 1 31 ? 17.453 27.384 28.187 1.00 0.00 31 LYS A O 16
ATOM 11321 N N . LYS A 1 32 ? 16.968 28.217 26.136 1.00 0.00 32 LYS A N 16
ATOM 11322 C CA . LYS A 1 32 ? 17.850 29.403 26.116 1.00 0.00 32 LYS A CA 16
ATOM 11323 C C . LYS A 1 32 ? 19.348 29.063 26.212 1.00 0.00 32 LYS A C 16
ATOM 11324 O O . LYS A 1 32 ? 20.092 29.615 27.027 1.00 0.00 32 LYS A O 16
ATOM 11343 N N . ALA A 1 33 ? 19.775 28.127 25.365 1.00 0.00 33 ALA A N 16
ATOM 11344 C CA . ALA A 1 33 ? 21.106 27.512 25.307 1.00 0.00 33 ALA A CA 16
ATOM 11345 C C . ALA A 1 33 ? 21.601 27.314 23.851 1.00 0.00 33 ALA A C 16
ATOM 11346 O O . ALA A 1 33 ? 20.819 27.426 22.905 1.00 0.00 33 ALA A O 16
ATOM 11353 N N . VAL A 1 34 ? 22.893 27.008 23.664 1.00 0.00 34 VAL A N 16
ATOM 11354 C CA . VAL A 1 34 ? 23.568 26.805 22.355 1.00 0.00 34 VAL A CA 16
ATOM 11355 C C . VAL A 1 34 ? 24.596 25.661 22.437 1.00 0.00 34 VAL A C 16
ATOM 11356 O O . VAL A 1 34 ? 25.281 25.539 23.453 1.00 0.00 34 VAL A O 16
ATOM 11369 N N . GLY A 1 35 ? 24.781 24.867 21.372 1.00 0.00 35 GLY A N 16
ATOM 11370 C CA . GLY A 1 35 ? 25.878 23.889 21.296 1.00 0.00 35 GLY A CA 16
ATOM 11371 C C . GLY A 1 35 ? 25.859 22.901 20.118 1.00 0.00 35 GLY A C 16
ATOM 11372 O O . GLY A 1 35 ? 25.720 23.278 18.948 1.00 0.00 35 GLY A O 16
ATOM 11376 N N . LYS A 1 36 ? 26.110 21.629 20.449 1.00 0.00 36 LYS A N 16
ATOM 11377 C CA . LYS A 1 36 ? 26.362 20.479 19.559 1.00 0.00 36 LYS A CA 16
ATOM 11378 C C . LYS A 1 36 ? 25.081 19.838 18.999 1.00 0.00 36 LYS A C 16
ATOM 11379 O O . LYS A 1 36 ? 23.983 20.021 19.533 1.00 0.00 36 LYS A O 16
ATOM 11398 N N . CYS A 1 37 ? 25.251 19.008 17.968 1.00 0.00 37 CYS A N 16
ATOM 11399 C CA . CYS A 1 37 ? 24.238 18.115 17.405 1.00 0.00 37 CYS A CA 16
ATOM 11400 C C . CYS A 1 37 ? 24.813 16.714 17.104 1.00 0.00 37 CYS A C 16
ATOM 11401 O O . CYS A 1 37 ? 25.990 16.555 16.767 1.00 0.00 37 CYS A O 16
ATOM 11408 N N . ASP A 1 38 ? 23.977 15.680 17.212 1.00 0.00 38 ASP A N 16
ATOM 11409 C CA . ASP A 1 38 ? 24.269 14.310 16.772 1.00 0.00 38 ASP A CA 16
ATOM 11410 C C . ASP A 1 38 ? 22.964 13.503 16.603 1.00 0.00 38 ASP A C 16
ATOM 11411 O O . ASP A 1 38 ? 21.862 13.946 16.949 1.00 0.00 38 ASP A O 16
ATOM 11420 N N . ASP A 1 39 ? 23.088 12.282 16.094 1.00 0.00 39 ASP A N 16
ATOM 11421 C CA . ASP A 1 39 ? 21.976 11.345 15.903 1.00 0.00 39 ASP A CA 16
ATOM 11422 C C . ASP A 1 39 ? 21.351 10.908 17.245 1.00 0.00 39 ASP A C 16
ATOM 11423 O O . ASP A 1 39 ? 20.149 10.645 17.323 1.00 0.00 39 ASP A O 16
ATOM 11432 N N . PHE A 1 40 ? 22.136 10.905 18.331 1.00 0.00 40 PHE A N 16
ATOM 11433 C CA . PHE A 1 40 ? 21.723 10.409 19.654 1.00 0.00 40 PHE A CA 16
ATOM 11434 C C . PHE A 1 40 ? 22.025 11.348 20.844 1.00 0.00 40 PHE A C 16
ATOM 11435 O O . PHE A 1 40 ? 21.626 11.029 21.966 1.00 0.00 40 PHE A O 16
ATOM 11452 N N . LYS A 1 41 ? 22.697 12.496 20.649 1.00 0.00 41 LYS A N 16
ATOM 11453 C CA . LYS A 1 41 ? 22.967 13.481 21.721 1.00 0.00 41 LYS A CA 16
ATOM 11454 C C . LYS A 1 41 ? 23.273 14.890 21.209 1.00 0.00 41 LYS A C 16
ATOM 11455 O O . LYS A 1 41 ? 23.915 15.042 20.173 1.00 0.00 41 LYS A O 16
ATOM 11474 N N . CYS A 1 42 ? 22.861 15.915 21.955 1.00 0.00 42 CYS A N 16
ATOM 11475 C CA . CYS A 1 42 ? 22.962 17.326 21.562 1.00 0.00 42 CYS A CA 16
ATOM 11476 C C . CYS A 1 42 ? 23.302 18.226 22.771 1.00 0.00 42 CYS A C 16
ATOM 11477 O O . CYS A 1 42 ? 22.417 18.875 23.332 1.00 0.00 42 CYS A O 16
ATOM 11484 N N . ASN A 1 43 ? 24.563 18.229 23.217 1.00 0.00 43 ASN A N 16
ATOM 11485 C CA . ASN A 1 43 ? 25.037 18.982 24.386 1.00 0.00 43 ASN A CA 16
ATOM 11486 C C . ASN A 1 43 ? 25.042 20.502 24.129 1.00 0.00 43 ASN A C 16
ATOM 11487 O O . ASN A 1 43 ? 25.680 20.976 23.189 1.00 0.00 43 ASN A O 16
ATOM 11498 N N . CYS A 1 44 ? 24.363 21.260 24.990 1.00 0.00 44 CYS A N 16
ATOM 11499 C CA . CYS A 1 44 ? 24.226 22.718 24.927 1.00 0.00 44 CYS A CA 16
ATOM 11500 C C . CYS A 1 44 ? 24.562 23.407 26.264 1.00 0.00 44 CYS A C 16
ATOM 11501 O O . CYS A 1 44 ? 24.218 22.903 27.335 1.00 0.00 44 CYS A O 16
ATOM 11508 N N . ILE A 1 45 ? 25.172 24.595 26.198 1.00 0.00 45 ILE A N 16
ATOM 11509 C CA . ILE A 1 45 ? 25.436 25.481 27.342 1.00 0.00 45 ILE A CA 16
ATOM 11510 C C . ILE A 1 45 ? 24.453 26.666 27.353 1.00 0.00 45 ILE A C 16
ATOM 11511 O O . ILE A 1 45 ? 24.134 27.224 26.300 1.00 0.00 45 ILE A O 16
ATOM 11527 N N . LYS A 1 46 ? 23.937 27.032 28.533 1.00 0.00 46 LYS A N 16
ATOM 11528 C CA . LYS A 1 46 ? 22.951 28.109 28.720 1.00 0.00 46 LYS A CA 16
ATOM 11529 C C . LYS A 1 46 ? 23.537 29.507 28.466 1.00 0.00 46 LYS A C 16
ATOM 11530 O O . LYS A 1 46 ? 24.722 29.743 28.725 1.00 0.00 46 LYS A O 16
ATOM 11549 N N . LEU A 1 47 ? 22.716 30.434 27.962 1.00 0.00 47 LEU A N 16
ATOM 11550 C CA . LEU A 1 47 ? 23.091 31.824 27.637 1.00 0.00 47 LEU A CA 16
ATOM 11551 C C . LEU A 1 47 ? 23.077 32.754 28.853 1.00 0.00 47 LEU A C 16
ATOM 11552 O O . LEU A 1 47 ? 22.007 32.969 29.462 1.00 0.00 47 LEU A O 16
ATOM 11569 N N . LYS A 1 1 ? 52.281 20.731 23.153 1.00 0.00 1 LYS A N 17
ATOM 11570 C CA . LYS A 1 1 ? 52.237 19.469 23.925 1.00 0.00 1 LYS A CA 17
ATOM 11571 C C . LYS A 1 1 ? 50.808 18.968 24.158 1.00 0.00 1 LYS A C 17
ATOM 11572 O O . LYS A 1 1 ? 50.600 17.759 24.059 1.00 0.00 1 LYS A O 17
ATOM 11593 N N . ILE A 1 2 ? 49.828 19.811 24.511 1.00 0.00 2 ILE A N 17
ATOM 11594 C CA . ILE A 1 2 ? 48.435 19.370 24.728 1.00 0.00 2 ILE A CA 17
ATOM 11595 C C . ILE A 1 2 ? 47.701 18.953 23.441 1.00 0.00 2 ILE A C 17
ATOM 11596 O O . ILE A 1 2 ? 46.964 17.963 23.474 1.00 0.00 2 ILE A O 17
ATOM 11612 N N . LYS A 1 3 ? 47.895 19.656 22.316 1.00 0.00 3 LYS A N 17
ATOM 11613 C CA . LYS A 1 3 ? 47.120 19.451 21.078 1.00 0.00 3 LYS A CA 17
ATOM 11614 C C . LYS A 1 3 ? 47.323 18.051 20.480 1.00 0.00 3 LYS A C 17
ATOM 11615 O O . LYS A 1 3 ? 48.456 17.559 20.403 1.00 0.00 3 LYS A O 17
ATOM 11634 N N . SER A 1 4 ? 46.225 17.436 20.034 1.00 0.00 4 SER A N 17
ATOM 11635 C CA . SER A 1 4 ? 46.190 16.118 19.386 1.00 0.00 4 SER A CA 17
ATOM 11636 C C . SER A 1 4 ? 45.137 16.030 18.262 1.00 0.00 4 SER A C 17
ATOM 11637 O O . SER A 1 4 ? 44.203 16.835 18.194 1.00 0.00 4 SER A O 17
ATOM 11645 N N . GLY A 1 5 ? 45.276 15.054 17.358 1.00 0.00 5 GLY A N 17
ATOM 11646 C CA . GLY A 1 5 ? 44.429 14.874 16.169 1.00 0.00 5 GLY A CA 17
ATOM 11647 C C . GLY A 1 5 ? 42.999 14.377 16.437 1.00 0.00 5 GLY A C 17
ATOM 11648 O O . GLY A 1 5 ? 42.114 14.593 15.608 1.00 0.00 5 GLY A O 17
ATOM 11652 N N . TRP A 1 6 ? 42.732 13.748 17.585 1.00 0.00 6 TRP A N 17
ATOM 11653 C CA . TRP A 1 6 ? 41.397 13.241 17.962 1.00 0.00 6 TRP A CA 17
ATOM 11654 C C . TRP A 1 6 ? 40.396 14.343 18.352 1.00 0.00 6 TRP A C 17
ATOM 11655 O O . TRP A 1 6 ? 39.211 14.067 18.556 1.00 0.00 6 TRP A O 17
ATOM 11676 N N . GLU A 1 7 ? 40.853 15.592 18.490 1.00 0.00 7 GLU A N 17
ATOM 11677 C CA . GLU A 1 7 ? 40.035 16.754 18.880 1.00 0.00 7 GLU A CA 17
ATOM 11678 C C . GLU A 1 7 ? 39.150 17.286 17.738 1.00 0.00 7 GLU A C 17
ATOM 11679 O O . GLU A 1 7 ? 38.209 18.055 17.972 1.00 0.00 7 GLU A O 17
ATOM 11691 N N . ARG A 1 8 ? 39.434 16.855 16.502 1.00 0.00 8 ARG A N 17
ATOM 11692 C CA . ARG A 1 8 ? 38.701 17.195 15.274 1.00 0.00 8 ARG A CA 17
ATOM 11693 C C . ARG A 1 8 ? 37.219 16.824 15.386 1.00 0.00 8 ARG A C 17
ATOM 11694 O O . ARG A 1 8 ? 36.883 15.706 15.793 1.00 0.00 8 ARG A O 17
ATOM 11715 N N . LEU A 1 9 ? 36.324 17.749 15.036 1.00 0.00 9 LEU A N 17
ATOM 11716 C CA . LEU A 1 9 ? 34.874 17.564 15.169 1.00 0.00 9 LEU A CA 17
ATOM 11717 C C . LEU A 1 9 ? 34.365 16.529 14.155 1.00 0.00 9 LEU A C 17
ATOM 11718 O O . LEU A 1 9 ? 34.601 16.657 12.953 1.00 0.00 9 LEU A O 17
ATOM 11734 N N . THR A 1 10 ? 33.695 15.482 14.639 1.00 0.00 10 THR A N 17
ATOM 11735 C CA . THR A 1 10 ? 33.253 14.352 13.802 1.00 0.00 10 THR A CA 17
ATOM 11736 C C . THR A 1 10 ? 32.099 14.736 12.865 1.00 0.00 10 THR A C 17
ATOM 11737 O O . THR A 1 10 ? 32.060 14.248 11.732 1.00 0.00 10 THR A O 17
ATOM 11748 N N . SER A 1 11 ? 31.204 15.631 13.307 1.00 0.00 11 SER A N 17
ATOM 11749 C CA . SER A 1 11 ? 30.133 16.249 12.508 1.00 0.00 11 SER A CA 17
ATOM 11750 C C . SER A 1 11 ? 30.568 17.599 11.918 1.00 0.00 11 SER A C 17
ATOM 11751 O O . SER A 1 11 ? 31.335 18.346 12.532 1.00 0.00 11 SER A O 17
ATOM 11759 N N . GLU A 1 12 ? 30.037 17.962 10.746 1.00 0.00 12 GLU A N 17
ATOM 11760 C CA . GLU A 1 12 ? 30.290 19.257 10.090 1.00 0.00 12 GLU A CA 17
ATOM 11761 C C . GLU A 1 12 ? 29.674 20.459 10.830 1.00 0.00 12 GLU A C 17
ATOM 11762 O O . GLU A 1 12 ? 30.127 21.590 10.653 1.00 0.00 12 GLU A O 17
ATOM 11774 N N . SER A 1 13 ? 28.658 20.236 11.670 1.00 0.00 13 SER A N 17
ATOM 11775 C CA . SER A 1 13 ? 28.054 21.260 12.529 1.00 0.00 13 SER A CA 17
ATOM 11776 C C . SER A 1 13 ? 27.372 20.662 13.769 1.00 0.00 13 SER A C 17
ATOM 11777 O O . SER A 1 13 ? 27.416 19.452 14.006 1.00 0.00 13 SER A O 17
ATOM 11785 N N . GLU A 1 14 ? 26.716 21.504 14.571 1.00 0.00 14 GLU A N 17
ATOM 11786 C CA . GLU A 1 14 ? 25.875 21.114 15.720 1.00 0.00 14 GLU A CA 17
ATOM 11787 C C . GLU A 1 14 ? 24.477 20.584 15.320 1.00 0.00 14 GLU A C 17
ATOM 11788 O O . GLU A 1 14 ? 23.594 20.476 16.172 1.00 0.00 14 GLU A O 17
ATOM 11800 N N . TYR A 1 15 ? 24.260 20.288 14.034 1.00 0.00 15 TYR A N 17
ATOM 11801 C CA . TYR A 1 15 ? 23.000 19.819 13.447 1.00 0.00 15 TYR A CA 17
ATOM 11802 C C . TYR A 1 15 ? 23.227 18.498 12.685 1.00 0.00 15 TYR A C 17
ATOM 11803 O O . TYR A 1 15 ? 24.337 18.243 12.206 1.00 0.00 15 TYR A O 17
ATOM 11821 N N . ALA A 1 16 ? 22.196 17.653 12.576 1.00 0.00 16 ALA A N 17
ATOM 11822 C CA . ALA A 1 16 ? 22.234 16.326 11.935 1.00 0.00 16 ALA A CA 17
ATOM 11823 C C . ALA A 1 16 ? 23.219 15.279 12.530 1.00 0.00 16 ALA A C 17
ATOM 11824 O O . ALA A 1 16 ? 23.408 14.209 11.943 1.00 0.00 16 ALA A O 17
ATOM 11831 N N . CYS A 1 17 ? 23.813 15.539 13.703 1.00 0.00 17 CYS A N 17
ATOM 11832 C CA . CYS A 1 17 ? 24.657 14.592 14.445 1.00 0.00 17 CYS A CA 17
ATOM 11833 C C . CYS A 1 17 ? 23.919 13.255 14.741 1.00 0.00 17 CYS A C 17
ATOM 11834 O O . CYS A 1 17 ? 22.688 13.249 14.812 1.00 0.00 17 CYS A O 17
ATOM 11841 N N . PRO A 1 18 ? 24.614 12.121 14.973 1.00 0.00 18 PRO A N 17
ATOM 11842 C CA . PRO A 1 18 ? 23.984 10.794 15.017 1.00 0.00 18 PRO A CA 17
ATOM 11843 C C . PRO A 1 18 ? 22.758 10.660 15.934 1.00 0.00 18 PRO A C 17
ATOM 11844 O O . PRO A 1 18 ? 21.668 10.347 15.449 1.00 0.00 18 PRO A O 17
ATOM 11855 N N . ALA A 1 19 ? 22.883 10.939 17.235 1.00 0.00 19 ALA A N 17
ATOM 11856 C CA . ALA A 1 19 ? 21.780 10.814 18.201 1.00 0.00 19 ALA A CA 17
ATOM 11857 C C . ALA A 1 19 ? 20.915 12.091 18.343 1.00 0.00 19 ALA A C 17
ATOM 11858 O O . ALA A 1 19 ? 20.254 12.275 19.366 1.00 0.00 19 ALA A O 17
ATOM 11865 N N . ILE A 1 20 ? 20.943 13.015 17.371 1.00 0.00 20 ILE A N 17
ATOM 11866 C CA . ILE A 1 20 ? 20.281 14.331 17.477 1.00 0.00 20 ILE A CA 17
ATOM 11867 C C . ILE A 1 20 ? 18.782 14.297 17.136 1.00 0.00 20 ILE A C 17
ATOM 11868 O O . ILE A 1 20 ? 18.314 13.456 16.364 1.00 0.00 20 ILE A O 17
ATOM 11884 N N . ASP A 1 21 ? 18.038 15.259 17.674 1.00 0.00 21 ASP A N 17
ATOM 11885 C CA . ASP A 1 21 ? 16.651 15.594 17.329 1.00 0.00 21 ASP A CA 17
ATOM 11886 C C . ASP A 1 21 ? 16.355 17.061 17.726 1.00 0.00 21 ASP A C 17
ATOM 11887 O O . ASP A 1 21 ? 17.250 17.796 18.157 1.00 0.00 21 ASP A O 17
ATOM 11896 N N . LYS A 1 22 ? 15.108 17.532 17.608 1.00 0.00 22 LYS A N 17
ATOM 11897 C CA . LYS A 1 22 ? 14.735 18.932 17.895 1.00 0.00 22 LYS A CA 17
ATOM 11898 C C . LYS A 1 22 ? 14.936 19.345 19.359 1.00 0.00 22 LYS A C 17
ATOM 11899 O O . LYS A 1 22 ? 15.115 20.532 19.628 1.00 0.00 22 LYS A O 17
ATOM 11918 N N . PHE A 1 23 ? 15.028 18.385 20.283 1.00 0.00 23 PHE A N 17
ATOM 11919 C CA . PHE A 1 23 ? 15.451 18.610 21.674 1.00 0.00 23 PHE A CA 17
ATOM 11920 C C . PHE A 1 23 ? 16.900 19.148 21.788 1.00 0.00 23 PHE A C 17
ATOM 11921 O O . PHE A 1 23 ? 17.278 19.693 22.826 1.00 0.00 23 PHE A O 17
ATOM 11938 N N . CYS A 1 24 ? 17.673 19.072 20.698 1.00 0.00 24 CYS A N 17
ATOM 11939 C CA . CYS A 1 24 ? 18.976 19.710 20.511 1.00 0.00 24 CYS A CA 17
ATOM 11940 C C . CYS A 1 24 ? 18.970 20.779 19.392 1.00 0.00 24 CYS A C 17
ATOM 11941 O O . CYS A 1 24 ? 19.650 21.799 19.508 1.00 0.00 24 CYS A O 17
ATOM 11948 N N . GLU A 1 25 ? 18.219 20.582 18.296 1.00 0.00 25 GLU A N 17
ATOM 11949 C CA . GLU A 1 25 ? 18.209 21.483 17.119 1.00 0.00 25 GLU A CA 17
ATOM 11950 C C . GLU A 1 25 ? 17.241 22.693 17.202 1.00 0.00 25 GLU A C 17
ATOM 11951 O O . GLU A 1 25 ? 17.308 23.575 16.343 1.00 0.00 25 GLU A O 17
ATOM 11963 N N . ASP A 1 26 ? 16.328 22.749 18.180 1.00 0.00 26 ASP A N 17
ATOM 11964 C CA . ASP A 1 26 ? 15.358 23.857 18.365 1.00 0.00 26 ASP A CA 17
ATOM 11965 C C . ASP A 1 26 ? 15.086 24.216 19.848 1.00 0.00 26 ASP A C 17
ATOM 11966 O O . ASP A 1 26 ? 15.001 25.395 20.215 1.00 0.00 26 ASP A O 17
ATOM 11975 N N . HIS A 1 27 ? 14.935 23.205 20.715 1.00 0.00 27 HIS A N 17
ATOM 11976 C CA . HIS A 1 27 ? 14.510 23.375 22.109 1.00 0.00 27 HIS A CA 17
ATOM 11977 C C . HIS A 1 27 ? 15.562 24.044 23.007 1.00 0.00 27 HIS A C 17
ATOM 11978 O O . HIS A 1 27 ? 15.205 24.839 23.874 1.00 0.00 27 HIS A O 17
ATOM 11992 N N . CYS A 1 28 ? 16.857 23.801 22.784 1.00 0.00 28 CYS A N 17
ATOM 11993 C CA . CYS A 1 28 ? 17.917 24.464 23.551 1.00 0.00 28 CYS A CA 17
ATOM 11994 C C . CYS A 1 28 ? 17.926 25.972 23.270 1.00 0.00 28 CYS A C 17
ATOM 11995 O O . CYS A 1 28 ? 18.027 26.761 24.208 1.00 0.00 28 CYS A O 17
ATOM 12002 N N . ALA A 1 29 ? 17.731 26.383 22.011 1.00 0.00 29 ALA A N 17
ATOM 12003 C CA . ALA A 1 29 ? 17.559 27.792 21.657 1.00 0.00 29 ALA A CA 17
ATOM 12004 C C . ALA A 1 29 ? 16.324 28.400 22.343 1.00 0.00 29 ALA A C 17
ATOM 12005 O O . ALA A 1 29 ? 16.420 29.502 22.891 1.00 0.00 29 ALA A O 17
ATOM 12012 N N . ALA A 1 30 ? 15.200 27.676 22.403 1.00 0.00 30 ALA A N 17
ATOM 12013 C CA . ALA A 1 30 ? 14.007 28.124 23.125 1.00 0.00 30 ALA A CA 17
ATOM 12014 C C . ALA A 1 30 ? 14.286 28.327 24.630 1.00 0.00 30 ALA A C 17
ATOM 12015 O O . ALA A 1 30 ? 13.884 29.348 25.188 1.00 0.00 30 ALA A O 17
ATOM 12022 N N . LYS A 1 31 ? 15.046 27.424 25.269 1.00 0.00 31 LYS A N 17
ATOM 12023 C CA . LYS A 1 31 ? 15.511 27.541 26.671 1.00 0.00 31 LYS A CA 17
ATOM 12024 C C . LYS A 1 31 ? 16.749 28.447 26.871 1.00 0.00 31 LYS A C 17
ATOM 12025 O O . LYS A 1 31 ? 17.339 28.446 27.954 1.00 0.00 31 LYS A O 17
ATOM 12044 N N . LYS A 1 32 ? 17.159 29.216 25.850 1.00 0.00 32 LYS A N 17
ATOM 12045 C CA . LYS A 1 32 ? 18.329 30.130 25.826 1.00 0.00 32 LYS A CA 17
ATOM 12046 C C . LYS A 1 32 ? 19.705 29.471 26.039 1.00 0.00 32 LYS A C 17
ATOM 12047 O O . LYS A 1 32 ? 20.693 30.170 26.276 1.00 0.00 32 LYS A O 17
ATOM 12066 N N . ALA A 1 33 ? 19.784 28.148 25.920 1.00 0.00 33 ALA A N 17
ATOM 12067 C CA . ALA A 1 33 ? 21.022 27.372 25.849 1.00 0.00 33 ALA A CA 17
ATOM 12068 C C . ALA A 1 33 ? 21.605 27.401 24.418 1.00 0.00 33 ALA A C 17
ATOM 12069 O O . ALA A 1 33 ? 20.962 27.879 23.475 1.00 0.00 33 ALA A O 17
ATOM 12076 N N . VAL A 1 34 ? 22.817 26.869 24.230 1.00 0.00 34 VAL A N 17
ATOM 12077 C CA . VAL A 1 34 ? 23.507 26.821 22.919 1.00 0.00 34 VAL A CA 17
ATOM 12078 C C . VAL A 1 34 ? 23.706 25.371 22.471 1.00 0.00 34 VAL A C 17
ATOM 12079 O O . VAL A 1 34 ? 24.169 24.544 23.256 1.00 0.00 34 VAL A O 17
ATOM 12092 N N . GLY A 1 35 ? 23.350 25.054 21.224 1.00 0.00 35 GLY A N 17
ATOM 12093 C CA . GLY A 1 35 ? 23.431 23.704 20.660 1.00 0.00 35 GLY A CA 17
ATOM 12094 C C . GLY A 1 35 ? 24.870 23.193 20.522 1.00 0.00 35 GLY A C 17
ATOM 12095 O O . GLY A 1 35 ? 25.794 23.966 20.254 1.00 0.00 35 GLY A O 17
ATOM 12099 N N . LYS A 1 36 ? 25.076 21.888 20.731 1.00 0.00 36 LYS A N 17
ATOM 12100 C CA . LYS A 1 36 ? 26.396 21.264 20.817 1.00 0.00 36 LYS A CA 17
ATOM 12101 C C . LYS A 1 36 ? 26.340 19.764 20.566 1.00 0.00 36 LYS A C 17
ATOM 12102 O O . LYS A 1 36 ? 25.518 19.096 21.183 1.00 0.00 36 LYS A O 17
ATOM 12121 N N . CYS A 1 37 ? 27.251 19.227 19.761 1.00 0.00 37 CYS A N 17
ATOM 12122 C CA . CYS A 1 37 ? 27.473 17.781 19.659 1.00 0.00 37 CYS A CA 17
ATOM 12123 C C . CYS A 1 37 ? 28.848 17.409 20.232 1.00 0.00 37 CYS A C 17
ATOM 12124 O O . CYS A 1 37 ? 29.842 18.106 19.989 1.00 0.00 37 CYS A O 17
ATOM 12131 N N . ASP A 1 38 ? 28.902 16.322 21.005 1.00 0.00 38 ASP A N 17
ATOM 12132 C CA . ASP A 1 38 ? 30.144 15.662 21.421 1.00 0.00 38 ASP A CA 17
ATOM 12133 C C . ASP A 1 38 ? 30.553 14.643 20.338 1.00 0.00 38 ASP A C 17
ATOM 12134 O O . ASP A 1 38 ? 30.582 14.998 19.157 1.00 0.00 38 ASP A O 17
ATOM 12143 N N . ASP A 1 39 ? 30.889 13.400 20.690 1.00 0.00 39 ASP A N 17
ATOM 12144 C CA . ASP A 1 39 ? 31.364 12.382 19.738 1.00 0.00 39 ASP A CA 17
ATOM 12145 C C . ASP A 1 39 ? 30.214 11.667 18.993 1.00 0.00 39 ASP A C 17
ATOM 12146 O O . ASP A 1 39 ? 30.377 11.244 17.844 1.00 0.00 39 ASP A O 17
ATOM 12155 N N . PHE A 1 40 ? 29.033 11.571 19.615 1.00 0.00 40 PHE A N 17
ATOM 12156 C CA . PHE A 1 40 ? 27.840 10.910 19.058 1.00 0.00 40 PHE A CA 17
ATOM 12157 C C . PHE A 1 40 ? 26.506 11.561 19.491 1.00 0.00 40 PHE A C 17
ATOM 12158 O O . PHE A 1 40 ? 25.563 11.590 18.694 1.00 0.00 40 PHE A O 17
ATOM 12175 N N . LYS A 1 41 ? 26.421 12.119 20.714 1.00 0.00 41 LYS A N 17
ATOM 12176 C CA . LYS A 1 41 ? 25.205 12.761 21.271 1.00 0.00 41 LYS A CA 17
ATOM 12177 C C . LYS A 1 41 ? 25.331 14.275 21.526 1.00 0.00 41 LYS A C 17
ATOM 12178 O O . LYS A 1 41 ? 26.425 14.843 21.520 1.00 0.00 41 LYS A O 17
ATOM 12197 N N . CYS A 1 42 ? 24.190 14.926 21.749 1.00 0.00 42 CYS A N 17
ATOM 12198 C CA . CYS A 1 42 ? 24.083 16.351 22.066 1.00 0.00 42 CYS A CA 17
ATOM 12199 C C . CYS A 1 42 ? 24.508 16.696 23.511 1.00 0.00 42 CYS A C 17
ATOM 12200 O O . CYS A 1 42 ? 24.373 15.875 24.428 1.00 0.00 42 CYS A O 17
ATOM 12207 N N . ASN A 1 43 ? 24.989 17.926 23.726 1.00 0.00 43 ASN A N 17
ATOM 12208 C CA . ASN A 1 43 ? 25.437 18.431 25.025 1.00 0.00 43 ASN A CA 17
ATOM 12209 C C . ASN A 1 43 ? 25.191 19.953 25.153 1.00 0.00 43 ASN A C 17
ATOM 12210 O O . ASN A 1 43 ? 26.144 20.725 25.281 1.00 0.00 43 ASN A O 17
ATOM 12221 N N . CYS A 1 44 ? 23.936 20.413 25.038 1.00 0.00 44 CYS A N 17
ATOM 12222 C CA . CYS A 1 44 ? 23.633 21.853 24.987 1.00 0.00 44 CYS A CA 17
ATOM 12223 C C . CYS A 1 44 ? 24.198 22.634 26.188 1.00 0.00 44 CYS A C 17
ATOM 12224 O O . CYS A 1 44 ? 24.026 22.244 27.344 1.00 0.00 44 CYS A O 17
ATOM 12231 N N . ILE A 1 45 ? 24.862 23.754 25.901 1.00 0.00 45 ILE A N 17
ATOM 12232 C CA . ILE A 1 45 ? 25.624 24.541 26.877 1.00 0.00 45 ILE A CA 17
ATOM 12233 C C . ILE A 1 45 ? 24.700 25.279 27.852 1.00 0.00 45 ILE A C 17
ATOM 12234 O O . ILE A 1 45 ? 23.821 26.031 27.425 1.00 0.00 45 ILE A O 17
ATOM 12250 N N . LYS A 1 46 ? 24.939 25.110 29.158 1.00 0.00 46 LYS A N 17
ATOM 12251 C CA . LYS A 1 46 ? 24.339 25.929 30.224 1.00 0.00 46 LYS A CA 17
ATOM 12252 C C . LYS A 1 46 ? 25.151 27.215 30.433 1.00 0.00 46 LYS A C 17
ATOM 12253 O O . LYS A 1 46 ? 26.362 27.144 30.688 1.00 0.00 46 LYS A O 17
ATOM 12272 N N . LEU A 1 47 ? 24.477 28.368 30.341 1.00 0.00 47 LEU A N 17
ATOM 12273 C CA . LEU A 1 47 ? 25.022 29.716 30.565 1.00 0.00 47 LEU A CA 17
ATOM 12274 C C . LEU A 1 47 ? 23.980 30.686 31.140 1.00 0.00 47 LEU A C 17
ATOM 12275 O O . LEU A 1 47 ? 24.360 31.463 32.047 1.00 0.00 47 LEU A O 17
ATOM 12292 N N . LYS A 1 1 ? 43.388 -1.613 26.330 1.00 0.00 1 LYS A N 18
ATOM 12293 C CA . LYS A 1 1 ? 44.166 -0.880 25.303 1.00 0.00 1 LYS A CA 18
ATOM 12294 C C . LYS A 1 1 ? 43.437 0.389 24.870 1.00 0.00 1 LYS A C 18
ATOM 12295 O O . LYS A 1 1 ? 42.208 0.435 24.907 1.00 0.00 1 LYS A O 18
ATOM 12316 N N . ILE A 1 2 ? 44.174 1.412 24.428 1.00 0.00 2 ILE A N 18
ATOM 12317 C CA . ILE A 1 2 ? 43.617 2.681 23.917 1.00 0.00 2 ILE A CA 18
ATOM 12318 C C . ILE A 1 2 ? 42.797 2.429 22.637 1.00 0.00 2 ILE A C 18
ATOM 12319 O O . ILE A 1 2 ? 43.262 1.743 21.725 1.00 0.00 2 ILE A O 18
ATOM 12335 N N . LYS A 1 3 ? 41.572 2.958 22.570 1.00 0.00 3 LYS A N 18
ATOM 12336 C CA . LYS A 1 3 ? 40.626 2.759 21.452 1.00 0.00 3 LYS A CA 18
ATOM 12337 C C . LYS A 1 3 ? 40.836 3.787 20.329 1.00 0.00 3 LYS A C 18
ATOM 12338 O O . LYS A 1 3 ? 41.438 4.843 20.556 1.00 0.00 3 LYS A O 18
ATOM 12357 N N . SER A 1 4 ? 40.356 3.484 19.121 1.00 0.00 4 SER A N 18
ATOM 12358 C CA . SER A 1 4 ? 40.461 4.372 17.948 1.00 0.00 4 SER A CA 18
ATOM 12359 C C . SER A 1 4 ? 39.515 5.582 18.007 1.00 0.00 4 SER A C 18
ATOM 12360 O O . SER A 1 4 ? 38.426 5.504 18.587 1.00 0.00 4 SER A O 18
ATOM 12368 N N . GLY A 1 5 ? 39.927 6.681 17.367 1.00 0.00 5 GLY A N 18
ATOM 12369 C CA . GLY A 1 5 ? 39.201 7.948 17.268 1.00 0.00 5 GLY A CA 18
ATOM 12370 C C . GLY A 1 5 ? 39.306 8.845 18.507 1.00 0.00 5 GLY A C 18
ATOM 12371 O O . GLY A 1 5 ? 39.428 8.366 19.639 1.00 0.00 5 GLY A O 18
ATOM 12375 N N . TRP A 1 6 ? 39.245 10.165 18.307 1.00 0.00 6 TRP A N 18
ATOM 12376 C CA . TRP A 1 6 ? 39.179 11.142 19.404 1.00 0.00 6 TRP A CA 18
ATOM 12377 C C . TRP A 1 6 ? 37.772 11.245 20.011 1.00 0.00 6 TRP A C 18
ATOM 12378 O O . TRP A 1 6 ? 36.775 10.852 19.408 1.00 0.00 6 TRP A O 18
ATOM 12399 N N . GLU A 1 7 ? 37.679 11.762 21.234 1.00 0.00 7 GLU A N 18
ATOM 12400 C CA . GLU A 1 7 ? 36.437 11.822 22.022 1.00 0.00 7 GLU A CA 18
ATOM 12401 C C . GLU A 1 7 ? 35.429 12.887 21.542 1.00 0.00 7 GLU A C 18
ATOM 12402 O O . GLU A 1 7 ? 34.248 12.819 21.899 1.00 0.00 7 GLU A O 18
ATOM 12414 N N . ARG A 1 8 ? 35.878 13.870 20.754 1.00 0.00 8 ARG A N 18
ATOM 12415 C CA . ARG A 1 8 ? 35.126 15.080 20.376 1.00 0.00 8 ARG A CA 18
ATOM 12416 C C . ARG A 1 8 ? 34.241 14.914 19.133 1.00 0.00 8 ARG A C 18
ATOM 12417 O O . ARG A 1 8 ? 34.453 14.030 18.301 1.00 0.00 8 ARG A O 18
ATOM 12438 N N . LEU A 1 9 ? 33.266 15.813 18.978 1.00 0.00 9 LEU A N 18
ATOM 12439 C CA . LEU A 1 9 ? 32.442 15.933 17.770 1.00 0.00 9 LEU A CA 18
ATOM 12440 C C . LEU A 1 9 ? 33.223 16.663 16.661 1.00 0.00 9 LEU A C 18
ATOM 12441 O O . LEU A 1 9 ? 33.774 17.743 16.895 1.00 0.00 9 LEU A O 18
ATOM 12457 N N . THR A 1 10 ? 33.281 16.103 15.451 1.00 0.00 10 THR A N 18
ATOM 12458 C CA . THR A 1 10 ? 34.148 16.606 14.366 1.00 0.00 10 THR A CA 18
ATOM 12459 C C . THR A 1 10 ? 33.451 17.608 13.439 1.00 0.00 10 THR A C 18
ATOM 12460 O O . THR A 1 10 ? 32.521 17.266 12.703 1.00 0.00 10 THR A O 18
ATOM 12471 N N . SER A 1 11 ? 33.951 18.844 13.446 1.00 0.00 11 SER A N 18
ATOM 12472 C CA . SER A 1 11 ? 33.653 19.917 12.487 1.00 0.00 11 SER A CA 18
ATOM 12473 C C . SER A 1 11 ? 34.676 21.050 12.640 1.00 0.00 11 SER A C 18
ATOM 12474 O O . SER A 1 11 ? 35.050 21.399 13.762 1.00 0.00 11 SER A O 18
ATOM 12482 N N . GLU A 1 12 ? 35.129 21.626 11.525 1.00 0.00 12 GLU A N 18
ATOM 12483 C CA . GLU A 1 12 ? 35.938 22.851 11.493 1.00 0.00 12 GLU A CA 18
ATOM 12484 C C . GLU A 1 12 ? 35.084 24.131 11.530 1.00 0.00 12 GLU A C 18
ATOM 12485 O O . GLU A 1 12 ? 35.568 25.197 11.926 1.00 0.00 12 GLU A O 18
ATOM 12497 N N . SER A 1 13 ? 33.821 24.041 11.103 1.00 0.00 13 SER A N 18
ATOM 12498 C CA . SER A 1 13 ? 32.941 25.195 10.894 1.00 0.00 13 SER A CA 18
ATOM 12499 C C . SER A 1 13 ? 32.454 25.811 12.210 1.00 0.00 13 SER A C 18
ATOM 12500 O O . SER A 1 13 ? 32.429 25.154 13.253 1.00 0.00 13 SER A O 18
ATOM 12508 N N . GLU A 1 14 ? 32.068 27.085 12.169 1.00 0.00 14 GLU A N 18
ATOM 12509 C CA . GLU A 1 14 ? 31.591 27.836 13.332 1.00 0.00 14 GLU A CA 18
ATOM 12510 C C . GLU A 1 14 ? 30.230 27.335 13.863 1.00 0.00 14 GLU A C 18
ATOM 12511 O O . GLU A 1 14 ? 30.002 27.359 15.077 1.00 0.00 14 GLU A O 18
ATOM 12523 N N . TYR A 1 15 ? 29.349 26.849 12.981 1.00 0.00 15 TYR A N 18
ATOM 12524 C CA . TYR A 1 15 ? 28.018 26.336 13.329 1.00 0.00 15 TYR A CA 18
ATOM 12525 C C . TYR A 1 15 ? 28.084 25.034 14.158 1.00 0.00 15 TYR A C 18
ATOM 12526 O O . TYR A 1 15 ? 29.083 24.309 14.124 1.00 0.00 15 TYR A O 18
ATOM 12544 N N . ALA A 1 16 ? 27.008 24.701 14.878 1.00 0.00 16 ALA A N 18
ATOM 12545 C CA . ALA A 1 16 ? 26.973 23.597 15.845 1.00 0.00 16 ALA A CA 18
ATOM 12546 C C . ALA A 1 16 ? 27.239 22.197 15.246 1.00 0.00 16 ALA A C 18
ATOM 12547 O O . ALA A 1 16 ? 27.848 21.346 15.907 1.00 0.00 16 ALA A O 18
ATOM 12554 N N . CYS A 1 17 ? 26.784 21.936 14.014 1.00 0.00 17 CYS A N 18
ATOM 12555 C CA . CYS A 1 17 ? 27.051 20.713 13.237 1.00 0.00 17 CYS A CA 18
ATOM 12556 C C . CYS A 1 17 ? 26.619 20.870 11.760 1.00 0.00 17 CYS A C 18
ATOM 12557 O O . CYS A 1 17 ? 25.775 21.731 11.464 1.00 0.00 17 CYS A O 18
ATOM 12564 N N . PRO A 1 18 ? 27.118 20.030 10.827 1.00 0.00 18 PRO A N 18
ATOM 12565 C CA . PRO A 1 18 ? 26.770 20.077 9.398 1.00 0.00 18 PRO A CA 18
ATOM 12566 C C . PRO A 1 18 ? 25.343 19.573 9.088 1.00 0.00 18 PRO A C 18
ATOM 12567 O O . PRO A 1 18 ? 25.155 18.511 8.490 1.00 0.00 18 PRO A O 18
ATOM 12578 N N . ALA A 1 19 ? 24.332 20.331 9.522 1.00 0.00 19 ALA A N 18
ATOM 12579 C CA . ALA A 1 19 ? 22.892 20.143 9.289 1.00 0.00 19 ALA A CA 18
ATOM 12580 C C . ALA A 1 19 ? 22.283 18.799 9.768 1.00 0.00 19 ALA A C 18
ATOM 12581 O O . ALA A 1 19 ? 21.214 18.395 9.302 1.00 0.00 19 ALA A O 18
ATOM 12588 N N . ILE A 1 20 ? 22.948 18.096 10.692 1.00 0.00 20 ILE A N 18
ATOM 12589 C CA . ILE A 1 20 ? 22.629 16.713 11.097 1.00 0.00 20 ILE A CA 18
ATOM 12590 C C . ILE A 1 20 ? 21.234 16.570 11.736 1.00 0.00 20 ILE A C 18
ATOM 12591 O O . ILE A 1 20 ? 20.530 15.597 11.465 1.00 0.00 20 ILE A O 18
ATOM 12607 N N . ASP A 1 21 ? 20.802 17.539 12.544 1.00 0.00 21 ASP A N 18
ATOM 12608 C CA . ASP A 1 21 ? 19.470 17.577 13.168 1.00 0.00 21 ASP A CA 18
ATOM 12609 C C . ASP A 1 21 ? 18.972 19.020 13.348 1.00 0.00 21 ASP A C 18
ATOM 12610 O O . ASP A 1 21 ? 19.723 19.878 13.815 1.00 0.00 21 ASP A O 18
ATOM 12619 N N . LYS A 1 22 ? 17.729 19.314 12.954 1.00 0.00 22 LYS A N 18
ATOM 12620 C CA . LYS A 1 22 ? 17.080 20.617 13.205 1.00 0.00 22 LYS A CA 18
ATOM 12621 C C . LYS A 1 22 ? 16.434 20.679 14.595 1.00 0.00 22 LYS A C 18
ATOM 12622 O O . LYS A 1 22 ? 16.442 21.732 15.234 1.00 0.00 22 LYS A O 18
ATOM 12641 N N . PHE A 1 23 ? 15.875 19.560 15.067 1.00 0.00 23 PHE A N 18
ATOM 12642 C CA . PHE A 1 23 ? 15.033 19.525 16.268 1.00 0.00 23 PHE A CA 18
ATOM 12643 C C . PHE A 1 23 ? 15.802 19.923 17.529 1.00 0.00 23 PHE A C 18
ATOM 12644 O O . PHE A 1 23 ? 15.282 20.730 18.304 1.00 0.00 23 PHE A O 18
ATOM 12661 N N . CYS A 1 24 ? 17.034 19.436 17.738 1.00 0.00 24 CYS A N 18
ATOM 12662 C CA . CYS A 1 24 ? 17.798 19.842 18.923 1.00 0.00 24 CYS A CA 18
ATOM 12663 C C . CYS A 1 24 ? 18.253 21.315 18.864 1.00 0.00 24 CYS A C 18
ATOM 12664 O O . CYS A 1 24 ? 18.314 21.960 19.907 1.00 0.00 24 CYS A O 18
ATOM 12671 N N . GLU A 1 25 ? 18.488 21.896 17.677 1.00 0.00 25 GLU A N 18
ATOM 12672 C CA . GLU A 1 25 ? 18.830 23.326 17.551 1.00 0.00 25 GLU A CA 18
ATOM 12673 C C . GLU A 1 25 ? 17.651 24.252 17.906 1.00 0.00 25 GLU A C 18
ATOM 12674 O O . GLU A 1 25 ? 17.853 25.275 18.566 1.00 0.00 25 GLU A O 18
ATOM 12686 N N . ASP A 1 26 ? 16.421 23.881 17.531 1.00 0.00 26 ASP A N 18
ATOM 12687 C CA . ASP A 1 26 ? 15.188 24.566 17.964 1.00 0.00 26 ASP A CA 18
ATOM 12688 C C . ASP A 1 26 ? 14.859 24.299 19.449 1.00 0.00 26 ASP A C 18
ATOM 12689 O O . ASP A 1 26 ? 14.270 25.150 20.124 1.00 0.00 26 ASP A O 18
ATOM 12698 N N . HIS A 1 27 ? 15.245 23.130 19.979 1.00 0.00 27 HIS A N 18
ATOM 12699 C CA . HIS A 1 27 ? 15.068 22.770 21.391 1.00 0.00 27 HIS A CA 18
ATOM 12700 C C . HIS A 1 27 ? 15.975 23.603 22.293 1.00 0.00 27 HIS A C 18
ATOM 12701 O O . HIS A 1 27 ? 15.482 24.278 23.192 1.00 0.00 27 HIS A O 18
ATOM 12715 N N . CYS A 1 28 ? 17.282 23.627 22.024 1.00 0.00 28 CYS A N 18
ATOM 12716 C CA . CYS A 1 28 ? 18.246 24.383 22.821 1.00 0.00 28 CYS A CA 18
ATOM 12717 C C . CYS A 1 28 ? 17.965 25.895 22.794 1.00 0.00 28 CYS A C 18
ATOM 12718 O O . CYS A 1 28 ? 18.096 26.546 23.828 1.00 0.00 28 CYS A O 18
ATOM 12725 N N . ALA A 1 29 ? 17.498 26.451 21.668 1.00 0.00 29 ALA A N 18
ATOM 12726 C CA . ALA A 1 29 ? 17.077 27.853 21.592 1.00 0.00 29 ALA A CA 18
ATOM 12727 C C . ALA A 1 29 ? 15.892 28.176 22.534 1.00 0.00 29 ALA A C 18
ATOM 12728 O O . ALA A 1 29 ? 15.947 29.162 23.273 1.00 0.00 29 ALA A O 18
ATOM 12735 N N . ALA A 1 30 ? 14.858 27.324 22.571 1.00 0.00 30 ALA A N 18
ATOM 12736 C CA . ALA A 1 30 ? 13.712 27.480 23.477 1.00 0.00 30 ALA A CA 18
ATOM 12737 C C . ALA A 1 30 ? 14.082 27.207 24.949 1.00 0.00 30 ALA A C 18
ATOM 12738 O O . ALA A 1 30 ? 13.622 27.902 25.857 1.00 0.00 30 ALA A O 18
ATOM 12745 N N . LYS A 1 31 ? 14.961 26.224 25.189 1.00 0.00 31 LYS A N 18
ATOM 12746 C CA . LYS A 1 31 ? 15.506 25.853 26.506 1.00 0.00 31 LYS A CA 18
ATOM 12747 C C . LYS A 1 31 ? 16.726 26.680 26.939 1.00 0.00 31 LYS A C 18
ATOM 12748 O O . LYS A 1 31 ? 17.444 26.247 27.841 1.00 0.00 31 LYS A O 18
ATOM 12767 N N . LYS A 1 32 ? 16.934 27.870 26.348 1.00 0.00 32 LYS A N 18
ATOM 12768 C CA . LYS A 1 32 ? 17.971 28.865 26.707 1.00 0.00 32 LYS A CA 18
ATOM 12769 C C . LYS A 1 32 ? 19.375 28.257 26.864 1.00 0.00 32 LYS A C 18
ATOM 12770 O O . LYS A 1 32 ? 20.033 28.405 27.891 1.00 0.00 32 LYS A O 18
ATOM 12789 N N . ALA A 1 33 ? 19.822 27.544 25.831 1.00 0.00 33 ALA A N 18
ATOM 12790 C CA . ALA A 1 33 ? 21.096 26.829 25.789 1.00 0.00 33 ALA A CA 18
ATOM 12791 C C . ALA A 1 33 ? 21.793 26.933 24.417 1.00 0.00 33 ALA A C 18
ATOM 12792 O O . ALA A 1 33 ? 21.141 27.133 23.388 1.00 0.00 33 ALA A O 18
ATOM 12799 N N . VAL A 1 34 ? 23.121 26.770 24.383 1.00 0.00 34 VAL A N 18
ATOM 12800 C CA . VAL A 1 34 ? 23.953 26.850 23.162 1.00 0.00 34 VAL A CA 18
ATOM 12801 C C . VAL A 1 34 ? 25.053 25.787 23.186 1.00 0.00 34 VAL A C 18
ATOM 12802 O O . VAL A 1 34 ? 25.681 25.575 24.224 1.00 0.00 34 VAL A O 18
ATOM 12815 N N . GLY A 1 35 ? 25.298 25.122 22.058 1.00 0.00 35 GLY A N 18
ATOM 12816 C CA . GLY A 1 35 ? 26.382 24.145 21.891 1.00 0.00 35 GLY A CA 18
ATOM 12817 C C . GLY A 1 35 ? 26.238 23.267 20.641 1.00 0.00 35 GLY A C 18
ATOM 12818 O O . GLY A 1 35 ? 25.386 23.529 19.787 1.00 0.00 35 GLY A O 18
ATOM 12822 N N . LYS A 1 36 ? 27.086 22.233 20.551 1.00 0.00 36 LYS A N 18
ATOM 12823 C CA . LYS A 1 36 ? 27.232 21.308 19.405 1.00 0.00 36 LYS A CA 18
ATOM 12824 C C . LYS A 1 36 ? 25.955 20.524 19.085 1.00 0.00 36 LYS A C 18
ATOM 12825 O O . LYS A 1 36 ? 25.143 20.286 19.979 1.00 0.00 36 LYS A O 18
ATOM 12844 N N . CYS A 1 37 ? 25.840 20.001 17.860 1.00 0.00 37 CYS A N 18
ATOM 12845 C CA . CYS A 1 37 ? 24.795 19.034 17.496 1.00 0.00 37 CYS A CA 18
ATOM 12846 C C . CYS A 1 37 ? 25.319 17.722 16.874 1.00 0.00 37 CYS A C 18
ATOM 12847 O O . CYS A 1 37 ? 26.433 17.622 16.357 1.00 0.00 37 CYS A O 18
ATOM 12854 N N . ASP A 1 38 ? 24.512 16.672 16.998 1.00 0.00 38 ASP A N 18
ATOM 12855 C CA . ASP A 1 38 ? 24.798 15.291 16.594 1.00 0.00 38 ASP A CA 18
ATOM 12856 C C . ASP A 1 38 ? 23.482 14.493 16.523 1.00 0.00 38 ASP A C 18
ATOM 12857 O O . ASP A 1 38 ? 22.466 14.959 17.048 1.00 0.00 38 ASP A O 18
ATOM 12866 N N . ASP A 1 39 ? 23.480 13.283 15.951 1.00 0.00 39 ASP A N 18
ATOM 12867 C CA . ASP A 1 39 ? 22.297 12.416 16.065 1.00 0.00 39 ASP A CA 18
ATOM 12868 C C . ASP A 1 39 ? 22.132 11.811 17.477 1.00 0.00 39 ASP A C 18
ATOM 12869 O O . ASP A 1 39 ? 21.005 11.675 17.957 1.00 0.00 39 ASP A O 18
ATOM 12878 N N . PHE A 1 40 ? 23.231 11.515 18.176 1.00 0.00 40 PHE A N 18
ATOM 12879 C CA . PHE A 1 40 ? 23.214 10.862 19.491 1.00 0.00 40 PHE A CA 18
ATOM 12880 C C . PHE A 1 40 ? 22.790 11.807 20.630 1.00 0.00 40 PHE A C 18
ATOM 12881 O O . PHE A 1 40 ? 21.773 11.564 21.279 1.00 0.00 40 PHE A O 18
ATOM 12898 N N . LYS A 1 41 ? 23.528 12.903 20.847 1.00 0.00 41 LYS A N 18
ATOM 12899 C CA . LYS A 1 41 ? 23.234 13.979 21.817 1.00 0.00 41 LYS A CA 18
ATOM 12900 C C . LYS A 1 41 ? 23.781 15.318 21.312 1.00 0.00 41 LYS A C 18
ATOM 12901 O O . LYS A 1 41 ? 24.878 15.357 20.755 1.00 0.00 41 LYS A O 18
ATOM 12920 N N . CYS A 1 42 ? 23.061 16.414 21.544 1.00 0.00 42 CYS A N 18
ATOM 12921 C CA . CYS A 1 42 ? 23.535 17.778 21.271 1.00 0.00 42 CYS A CA 18
ATOM 12922 C C . CYS A 1 42 ? 24.092 18.411 22.562 1.00 0.00 42 CYS A C 18
ATOM 12923 O O . CYS A 1 42 ? 23.400 18.454 23.584 1.00 0.00 42 CYS A O 18
ATOM 12930 N N . ASN A 1 43 ? 25.343 18.890 22.554 1.00 0.00 43 ASN A N 18
ATOM 12931 C CA . ASN A 1 43 ? 26.084 19.311 23.763 1.00 0.00 43 ASN A CA 18
ATOM 12932 C C . ASN A 1 43 ? 25.796 20.772 24.167 1.00 0.00 43 ASN A C 18
ATOM 12933 O O . ASN A 1 43 ? 26.703 21.595 24.312 1.00 0.00 43 ASN A O 18
ATOM 12944 N N . CYS A 1 44 ? 24.515 21.116 24.290 1.00 0.00 44 CYS A N 18
ATOM 12945 C CA . CYS A 1 44 ? 24.058 22.455 24.662 1.00 0.00 44 CYS A CA 18
ATOM 12946 C C . CYS A 1 44 ? 24.286 22.759 26.155 1.00 0.00 44 CYS A C 18
ATOM 12947 O O . CYS A 1 44 ? 23.832 22.011 27.022 1.00 0.00 44 CYS A O 18
ATOM 12954 N N . ILE A 1 45 ? 24.924 23.892 26.453 1.00 0.00 45 ILE A N 18
ATOM 12955 C CA . ILE A 1 45 ? 25.128 24.421 27.813 1.00 0.00 45 ILE A CA 18
ATOM 12956 C C . ILE A 1 45 ? 24.211 25.633 28.047 1.00 0.00 45 ILE A C 18
ATOM 12957 O O . ILE A 1 45 ? 24.062 26.483 27.163 1.00 0.00 45 ILE A O 18
ATOM 12973 N N . LYS A 1 46 ? 23.584 25.704 29.228 1.00 0.00 46 LYS A N 18
ATOM 12974 C CA . LYS A 1 46 ? 22.595 26.736 29.608 1.00 0.00 46 LYS A CA 18
ATOM 12975 C C . LYS A 1 46 ? 23.191 28.158 29.662 1.00 0.00 46 LYS A C 18
ATOM 12976 O O . LYS A 1 46 ? 24.360 28.328 30.015 1.00 0.00 46 LYS A O 18
ATOM 12995 N N . LEU A 1 47 ? 22.376 29.166 29.332 1.00 0.00 47 LEU A N 18
ATOM 12996 C CA . LEU A 1 47 ? 22.709 30.603 29.336 1.00 0.00 47 LEU A CA 18
ATOM 12997 C C . LEU A 1 47 ? 22.675 31.247 30.726 1.00 0.00 47 LEU A C 18
ATOM 12998 O O . LEU A 1 47 ? 23.614 32.026 31.011 1.00 0.00 47 LEU A O 18
ATOM 13015 N N . LYS A 1 1 ? 17.368 34.524 -0.434 1.00 0.00 1 LYS A N 19
ATOM 13016 C CA . LYS A 1 1 ? 17.893 33.255 -0.984 1.00 0.00 1 LYS A CA 19
ATOM 13017 C C . LYS A 1 1 ? 17.376 33.071 -2.400 1.00 0.00 1 LYS A C 19
ATOM 13018 O O . LYS A 1 1 ? 16.168 33.190 -2.618 1.00 0.00 1 LYS A O 19
ATOM 13039 N N . ILE A 1 2 ? 18.266 32.760 -3.345 1.00 0.00 2 ILE A N 19
ATOM 13040 C CA . ILE A 1 2 ? 17.942 32.652 -4.777 1.00 0.00 2 ILE A CA 19
ATOM 13041 C C . ILE A 1 2 ? 16.862 31.600 -5.064 1.00 0.00 2 ILE A C 19
ATOM 13042 O O . ILE A 1 2 ? 16.785 30.567 -4.396 1.00 0.00 2 ILE A O 19
ATOM 13058 N N . LYS A 1 3 ? 16.007 31.862 -6.060 1.00 0.00 3 LYS A N 19
ATOM 13059 C CA . LYS A 1 3 ? 14.855 31.008 -6.407 1.00 0.00 3 LYS A CA 19
ATOM 13060 C C . LYS A 1 3 ? 15.265 29.698 -7.096 1.00 0.00 3 LYS A C 19
ATOM 13061 O O . LYS A 1 3 ? 16.149 29.696 -7.957 1.00 0.00 3 LYS A O 19
ATOM 13080 N N . SER A 1 4 ? 14.581 28.603 -6.761 1.00 0.00 4 SER A N 19
ATOM 13081 C CA . SER A 1 4 ? 14.788 27.252 -7.314 1.00 0.00 4 SER A CA 19
ATOM 13082 C C . SER A 1 4 ? 13.471 26.445 -7.372 1.00 0.00 4 SER A C 19
ATOM 13083 O O . SER A 1 4 ? 12.456 26.855 -6.797 1.00 0.00 4 SER A O 19
ATOM 13091 N N . GLY A 1 5 ? 13.470 25.305 -8.075 1.00 0.00 5 GLY A N 19
ATOM 13092 C CA . GLY A 1 5 ? 12.334 24.376 -8.190 1.00 0.00 5 GLY A CA 19
ATOM 13093 C C . GLY A 1 5 ? 12.303 23.250 -7.139 1.00 0.00 5 GLY A C 19
ATOM 13094 O O . GLY A 1 5 ? 11.431 22.379 -7.208 1.00 0.00 5 GLY A O 19
ATOM 13098 N N . TRP A 1 6 ? 13.243 23.245 -6.183 1.00 0.00 6 TRP A N 19
ATOM 13099 C CA . TRP A 1 6 ? 13.408 22.201 -5.163 1.00 0.00 6 TRP A CA 19
ATOM 13100 C C . TRP A 1 6 ? 13.531 22.740 -3.732 1.00 0.00 6 TRP A C 19
ATOM 13101 O O . TRP A 1 6 ? 14.205 23.740 -3.473 1.00 0.00 6 TRP A O 19
ATOM 13122 N N . GLU A 1 7 ? 12.964 22.007 -2.771 1.00 0.00 7 GLU A N 19
ATOM 13123 C CA . GLU A 1 7 ? 13.006 22.298 -1.323 1.00 0.00 7 GLU A CA 19
ATOM 13124 C C . GLU A 1 7 ? 14.359 21.923 -0.670 1.00 0.00 7 GLU A C 19
ATOM 13125 O O . GLU A 1 7 ? 14.505 21.980 0.553 1.00 0.00 7 GLU A O 19
ATOM 13137 N N . ARG A 1 8 ? 15.353 21.528 -1.482 1.00 0.00 8 ARG A N 19
ATOM 13138 C CA . ARG A 1 8 ? 16.684 21.028 -1.090 1.00 0.00 8 ARG A CA 19
ATOM 13139 C C . ARG A 1 8 ? 17.430 21.902 -0.075 1.00 0.00 8 ARG A C 19
ATOM 13140 O O . ARG A 1 8 ? 17.312 23.133 -0.088 1.00 0.00 8 ARG A O 19
ATOM 13161 N N . LEU A 1 9 ? 18.210 21.243 0.781 1.00 0.00 9 LEU A N 19
ATOM 13162 C CA . LEU A 1 9 ? 18.998 21.841 1.863 1.00 0.00 9 LEU A CA 19
ATOM 13163 C C . LEU A 1 9 ? 20.214 22.652 1.378 1.00 0.00 9 LEU A C 19
ATOM 13164 O O . LEU A 1 9 ? 20.793 22.406 0.317 1.00 0.00 9 LEU A O 19
ATOM 13180 N N . THR A 1 10 ? 20.623 23.616 2.206 1.00 0.00 10 THR A N 19
ATOM 13181 C CA . THR A 1 10 ? 21.814 24.460 2.001 1.00 0.00 10 THR A CA 19
ATOM 13182 C C . THR A 1 10 ? 23.127 23.679 2.159 1.00 0.00 10 THR A C 19
ATOM 13183 O O . THR A 1 10 ? 24.056 23.873 1.375 1.00 0.00 10 THR A O 19
ATOM 13194 N N . SER A 1 11 ? 23.218 22.776 3.143 1.00 0.00 11 SER A N 19
ATOM 13195 C CA . SER A 1 11 ? 24.354 21.879 3.476 1.00 0.00 11 SER A CA 19
ATOM 13196 C C . SER A 1 11 ? 25.707 22.504 3.862 1.00 0.00 11 SER A C 19
ATOM 13197 O O . SER A 1 11 ? 26.510 21.867 4.540 1.00 0.00 11 SER A O 19
ATOM 13205 N N . GLU A 1 12 ? 25.952 23.758 3.497 1.00 0.00 12 GLU A N 19
ATOM 13206 C CA . GLU A 1 12 ? 27.247 24.452 3.625 1.00 0.00 12 GLU A CA 19
ATOM 13207 C C . GLU A 1 12 ? 27.167 25.716 4.506 1.00 0.00 12 GLU A C 19
ATOM 13208 O O . GLU A 1 12 ? 27.845 26.720 4.265 1.00 0.00 12 GLU A O 19
ATOM 13220 N N . SER A 1 13 ? 26.301 25.695 5.520 1.00 0.00 13 SER A N 19
ATOM 13221 C CA . SER A 1 13 ? 26.090 26.799 6.469 1.00 0.00 13 SER A CA 19
ATOM 13222 C C . SER A 1 13 ? 27.309 27.082 7.366 1.00 0.00 13 SER A C 19
ATOM 13223 O O . SER A 1 13 ? 28.130 26.199 7.618 1.00 0.00 13 SER A O 19
ATOM 13231 N N . GLU A 1 14 ? 27.425 28.319 7.856 1.00 0.00 14 GLU A N 19
ATOM 13232 C CA . GLU A 1 14 ? 28.585 28.823 8.613 1.00 0.00 14 GLU A CA 19
ATOM 13233 C C . GLU A 1 14 ? 28.766 28.184 10.003 1.00 0.00 14 GLU A C 19
ATOM 13234 O O . GLU A 1 14 ? 29.896 27.953 10.438 1.00 0.00 14 GLU A O 19
ATOM 13246 N N . TYR A 1 15 ? 27.670 27.893 10.706 1.00 0.00 15 TYR A N 19
ATOM 13247 C CA . TYR A 1 15 ? 27.694 27.358 12.069 1.00 0.00 15 TYR A CA 19
ATOM 13248 C C . TYR A 1 15 ? 27.997 25.852 12.091 1.00 0.00 15 TYR A C 19
ATOM 13249 O O . TYR A 1 15 ? 27.609 25.114 11.177 1.00 0.00 15 TYR A O 19
ATOM 13267 N N . ALA A 1 16 ? 28.650 25.394 13.166 1.00 0.00 16 ALA A N 19
ATOM 13268 C CA . ALA A 1 16 ? 29.194 24.043 13.305 1.00 0.00 16 ALA A CA 19
ATOM 13269 C C . ALA A 1 16 ? 28.165 22.914 13.119 1.00 0.00 16 ALA A C 19
ATOM 13270 O O . ALA A 1 16 ? 27.003 23.035 13.517 1.00 0.00 16 ALA A O 19
ATOM 13277 N N . CYS A 1 17 ? 28.628 21.793 12.552 1.00 0.00 17 CYS A N 19
ATOM 13278 C CA . CYS A 1 17 ? 27.839 20.592 12.260 1.00 0.00 17 CYS A CA 19
ATOM 13279 C C . CYS A 1 17 ? 26.507 20.884 11.528 1.00 0.00 17 CYS A C 19
ATOM 13280 O O . CYS A 1 17 ? 25.438 20.726 12.127 1.00 0.00 17 CYS A O 19
ATOM 13287 N N . PRO A 1 18 ? 26.517 21.300 10.242 1.00 0.00 18 PRO A N 19
ATOM 13288 C CA . PRO A 1 18 ? 25.306 21.644 9.481 1.00 0.00 18 PRO A CA 19
ATOM 13289 C C . PRO A 1 18 ? 24.237 20.542 9.355 1.00 0.00 18 PRO A C 19
ATOM 13290 O O . PRO A 1 18 ? 23.112 20.851 8.956 1.00 0.00 18 PRO A O 19
ATOM 13301 N N . ALA A 1 19 ? 24.559 19.282 9.679 1.00 0.00 19 ALA A N 19
ATOM 13302 C CA . ALA A 1 19 ? 23.645 18.137 9.632 1.00 0.00 19 ALA A CA 19
ATOM 13303 C C . ALA A 1 19 ? 23.079 17.701 11.008 1.00 0.00 19 ALA A C 19
ATOM 13304 O O . ALA A 1 19 ? 22.442 16.645 11.099 1.00 0.00 19 ALA A O 19
ATOM 13311 N N . ILE A 1 20 ? 23.336 18.460 12.081 1.00 0.00 20 ILE A N 19
ATOM 13312 C CA . ILE A 1 20 ? 23.019 18.082 13.470 1.00 0.00 20 ILE A CA 19
ATOM 13313 C C . ILE A 1 20 ? 21.507 17.910 13.731 1.00 0.00 20 ILE A C 19
ATOM 13314 O O . ILE A 1 20 ? 20.664 18.507 13.055 1.00 0.00 20 ILE A O 19
ATOM 13330 N N . ASP A 1 21 ? 21.168 17.092 14.728 1.00 0.00 21 ASP A N 19
ATOM 13331 C CA . ASP A 1 21 ? 19.809 16.832 15.225 1.00 0.00 21 ASP A CA 19
ATOM 13332 C C . ASP A 1 21 ? 19.072 18.124 15.643 1.00 0.00 21 ASP A C 19
ATOM 13333 O O . ASP A 1 21 ? 19.579 18.918 16.441 1.00 0.00 21 ASP A O 19
ATOM 13342 N N . LYS A 1 22 ? 17.872 18.351 15.088 1.00 0.00 22 LYS A N 19
ATOM 13343 C CA . LYS A 1 22 ? 17.132 19.621 15.203 1.00 0.00 22 LYS A CA 19
ATOM 13344 C C . LYS A 1 22 ? 16.792 20.008 16.644 1.00 0.00 22 LYS A C 19
ATOM 13345 O O . LYS A 1 22 ? 16.750 21.197 16.955 1.00 0.00 22 LYS A O 19
ATOM 13364 N N . PHE A 1 23 ? 16.639 19.035 17.542 1.00 0.00 23 PHE A N 19
ATOM 13365 C CA . PHE A 1 23 ? 16.472 19.264 18.982 1.00 0.00 23 PHE A CA 19
ATOM 13366 C C . PHE A 1 23 ? 17.582 20.175 19.539 1.00 0.00 23 PHE A C 19
ATOM 13367 O O . PHE A 1 23 ? 17.312 21.126 20.277 1.00 0.00 23 PHE A O 19
ATOM 13384 N N . CYS A 1 24 ? 18.822 19.945 19.103 1.00 0.00 24 CYS A N 19
ATOM 13385 C CA . CYS A 1 24 ? 20.007 20.659 19.566 1.00 0.00 24 CYS A CA 19
ATOM 13386 C C . CYS A 1 24 ? 20.080 22.106 19.047 1.00 0.00 24 CYS A C 19
ATOM 13387 O O . CYS A 1 24 ? 20.618 22.970 19.737 1.00 0.00 24 CYS A O 19
ATOM 13394 N N . GLU A 1 25 ? 19.530 22.395 17.860 1.00 0.00 25 GLU A N 19
ATOM 13395 C CA . GLU A 1 25 ? 19.567 23.732 17.238 1.00 0.00 25 GLU A CA 19
ATOM 13396 C C . GLU A 1 25 ? 18.275 24.553 17.405 1.00 0.00 25 GLU A C 19
ATOM 13397 O O . GLU A 1 25 ? 18.313 25.768 17.194 1.00 0.00 25 GLU A O 19
ATOM 13409 N N . ASP A 1 26 ? 17.149 23.929 17.775 1.00 0.00 26 ASP A N 19
ATOM 13410 C CA . ASP A 1 26 ? 15.837 24.585 17.895 1.00 0.00 26 ASP A CA 19
ATOM 13411 C C . ASP A 1 26 ? 15.193 24.465 19.287 1.00 0.00 26 ASP A C 19
ATOM 13412 O O . ASP A 1 26 ? 14.758 25.481 19.836 1.00 0.00 26 ASP A O 19
ATOM 13421 N N . HIS A 1 27 ? 15.135 23.269 19.889 1.00 0.00 27 HIS A N 19
ATOM 13422 C CA . HIS A 1 27 ? 14.543 23.103 21.229 1.00 0.00 27 HIS A CA 19
ATOM 13423 C C . HIS A 1 27 ? 15.417 23.764 22.297 1.00 0.00 27 HIS A C 19
ATOM 13424 O O . HIS A 1 27 ? 14.919 24.532 23.121 1.00 0.00 27 HIS A O 19
ATOM 13438 N N . CYS A 1 28 ? 16.735 23.567 22.218 1.00 0.00 28 CYS A N 19
ATOM 13439 C CA . CYS A 1 28 ? 17.691 24.278 23.066 1.00 0.00 28 CYS A CA 19
ATOM 13440 C C . CYS A 1 28 ? 17.615 25.808 22.882 1.00 0.00 28 CYS A C 19
ATOM 13441 O O . CYS A 1 28 ? 17.641 26.534 23.873 1.00 0.00 28 CYS A O 19
ATOM 13448 N N . ALA A 1 29 ? 17.424 26.308 21.655 1.00 0.00 29 ALA A N 19
ATOM 13449 C CA . ALA A 1 29 ? 17.242 27.741 21.390 1.00 0.00 29 ALA A CA 19
ATOM 13450 C C . ALA A 1 29 ? 15.942 28.314 22.002 1.00 0.00 29 ALA A C 19
ATOM 13451 O O . ALA A 1 29 ? 15.921 29.466 22.445 1.00 0.00 29 ALA A O 19
ATOM 13458 N N . ALA A 1 30 ? 14.867 27.518 22.090 1.00 0.00 30 ALA A N 19
ATOM 13459 C CA . ALA A 1 30 ? 13.657 27.887 22.831 1.00 0.00 30 ALA A CA 19
ATOM 13460 C C . ALA A 1 30 ? 13.892 27.886 24.355 1.00 0.00 30 ALA A C 19
ATOM 13461 O O . ALA A 1 30 ? 13.481 28.811 25.058 1.00 0.00 30 ALA A O 19
ATOM 13468 N N . LYS A 1 31 ? 14.622 26.889 24.872 1.00 0.00 31 LYS A N 19
ATOM 13469 C CA . LYS A 1 31 ? 15.059 26.781 26.279 1.00 0.00 31 LYS A CA 19
ATOM 13470 C C . LYS A 1 31 ? 16.290 27.645 26.620 1.00 0.00 31 LYS A C 19
ATOM 13471 O O . LYS A 1 31 ? 16.973 27.378 27.611 1.00 0.00 31 LYS A O 19
ATOM 13490 N N . LYS A 1 32 ? 16.569 28.683 25.815 1.00 0.00 32 LYS A N 19
ATOM 13491 C CA . LYS A 1 32 ? 17.610 29.714 26.025 1.00 0.00 32 LYS A CA 19
ATOM 13492 C C . LYS A 1 32 ? 19.006 29.126 26.304 1.00 0.00 32 LYS A C 19
ATOM 13493 O O . LYS A 1 32 ? 19.764 29.603 27.157 1.00 0.00 32 LYS A O 19
ATOM 13512 N N . ALA A 1 33 ? 19.312 28.040 25.602 1.00 0.00 33 ALA A N 19
ATOM 13513 C CA . ALA A 1 33 ? 20.536 27.257 25.683 1.00 0.00 33 ALA A CA 19
ATOM 13514 C C . ALA A 1 33 ? 21.273 27.241 24.330 1.00 0.00 33 ALA A C 19
ATOM 13515 O O . ALA A 1 33 ? 20.721 27.631 23.298 1.00 0.00 33 ALA A O 19
ATOM 13522 N N . VAL A 1 34 ? 22.520 26.766 24.325 1.00 0.00 34 VAL A N 19
ATOM 13523 C CA . VAL A 1 34 ? 23.392 26.722 23.135 1.00 0.00 34 VAL A CA 19
ATOM 13524 C C . VAL A 1 34 ? 24.039 25.342 23.007 1.00 0.00 34 VAL A C 19
ATOM 13525 O O . VAL A 1 34 ? 24.539 24.810 23.996 1.00 0.00 34 VAL A O 19
ATOM 13538 N N . GLY A 1 35 ? 23.976 24.732 21.819 1.00 0.00 35 GLY A N 19
ATOM 13539 C CA . GLY A 1 35 ? 24.322 23.325 21.603 1.00 0.00 35 GLY A CA 19
ATOM 13540 C C . GLY A 1 35 ? 25.756 23.044 21.143 1.00 0.00 35 GLY A C 19
ATOM 13541 O O . GLY A 1 35 ? 26.254 23.654 20.191 1.00 0.00 35 GLY A O 19
ATOM 13545 N N . LYS A 1 36 ? 26.396 22.071 21.804 1.00 0.00 36 LYS A N 19
ATOM 13546 C CA . LYS A 1 36 ? 27.662 21.425 21.411 1.00 0.00 36 LYS A CA 19
ATOM 13547 C C . LYS A 1 36 ? 27.397 20.229 20.491 1.00 0.00 36 LYS A C 19
ATOM 13548 O O . LYS A 1 36 ? 26.464 19.462 20.743 1.00 0.00 36 LYS A O 19
ATOM 13567 N N . CYS A 1 37 ? 28.256 20.033 19.493 1.00 0.00 37 CYS A N 19
ATOM 13568 C CA . CYS A 1 37 ? 28.254 18.861 18.614 1.00 0.00 37 CYS A CA 19
ATOM 13569 C C . CYS A 1 37 ? 29.151 17.720 19.151 1.00 0.00 37 CYS A C 19
ATOM 13570 O O . CYS A 1 37 ? 30.186 17.971 19.776 1.00 0.00 37 CYS A O 19
ATOM 13577 N N . ASP A 1 38 ? 28.780 16.462 18.897 1.00 0.00 38 ASP A N 19
ATOM 13578 C CA . ASP A 1 38 ? 29.544 15.263 19.278 1.00 0.00 38 ASP A CA 19
ATOM 13579 C C . ASP A 1 38 ? 29.340 14.082 18.304 1.00 0.00 38 ASP A C 19
ATOM 13580 O O . ASP A 1 38 ? 28.408 14.052 17.500 1.00 0.00 38 ASP A O 19
ATOM 13589 N N . ASP A 1 39 ? 30.192 13.062 18.398 1.00 0.00 39 ASP A N 19
ATOM 13590 C CA . ASP A 1 39 ? 30.084 11.788 17.670 1.00 0.00 39 ASP A CA 19
ATOM 13591 C C . ASP A 1 39 ? 28.981 10.841 18.196 1.00 0.00 39 ASP A C 19
ATOM 13592 O O . ASP A 1 39 ? 28.693 9.818 17.563 1.00 0.00 39 ASP A O 19
ATOM 13601 N N . PHE A 1 40 ? 28.380 11.154 19.350 1.00 0.00 40 PHE A N 19
ATOM 13602 C CA . PHE A 1 40 ? 27.267 10.412 19.961 1.00 0.00 40 PHE A CA 19
ATOM 13603 C C . PHE A 1 40 ? 26.013 11.276 20.196 1.00 0.00 40 PHE A C 19
ATOM 13604 O O . PHE A 1 40 ? 24.971 11.004 19.588 1.00 0.00 40 PHE A O 19
ATOM 13621 N N . LYS A 1 41 ? 26.098 12.304 21.058 1.00 0.00 41 LYS A N 19
ATOM 13622 C CA . LYS A 1 41 ? 24.950 13.099 21.547 1.00 0.00 41 LYS A CA 19
ATOM 13623 C C . LYS A 1 41 ? 25.306 14.543 21.900 1.00 0.00 41 LYS A C 19
ATOM 13624 O O . LYS A 1 41 ? 26.378 14.812 22.447 1.00 0.00 41 LYS A O 19
ATOM 13643 N N . CYS A 1 42 ? 24.370 15.459 21.670 1.00 0.00 42 CYS A N 19
ATOM 13644 C CA . CYS A 1 42 ? 24.535 16.888 21.938 1.00 0.00 42 CYS A CA 19
ATOM 13645 C C . CYS A 1 42 ? 24.682 17.217 23.435 1.00 0.00 42 CYS A C 19
ATOM 13646 O O . CYS A 1 42 ? 24.259 16.448 24.306 1.00 0.00 42 CYS A O 19
ATOM 13653 N N . ASN A 1 43 ? 25.224 18.403 23.727 1.00 0.00 43 ASN A N 19
ATOM 13654 C CA . ASN A 1 43 ? 25.239 18.989 25.068 1.00 0.00 43 ASN A CA 19
ATOM 13655 C C . ASN A 1 43 ? 24.839 20.473 24.982 1.00 0.00 43 ASN A C 19
ATOM 13656 O O . ASN A 1 43 ? 25.607 21.289 24.476 1.00 0.00 43 ASN A O 19
ATOM 13667 N N . CYS A 1 44 ? 23.628 20.822 25.427 1.00 0.00 44 CYS A N 19
ATOM 13668 C CA . CYS A 1 44 ? 23.141 22.205 25.438 1.00 0.00 44 CYS A CA 19
ATOM 13669 C C . CYS A 1 44 ? 23.394 22.905 26.785 1.00 0.00 44 CYS A C 19
ATOM 13670 O O . CYS A 1 44 ? 22.973 22.404 27.830 1.00 0.00 44 CYS A O 19
ATOM 13677 N N . ILE A 1 45 ? 24.044 24.075 26.749 1.00 0.00 45 ILE A N 19
ATOM 13678 C CA . ILE A 1 45 ? 24.523 24.825 27.926 1.00 0.00 45 ILE A CA 19
ATOM 13679 C C . ILE A 1 45 ? 23.546 25.932 28.367 1.00 0.00 45 ILE A C 19
ATOM 13680 O O . ILE A 1 45 ? 23.146 26.784 27.564 1.00 0.00 45 ILE A O 19
ATOM 13696 N N . LYS A 1 46 ? 23.204 25.949 29.662 1.00 0.00 46 LYS A N 19
ATOM 13697 C CA . LYS A 1 46 ? 22.442 26.995 30.371 1.00 0.00 46 LYS A CA 19
ATOM 13698 C C . LYS A 1 46 ? 23.349 28.088 30.943 1.00 0.00 46 LYS A C 19
ATOM 13699 O O . LYS A 1 46 ? 24.502 27.816 31.294 1.00 0.00 46 LYS A O 19
ATOM 13718 N N . LEU A 1 47 ? 22.809 29.296 31.126 1.00 0.00 47 LEU A N 19
ATOM 13719 C CA . LEU A 1 47 ? 23.486 30.426 31.786 1.00 0.00 47 LEU A CA 19
ATOM 13720 C C . LEU A 1 47 ? 23.762 30.167 33.273 1.00 0.00 47 LEU A C 19
ATOM 13721 O O . LEU A 1 47 ? 24.946 30.247 33.654 1.00 0.00 47 LEU A O 19
ATOM 13738 N N . LYS A 1 1 ? 36.764 -2.203 7.505 1.00 0.00 1 LYS A N 20
ATOM 13739 C CA . LYS A 1 1 ? 36.203 -1.031 8.217 1.00 0.00 1 LYS A CA 20
ATOM 13740 C C . LYS A 1 1 ? 36.031 0.154 7.268 1.00 0.00 1 LYS A C 20
ATOM 13741 O O . LYS A 1 1 ? 36.828 0.315 6.344 1.00 0.00 1 LYS A O 20
ATOM 13762 N N . ILE A 1 2 ? 34.992 0.970 7.476 1.00 0.00 2 ILE A N 20
ATOM 13763 C CA . ILE A 1 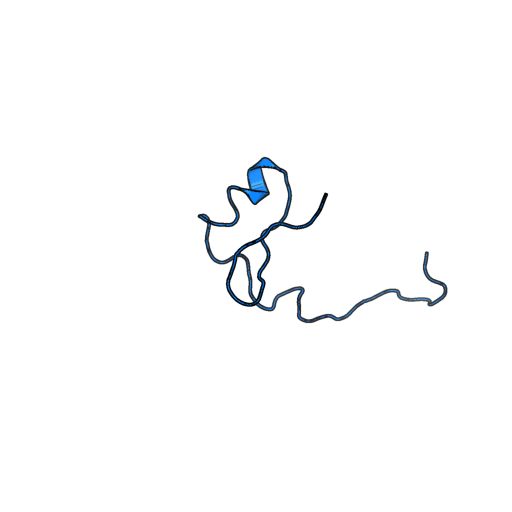2 ? 34.573 2.071 6.582 1.00 0.00 2 ILE A CA 20
ATOM 13764 C C . ILE A 1 2 ? 34.964 3.465 7.114 1.00 0.00 2 ILE A C 20
ATOM 13765 O O . ILE A 1 2 ? 34.863 3.723 8.315 1.00 0.00 2 ILE A O 20
ATOM 13781 N N . LYS A 1 3 ? 35.383 4.385 6.228 1.00 0.00 3 LYS A N 20
ATOM 13782 C CA . LYS A 1 3 ? 35.711 5.782 6.589 1.00 0.00 3 LYS A CA 20
ATOM 13783 C C . LYS A 1 3 ? 34.469 6.578 7.015 1.00 0.00 3 LYS A C 20
ATOM 13784 O O . LYS A 1 3 ? 33.498 6.645 6.254 1.00 0.00 3 LYS A O 20
ATOM 13803 N N . SER A 1 4 ? 34.535 7.243 8.170 1.00 0.00 4 SER A N 20
ATOM 13804 C CA . SER A 1 4 ? 33.464 8.086 8.731 1.00 0.00 4 SER A CA 20
ATOM 13805 C C . SER A 1 4 ? 33.990 9.473 9.129 1.00 0.00 4 SER A C 20
ATOM 13806 O O . SER A 1 4 ? 35.033 9.580 9.776 1.00 0.00 4 SER A O 20
ATOM 13814 N N . GLY A 1 5 ? 33.260 10.536 8.774 1.00 0.00 5 GLY A N 20
ATOM 13815 C CA . GLY A 1 5 ? 33.640 11.936 9.032 1.00 0.00 5 GLY A CA 20
ATOM 13816 C C . GLY A 1 5 ? 34.668 12.511 8.046 1.00 0.00 5 GLY A C 20
ATOM 13817 O O . GLY A 1 5 ? 35.550 11.789 7.566 1.00 0.00 5 GLY A O 20
ATOM 13821 N N . TRP A 1 6 ? 34.539 13.804 7.723 1.00 0.00 6 TRP A N 20
ATOM 13822 C CA . TRP A 1 6 ? 35.408 14.532 6.781 1.00 0.00 6 TRP A CA 20
ATOM 13823 C C . TRP A 1 6 ? 36.629 15.170 7.462 1.00 0.00 6 TRP A C 20
ATOM 13824 O O . TRP A 1 6 ? 36.729 15.170 8.687 1.00 0.00 6 TRP A O 20
ATOM 13845 N N . GLU A 1 7 ? 37.574 15.726 6.700 1.00 0.00 7 GLU A N 20
ATOM 13846 C CA . GLU A 1 7 ? 38.849 16.258 7.215 1.00 0.00 7 GLU A CA 20
ATOM 13847 C C . GLU A 1 7 ? 38.860 17.765 7.583 1.00 0.00 7 GLU A C 20
ATOM 13848 O O . GLU A 1 7 ? 39.936 18.328 7.800 1.00 0.00 7 GLU A O 20
ATOM 13860 N N . ARG A 1 8 ? 37.701 18.444 7.646 1.00 0.00 8 ARG A N 20
ATOM 13861 C CA . ARG A 1 8 ? 37.585 19.914 7.773 1.00 0.00 8 ARG A CA 20
ATOM 13862 C C . ARG A 1 8 ? 36.746 20.392 8.972 1.00 0.00 8 ARG A C 20
ATOM 13863 O O . ARG A 1 8 ? 35.989 19.623 9.570 1.00 0.00 8 ARG A O 20
ATOM 13884 N N . LEU A 1 9 ? 36.861 21.674 9.332 1.00 0.00 9 LEU A N 20
ATOM 13885 C CA . LEU A 1 9 ? 36.110 22.311 10.429 1.00 0.00 9 LEU A CA 20
ATOM 13886 C C . LEU A 1 9 ? 34.586 22.299 10.188 1.00 0.00 9 LEU A C 20
ATOM 13887 O O . LEU A 1 9 ? 34.111 22.453 9.059 1.00 0.00 9 LEU A O 20
ATOM 13903 N N . THR A 1 10 ? 33.799 22.134 11.255 1.00 0.00 10 THR A N 20
ATOM 13904 C CA . THR A 1 10 ? 32.340 21.895 11.181 1.00 0.00 10 THR A CA 20
ATOM 13905 C C . THR A 1 10 ? 31.473 23.150 11.035 1.00 0.00 10 THR A C 20
ATOM 13906 O O . THR A 1 10 ? 30.343 23.036 10.553 1.00 0.00 10 THR A O 20
ATOM 13917 N N . SER A 1 11 ? 31.982 24.334 11.389 1.00 0.00 11 SER A N 20
ATOM 13918 C CA . SER A 1 11 ? 31.286 25.622 11.227 1.00 0.00 11 SER A CA 20
ATOM 13919 C C . SER A 1 11 ? 32.255 26.809 11.224 1.00 0.00 11 SER A C 20
ATOM 13920 O O . SER A 1 11 ? 33.297 26.776 11.882 1.00 0.00 11 SER A O 20
ATOM 13928 N N . GLU A 1 12 ? 31.871 27.887 10.538 1.00 0.00 12 GLU A N 20
ATOM 13929 C CA . GLU A 1 12 ? 32.511 29.208 10.586 1.00 0.00 12 GLU A CA 20
ATOM 13930 C C . GLU A 1 12 ? 32.157 30.006 11.865 1.00 0.00 12 GLU A C 20
ATOM 13931 O O . GLU A 1 12 ? 32.714 31.087 12.079 1.00 0.00 12 GLU A O 20
ATOM 13943 N N . SER A 1 13 ? 31.231 29.523 12.705 1.00 0.00 13 SER A N 20
ATOM 13944 C CA . SER A 1 13 ? 30.768 30.174 13.945 1.00 0.00 13 SER A CA 20
ATOM 13945 C C . SER A 1 13 ? 30.935 29.267 15.170 1.00 0.00 13 SER A C 20
ATOM 13946 O O . SER A 1 13 ? 30.595 28.082 15.149 1.00 0.00 13 SER A O 20
ATOM 13954 N N . GLU A 1 14 ? 31.414 29.857 16.263 1.00 0.00 14 GLU A N 20
ATOM 13955 C CA . GLU A 1 14 ? 31.596 29.232 17.581 1.00 0.00 14 GLU A CA 20
ATOM 13956 C C . GLU A 1 14 ? 30.261 28.937 18.301 1.00 0.00 14 GLU A C 20
ATOM 13957 O O . GLU A 1 14 ? 30.181 28.034 19.143 1.00 0.00 14 GLU A O 20
ATOM 13969 N N . TYR A 1 15 ? 29.191 29.661 17.948 1.00 0.00 15 TYR A N 20
ATOM 13970 C CA . TYR A 1 15 ? 27.907 29.667 18.666 1.00 0.00 15 TYR A CA 20
ATOM 13971 C C . TYR A 1 15 ? 26.694 29.281 17.799 1.00 0.00 15 TYR A C 20
ATOM 13972 O O . TYR A 1 15 ? 25.556 29.363 18.265 1.00 0.00 15 TYR A O 20
ATOM 13990 N N . ALA A 1 16 ? 26.923 28.857 16.553 1.00 0.00 16 ALA A N 20
ATOM 13991 C CA . ALA A 1 16 ? 25.880 28.412 15.632 1.00 0.00 16 ALA A CA 20
ATOM 13992 C C . ALA A 1 16 ? 26.404 27.371 14.620 1.00 0.00 16 ALA A C 20
ATOM 13993 O O . ALA A 1 16 ? 27.441 27.579 13.978 1.00 0.00 16 ALA A O 20
ATOM 14000 N N . CYS A 1 17 ? 25.674 26.266 14.445 1.00 0.00 17 CYS A N 20
ATOM 14001 C CA . CYS A 1 17 ? 26.115 25.092 13.688 1.00 0.00 17 CYS A CA 20
ATOM 14002 C C . CYS A 1 17 ? 25.180 24.714 12.507 1.00 0.00 17 CYS A C 20
ATOM 14003 O O . CYS A 1 17 ? 23.979 24.515 12.723 1.00 0.00 17 CYS A O 20
ATOM 14010 N N . PRO A 1 18 ? 25.704 24.524 11.276 1.00 0.00 18 PRO A N 20
ATOM 14011 C CA . PRO A 1 18 ? 24.940 23.947 10.161 1.00 0.00 18 PRO A CA 20
ATOM 14012 C C . PRO A 1 18 ? 24.756 22.423 10.286 1.00 0.00 18 PRO A C 20
ATOM 14013 O O . PRO A 1 18 ? 23.709 21.886 9.920 1.00 0.00 18 PRO A O 20
ATOM 14024 N N . ALA A 1 19 ? 25.779 21.734 10.804 1.00 0.00 19 ALA A N 20
ATOM 14025 C CA . ALA A 1 19 ? 25.911 20.276 10.930 1.00 0.00 19 ALA A CA 20
ATOM 14026 C C . ALA A 1 19 ? 25.217 19.696 12.187 1.00 0.00 19 ALA A C 20
ATOM 14027 O O . ALA A 1 19 ? 25.789 18.892 12.928 1.00 0.00 19 ALA A O 20
ATOM 14034 N N . ILE A 1 20 ? 23.996 20.158 12.466 1.00 0.00 20 ILE A N 20
ATOM 14035 C CA . ILE A 1 20 ? 23.260 19.935 13.719 1.00 0.00 20 ILE A CA 20
ATOM 14036 C C . ILE A 1 20 ? 21.939 19.189 13.497 1.00 0.00 20 ILE A C 20
ATOM 14037 O O . ILE A 1 20 ? 21.388 19.190 12.394 1.00 0.00 20 ILE A O 20
ATOM 14053 N N . ASP A 1 21 ? 21.401 18.561 14.544 1.00 0.00 21 ASP A N 20
ATOM 14054 C CA . ASP A 1 21 ? 20.028 18.060 14.496 1.00 0.00 21 ASP A CA 20
ATOM 14055 C C . ASP A 1 21 ? 19.053 19.248 14.559 1.00 0.00 21 ASP A C 20
ATOM 14056 O O . ASP A 1 21 ? 19.041 20.011 15.529 1.00 0.00 21 ASP A O 20
ATOM 14065 N N . LYS A 1 22 ? 18.190 19.382 13.550 1.00 0.00 22 LYS A N 20
ATOM 14066 C CA . LYS A 1 22 ? 17.197 20.461 13.447 1.00 0.00 22 LYS A CA 20
ATOM 14067 C C . LYS A 1 22 ? 16.093 20.414 14.513 1.00 0.00 22 LYS A C 20
ATOM 14068 O O . LYS A 1 22 ? 15.329 21.369 14.649 1.00 0.00 22 LYS A O 20
ATOM 14087 N N . PHE A 1 23 ? 16.027 19.342 15.301 1.00 0.00 23 PHE A N 20
ATOM 14088 C CA . PHE A 1 23 ? 15.171 19.237 16.490 1.00 0.00 23 PHE A CA 20
ATOM 14089 C C . PHE A 1 23 ? 15.931 19.547 17.799 1.00 0.00 23 PHE A C 20
ATOM 14090 O O . PHE A 1 23 ? 15.310 19.996 18.765 1.00 0.00 23 PHE A O 20
ATOM 14107 N N . CYS A 1 24 ? 17.263 19.405 17.821 1.00 0.00 24 CYS A N 20
ATOM 14108 C CA . CYS A 1 24 ? 18.126 19.867 18.914 1.00 0.00 24 CYS A CA 20
ATOM 14109 C C . CYS A 1 24 ? 18.307 21.394 18.887 1.00 0.00 24 CYS A C 20
ATOM 14110 O O . CYS A 1 24 ? 18.120 22.049 19.912 1.00 0.00 24 CYS A O 20
ATOM 14117 N N . GLU A 1 25 ? 18.613 21.978 17.717 1.00 0.00 25 GLU A N 20
ATOM 14118 C CA . GLU A 1 25 ? 18.845 23.430 17.583 1.00 0.00 25 GLU A CA 20
ATOM 14119 C C . GLU A 1 25 ? 17.594 24.260 17.915 1.00 0.00 25 GLU A C 20
ATOM 14120 O O . GLU A 1 25 ? 17.702 25.404 18.352 1.00 0.00 25 GLU A O 20
ATOM 14132 N N . ASP A 1 26 ? 16.414 23.664 17.732 1.00 0.00 26 ASP A N 20
ATOM 14133 C CA . ASP A 1 26 ? 15.120 24.239 18.073 1.00 0.00 26 ASP A CA 20
ATOM 14134 C C . ASP A 1 26 ? 14.809 24.144 19.582 1.00 0.00 26 ASP A C 20
ATOM 14135 O O . ASP A 1 26 ? 14.301 25.106 20.163 1.00 0.00 26 ASP A O 20
ATOM 14144 N N . HIS A 1 27 ? 15.139 23.009 20.215 1.00 0.00 27 HIS A N 20
ATOM 14145 C CA . HIS A 1 27 ? 14.982 22.780 21.658 1.00 0.00 27 HIS A CA 20
ATOM 14146 C C . HIS A 1 27 ? 15.922 23.671 22.471 1.00 0.00 27 HIS A C 20
ATOM 14147 O O . HIS A 1 27 ? 15.465 24.392 23.354 1.00 0.00 27 HIS A O 20
ATOM 14161 N N . CYS A 1 28 ? 17.227 23.664 22.180 1.00 0.00 28 CYS A N 20
ATOM 14162 C CA . CYS A 1 28 ? 18.194 24.451 22.952 1.00 0.00 28 CYS A CA 20
ATOM 14163 C C . CYS A 1 28 ? 17.981 25.968 22.788 1.00 0.00 28 CYS A C 20
ATOM 14164 O O . CYS A 1 28 ? 18.105 26.704 23.768 1.00 0.00 28 CYS A O 20
ATOM 14171 N N . ALA A 1 29 ? 17.537 26.443 21.615 1.00 0.00 29 ALA A N 20
ATOM 14172 C CA . ALA A 1 29 ? 17.104 27.832 21.440 1.00 0.00 29 ALA A CA 20
ATOM 14173 C C . ALA A 1 29 ? 15.879 28.188 22.311 1.00 0.00 29 ALA A C 20
ATOM 14174 O O . ALA A 1 29 ? 15.847 29.260 22.919 1.00 0.00 29 ALA A O 20
ATOM 14181 N N . ALA A 1 30 ? 14.899 27.285 22.447 1.00 0.00 30 ALA A N 20
ATOM 14182 C CA . ALA A 1 30 ? 13.758 27.479 23.350 1.00 0.00 30 ALA A CA 20
ATOM 14183 C C . ALA A 1 30 ? 14.168 27.452 24.842 1.00 0.00 30 ALA A C 20
ATOM 14184 O O . ALA A 1 30 ? 13.656 28.248 25.632 1.00 0.00 30 ALA A O 20
ATOM 14191 N N . LYS A 1 31 ? 15.152 26.617 25.215 1.00 0.00 31 LYS A N 20
ATOM 14192 C CA . LYS A 1 31 ? 15.764 26.563 26.561 1.00 0.00 31 LYS A CA 20
ATOM 14193 C C . LYS A 1 31 ? 16.719 27.725 26.882 1.00 0.00 31 LYS A C 20
ATOM 14194 O O . LYS A 1 31 ? 17.121 27.878 28.037 1.00 0.00 31 LYS A O 20
ATOM 14213 N N . LYS A 1 32 ? 17.075 28.540 25.883 1.00 0.00 32 LYS A N 20
ATOM 14214 C CA . LYS A 1 32 ? 18.106 29.595 25.936 1.00 0.00 32 LYS A CA 20
ATOM 14215 C C . LYS A 1 32 ? 19.491 29.056 26.320 1.00 0.00 32 LYS A C 20
ATOM 14216 O O . LYS A 1 32 ? 20.135 29.496 27.280 1.00 0.00 32 LYS A O 20
ATOM 14235 N N . ALA A 1 33 ? 19.908 28.054 25.550 1.00 0.00 33 ALA A N 20
ATOM 14236 C CA . ALA A 1 33 ? 21.167 27.329 25.647 1.00 0.00 33 ALA A CA 20
ATOM 14237 C C . ALA A 1 33 ? 21.815 27.156 24.257 1.00 0.00 33 ALA A C 20
ATOM 14238 O O . ALA A 1 33 ? 21.135 27.217 23.228 1.00 0.00 33 ALA A O 20
ATOM 14245 N N . VAL A 1 34 ? 23.127 26.904 24.214 1.00 0.00 34 VAL A N 20
ATOM 14246 C CA . VAL A 1 34 ? 23.901 26.662 22.975 1.00 0.00 34 VAL A CA 20
ATOM 14247 C C . VAL A 1 34 ? 24.726 25.388 23.109 1.00 0.00 34 VAL A C 20
ATOM 14248 O O . VAL A 1 34 ? 25.311 25.128 24.165 1.00 0.00 34 VAL A O 20
ATOM 14261 N N . GLY A 1 35 ? 24.748 24.573 22.053 1.00 0.00 35 GLY A N 20
ATOM 14262 C CA . GLY A 1 35 ? 25.300 23.221 22.087 1.00 0.00 35 GLY A CA 20
ATOM 14263 C C . GLY A 1 35 ? 26.361 22.898 21.047 1.00 0.00 35 GLY A C 20
ATOM 14264 O O . GLY A 1 35 ? 26.673 23.701 20.162 1.00 0.00 35 GLY A O 20
ATOM 14268 N N . LYS A 1 36 ? 26.945 21.707 21.211 1.00 0.00 36 LYS A N 20
ATOM 14269 C CA . LYS A 1 36 ? 28.056 21.184 20.402 1.00 0.00 36 LYS A CA 20
ATOM 14270 C C . LYS A 1 36 ? 27.592 20.890 18.976 1.00 0.00 36 LYS A C 20
ATOM 14271 O O . LYS A 1 36 ? 26.483 20.391 18.763 1.00 0.00 36 LYS A O 20
ATOM 14290 N N . CYS A 1 37 ? 28.450 21.171 17.999 1.00 0.00 37 CYS A N 20
ATOM 14291 C CA . CYS A 1 37 ? 28.140 21.034 16.575 1.00 0.00 37 CYS A CA 20
ATOM 14292 C C . CYS A 1 37 ? 28.212 19.571 16.083 1.00 0.00 37 CYS A C 20
ATOM 14293 O O . CYS A 1 37 ? 29.065 19.219 15.265 1.00 0.00 37 CYS A O 20
ATOM 14300 N N . ASP A 1 38 ? 27.365 18.686 16.623 1.00 0.00 38 ASP A N 20
ATOM 14301 C CA . ASP A 1 38 ? 27.322 17.255 16.290 1.00 0.00 38 ASP A CA 20
ATOM 14302 C C . ASP A 1 38 ? 25.873 16.742 16.251 1.00 0.00 38 ASP A C 20
ATOM 14303 O O . ASP A 1 38 ? 25.204 16.643 17.281 1.00 0.00 38 ASP A O 20
ATOM 14312 N N . ASP A 1 39 ? 25.387 16.388 15.064 1.00 0.00 39 ASP A N 20
ATOM 14313 C CA . ASP A 1 39 ? 24.029 15.881 14.827 1.00 0.00 39 ASP A CA 20
ATOM 14314 C C . ASP A 1 39 ? 23.727 14.514 15.461 1.00 0.00 39 ASP A C 20
ATOM 14315 O O . ASP A 1 39 ? 22.561 14.205 15.720 1.00 0.00 39 ASP A O 20
ATOM 14324 N N . PHE A 1 40 ? 24.752 13.719 15.759 1.00 0.00 40 PHE A N 20
ATOM 14325 C CA . PHE A 1 40 ? 24.624 12.488 16.560 1.00 0.00 40 PHE A CA 20
ATOM 14326 C C . PHE A 1 40 ? 24.574 12.742 18.078 1.00 0.00 40 PHE A C 20
ATOM 14327 O O . PHE A 1 40 ? 24.025 11.907 18.804 1.00 0.00 40 PHE A O 20
ATOM 14344 N N . LYS A 1 41 ? 25.102 13.872 18.575 1.00 0.00 41 LYS A N 20
ATOM 14345 C CA . LYS A 1 41 ? 25.251 14.153 20.017 1.00 0.00 41 LYS A CA 20
ATOM 14346 C C . LYS A 1 41 ? 24.865 15.590 20.386 1.00 0.00 41 LYS A C 20
ATOM 14347 O O . LYS A 1 41 ? 25.722 16.462 20.558 1.00 0.00 41 LYS A O 20
ATOM 14366 N N . CYS A 1 42 ? 23.569 15.801 20.588 1.00 0.00 42 CYS A N 20
ATOM 14367 C CA . CYS A 1 42 ? 23.022 17.040 21.138 1.00 0.00 42 CYS A CA 20
ATOM 14368 C C . CYS A 1 42 ? 23.418 17.180 22.618 1.00 0.00 42 CYS A C 20
ATOM 14369 O O . CYS A 1 42 ? 23.010 16.362 23.448 1.00 0.00 42 CYS A O 20
ATOM 14376 N N . ASN A 1 43 ? 24.199 18.208 22.949 1.00 0.00 43 ASN A N 20
ATOM 14377 C CA . ASN A 1 43 ? 24.598 18.578 24.307 1.00 0.00 43 ASN A CA 20
ATOM 14378 C C . ASN A 1 43 ? 24.728 20.106 24.366 1.00 0.00 43 ASN A C 20
ATOM 14379 O O . ASN A 1 43 ? 25.489 20.667 23.575 1.00 0.00 43 ASN A O 20
ATOM 14390 N N . CYS A 1 44 ? 24.000 20.763 25.276 1.00 0.00 44 CYS A N 20
ATOM 14391 C CA . CYS A 1 44 ? 23.843 22.217 25.344 1.00 0.00 44 CYS A CA 20
ATOM 14392 C C . CYS A 1 44 ? 24.164 22.802 26.732 1.00 0.00 44 CYS A C 20
ATOM 14393 O O . CYS A 1 44 ? 23.978 22.145 27.758 1.00 0.00 44 CYS A O 20
ATOM 14400 N N . ILE A 1 45 ? 24.580 24.072 26.766 1.00 0.00 45 ILE A N 20
ATOM 14401 C CA . ILE A 1 45 ? 24.904 24.834 27.983 1.00 0.00 45 ILE A CA 20
ATOM 14402 C C . ILE A 1 45 ? 24.061 26.119 28.043 1.00 0.00 45 ILE A C 20
ATOM 14403 O O . ILE A 1 45 ? 23.957 26.838 27.045 1.00 0.00 45 ILE A O 20
ATOM 14419 N N . LYS A 1 46 ? 23.456 26.403 29.205 1.00 0.00 46 LYS A N 20
ATOM 14420 C CA . LYS A 1 46 ? 22.659 27.615 29.491 1.00 0.00 46 LYS A CA 20
ATOM 14421 C C . LYS A 1 46 ? 23.500 28.897 29.375 1.00 0.00 46 LYS A C 20
ATOM 14422 O O . LYS A 1 46 ? 24.626 28.958 29.878 1.00 0.00 46 LYS A O 20
ATOM 14441 N N . LEU A 1 47 ? 22.939 29.934 28.744 1.00 0.00 47 LEU A N 20
ATOM 14442 C CA . LEU A 1 47 ? 23.580 31.250 28.569 1.00 0.00 47 LEU A CA 20
ATOM 14443 C C . LEU A 1 47 ? 23.121 32.279 29.601 1.00 0.00 47 LEU A C 20
ATOM 14444 O O . LEU A 1 47 ? 21.898 32.528 29.714 1.00 0.00 47 LEU A O 20
#

Nearest PDB structures (foldseek):
  7lgl-assembly1_A  TM=4.423E-01  e=6.862E-06  Tityus costatus
  6d8h-assembly1_A  TM=5.903E-01  e=7.305E-01  Mesobuthus tamulus
  2mel-assembly1_A  TM=5.265E-01  e=6.816E-01  Mesobuthus tamulus
  7lgl-assembly1_A  TM=4.580E-01  e=3.678E-06  Tityus costatus
  7ane-assembly1_Av  TM=2.798E-01  e=5.175E+00  Leishmania major